Protein AF-U5D9V2-F1 (afdb_monomer_lite)

Secondary structure (DSSP, 8-state):
-PPPHHHHHHHHHHHHHHHHHHHHHH-GGGSHHHHT----SS--HHHHHHHHHHH-TT--THHHHHHHTSGGGTTS-GGG----HHHHHHHHHHHHS----SHHHHHHHHHHHHHHHHHHGGG-TTHHHHH-S------------HHHHHHHHHHHHHHTT-S-HHHHHHHH-TTS--HHHHHTTT---------------S-PPPPSEEEEEE--SS-EEEEEE-TTSSEEEEEETTSEEEEEETTT--EEEEEE--SS-EEEEEE-TTSSEEEEEETTS-EEEEETTT--EEEEE---TTS-EEEEEE-TTSSEEEEEETTSEEEEEETTT--EEEEEE--SS-EEEEEE-TTSSEEEEEETTSEEEEEETTT--EEEEEE--SS-EEEEEE-TTSSEEEEEETTSEEEEEETTTTEEEEEEE--SS-EEEEEE-TTSSEEEEEETTSEEEEEETTT--EEEEEE--SS-EEEEEE-TTSSEEEEEETTSEEEEEE------------------------HHHHHHHHHHHHHHHT-HHHHHHHHHHHHHHHHHTT-HHHHHHHHHHHHHHHHHTT-HHHHHHHHHHHHHHHHHTT-HHHHHHHHHHHHHHHHHHT-HHHHHHHHHHHHHHHHHTT-HHHHHHHHHHHHHHHHHTT-HHHHHHHHHHHHHHHHHTT-HHHHHHHHHHHHHHHHHTT-HHHHHHHHHHHHHHHHHT--HHHHHHHHHHHHHHHHHHHHTT-HHHHHHHHHHHHHHHHHTT-HHHHHHHHHHHHHHHHHTT-HHHHHHHHHHHHHHHHHTT-HHHHHHHHHHHHHHHHHTT-HHHHHHHHHHHHHHHHHTT-HHHHHHHHHHHHHHHHHHT-HHHHHHHHHHHHHHHHHTT-HHHHHHHHHHHHHHHHHTT---------EEEEEEEEEE-TTS-EEEEEEEEEEEEEEEETTEEEEEEEE--EEEEESB-TTS---TT--B-EEEEE--EEEESSPPBHHHHHHHTTSPPSSS---S---SS--TTSBP-S--HHHHHHHHHHHHHHHTS--BPPPHHHHHHHHHTT-SSS-STTS---GGGTT--SS----S---SS--TT---PPPTT-SPP-TTS-SS----TT-----TTTT-GGG--TT-----TTTTTS--SSHHHHHHHHTT-------BSEEEESSGGG--SB--S---TTSTT--EEE--EEEPPGGGTT--------

Organism: NCBI:txid582515

Structure (mmCIF, N/CA/C/O backbone):
data_AF-U5D9V2-F1
#
_entry.id   AF-U5D9V2-F1
#
loop_
_atom_site.group_PDB
_atom_site.id
_atom_site.type_symbol
_atom_site.label_atom_id
_atom_site.label_alt_id
_atom_site.label_comp_id
_atom_site.label_asym_id
_atom_site.label_entity_id
_atom_site.label_seq_id
_atom_site.pdbx_PDB_ins_code
_atom_site.Cartn_x
_atom_site.Cartn_y
_atom_site.Cartn_z
_atom_site.occupancy
_atom_site.B_iso_or_equiv
_atom_site.auth_seq_id
_atom_site.auth_comp_id
_atom_site.auth_asym_id
_atom_site.auth_atom_id
_atom_site.pdbx_PDB_model_num
ATOM 1 N N . MET A 1 1 ? -35.924 -38.129 -43.420 1.00 32.62 1 MET A N 1
ATOM 2 C CA . MET A 1 1 ? -37.251 -38.778 -43.321 1.00 32.62 1 MET A CA 1
ATOM 3 C C . MET A 1 1 ? -38.077 -37.932 -42.376 1.00 32.62 1 MET A C 1
ATOM 5 O O . MET A 1 1 ? -37.549 -37.600 -41.326 1.00 32.62 1 MET A O 1
ATOM 9 N N . ALA A 1 2 ? -39.294 -37.536 -42.748 1.00 33.38 2 ALA A N 1
ATOM 10 C CA . ALA A 1 2 ? -40.176 -36.828 -41.824 1.00 33.38 2 ALA A CA 1
ATOM 11 C C . ALA A 1 2 ? -40.846 -37.852 -40.898 1.00 33.38 2 ALA A C 1
ATOM 13 O O . ALA A 1 2 ? -41.511 -38.767 -41.382 1.00 33.38 2 ALA A O 1
ATOM 14 N N . VAL A 1 3 ? -40.636 -37.714 -39.591 1.00 32.81 3 VAL A N 1
ATOM 15 C CA . VAL A 1 3 ? -41.430 -38.407 -38.569 1.00 32.81 3 VAL A CA 1
ATOM 16 C C . VAL A 1 3 ? -42.697 -37.574 -38.359 1.00 32.81 3 VAL A C 1
ATOM 18 O O . VAL A 1 3 ? -42.618 -36.348 -38.308 1.00 32.81 3 VAL A O 1
ATOM 21 N N . SER A 1 4 ? -43.870 -38.206 -38.336 1.00 43.44 4 SER A N 1
ATOM 22 C CA . SER A 1 4 ? -45.151 -37.498 -38.224 1.00 43.44 4 SER A CA 1
ATOM 23 C C . SER A 1 4 ? -45.406 -36.999 -36.799 1.00 43.44 4 SER A C 1
ATOM 25 O O . SER A 1 4 ? -45.021 -37.649 -35.829 1.00 43.44 4 SER A O 1
ATOM 27 N N . ALA A 1 5 ? -46.118 -35.872 -36.679 1.00 41.78 5 ALA A N 1
ATOM 28 C CA . ALA A 1 5 ? -46.423 -35.221 -35.399 1.00 41.78 5 ALA A CA 1
ATOM 29 C C . ALA A 1 5 ? -47.081 -36.157 -34.360 1.00 41.78 5 ALA A C 1
ATOM 31 O O . ALA A 1 5 ? -46.812 -36.041 -33.169 1.00 41.78 5 ALA A O 1
ATOM 32 N N . GLU A 1 6 ? -47.869 -37.143 -34.806 1.00 37.06 6 GLU A N 1
ATOM 33 C CA . GLU A 1 6 ? -48.505 -38.148 -33.938 1.00 37.06 6 GLU A CA 1
ATOM 34 C C . GLU A 1 6 ? -47.501 -39.043 -33.183 1.00 37.06 6 GLU A C 1
ATOM 36 O O . GLU A 1 6 ? -47.811 -39.535 -32.098 1.00 37.06 6 GLU A O 1
ATOM 41 N N . ALA A 1 7 ? -46.294 -39.260 -33.722 1.00 39.84 7 ALA A N 1
ATOM 42 C CA . ALA A 1 7 ? -45.242 -39.998 -33.020 1.00 39.84 7 ALA A CA 1
ATOM 43 C C . ALA A 1 7 ? -44.583 -39.136 -31.930 1.00 39.84 7 ALA A C 1
ATOM 45 O O . ALA A 1 7 ? -44.317 -39.628 -30.834 1.00 39.84 7 ALA A O 1
ATOM 46 N N . GLN A 1 8 ? -44.397 -37.844 -32.211 1.00 37.59 8 GLN A N 1
ATOM 47 C CA . GLN A 1 8 ? -43.848 -36.858 -31.277 1.00 37.59 8 GLN A CA 1
ATOM 48 C C . GLN A 1 8 ? -44.774 -36.683 -30.058 1.00 37.59 8 GLN A C 1
ATOM 50 O O . GLN A 1 8 ? -44.345 -36.852 -28.917 1.00 37.59 8 GLN A O 1
ATOM 55 N N . GLU A 1 9 ? -46.077 -36.500 -30.301 1.00 40.09 9 GLU A N 1
ATOM 56 C CA . GLU A 1 9 ? -47.096 -36.349 -29.250 1.00 40.09 9 GLU A CA 1
ATOM 57 C C . GLU A 1 9 ? -47.239 -37.614 -28.367 1.00 40.09 9 GLU A C 1
ATOM 59 O O . GLU A 1 9 ? -47.614 -37.548 -27.188 1.00 40.09 9 GLU A O 1
ATOM 64 N N . TRP A 1 10 ? -46.931 -38.796 -28.918 1.00 41.41 10 TRP A N 1
ATOM 65 C CA . TRP A 1 10 ? -46.922 -40.059 -28.174 1.00 41.41 10 TRP A CA 1
ATOM 66 C C . TRP A 1 10 ? -45.672 -40.217 -27.294 1.00 41.41 10 TRP A C 1
ATOM 68 O O . TRP A 1 10 ? -45.784 -40.674 -26.149 1.00 41.41 10 TRP A O 1
ATOM 78 N N . GLU A 1 11 ? -44.495 -39.811 -27.781 1.00 37.84 11 GLU A N 1
ATOM 79 C CA . GLU A 1 11 ? -43.252 -39.842 -27.002 1.00 37.84 11 GLU A CA 1
ATOM 80 C C . GLU A 1 11 ? -43.279 -38.851 -25.829 1.00 37.84 11 GLU A C 1
ATOM 82 O O . GLU A 1 11 ? -42.946 -39.246 -24.707 1.00 37.84 11 GLU A O 1
ATOM 87 N N . GLU A 1 12 ? -43.789 -37.630 -26.023 1.00 39.34 12 GLU A N 1
ATOM 88 C CA . GLU A 1 12 ? -43.974 -36.638 -24.949 1.00 39.34 12 GLU A CA 1
ATOM 89 C C . GLU A 1 12 ? -44.876 -37.173 -23.826 1.00 39.34 12 GLU A C 1
ATOM 91 O O . GLU A 1 12 ? -44.485 -37.227 -22.652 1.00 39.34 12 GLU A O 1
ATOM 96 N N . LYS A 1 13 ? -46.067 -37.680 -24.181 1.00 41.59 13 LYS A N 1
ATOM 97 C CA . LYS A 1 13 ? -47.010 -38.278 -23.217 1.00 41.59 13 LYS A CA 1
ATOM 98 C C . LYS A 1 13 ? -46.435 -39.520 -22.525 1.00 41.59 13 LYS A C 1
ATOM 100 O O . LYS A 1 13 ? -46.830 -39.829 -21.397 1.00 41.59 13 LYS A O 1
ATOM 105 N N . SER A 1 14 ? -45.497 -40.227 -23.156 1.00 40.09 14 SER A N 1
ATOM 106 C CA . SER A 1 14 ? -44.774 -41.365 -22.576 1.00 40.09 14 SER A CA 1
ATOM 107 C C . SER A 1 14 ? -43.666 -40.933 -21.602 1.00 40.09 14 SER A C 1
ATOM 109 O O . SER A 1 14 ? -43.523 -41.524 -20.525 1.00 40.09 14 SER A O 1
ATOM 111 N N . ALA A 1 15 ? -42.894 -39.896 -21.934 1.00 39.62 15 ALA A N 1
ATOM 112 C CA . ALA A 1 15 ? -41.852 -39.337 -21.072 1.00 39.62 15 ALA A CA 1
ATOM 113 C C . ALA A 1 15 ? -42.453 -38.730 -19.792 1.00 39.62 15 ALA A C 1
ATOM 115 O O . ALA A 1 15 ? -42.081 -39.110 -18.677 1.00 39.62 15 ALA A O 1
ATOM 116 N N . GLN A 1 16 ? -43.473 -37.882 -19.940 1.00 42.19 16 GLN A N 1
ATOM 117 C CA . GLN A 1 16 ? -44.112 -37.173 -18.828 1.00 42.19 16 GLN A CA 1
ATOM 118 C C . GLN A 1 16 ? -44.792 -38.134 -17.831 1.00 42.19 16 GLN A C 1
ATOM 120 O O . GLN A 1 16 ? -44.738 -37.931 -16.612 1.00 42.19 16 GLN A O 1
ATOM 125 N N . ARG A 1 17 ? -45.363 -39.250 -18.318 1.00 44.06 17 ARG A N 1
ATOM 126 C CA . ARG A 1 17 ? -45.903 -40.331 -17.469 1.00 44.06 17 ARG A CA 1
ATOM 127 C C . ARG A 1 17 ? -44.818 -41.063 -16.676 1.00 44.06 17 ARG A C 1
ATOM 129 O O . ARG A 1 17 ? -45.031 -41.335 -15.494 1.00 44.06 17 ARG A O 1
ATOM 136 N N . ARG A 1 18 ? -43.667 -41.366 -17.291 1.00 42.41 18 ARG A N 1
ATOM 137 C CA . ARG A 1 18 ? -42.539 -42.052 -16.628 1.00 42.41 18 ARG A CA 1
ATOM 138 C C . ARG A 1 18 ? -41.908 -41.177 -15.539 1.00 42.41 18 ARG A C 1
ATOM 140 O O . ARG A 1 18 ? -41.758 -41.640 -14.410 1.00 42.41 18 ARG A O 1
ATOM 147 N N . VAL A 1 19 ? -41.683 -39.896 -15.831 1.00 43.56 19 VAL A N 1
ATOM 148 C CA . VAL A 1 19 ? -41.246 -38.878 -14.855 1.00 43.56 19 VAL A CA 1
ATOM 149 C C . VAL A 1 19 ? -42.217 -38.769 -13.674 1.00 43.56 19 VAL A C 1
ATOM 151 O O . VAL A 1 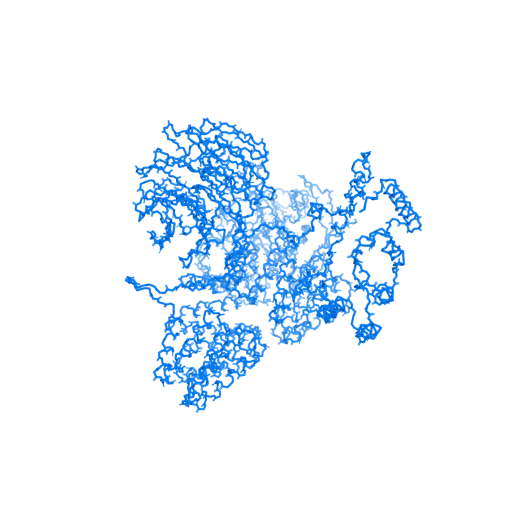19 ? -41.811 -38.866 -12.515 1.00 43.56 19 VAL A O 1
ATOM 154 N N . THR A 1 20 ? -43.520 -38.649 -13.946 1.00 45.81 20 THR A N 1
ATOM 155 C CA . THR A 1 20 ? -44.541 -38.538 -12.888 1.00 45.81 20 THR A CA 1
ATOM 156 C C . THR A 1 20 ? -44.597 -39.792 -12.005 1.00 45.81 20 THR A C 1
ATOM 158 O O . THR A 1 20 ? -44.816 -39.691 -10.796 1.00 45.81 20 THR A O 1
ATOM 161 N N . ALA A 1 21 ? -44.371 -40.980 -12.578 1.00 43.91 21 ALA A N 1
ATOM 162 C CA . ALA A 1 21 ? -44.293 -42.233 -11.829 1.00 43.91 21 ALA A CA 1
ATOM 163 C C . ALA A 1 21 ? -43.034 -42.316 -10.944 1.00 43.91 21 ALA A C 1
ATOM 165 O O . ALA A 1 21 ? -43.137 -42.756 -9.799 1.00 43.91 21 ALA A O 1
ATOM 166 N N . PHE A 1 22 ? -41.878 -41.850 -11.430 1.00 42.16 22 PHE A N 1
ATOM 167 C CA . PHE A 1 22 ? -40.629 -41.795 -10.661 1.00 42.16 22 PHE A CA 1
ATOM 168 C C . PHE A 1 22 ? -40.758 -40.872 -9.438 1.00 42.16 22 PHE A C 1
ATOM 170 O O . PHE A 1 22 ? -40.559 -41.313 -8.305 1.00 42.16 22 PHE A O 1
ATOM 177 N N . VAL A 1 23 ? -41.214 -39.629 -9.642 1.00 47.44 23 VAL A N 1
ATOM 178 C CA . VAL A 1 23 ? -41.398 -38.641 -8.560 1.00 47.44 23 VAL A CA 1
ATOM 179 C C . VAL A 1 23 ? -42.424 -39.115 -7.523 1.00 47.44 23 VAL A C 1
ATOM 181 O O . VAL A 1 23 ? -42.221 -38.915 -6.326 1.00 47.44 23 VAL A O 1
ATOM 184 N N . ARG A 1 24 ? -43.501 -39.796 -7.948 1.00 43.75 24 ARG A N 1
ATOM 185 C CA . ARG A 1 24 ? -44.472 -40.415 -7.024 1.00 43.75 24 ARG A CA 1
ATOM 186 C C . ARG A 1 24 ? -43.904 -41.584 -6.219 1.00 43.75 24 ARG A C 1
ATOM 188 O O . ARG A 1 24 ? -44.410 -41.839 -5.131 1.00 43.75 24 ARG A O 1
ATOM 195 N N . ARG A 1 25 ? -42.928 -42.322 -6.756 1.00 39.75 25 ARG A N 1
ATOM 196 C CA . ARG A 1 25 ? -42.409 -43.555 -6.144 1.00 39.75 25 ARG A CA 1
ATOM 197 C C . ARG A 1 25 ? -41.234 -43.316 -5.198 1.00 39.75 25 ARG A C 1
ATOM 199 O O . ARG A 1 25 ? -41.122 -44.044 -4.218 1.00 39.75 25 ARG A O 1
ATOM 206 N N . TYR A 1 26 ? -40.393 -42.322 -5.483 1.00 43.47 26 TYR A N 1
ATOM 207 C CA . TYR A 1 26 ? -39.160 -42.063 -4.727 1.00 43.47 26 TYR A CA 1
ATOM 208 C C . TYR A 1 26 ? -39.136 -40.697 -4.019 1.00 43.47 26 TYR A C 1
ATOM 210 O O . TYR A 1 26 ? -38.343 -40.503 -3.106 1.00 43.47 26 TYR A O 1
ATOM 218 N N . GLY A 1 27 ? -40.050 -39.780 -4.357 1.00 40.53 27 GLY A N 1
ATOM 219 C CA . GLY A 1 27 ? -40.166 -38.466 -3.719 1.00 40.53 27 GLY A CA 1
ATOM 220 C C . GLY A 1 27 ? -39.350 -37.368 -4.411 1.00 40.53 27 GLY A C 1
ATOM 221 O O . GLY A 1 27 ? -38.348 -37.623 -5.076 1.00 40.53 27 GLY A O 1
ATOM 222 N N . ARG A 1 28 ? -39.795 -36.112 -4.259 1.00 43.31 28 ARG A N 1
ATOM 223 C CA . ARG A 1 28 ? -39.223 -34.943 -4.962 1.00 43.31 28 ARG A CA 1
ATOM 224 C C . ARG A 1 28 ? -37.761 -34.636 -4.617 1.00 43.31 28 ARG A C 1
ATOM 226 O O . ARG A 1 28 ? -37.094 -34.011 -5.426 1.00 43.31 28 ARG A O 1
ATOM 233 N N . SER A 1 29 ? -37.258 -35.066 -3.461 1.00 40.03 29 SER A N 1
ATOM 234 C CA . SER A 1 29 ? -35.874 -34.817 -3.023 1.00 40.03 29 SER A CA 1
ATOM 235 C C . SER A 1 29 ? -34.808 -35.519 -3.869 1.00 40.03 29 SER A C 1
ATOM 237 O O . SER A 1 29 ? -33.656 -35.114 -3.835 1.00 40.03 29 SER A O 1
ATOM 239 N N . TYR A 1 30 ? -35.174 -36.551 -4.634 1.00 40.00 30 TYR A N 1
ATOM 240 C CA . TYR A 1 30 ? -34.249 -37.268 -5.523 1.00 40.00 30 TYR A CA 1
ATOM 241 C C . TYR A 1 30 ? -34.224 -36.703 -6.952 1.00 40.00 30 TYR A C 1
ATOM 243 O O . TYR A 1 30 ? -33.574 -37.272 -7.825 1.00 40.00 30 TYR A O 1
ATOM 251 N N . TRP A 1 31 ? -34.940 -35.602 -7.204 1.00 40.28 31 TRP A N 1
ATOM 252 C CA . TRP A 1 31 ? -35.001 -34.958 -8.517 1.00 40.28 31 TRP A CA 1
ATOM 253 C C . TRP A 1 31 ? -33.691 -34.242 -8.873 1.00 40.28 31 TRP A C 1
ATOM 255 O O . TRP A 1 31 ? -33.221 -34.354 -10.003 1.00 40.28 31 TRP A O 1
ATOM 265 N N . ASP A 1 32 ? -33.061 -33.603 -7.883 1.00 36.81 32 ASP A N 1
ATOM 266 C CA . ASP A 1 32 ? -31.812 -32.850 -8.046 1.00 36.81 32 ASP A CA 1
ATOM 267 C C . ASP A 1 32 ? -30.670 -33.746 -8.584 1.00 36.81 32 ASP A C 1
ATOM 269 O O . ASP A 1 32 ? -29.878 -33.321 -9.421 1.00 36.81 32 ASP A O 1
ATOM 273 N N . LEU A 1 33 ? -30.637 -35.033 -8.205 1.00 36.56 33 LEU A N 1
ATOM 274 C CA . LEU A 1 33 ? -29.603 -35.985 -8.638 1.00 36.56 33 LEU A CA 1
ATOM 275 C C . LEU A 1 33 ? -29.620 -36.261 -10.155 1.00 36.56 33 LEU A C 1
ATOM 277 O O . LEU A 1 33 ? -28.566 -36.488 -10.740 1.00 36.56 33 LEU A O 1
ATOM 281 N N . ALA A 1 34 ? -30.793 -36.227 -10.798 1.00 35.06 34 ALA A N 1
ATOM 282 C CA . ALA A 1 34 ? -30.913 -36.466 -12.239 1.00 35.06 34 ALA A CA 1
ATOM 283 C C . ALA A 1 34 ? -30.427 -35.270 -13.079 1.00 35.06 34 ALA A C 1
ATOM 285 O O . ALA A 1 34 ? -29.962 -35.456 -14.202 1.00 35.06 34 ALA A O 1
ATOM 286 N N . ALA A 1 35 ? -30.503 -34.051 -12.532 1.00 34.69 35 ALA A N 1
ATOM 287 C CA . ALA A 1 35 ? -30.010 -32.840 -13.189 1.00 34.69 35 ALA A CA 1
ATOM 288 C C . ALA A 1 35 ? -28.471 -32.747 -13.189 1.00 34.69 35 ALA A C 1
ATOM 290 O O . ALA A 1 35 ? -27.892 -32.102 -14.056 1.00 34.69 35 ALA A O 1
ATOM 291 N N . HIS A 1 36 ? -27.798 -33.424 -12.253 1.00 34.69 36 HIS A N 1
ATOM 292 C CA . HIS A 1 36 ? -26.337 -33.404 -12.121 1.00 34.69 36 HIS A CA 1
ATOM 293 C C . HIS A 1 36 ? -25.588 -34.384 -13.048 1.00 34.69 36 HIS A C 1
ATOM 295 O O . HIS A 1 36 ? -24.367 -34.488 -12.955 1.00 34.69 36 HIS A O 1
ATOM 301 N N . THR A 1 37 ? -26.273 -35.112 -13.940 1.00 35.34 37 THR A N 1
ATOM 302 C CA . THR A 1 37 ? -25.675 -36.219 -14.718 1.00 35.34 37 THR A CA 1
ATOM 303 C C . THR A 1 37 ? -25.818 -36.067 -16.234 1.00 35.34 37 THR A C 1
ATOM 305 O O . THR A 1 37 ? -26.388 -36.924 -16.908 1.00 35.34 37 THR A O 1
ATOM 308 N N . ALA A 1 38 ? -25.254 -34.993 -16.789 1.00 29.28 38 ALA A N 1
ATOM 309 C CA . ALA A 1 38 ? -25.068 -34.828 -18.231 1.00 29.28 38 ALA A CA 1
ATOM 310 C C . ALA A 1 38 ? -23.725 -35.439 -18.685 1.00 29.28 38 ALA A C 1
ATOM 312 O O . ALA A 1 38 ? -22.748 -34.725 -18.895 1.00 29.28 38 ALA A O 1
ATOM 313 N N . LEU A 1 39 ? -23.663 -36.770 -18.826 1.00 36.47 39 LEU A N 1
ATOM 314 C CA . LEU A 1 39 ? -22.453 -37.473 -19.289 1.00 36.47 39 LEU A CA 1
ATOM 315 C C . LEU A 1 39 ? -22.782 -38.496 -20.401 1.00 36.47 39 LEU A C 1
ATOM 317 O O . LEU A 1 39 ? -22.824 -39.701 -20.150 1.00 36.47 39 LEU A O 1
ATOM 321 N N . PRO A 1 40 ? -23.059 -38.038 -21.640 1.00 36.25 40 PRO A N 1
ATOM 322 C CA . PRO A 1 40 ? -23.543 -38.884 -22.735 1.00 36.25 40 PRO A CA 1
ATOM 323 C C . PRO A 1 40 ? -22.420 -39.523 -23.581 1.00 36.25 40 PRO A C 1
ATOM 325 O O . PRO A 1 40 ? -22.631 -39.810 -24.759 1.00 36.25 40 PRO A O 1
ATOM 328 N N . LEU A 1 41 ? -21.227 -39.756 -23.018 1.00 37.66 41 LEU A N 1
ATOM 329 C CA . LEU A 1 41 ? -20.100 -40.385 -23.721 1.00 37.66 41 LEU A CA 1
ATOM 330 C C . LEU A 1 41 ? -19.408 -41.464 -22.859 1.00 37.66 41 LEU A C 1
ATOM 332 O O . LEU A 1 41 ? -18.810 -41.177 -21.830 1.00 37.66 41 LEU A O 1
ATOM 336 N N . ALA A 1 42 ? -19.459 -42.707 -23.351 1.00 42.94 42 ALA A N 1
ATOM 337 C CA . ALA A 1 42 ? -18.567 -43.830 -23.021 1.00 42.94 42 ALA A CA 1
ATOM 338 C C . ALA A 1 42 ? -18.572 -44.464 -21.601 1.00 42.94 42 ALA A C 1
ATOM 340 O O . ALA A 1 42 ? -17.598 -45.127 -21.245 1.00 42.94 42 ALA A O 1
ATOM 341 N N . VAL A 1 43 ? -19.656 -44.395 -20.815 1.00 44.84 43 VAL A N 1
ATOM 342 C CA . VAL A 1 43 ? -19.761 -45.181 -19.559 1.00 44.84 43 VAL A CA 1
ATOM 343 C C . VAL A 1 43 ? -20.526 -46.493 -19.780 1.00 44.84 43 VAL A C 1
ATOM 345 O O . VAL A 1 43 ? -21.745 -46.490 -19.945 1.00 44.84 43 VAL A O 1
ATOM 348 N N . THR A 1 44 ? -19.827 -47.635 -19.756 1.00 46.12 44 THR A N 1
ATOM 349 C CA . THR A 1 44 ? -20.478 -48.960 -19.772 1.00 46.12 44 THR A CA 1
ATOM 350 C C . THR A 1 44 ? -21.157 -49.270 -18.427 1.00 46.12 44 THR A C 1
ATOM 352 O O . THR A 1 44 ? -20.717 -48.756 -17.393 1.00 46.12 44 THR A O 1
ATOM 355 N N . PRO A 1 45 ? -22.190 -50.139 -18.385 1.00 41.62 45 PRO A N 1
ATOM 356 C CA . PRO A 1 45 ? -22.893 -50.478 -17.143 1.00 41.62 45 PRO A CA 1
ATOM 357 C C . PRO A 1 45 ? -21.976 -50.980 -16.019 1.00 41.62 45 PRO A C 1
ATOM 359 O O . PRO A 1 45 ? -22.198 -50.655 -14.854 1.00 41.62 45 PRO A O 1
ATOM 362 N N . GLU A 1 46 ? -20.912 -51.719 -16.350 1.00 44.09 46 GLU A N 1
ATOM 363 C CA . GLU A 1 46 ? -19.932 -52.204 -15.372 1.00 44.09 46 GLU A CA 1
ATOM 364 C C . GLU A 1 46 ? -19.104 -51.058 -14.774 1.00 44.09 46 GLU A C 1
ATOM 366 O O . GLU A 1 46 ? -18.843 -51.049 -13.572 1.00 44.09 46 GLU A O 1
ATOM 371 N N . LEU A 1 47 ? -18.734 -50.059 -15.587 1.00 48.81 47 LEU A N 1
ATOM 372 C CA . LEU A 1 47 ? -17.984 -48.890 -15.128 1.00 48.81 47 LEU A CA 1
ATOM 373 C C . LEU A 1 47 ? -18.864 -47.986 -14.253 1.00 48.81 47 LEU A C 1
ATOM 375 O O . LEU A 1 47 ? -18.409 -47.529 -13.208 1.00 48.81 47 LEU A O 1
ATOM 379 N N . ALA A 1 48 ? -20.142 -47.811 -14.605 1.00 48.31 48 ALA A N 1
ATOM 380 C CA . ALA A 1 48 ? -21.122 -47.131 -13.754 1.00 48.31 48 ALA A CA 1
ATOM 381 C C . ALA A 1 48 ? -21.300 -47.837 -12.394 1.00 48.31 48 ALA A C 1
ATOM 383 O O . ALA A 1 48 ? -21.392 -47.176 -11.358 1.00 48.31 48 ALA A O 1
ATOM 384 N N . TYR A 1 49 ? -21.287 -49.176 -12.368 1.00 44.84 49 TYR A N 1
ATOM 385 C CA . TYR A 1 49 ? -21.290 -49.946 -11.120 1.00 44.84 49 TYR A CA 1
ATOM 386 C C . TYR A 1 49 ? -19.995 -49.770 -10.310 1.00 44.84 49 TYR A C 1
ATOM 388 O O . TYR A 1 49 ? -20.072 -49.581 -9.096 1.00 44.84 49 TYR A O 1
ATOM 396 N N . CYS A 1 50 ? -18.820 -49.761 -10.950 1.00 48.28 50 CYS A N 1
ATOM 397 C CA . CYS A 1 50 ? -17.551 -49.461 -10.276 1.00 48.28 50 CYS A CA 1
ATOM 398 C C . CYS A 1 50 ? -17.517 -48.038 -9.696 1.00 48.28 50 CYS A C 1
ATOM 400 O O . CYS A 1 50 ? -17.071 -47.868 -8.562 1.00 48.28 50 CYS A O 1
ATOM 402 N N . LEU A 1 51 ? -18.019 -47.036 -10.425 1.00 50.28 51 LEU A N 1
ATOM 403 C CA . LEU A 1 51 ? -18.140 -45.658 -9.939 1.00 50.28 51 LEU A CA 1
ATOM 404 C C . LEU A 1 51 ? -19.096 -45.573 -8.736 1.00 50.28 51 LEU A C 1
ATOM 406 O O . LEU A 1 51 ? -18.766 -44.965 -7.721 1.00 50.28 51 LEU A O 1
ATOM 410 N N . ARG A 1 52 ? -20.246 -46.258 -8.792 1.00 45.75 52 ARG A N 1
ATOM 411 C CA . ARG A 1 52 ? -21.193 -46.341 -7.669 1.00 45.75 52 ARG A CA 1
ATOM 412 C C . ARG A 1 52 ? -20.566 -46.970 -6.418 1.00 45.75 52 ARG A C 1
ATOM 414 O O . ARG A 1 52 ? -20.659 -46.394 -5.340 1.00 45.75 52 ARG A O 1
ATOM 421 N N . GLU A 1 53 ? -19.927 -48.133 -6.539 1.00 47.94 53 GLU A N 1
ATOM 422 C CA . GLU A 1 53 ? -19.381 -48.857 -5.378 1.00 47.94 53 GLU A CA 1
ATOM 423 C C . GLU A 1 53 ? -18.148 -48.183 -4.747 1.00 47.94 53 GLU A C 1
ATOM 425 O O . GLU A 1 53 ? -17.894 -48.400 -3.559 1.00 47.94 53 GLU A O 1
ATOM 430 N N . ASN A 1 54 ? -17.410 -47.362 -5.511 1.00 47.09 54 ASN A N 1
ATOM 431 C CA . ASN A 1 54 ? -16.121 -46.783 -5.102 1.00 47.09 54 ASN A CA 1
ATOM 432 C C . ASN A 1 54 ? -16.067 -45.243 -5.076 1.00 47.09 54 ASN A C 1
ATOM 434 O O . ASN A 1 54 ? -14.992 -44.707 -4.848 1.00 47.09 54 ASN A O 1
ATOM 438 N N . PHE A 1 55 ? -17.177 -44.526 -5.293 1.00 49.31 55 PHE A N 1
ATOM 439 C CA . PHE A 1 55 ? -17.239 -43.067 -5.087 1.00 49.31 55 PHE A CA 1
ATOM 440 C C . PHE A 1 55 ? -18.438 -42.646 -4.219 1.00 49.31 55 PHE A C 1
ATOM 442 O O . PHE A 1 55 ? -18.250 -41.871 -3.287 1.00 49.31 55 PHE A O 1
ATOM 449 N N . VAL A 1 56 ? -19.653 -43.178 -4.450 1.00 46.53 56 VAL A N 1
ATOM 450 C CA . VAL A 1 56 ? -20.848 -42.881 -3.620 1.00 46.53 56 VAL A CA 1
ATOM 451 C C . VAL A 1 56 ? -21.776 -44.105 -3.498 1.00 46.53 56 VAL A C 1
ATOM 453 O O . VAL A 1 56 ? -22.690 -44.300 -4.304 1.00 46.53 56 VAL A O 1
ATOM 456 N N . ARG A 1 57 ? -21.581 -44.920 -2.449 1.00 38.22 57 ARG A N 1
ATOM 457 C CA . ARG A 1 57 ? -22.264 -46.224 -2.260 1.00 38.22 57 ARG A CA 1
ATOM 458 C C . ARG A 1 57 ? -23.798 -46.180 -2.185 1.00 38.22 57 ARG A C 1
ATOM 460 O O . ARG A 1 57 ? -24.450 -47.175 -2.509 1.00 38.22 57 ARG A O 1
ATOM 467 N N . GLU A 1 58 ? -24.380 -45.062 -1.756 1.00 44.09 58 GLU A N 1
ATOM 468 C CA . GLU A 1 58 ? -25.786 -44.989 -1.319 1.00 44.09 58 GLU A CA 1
ATOM 469 C C . GLU A 1 58 ? -26.780 -44.498 -2.395 1.00 44.09 58 GLU A C 1
ATOM 471 O O . GLU A 1 58 ? -27.980 -44.405 -2.141 1.00 44.09 58 GLU A O 1
ATOM 476 N N . ALA A 1 59 ? -26.320 -44.214 -3.620 1.00 43.84 59 ALA A N 1
ATOM 477 C CA . ALA A 1 59 ? -27.153 -43.628 -4.677 1.00 43.84 59 ALA A CA 1
ATOM 478 C C . ALA A 1 59 ? -27.810 -44.673 -5.630 1.00 43.84 59 ALA A C 1
ATOM 480 O O . ALA A 1 59 ? -27.146 -45.623 -6.067 1.00 43.84 59 ALA A O 1
ATOM 481 N N . PRO A 1 60 ? -29.097 -44.506 -6.022 1.00 40.00 60 PRO A N 1
ATOM 482 C CA . PRO A 1 60 ? -29.844 -45.465 -6.850 1.00 40.00 60 PRO A CA 1
ATOM 483 C C . PRO A 1 60 ? -29.768 -45.162 -8.365 1.00 40.00 60 PRO A C 1
ATOM 485 O O . PRO A 1 60 ? -30.764 -44.826 -9.004 1.00 40.00 60 PRO A O 1
ATOM 488 N N . TRP A 1 61 ? -28.587 -45.321 -8.965 1.00 41.62 61 TRP A N 1
ATOM 489 C CA . TRP A 1 61 ? -28.299 -44.936 -10.364 1.00 41.62 61 TRP A CA 1
ATOM 490 C C . TRP A 1 61 ? -29.049 -45.718 -11.464 1.00 41.62 61 TRP A C 1
ATOM 492 O O . TRP A 1 61 ? -29.154 -45.242 -12.594 1.00 41.62 61 TRP A O 1
ATOM 502 N N . VAL A 1 62 ? -29.594 -46.901 -11.159 1.00 35.44 62 VAL A N 1
ATOM 503 C CA . VAL A 1 62 ? -30.162 -47.839 -12.155 1.00 35.44 62 VAL A CA 1
ATOM 504 C C . VAL A 1 62 ? -31.285 -47.218 -13.003 1.00 35.44 62 VAL A C 1
ATOM 506 O O . VAL A 1 62 ? -31.379 -47.496 -14.194 1.00 35.44 62 VAL A O 1
ATOM 509 N N . ALA A 1 63 ? -32.105 -46.334 -12.426 1.00 33.88 63 ALA A N 1
ATOM 510 C CA . ALA A 1 63 ? -33.226 -45.711 -13.138 1.00 33.88 63 ALA A CA 1
ATOM 511 C C . ALA A 1 63 ? -32.804 -44.648 -14.174 1.00 33.88 63 ALA A C 1
ATOM 513 O O . ALA A 1 63 ? -33.574 -44.353 -15.085 1.00 33.88 63 ALA A O 1
ATOM 514 N N . ILE A 1 64 ? -31.603 -44.072 -14.041 1.00 36.19 64 ILE A N 1
ATOM 515 C CA . ILE A 1 64 ? -31.072 -43.067 -14.976 1.00 36.19 64 ILE A CA 1
ATOM 516 C C . ILE A 1 64 ? -30.522 -43.766 -16.230 1.00 36.19 64 ILE A C 1
ATOM 518 O O . ILE A 1 64 ? -30.757 -43.303 -17.344 1.00 36.19 64 ILE A O 1
ATOM 522 N N . ALA A 1 65 ? -29.887 -44.933 -16.068 1.00 33.31 65 ALA A N 1
ATOM 523 C CA . ALA A 1 65 ? -29.395 -45.745 -17.182 1.00 33.31 65 ALA A CA 1
ATOM 524 C C . ALA A 1 65 ? -30.524 -46.182 -18.140 1.00 33.31 65 ALA A C 1
ATOM 526 O O . ALA A 1 65 ? -30.397 -45.997 -19.347 1.00 33.31 65 ALA A O 1
ATOM 527 N N . ASP A 1 66 ? -31.661 -46.660 -17.619 1.00 33.66 66 ASP A N 1
ATOM 528 C CA . ASP A 1 66 ? -32.847 -47.013 -18.428 1.00 33.66 66 ASP A CA 1
ATOM 529 C C . ASP A 1 66 ? -33.439 -45.816 -19.203 1.00 33.66 66 ASP A C 1
ATOM 531 O O . ASP A 1 66 ? -34.113 -45.990 -20.222 1.00 33.66 66 ASP A O 1
ATOM 535 N N . LEU A 1 67 ? -33.210 -44.590 -18.722 1.00 34.12 67 LEU A N 1
ATOM 536 C CA . LEU A 1 67 ? -33.701 -43.360 -19.342 1.00 34.12 67 LEU A CA 1
ATOM 537 C C . LEU A 1 67 ? -32.783 -42.925 -20.499 1.00 34.12 67 LEU A C 1
ATOM 539 O O . LEU A 1 67 ? -33.274 -42.627 -21.592 1.00 34.12 67 LEU A O 1
ATOM 543 N N . LEU A 1 68 ? -31.465 -42.992 -20.272 1.00 36.34 68 LEU A N 1
ATOM 544 C CA . LEU A 1 68 ? -30.403 -42.703 -21.247 1.00 36.34 68 LEU A CA 1
ATOM 545 C C . LEU A 1 68 ? -30.287 -43.763 -22.359 1.00 36.34 68 LEU A C 1
ATOM 547 O O . LEU A 1 68 ? -29.905 -43.437 -23.477 1.00 36.34 68 LEU A O 1
ATOM 551 N N . LEU A 1 69 ? -30.646 -45.021 -22.080 1.00 37.47 69 LEU A N 1
ATOM 552 C CA . LEU A 1 69 ? -30.657 -46.121 -23.059 1.00 37.47 69 LEU A CA 1
ATOM 553 C C . LEU A 1 69 ? -31.972 -46.223 -23.859 1.00 37.47 69 LEU A C 1
ATOM 555 O O . LEU A 1 69 ? -32.139 -47.134 -24.673 1.00 37.47 69 LEU A O 1
ATOM 559 N N . SER A 1 70 ? -32.923 -45.308 -23.644 1.00 39.00 70 SER A N 1
ATOM 560 C CA . SER A 1 70 ? -34.155 -45.244 -24.439 1.00 39.00 70 SER A CA 1
ATOM 561 C C . SER A 1 70 ? -33.914 -44.583 -25.820 1.00 39.00 70 SER A C 1
ATOM 563 O O . SER A 1 70 ? -32.848 -44.009 -26.042 1.00 39.00 70 SER A O 1
ATOM 565 N N . PRO A 1 71 ? -34.859 -44.653 -26.787 1.00 33.12 71 PRO A N 1
ATOM 566 C CA . PRO A 1 71 ? -34.612 -44.316 -28.202 1.00 33.12 71 PRO A CA 1
ATOM 567 C C . PRO A 1 71 ? -34.112 -42.895 -28.532 1.00 33.12 71 PRO A C 1
ATOM 569 O O . PRO A 1 71 ? -33.756 -42.647 -29.682 1.00 33.12 71 PRO A O 1
ATOM 572 N N . LEU A 1 72 ? -34.067 -41.987 -27.554 1.00 32.47 72 LEU A N 1
ATOM 573 C CA . LEU A 1 72 ? -33.624 -40.596 -27.687 1.00 32.47 72 LEU A CA 1
ATOM 574 C C . LEU A 1 72 ? -32.172 -40.451 -28.188 1.00 32.47 72 LEU A C 1
ATOM 576 O O . LEU A 1 72 ? -31.867 -39.499 -28.899 1.00 32.47 72 LEU A O 1
ATOM 580 N N . CYS A 1 73 ? -31.278 -41.398 -27.887 1.00 36.38 73 CYS A N 1
ATOM 581 C CA . CYS A 1 73 ? -29.844 -41.283 -28.203 1.00 36.38 73 CYS A CA 1
ATOM 582 C C . CYS A 1 73 ? -29.413 -41.935 -29.536 1.00 36.38 73 CYS A C 1
ATOM 584 O O . CYS A 1 73 ? -28.254 -42.300 -29.709 1.00 36.38 73 CYS A O 1
ATOM 586 N N . LYS A 1 74 ? -30.317 -42.087 -30.514 1.00 32.22 74 LYS A N 1
ATOM 587 C CA . LYS A 1 74 ? -30.076 -42.893 -31.733 1.00 32.22 74 LYS A CA 1
ATOM 588 C C . LYS A 1 74 ? -29.311 -42.200 -32.880 1.00 32.22 74 LYS A C 1
ATOM 590 O O . LYS A 1 74 ? -29.382 -42.656 -34.020 1.00 32.22 74 LYS A O 1
ATOM 595 N N . VAL A 1 75 ? -28.637 -41.077 -32.616 1.00 36.00 75 VAL A N 1
ATOM 596 C CA . VAL A 1 75 ? -28.083 -40.184 -33.662 1.00 36.00 75 VAL A CA 1
ATOM 597 C C . VAL A 1 75 ? -26.566 -40.331 -33.862 1.00 36.00 75 VAL A C 1
ATOM 599 O O . VAL A 1 75 ? -26.069 -40.026 -34.946 1.00 36.00 75 VAL A O 1
ATOM 602 N N . VAL A 1 76 ? -25.826 -40.858 -32.881 1.00 32.31 76 VAL A N 1
ATOM 603 C CA . VAL A 1 76 ? -24.378 -41.107 -33.005 1.00 32.31 76 VAL A CA 1
ATOM 604 C C . VAL A 1 76 ? -24.155 -42.598 -33.257 1.00 32.31 76 VAL A C 1
ATOM 606 O O . VAL A 1 76 ? -24.498 -43.429 -32.425 1.00 32.31 76 VAL A O 1
ATOM 609 N N . GLY A 1 77 ? -23.663 -42.943 -34.450 1.00 34.38 77 GLY A N 1
ATOM 610 C CA . GLY A 1 77 ? -23.644 -44.328 -34.934 1.00 34.38 77 GLY A CA 1
ATOM 611 C C . GLY A 1 77 ? -22.741 -45.278 -34.137 1.00 34.38 77 GLY A C 1
ATOM 612 O O . GLY A 1 77 ? -21.707 -44.876 -33.608 1.00 34.38 77 GLY A O 1
ATOM 613 N N . ASP A 1 78 ? -23.102 -46.564 -34.151 1.00 35.66 78 ASP A N 1
ATOM 614 C CA . ASP A 1 78 ? -22.612 -47.632 -33.256 1.00 35.66 78 ASP A CA 1
ATOM 615 C C . ASP A 1 78 ? -21.074 -47.824 -33.191 1.00 35.66 78 ASP A C 1
ATOM 617 O O . ASP A 1 78 ? -20.551 -48.411 -32.247 1.00 35.66 78 ASP A O 1
ATOM 621 N N . GLY A 1 79 ? -20.317 -47.307 -34.165 1.00 44.44 79 GLY A N 1
ATOM 622 C CA . GLY A 1 79 ? -18.869 -47.520 -34.317 1.00 44.44 79 GLY A CA 1
ATOM 623 C C . GLY A 1 79 ? -17.943 -46.771 -33.344 1.00 44.44 79 GLY A C 1
ATOM 624 O O . GLY A 1 79 ? -16.729 -46.812 -33.539 1.00 44.44 79 GLY A O 1
ATOM 625 N N . LEU A 1 80 ? -18.481 -46.071 -32.340 1.00 38.28 80 LEU A N 1
ATOM 626 C CA . LEU A 1 80 ? -17.714 -45.352 -31.304 1.00 38.28 80 LEU A CA 1
ATOM 627 C C . LEU A 1 80 ? -17.849 -45.976 -29.898 1.00 38.28 80 LEU A C 1
ATOM 629 O O . LEU A 1 80 ? -17.217 -45.499 -28.959 1.00 38.28 80 LEU A O 1
ATOM 633 N N . TYR A 1 81 ? -18.633 -47.051 -29.747 1.00 40.06 81 TYR A N 1
ATOM 634 C CA . TYR A 1 81 ? -19.029 -47.601 -28.440 1.00 40.06 81 TYR A CA 1
ATOM 635 C C . TYR A 1 81 ? -18.190 -48.792 -27.929 1.00 40.06 81 TYR A C 1
ATOM 637 O O . TYR A 1 81 ? -18.370 -49.219 -26.789 1.00 40.06 81 TYR A O 1
ATOM 645 N N . GLU A 1 82 ? -17.261 -49.343 -28.719 1.00 49.56 82 GLU A N 1
ATOM 646 C CA . GLU A 1 82 ? -16.590 -50.613 -28.388 1.00 49.56 82 GLU A CA 1
ATOM 647 C C . GLU A 1 82 ? -15.150 -50.453 -27.858 1.00 49.56 82 GLU A C 1
ATOM 649 O O . GLU A 1 82 ? -14.163 -50.664 -28.565 1.00 49.56 82 GLU A O 1
ATOM 654 N N . MET A 1 83 ? -15.007 -50.164 -26.556 1.00 51.62 83 MET A N 1
ATOM 655 C CA . MET A 1 83 ? -13.745 -50.423 -25.843 1.00 51.62 83 MET A CA 1
ATOM 656 C C . MET A 1 83 ? -13.488 -51.931 -25.740 1.00 51.62 83 MET A C 1
ATOM 658 O O . MET A 1 83 ? -14.262 -52.665 -25.110 1.00 51.62 83 MET A O 1
ATOM 662 N N . SER A 1 84 ? -12.362 -52.395 -26.290 1.00 55.16 84 SER A N 1
ATOM 663 C CA . SER A 1 84 ? -11.978 -53.807 -26.203 1.00 55.16 84 SER A CA 1
ATOM 664 C C . SER A 1 84 ? -11.748 -54.248 -24.752 1.00 55.16 84 SER A C 1
ATOM 666 O O . SER A 1 84 ? -11.266 -53.490 -23.904 1.00 55.16 84 SER A O 1
ATOM 668 N N . GLU A 1 85 ? -12.102 -55.498 -24.454 1.00 47.31 85 GLU A N 1
ATOM 669 C CA . GLU A 1 85 ? -12.106 -56.052 -23.094 1.00 47.31 85 GLU A CA 1
ATOM 670 C C . GLU A 1 85 ? -10.743 -55.910 -22.390 1.00 47.31 85 GLU A C 1
ATOM 672 O O . GLU A 1 85 ? -10.677 -55.499 -21.235 1.00 47.31 85 GLU A O 1
ATOM 677 N N . ALA A 1 86 ? -9.639 -56.121 -23.113 1.00 52.53 86 ALA A N 1
ATOM 678 C CA . ALA A 1 86 ? -8.275 -55.997 -22.589 1.00 52.53 86 ALA A CA 1
ATOM 679 C C . ALA A 1 86 ? -7.800 -54.547 -22.332 1.00 52.53 86 ALA A C 1
ATOM 681 O O . ALA A 1 86 ? -6.749 -54.341 -21.717 1.00 52.53 86 ALA A O 1
ATOM 682 N N . VAL A 1 87 ? -8.515 -53.531 -22.826 1.00 57.66 87 VAL A N 1
ATOM 683 C CA . VAL A 1 87 ? -8.287 -52.120 -22.457 1.00 57.66 87 VAL A CA 1
ATOM 684 C C . VAL A 1 87 ? -9.186 -51.743 -21.280 1.00 57.66 87 VAL A C 1
ATOM 686 O O . VAL A 1 87 ? -8.712 -51.150 -20.317 1.00 57.66 87 VAL A O 1
ATOM 689 N N . ARG A 1 88 ? -10.445 -52.194 -21.301 1.00 52.94 88 ARG A N 1
ATOM 690 C CA . ARG A 1 88 ? -11.422 -52.040 -20.211 1.00 52.94 88 ARG A CA 1
ATOM 691 C C . ARG A 1 88 ? -10.910 -52.614 -18.883 1.00 52.94 88 ARG A C 1
ATOM 693 O O . ARG A 1 88 ? -10.937 -51.931 -17.866 1.00 52.94 88 ARG A O 1
ATOM 700 N N . GLN A 1 89 ? -10.360 -53.830 -18.913 1.00 53.09 89 GLN A N 1
ATOM 701 C CA . GLN A 1 89 ? -9.728 -54.482 -17.758 1.00 53.09 89 GLN A CA 1
ATOM 702 C C . GLN A 1 89 ? -8.517 -53.694 -17.229 1.00 53.09 89 GLN A C 1
ATOM 704 O O . GLN A 1 89 ? -8.305 -53.650 -16.022 1.00 53.09 89 GLN A O 1
ATOM 709 N N . ARG A 1 90 ? -7.746 -53.022 -18.100 1.00 58.41 90 ARG A N 1
ATOM 710 C CA . ARG A 1 90 ? -6.625 -52.162 -17.677 1.00 58.41 90 ARG A CA 1
ATOM 711 C C . ARG A 1 90 ? -7.092 -50.868 -17.019 1.00 58.41 90 ARG A C 1
ATOM 713 O O . ARG A 1 90 ? -6.540 -50.519 -15.985 1.00 58.41 90 ARG A O 1
ATOM 720 N N . ALA A 1 91 ? -8.116 -50.209 -17.562 1.00 55.19 91 ALA A N 1
ATOM 721 C CA . ALA A 1 91 ? -8.719 -49.027 -16.943 1.00 55.19 91 ALA A CA 1
ATOM 722 C C . ALA A 1 91 ? -9.225 -49.345 -15.524 1.00 55.19 91 ALA A C 1
ATOM 724 O O . ALA A 1 91 ? -8.892 -48.658 -14.563 1.00 55.19 91 ALA A O 1
ATOM 725 N N . ILE A 1 92 ? -9.965 -50.451 -15.384 1.00 54.34 92 ILE A N 1
ATOM 726 C CA . ILE A 1 92 ? -10.501 -50.915 -14.099 1.00 54.34 92 ILE A CA 1
ATOM 727 C C . ILE A 1 92 ? -9.371 -51.305 -13.135 1.00 54.34 92 ILE A C 1
ATOM 729 O O . ILE A 1 92 ? -9.396 -50.886 -11.982 1.00 54.34 92 ILE A O 1
ATOM 733 N N . ALA A 1 93 ? -8.352 -52.043 -13.588 1.00 58.84 93 ALA A N 1
ATOM 734 C CA . ALA A 1 93 ? -7.204 -52.391 -12.749 1.00 58.84 93 ALA A CA 1
ATOM 735 C C . ALA A 1 93 ? -6.434 -51.150 -12.264 1.00 58.84 93 ALA A C 1
ATOM 737 O O . ALA A 1 93 ? -6.070 -51.090 -11.094 1.00 58.84 93 ALA A O 1
ATOM 738 N N . HIS A 1 94 ? -6.240 -50.147 -13.127 1.00 60.22 94 HIS A N 1
ATOM 739 C CA . HIS A 1 94 ? -5.526 -48.915 -12.786 1.00 60.22 94 HIS A CA 1
ATOM 740 C C . HIS A 1 94 ? -6.307 -48.034 -11.793 1.00 60.22 94 HIS A C 1
ATOM 742 O O . HIS A 1 94 ? -5.705 -47.412 -10.920 1.00 60.22 94 HIS A O 1
ATOM 748 N N . LEU A 1 95 ? -7.643 -48.025 -11.888 1.00 51.81 95 LEU A N 1
ATOM 749 C CA . LEU A 1 95 ? -8.535 -47.362 -10.930 1.00 51.81 95 LEU A CA 1
ATOM 750 C C . LEU A 1 95 ? -8.635 -48.087 -9.581 1.00 51.81 95 LEU A C 1
ATOM 752 O O . LEU A 1 95 ? -8.998 -47.453 -8.594 1.00 51.81 95 LEU A O 1
ATOM 756 N N . LEU A 1 96 ? -8.364 -49.396 -9.535 1.00 52.81 96 LEU A N 1
ATOM 757 C CA . LEU A 1 96 ? -8.429 -50.225 -8.323 1.00 52.81 96 LEU A CA 1
ATOM 758 C C . LEU A 1 96 ? -7.070 -50.406 -7.624 1.00 52.81 96 LEU A C 1
ATOM 760 O O . LEU A 1 96 ? -7.043 -50.932 -6.517 1.00 52.81 96 LEU A O 1
ATOM 764 N N . SER A 1 97 ? -5.961 -49.991 -8.246 1.00 53.97 97 SER A N 1
ATOM 765 C CA . SER A 1 97 ? -4.599 -50.140 -7.707 1.00 53.97 97 SER A CA 1
ATOM 766 C C . SER A 1 97 ? -4.064 -48.916 -6.951 1.00 53.97 97 SER A C 1
ATOM 768 O O . SER A 1 97 ? -2.905 -48.926 -6.548 1.00 53.97 97 SER A O 1
ATOM 770 N N . ASP A 1 98 ? -4.850 -47.845 -6.828 1.00 54.34 98 ASP A N 1
ATOM 771 C CA . ASP A 1 98 ? -4.502 -46.638 -6.065 1.00 54.34 98 ASP A CA 1
ATOM 772 C C . ASP A 1 98 ? -5.368 -46.591 -4.795 1.00 54.34 98 ASP A C 1
ATOM 774 O O . ASP A 1 98 ? -6.573 -46.859 -4.855 1.00 54.34 98 ASP A O 1
ATOM 778 N N . ASP A 1 99 ? -4.782 -46.233 -3.653 1.00 53.31 99 ASP A N 1
ATOM 779 C CA . ASP A 1 99 ? -5.469 -46.197 -2.354 1.00 53.31 99 ASP A CA 1
ATOM 780 C C . ASP A 1 99 ? -6.151 -44.834 -2.075 1.00 53.31 99 ASP A C 1
ATOM 782 O O . ASP A 1 99 ? -6.889 -44.692 -1.101 1.00 53.31 99 ASP A O 1
ATOM 786 N N . ARG A 1 100 ? -5.952 -43.818 -2.936 1.00 50.06 100 ARG A N 1
ATOM 787 C CA . ARG A 1 100 ? -6.391 -42.420 -2.702 1.00 50.06 100 ARG A CA 1
ATOM 788 C C . ARG A 1 100 ? -7.730 -42.062 -3.355 1.00 50.06 100 ARG A C 1
ATOM 790 O O . ARG A 1 100 ? -7.956 -42.366 -4.526 1.00 50.06 100 ARG A O 1
ATOM 797 N N . PHE A 1 101 ? -8.631 -41.421 -2.616 1.00 49.06 101 PHE A N 1
ATOM 798 C CA . PHE A 1 101 ? -10.044 -41.213 -2.980 1.00 49.06 101 PHE A CA 1
ATOM 799 C C . PHE A 1 101 ? -10.331 -39.753 -3.397 1.00 49.06 101 PHE A C 1
ATOM 801 O O . PHE A 1 101 ? -9.690 -38.844 -2.883 1.00 49.06 101 PHE A O 1
ATOM 808 N N . GLY A 1 102 ? -11.326 -39.506 -4.262 1.00 51.47 102 GLY A N 1
ATOM 809 C CA . GLY A 1 102 ? -11.808 -38.146 -4.582 1.00 51.47 102 GLY A CA 1
ATOM 810 C C . GLY A 1 102 ? -11.312 -37.540 -5.908 1.00 51.47 102 GLY A C 1
ATOM 811 O O . GLY A 1 102 ? -11.106 -38.264 -6.884 1.00 51.47 102 GLY A O 1
ATOM 812 N N . GLU A 1 103 ? -11.180 -36.204 -5.951 1.00 43.69 103 GLU A N 1
ATOM 813 C CA . GLU A 1 103 ? -10.958 -35.395 -7.171 1.00 43.69 103 GLU A CA 1
ATOM 814 C C . GLU A 1 103 ? -9.699 -35.810 -7.971 1.00 43.69 103 GLU A C 1
ATOM 816 O O . GLU A 1 103 ? -9.784 -35.928 -9.194 1.00 43.69 103 GLU A O 1
ATOM 821 N N . GLU A 1 104 ? -8.573 -36.158 -7.324 1.00 47.09 104 GLU A N 1
ATOM 822 C CA . GLU A 1 104 ? -7.364 -36.665 -8.018 1.00 47.09 104 GLU A CA 1
ATOM 823 C C . GLU A 1 104 ? -7.645 -37.911 -8.884 1.00 47.09 104 GLU A C 1
ATOM 825 O O . GLU A 1 104 ? -7.090 -38.063 -9.976 1.00 47.09 104 GLU A O 1
ATOM 830 N N . ARG A 1 105 ? -8.511 -38.824 -8.416 1.00 51.19 105 ARG A N 1
ATOM 831 C CA . ARG A 1 105 ? -8.816 -40.076 -9.133 1.00 51.19 105 ARG A CA 1
ATOM 832 C C . ARG A 1 105 ? -9.702 -39.822 -10.358 1.00 51.19 105 ARG A C 1
ATOM 834 O O . ARG A 1 105 ? -9.613 -40.562 -11.335 1.00 51.19 105 ARG A O 1
ATOM 841 N N . LEU A 1 106 ? -10.523 -38.768 -10.325 1.00 48.31 106 LEU A N 1
ATOM 842 C CA . LEU A 1 106 ? -11.291 -38.286 -11.479 1.00 48.31 106 LEU A CA 1
ATOM 843 C C . LEU A 1 106 ? -10.384 -37.635 -12.529 1.00 48.31 106 LEU A C 1
ATOM 845 O O . LEU A 1 106 ? -10.564 -37.886 -13.718 1.00 48.31 106 LEU A O 1
ATOM 849 N N . TRP A 1 107 ? -9.386 -36.864 -12.094 1.00 47.34 107 TRP A N 1
ATOM 850 C CA . TRP A 1 107 ? -8.421 -36.222 -12.989 1.00 47.34 107 TRP A CA 1
ATOM 851 C C . TRP A 1 107 ? -7.608 -37.258 -13.788 1.00 47.34 107 TRP A C 1
ATOM 853 O O . TRP A 1 107 ? -7.589 -37.215 -15.015 1.00 47.34 107 TRP A O 1
ATOM 863 N N . ARG A 1 108 ? -7.082 -38.295 -13.121 1.00 50.53 108 ARG A N 1
ATOM 864 C CA . ARG A 1 108 ? -6.382 -39.417 -13.786 1.00 50.53 108 ARG A CA 1
ATOM 865 C C . ARG A 1 108 ? -7.272 -40.268 -14.698 1.00 50.53 108 ARG A C 1
ATOM 867 O O . ARG A 1 108 ? -6.793 -40.855 -15.667 1.00 50.53 108 ARG A O 1
ATOM 874 N N . LEU A 1 109 ? -8.573 -40.359 -14.406 1.00 49.38 109 LEU A N 1
ATOM 875 C CA . LEU A 1 109 ? -9.529 -41.009 -15.307 1.00 49.38 109 LEU A CA 1
ATOM 876 C C . LEU A 1 109 ? -9.729 -40.190 -16.592 1.00 49.38 109 LEU A C 1
ATOM 878 O O . LEU A 1 109 ? -9.880 -40.782 -17.661 1.00 49.38 109 LEU A O 1
ATOM 882 N N . ALA A 1 110 ? -9.700 -38.857 -16.502 1.00 47.38 110 ALA A N 1
ATOM 883 C CA . ALA A 1 110 ? -9.741 -37.985 -17.671 1.00 47.38 110 ALA A CA 1
ATOM 884 C C . ALA A 1 110 ? -8.481 -38.153 -18.540 1.00 47.38 110 ALA A C 1
ATOM 886 O O . ALA A 1 110 ? -8.630 -38.428 -19.729 1.00 47.38 110 ALA A O 1
ATOM 887 N N . GLU A 1 111 ? -7.277 -38.124 -17.946 1.00 48.25 111 GLU A N 1
ATOM 888 C CA . GLU A 1 111 ? -6.007 -38.383 -18.658 1.00 48.25 111 GLU A CA 1
ATOM 889 C C . GLU A 1 111 ? -6.040 -39.718 -19.426 1.00 48.25 111 GLU A C 1
ATOM 891 O O . GLU A 1 111 ? -5.791 -39.765 -20.631 1.00 48.25 111 GLU A O 1
ATOM 896 N N . PHE A 1 112 ? -6.433 -40.813 -18.760 1.00 52.53 112 PHE A N 1
ATOM 897 C CA . PHE A 1 112 ? -6.513 -42.136 -19.393 1.00 52.53 112 PHE A CA 1
ATOM 898 C C . PHE A 1 112 ? -7.492 -42.179 -20.580 1.00 52.53 112 PHE A C 1
ATOM 900 O O . PHE A 1 112 ? -7.247 -42.868 -21.577 1.00 52.53 112 PHE A O 1
ATOM 907 N N . MET A 1 113 ? -8.625 -41.479 -20.477 1.00 49.28 113 MET A N 1
ATOM 908 C CA . MET A 1 113 ? -9.614 -41.416 -21.555 1.00 49.28 113 MET A CA 1
ATOM 909 C C . MET A 1 113 ? -9.118 -40.565 -22.729 1.00 49.28 113 MET A C 1
ATOM 911 O O . MET A 1 113 ? -9.370 -40.929 -23.880 1.00 49.28 113 MET A O 1
ATOM 915 N N . GLU A 1 114 ? -8.381 -39.488 -22.458 1.00 46.47 114 GLU A N 1
ATOM 916 C CA . GLU A 1 114 ? -7.752 -38.643 -23.474 1.00 46.47 114 GLU A CA 1
ATOM 917 C C . GLU A 1 114 ? -6.694 -39.432 -24.270 1.00 46.47 114 GLU A C 1
ATOM 919 O O . GLU A 1 114 ? -6.786 -39.513 -25.501 1.00 46.47 114 GLU A O 1
ATOM 924 N N . ASP A 1 115 ? -5.801 -40.151 -23.578 1.00 48.81 115 ASP A N 1
ATOM 925 C CA . ASP A 1 115 ? -4.819 -41.075 -24.168 1.00 48.81 115 ASP A CA 1
ATOM 926 C C . ASP A 1 115 ? -5.475 -42.185 -25.007 1.00 48.81 115 ASP A C 1
ATOM 928 O O . ASP A 1 115 ? -5.043 -42.496 -26.126 1.00 48.81 115 ASP A O 1
ATOM 932 N N . TYR A 1 116 ? -6.543 -42.805 -24.490 1.00 54.56 116 TYR A N 1
ATOM 933 C CA . TYR A 1 116 ? -7.250 -43.862 -25.211 1.00 54.56 116 TYR A CA 1
ATOM 934 C C . TYR A 1 116 ? -7.884 -43.343 -26.508 1.00 54.56 116 TYR A C 1
ATOM 936 O O . TYR A 1 116 ? -7.774 -43.998 -27.550 1.00 54.56 116 TYR A O 1
ATOM 944 N N . ILE A 1 117 ? -8.524 -42.172 -26.468 1.00 48.12 117 ILE A N 1
ATOM 945 C CA . ILE A 1 117 ? -9.161 -41.555 -27.638 1.00 48.12 117 ILE A CA 1
ATOM 946 C C . ILE A 1 117 ? -8.096 -41.155 -28.668 1.00 48.12 117 ILE A C 1
ATOM 948 O O . ILE A 1 117 ? -8.234 -41.507 -29.847 1.00 48.12 117 ILE A O 1
ATOM 952 N N . ALA A 1 118 ? -6.997 -40.529 -28.230 1.00 49.03 118 ALA A N 1
ATOM 953 C CA . ALA A 1 118 ? -5.841 -40.205 -29.069 1.00 49.03 118 ALA A CA 1
ATOM 954 C C . ALA A 1 118 ? -5.287 -41.443 -29.803 1.00 49.03 118 ALA A C 1
ATOM 956 O O . ALA A 1 118 ? -4.988 -41.383 -30.997 1.00 49.03 118 ALA A O 1
ATOM 957 N N . ALA A 1 119 ? -5.238 -42.603 -29.137 1.00 52.25 119 ALA A N 1
ATOM 958 C CA . ALA A 1 119 ? -4.767 -43.859 -29.725 1.00 52.25 119 ALA A CA 1
ATOM 959 C C . ALA A 1 119 ? -5.737 -44.521 -30.737 1.00 52.25 119 ALA A C 1
ATOM 961 O O . ALA A 1 119 ? -5.305 -45.385 -31.515 1.00 52.25 119 ALA A O 1
ATOM 962 N N . GLN A 1 120 ? -7.030 -44.161 -30.747 1.00 50.94 120 GLN A N 1
ATOM 963 C CA . GLN A 1 120 ? -8.023 -44.703 -31.695 1.00 50.94 120 GLN A CA 1
ATOM 964 C C . GLN A 1 120 ? -8.226 -43.836 -32.944 1.00 50.94 120 GLN A C 1
ATOM 966 O O . GLN A 1 120 ? -8.510 -44.379 -34.016 1.00 50.94 120 GLN A O 1
ATOM 971 N N . LEU A 1 121 ? -8.044 -42.515 -32.838 1.00 47.56 121 LEU A N 1
ATOM 972 C CA . LEU A 1 121 ? -8.224 -41.553 -33.937 1.00 47.56 121 LEU A CA 1
ATOM 973 C C . LEU A 1 121 ? -7.531 -41.956 -35.260 1.00 47.56 121 LEU A C 1
ATOM 975 O O . LEU A 1 121 ? -8.226 -41.999 -36.279 1.00 47.56 121 LEU A O 1
ATOM 979 N N . PRO A 1 122 ? -6.244 -42.372 -35.285 1.00 45.25 122 PRO A N 1
ATOM 980 C CA . PRO A 1 122 ? -5.553 -42.744 -36.529 1.00 45.25 122 PRO A CA 1
ATOM 981 C C . PRO A 1 122 ? -6.082 -44.018 -37.209 1.00 45.25 122 PRO A C 1
ATOM 983 O O . PRO A 1 122 ? -5.722 -44.317 -38.347 1.00 45.25 122 PRO A O 1
ATOM 986 N N . LYS A 1 123 ? -6.894 -44.825 -36.512 1.00 47.31 123 LYS A N 1
ATOM 987 C CA . LYS A 1 123 ? -7.437 -46.095 -37.028 1.00 47.31 123 LYS A CA 1
ATOM 988 C C . LYS A 1 123 ? -8.838 -45.943 -37.615 1.00 47.31 123 LYS A C 1
ATOM 990 O O . LYS A 1 123 ? -9.301 -46.846 -38.311 1.00 47.31 123 LYS A O 1
ATOM 995 N N . ASN A 1 124 ? -9.500 -44.807 -37.386 1.00 49.72 124 ASN A N 1
ATOM 996 C CA . ASN A 1 124 ? -10.860 -44.548 -37.845 1.00 49.72 124 ASN A CA 1
ATOM 997 C C . ASN A 1 124 ? -10.902 -43.346 -38.805 1.00 49.72 124 ASN A C 1
ATOM 999 O O . ASN A 1 124 ? -11.144 -42.207 -38.406 1.00 49.72 124 ASN A O 1
ATOM 1003 N N . ARG A 1 125 ? -10.723 -43.631 -40.104 1.00 44.75 125 ARG A N 1
ATOM 1004 C CA . ARG A 1 125 ? -10.646 -42.654 -41.218 1.00 44.75 125 ARG A CA 1
ATOM 1005 C C . ARG A 1 125 ? -11.807 -41.657 -41.331 1.00 44.75 125 ARG A C 1
ATOM 1007 O O . ARG A 1 125 ? -11.724 -40.732 -42.138 1.00 44.75 125 ARG A O 1
ATOM 1014 N N . ARG A 1 126 ? -12.914 -41.851 -40.605 1.00 39.78 126 ARG A N 1
ATOM 1015 C CA . ARG A 1 126 ? -14.004 -40.869 -40.547 1.00 39.78 126 ARG A CA 1
ATOM 1016 C C . ARG A 1 126 ? -13.782 -39.825 -39.449 1.00 39.78 126 ARG A C 1
ATOM 1018 O O . ARG A 1 126 ? -13.975 -38.647 -39.719 1.00 39.78 126 ARG A O 1
ATOM 1025 N N . ALA A 1 127 ? -13.306 -40.237 -38.273 1.00 42.16 127 ALA A N 1
ATOM 1026 C CA . ALA A 1 127 ? -12.983 -39.330 -37.170 1.00 42.16 127 ALA A CA 1
ATOM 1027 C C . ALA A 1 127 ? -11.820 -38.391 -37.539 1.00 42.16 127 ALA A C 1
ATOM 1029 O O . ALA A 1 127 ? -11.944 -37.178 -37.408 1.00 42.16 127 ALA A O 1
ATOM 1030 N N . GLU A 1 128 ? -10.753 -38.939 -38.132 1.00 39.78 128 GLU A N 1
ATOM 1031 C CA . GLU A 1 128 ? -9.602 -38.188 -38.669 1.00 39.78 128 GLU A CA 1
ATOM 1032 C C . GLU A 1 128 ? -10.013 -37.081 -39.666 1.00 39.78 128 GLU A C 1
ATOM 1034 O O . GLU A 1 128 ? -9.362 -36.041 -39.768 1.00 39.78 128 GLU A O 1
ATOM 1039 N N . ARG A 1 129 ? -11.127 -37.280 -40.386 1.00 39.25 129 ARG A N 1
ATOM 1040 C CA . ARG A 1 129 ? -11.618 -36.378 -41.438 1.00 39.25 129 ARG A CA 1
ATOM 1041 C C . ARG A 1 129 ? -12.608 -35.316 -40.948 1.00 39.25 129 ARG A C 1
ATOM 1043 O O . ARG A 1 129 ? -12.766 -34.303 -41.623 1.00 39.25 129 ARG A O 1
ATOM 1050 N N . GLU A 1 130 ? -13.283 -35.558 -39.825 1.00 38.41 130 GLU A N 1
ATOM 1051 C CA . GLU A 1 130 ? -14.261 -34.634 -39.229 1.00 38.41 130 GLU A CA 1
ATOM 1052 C C . GLU A 1 130 ? -13.666 -33.835 -38.045 1.00 38.41 130 GLU A C 1
ATOM 1054 O O . GLU A 1 130 ? -14.117 -32.719 -37.801 1.00 38.41 130 GLU A O 1
ATOM 1059 N N . LEU A 1 131 ? -12.626 -34.346 -37.363 1.00 36.94 131 LEU A N 1
ATOM 1060 C CA . LEU A 1 131 ? -11.994 -33.718 -36.184 1.00 36.94 131 LEU A CA 1
ATOM 1061 C C . LEU A 1 131 ? -10.565 -33.184 -36.422 1.00 36.94 131 LEU A C 1
ATOM 1063 O O . LEU A 1 131 ? -10.083 -32.361 -35.647 1.00 36.94 131 LEU A O 1
ATOM 1067 N N . GLY A 1 132 ? -9.884 -33.616 -37.488 1.00 41.47 132 GLY A N 1
ATOM 1068 C CA . GLY A 1 132 ? -8.504 -33.211 -37.781 1.00 41.47 132 GLY A CA 1
ATOM 1069 C C . GLY A 1 132 ? -7.432 -33.914 -36.922 1.00 41.47 132 GLY A C 1
ATOM 1070 O O . GLY A 1 132 ? -7.748 -34.776 -36.102 1.00 41.47 132 GLY A O 1
ATOM 1071 N N . PRO A 1 133 ? -6.139 -33.590 -37.132 1.00 37.41 133 PRO A N 1
ATOM 1072 C CA . PRO A 1 133 ? -5.017 -34.396 -36.634 1.00 37.41 133 PRO A CA 1
ATOM 1073 C C . PRO A 1 133 ? -4.653 -34.207 -35.149 1.00 37.41 133 PRO A C 1
ATOM 1075 O O . PRO A 1 133 ? -3.807 -34.947 -34.653 1.00 37.41 133 PRO A O 1
ATOM 1078 N N . MET A 1 134 ? -5.254 -33.249 -34.436 1.00 32.97 134 MET A N 1
ATOM 1079 C CA . MET A 1 134 ? -5.106 -33.085 -32.981 1.00 32.97 134 MET A CA 1
ATOM 1080 C C . MET A 1 134 ? -6.393 -32.511 -32.366 1.00 32.97 134 MET A C 1
ATOM 1082 O O . MET A 1 134 ? -6.617 -31.303 -32.467 1.00 32.97 134 MET A O 1
ATOM 1086 N N . PRO A 1 135 ? -7.228 -33.329 -31.705 1.00 34.25 135 PRO A N 1
ATOM 1087 C CA . PRO A 1 135 ? -8.307 -32.829 -30.868 1.00 34.25 135 PRO A CA 1
ATOM 1088 C C . PRO A 1 135 ? -7.762 -32.499 -29.476 1.00 34.25 135 PRO A C 1
ATOM 1090 O O . PRO A 1 135 ? -7.207 -33.365 -28.806 1.00 34.25 135 PRO A O 1
ATOM 1093 N N . ARG A 1 136 ? -7.944 -31.253 -29.035 1.00 30.66 136 ARG A N 1
ATOM 1094 C CA . ARG A 1 136 ? -7.823 -30.880 -27.620 1.00 30.66 136 ARG A CA 1
ATOM 1095 C C . ARG A 1 136 ? -9.215 -30.980 -27.012 1.00 30.66 136 ARG A C 1
ATOM 1097 O O . ARG A 1 136 ? -10.106 -30.258 -27.458 1.00 30.66 136 ARG A O 1
ATOM 1104 N N . TRP A 1 137 ? -9.415 -31.894 -26.068 1.00 35.00 137 TRP A N 1
ATOM 1105 C CA . TRP A 1 137 ? -10.713 -32.058 -25.417 1.00 35.00 137 TRP A CA 1
ATOM 1106 C C . TRP A 1 137 ? -10.868 -31.107 -24.229 1.00 35.00 137 TRP A C 1
ATOM 1108 O O . TRP A 1 137 ? -9.948 -30.409 -23.807 1.00 35.00 137 TRP A O 1
ATOM 1118 N N . THR A 1 138 ? -12.097 -31.006 -23.741 1.00 28.14 138 THR A N 1
ATOM 1119 C CA . THR A 1 138 ? -12.498 -30.090 -22.676 1.00 28.14 138 THR A CA 1
ATOM 1120 C C . THR A 1 138 ? -13.610 -30.767 -21.891 1.00 28.14 138 THR A C 1
ATOM 1122 O O . THR A 1 138 ? -14.600 -31.146 -22.511 1.00 28.14 138 THR A O 1
ATOM 1125 N N . ALA A 1 139 ? -13.440 -30.925 -20.571 1.00 27.42 139 ALA A N 1
ATOM 1126 C CA . ALA A 1 139 ? -14.480 -30.823 -19.529 1.00 27.42 139 ALA A CA 1
ATOM 1127 C C . ALA A 1 139 ? -14.162 -31.666 -18.279 1.00 27.42 139 ALA A C 1
ATOM 1129 O O . ALA A 1 139 ? -14.176 -32.892 -18.322 1.00 27.42 139 ALA A O 1
ATOM 1130 N N . LEU A 1 140 ? -14.048 -30.989 -17.135 1.00 25.42 140 LEU A N 1
ATOM 1131 C CA . LEU A 1 140 ? -14.474 -31.487 -15.822 1.00 25.42 140 LEU A CA 1
ATOM 1132 C C . LEU A 1 140 ? -14.929 -30.260 -15.015 1.00 25.42 140 LEU A C 1
ATOM 1134 O O . LEU A 1 140 ? -14.111 -29.544 -14.448 1.00 25.42 140 LEU A O 1
ATOM 1138 N N . GLY A 1 141 ? -16.232 -29.966 -15.039 1.00 29.27 141 GLY A N 1
ATOM 1139 C CA . GLY A 1 141 ? -16.822 -28.796 -14.380 1.00 29.27 141 GLY A CA 1
ATOM 1140 C C . GLY A 1 141 ? -17.796 -29.201 -13.276 1.00 29.27 141 GLY A C 1
ATOM 1141 O O . GLY A 1 141 ? -18.829 -29.804 -13.558 1.00 29.27 141 GLY A O 1
ATOM 1142 N N . TYR A 1 142 ? -17.480 -28.855 -12.028 1.00 28.27 142 TYR A N 1
ATOM 1143 C CA . TYR A 1 142 ? -18.344 -29.057 -10.860 1.00 28.27 142 TYR A CA 1
ATOM 1144 C C . TYR A 1 142 ? -18.861 -27.707 -10.346 1.00 28.27 142 TYR A C 1
ATOM 1146 O O . TYR A 1 142 ? -18.080 -26.776 -10.155 1.00 28.27 142 TYR A O 1
ATOM 1154 N N . ILE A 1 143 ? -20.166 -27.592 -10.078 1.00 33.56 143 ILE A N 1
ATOM 1155 C CA . ILE A 1 143 ? -20.764 -26.351 -9.556 1.00 33.56 143 ILE A CA 1
ATOM 1156 C C . ILE A 1 143 ? -20.656 -26.341 -8.027 1.00 33.56 143 ILE A C 1
ATOM 1158 O O . ILE A 1 143 ? -21.358 -27.072 -7.327 1.00 33.56 143 ILE A O 1
ATOM 1162 N N . ARG A 1 144 ? -19.780 -25.481 -7.498 1.00 31.11 144 ARG A N 1
ATOM 1163 C CA . ARG A 1 144 ? -19.384 -25.454 -6.080 1.00 31.11 144 ARG A CA 1
ATOM 1164 C C . ARG A 1 144 ? -20.202 -24.478 -5.212 1.00 31.11 144 ARG A C 1
ATOM 1166 O O . ARG A 1 144 ? -19.633 -23.810 -4.356 1.00 31.11 144 ARG A O 1
ATOM 1173 N N . SER A 1 145 ? -21.529 -24.389 -5.380 1.00 34.78 145 SER A N 1
ATOM 1174 C CA . SER A 1 145 ? -22.379 -23.663 -4.412 1.00 34.78 145 SER A CA 1
ATOM 1175 C C . SER A 1 145 ? -23.794 -24.244 -4.257 1.00 34.78 145 SER A C 1
ATOM 1177 O O . SER A 1 145 ? -24.512 -24.509 -5.222 1.00 34.78 145 SER A O 1
ATOM 1179 N N . GLY A 1 146 ? -24.231 -24.400 -3.002 1.00 37.72 146 GLY A N 1
ATOM 1180 C CA . GLY A 1 146 ? -25.609 -24.785 -2.670 1.00 37.72 146 GLY A CA 1
ATOM 1181 C C . GLY A 1 146 ? -26.620 -23.638 -2.798 1.00 37.72 146 GLY A C 1
ATOM 1182 O O . GLY A 1 146 ? -27.817 -23.851 -2.608 1.00 37.72 146 GLY A O 1
ATOM 1183 N N . GLU A 1 147 ? -26.158 -22.421 -3.091 1.00 35.28 147 GLU A N 1
ATOM 1184 C CA . GLU A 1 147 ? -27.000 -21.231 -3.210 1.00 35.28 147 GLU A CA 1
ATOM 1185 C C . GLU A 1 147 ? -27.467 -21.005 -4.652 1.00 35.28 147 GLU A C 1
ATOM 1187 O O . GLU A 1 147 ? -28.656 -20.770 -4.873 1.00 35.28 147 GLU A O 1
ATOM 1192 N N . SER A 1 148 ? -26.591 -21.206 -5.644 1.00 38.78 148 SER A N 1
ATOM 1193 C CA . SER A 1 148 ? -26.971 -21.181 -7.065 1.00 38.78 148 SER A CA 1
ATOM 1194 C C . SER A 1 148 ? -27.974 -22.296 -7.386 1.00 38.78 148 SER A C 1
ATOM 1196 O O . SER A 1 148 ? -28.996 -22.047 -8.024 1.00 38.78 148 SER A O 1
ATOM 1198 N N . ALA A 1 149 ? -27.774 -23.498 -6.828 1.00 39.06 149 ALA A N 1
ATOM 1199 C CA . ALA A 1 149 ? -28.739 -24.598 -6.925 1.00 39.06 149 ALA A CA 1
ATOM 1200 C C . ALA A 1 149 ? -30.110 -24.250 -6.300 1.00 39.06 149 ALA A C 1
ATOM 1202 O O . ALA A 1 149 ? -31.155 -24.597 -6.853 1.00 39.06 149 ALA A O 1
ATOM 1203 N N . LYS A 1 150 ? -30.135 -23.514 -5.176 1.00 41.75 150 LYS A N 1
ATOM 1204 C CA . LYS A 1 150 ? -31.382 -23.023 -4.558 1.00 41.75 150 LYS A CA 1
ATOM 1205 C C . LYS A 1 150 ? -32.075 -21.952 -5.404 1.00 41.75 150 LYS A C 1
ATOM 1207 O O . LYS A 1 150 ? -33.298 -22.017 -5.531 1.00 41.75 150 LYS A O 1
ATOM 1212 N N . LYS A 1 151 ? -31.331 -21.002 -5.985 1.00 41.66 151 LYS A N 1
ATOM 1213 C CA . LYS A 1 151 ? -31.878 -19.956 -6.872 1.00 41.66 151 LYS A CA 1
ATOM 1214 C C . LYS A 1 151 ? -32.510 -20.569 -8.126 1.00 41.66 151 LYS A C 1
ATOM 1216 O O . LYS A 1 151 ? -33.683 -20.308 -8.395 1.00 41.66 151 LYS A O 1
ATOM 1221 N N . LEU A 1 152 ? -31.798 -21.476 -8.802 1.00 40.06 152 LEU A N 1
ATOM 1222 C CA . LEU A 1 152 ? -32.308 -22.204 -9.971 1.00 40.06 152 LEU A CA 1
ATOM 1223 C C . LEU A 1 152 ? -33.584 -22.994 -9.628 1.00 40.06 152 LEU A C 1
ATOM 1225 O O . LEU A 1 152 ? -34.600 -22.897 -10.317 1.00 40.06 152 LEU A O 1
ATOM 1229 N N . ARG A 1 153 ? -33.576 -23.716 -8.498 1.00 39.53 153 ARG A N 1
ATOM 1230 C CA . ARG A 1 153 ? -34.750 -24.447 -8.004 1.00 39.53 153 ARG A CA 1
ATOM 1231 C C . ARG A 1 153 ? -35.952 -23.534 -7.746 1.00 39.53 153 ARG A C 1
ATOM 1233 O O . ARG A 1 153 ? -37.069 -23.909 -8.093 1.00 39.53 153 ARG A O 1
ATOM 1240 N N . GLN A 1 154 ? -35.757 -22.358 -7.148 1.00 44.94 154 GLN A N 1
ATOM 1241 C CA . GLN A 1 154 ? -36.848 -21.410 -6.895 1.00 44.94 154 GLN A CA 1
ATOM 1242 C C . GLN A 1 154 ? -37.456 -20.865 -8.195 1.00 44.94 154 GLN A C 1
ATOM 1244 O O . GLN A 1 154 ? -38.680 -20.784 -8.296 1.00 44.94 154 GLN A O 1
ATOM 1249 N N . GLN A 1 155 ? -36.631 -20.559 -9.199 1.00 44.56 155 GLN A N 1
ATOM 1250 C CA . GLN A 1 155 ? -37.095 -20.084 -10.507 1.00 44.56 155 GLN A CA 1
ATOM 1251 C C . GLN A 1 155 ? -37.886 -21.164 -11.266 1.00 44.56 155 GLN A C 1
ATOM 1253 O O . GLN A 1 155 ? -38.987 -20.895 -11.750 1.00 44.56 155 GLN A O 1
ATOM 1258 N N . VAL A 1 156 ? -37.403 -22.412 -11.288 1.00 41.78 156 VAL A N 1
ATOM 1259 C CA . VAL A 1 156 ? -38.111 -23.536 -11.932 1.00 41.78 156 VAL A CA 1
ATOM 1260 C C . VAL A 1 156 ? -39.394 -23.912 -11.173 1.00 41.78 156 VAL A C 1
ATOM 1262 O O . VAL A 1 156 ? -40.433 -24.152 -11.793 1.00 41.78 156 VAL A O 1
ATOM 1265 N N . GLU A 1 157 ? -39.385 -23.906 -9.832 1.00 42.53 157 GLU A N 1
ATOM 1266 C CA . GLU A 1 157 ? -40.604 -24.111 -9.034 1.00 42.53 157 GLU A CA 1
ATOM 1267 C C . GLU A 1 157 ? -41.640 -22.988 -9.232 1.00 42.53 157 GLU A C 1
ATOM 1269 O O . GLU A 1 157 ? -42.836 -23.261 -9.104 1.00 42.53 157 GLU A O 1
ATOM 1274 N N . ALA A 1 158 ? -41.223 -21.757 -9.552 1.00 46.31 158 ALA A N 1
ATOM 1275 C CA . ALA A 1 158 ? -42.124 -20.654 -9.887 1.00 46.31 158 ALA A CA 1
ATOM 1276 C C . ALA A 1 158 ? -42.719 -20.807 -11.299 1.00 46.31 158 ALA A C 1
ATOM 1278 O O . ALA A 1 158 ? -43.941 -20.748 -11.451 1.00 46.31 158 ALA A O 1
ATOM 1279 N N . ALA A 1 159 ? -41.889 -21.093 -12.309 1.00 42.75 159 ALA A N 1
ATOM 1280 C CA . ALA A 1 159 ? -42.331 -21.280 -13.695 1.00 42.75 159 ALA A CA 1
ATOM 1281 C C . ALA A 1 159 ? -43.341 -22.436 -13.838 1.00 42.75 159 ALA A C 1
ATOM 1283 O O . ALA A 1 159 ? -44.403 -22.272 -14.438 1.00 42.75 159 ALA A O 1
ATOM 1284 N N . LEU A 1 160 ? -43.084 -23.580 -13.190 1.00 40.66 160 LEU A N 1
ATOM 1285 C CA . LEU A 1 160 ? -43.981 -24.746 -13.215 1.00 40.66 160 LEU A CA 1
ATOM 1286 C C . LEU A 1 160 ? -45.320 -24.534 -12.483 1.00 40.66 160 LEU A C 1
ATOM 1288 O O . LEU A 1 160 ? -46.261 -25.302 -12.696 1.00 40.66 160 LEU A O 1
ATOM 1292 N N . ARG A 1 161 ? -45.415 -23.521 -11.612 1.00 42.09 161 ARG A N 1
ATOM 1293 C CA . ARG A 1 161 ? -46.658 -23.127 -10.922 1.00 42.09 161 ARG A CA 1
ATOM 1294 C C . ARG A 1 161 ? -47.415 -22.012 -11.650 1.00 42.09 161 ARG A C 1
ATOM 1296 O O . ARG A 1 161 ? -48.512 -21.669 -11.209 1.00 42.09 161 ARG A O 1
ATOM 1303 N N . SER A 1 162 ? -46.865 -21.462 -12.735 1.00 42.41 162 SER A N 1
ATOM 1304 C CA . SER A 1 162 ? -47.556 -20.462 -13.548 1.00 42.41 162 SER A CA 1
ATOM 1305 C C . SER A 1 162 ? -48.872 -21.034 -14.095 1.00 42.41 162 SER A C 1
ATOM 1307 O O . SER A 1 162 ? -48.882 -22.166 -14.586 1.00 42.41 162 SER A O 1
ATOM 1309 N N . PRO A 1 163 ? -49.997 -20.296 -14.037 1.00 37.75 163 PRO A N 1
ATOM 1310 C CA . PRO A 1 163 ? -51.230 -20.715 -14.699 1.00 37.75 163 PRO A CA 1
ATOM 1311 C C . PRO A 1 163 ? -51.095 -20.670 -16.227 1.00 37.75 163 PRO A C 1
ATOM 1313 O O . PRO A 1 163 ? -51.843 -21.361 -16.920 1.00 37.75 163 PRO A O 1
ATOM 1316 N N . ASP A 1 164 ? -50.130 -19.912 -16.747 1.00 38.62 164 ASP A N 1
ATOM 1317 C CA . ASP A 1 164 ? -49.856 -19.815 -18.174 1.00 38.62 164 ASP A CA 1
ATOM 1318 C C . ASP A 1 164 ? -49.364 -21.157 -18.739 1.00 38.62 164 ASP A C 1
ATOM 1320 O O . ASP A 1 164 ? -48.660 -21.917 -18.064 1.00 38.62 164 ASP A O 1
ATOM 1324 N N . VAL A 1 165 ? -49.798 -21.488 -19.953 1.00 37.62 165 VAL A N 1
ATOM 1325 C CA . VAL A 1 165 ? -49.447 -22.744 -20.625 1.00 37.62 165 VAL A CA 1
ATOM 1326 C C . VAL A 1 165 ? -48.092 -22.602 -21.312 1.00 37.62 165 VAL A C 1
ATOM 1328 O O . VAL A 1 165 ? -47.260 -23.484 -21.123 1.00 37.62 165 VAL A O 1
ATOM 1331 N N . GLU A 1 166 ? -47.806 -21.468 -21.963 1.00 38.44 166 GLU A N 1
ATOM 1332 C CA . GLU A 1 166 ? -46.515 -21.231 -22.632 1.00 38.44 166 GLU A CA 1
ATOM 1333 C C . GLU A 1 166 ? -45.345 -21.234 -21.640 1.00 38.44 166 GLU A C 1
ATOM 1335 O O . GLU A 1 166 ? -44.308 -21.830 -21.912 1.00 38.44 166 GLU A O 1
ATOM 1340 N N . VAL A 1 167 ? -45.509 -20.655 -20.445 1.00 40.22 167 VAL A N 1
ATOM 1341 C CA . VAL A 1 167 ? -44.456 -20.663 -19.405 1.00 40.22 167 VAL A CA 1
ATOM 1342 C C . VAL A 1 167 ? -44.203 -22.078 -18.867 1.00 40.22 167 VAL A C 1
ATOM 1344 O O . VAL A 1 167 ? -43.068 -22.435 -18.547 1.00 40.22 167 VAL A O 1
ATOM 1347 N N . ARG A 1 168 ? -45.242 -22.922 -18.795 1.00 40.44 168 ARG A N 1
ATOM 1348 C CA . ARG A 1 168 ? -45.101 -24.333 -18.398 1.00 40.44 168 ARG A CA 1
ATOM 1349 C C . ARG A 1 168 ? -44.538 -25.204 -19.520 1.00 40.44 168 ARG A C 1
ATOM 1351 O O . ARG A 1 168 ? -43.805 -26.142 -19.220 1.00 40.44 168 ARG A O 1
ATOM 1358 N N . GLU A 1 169 ? -44.832 -24.885 -20.776 1.00 37.12 169 GLU A N 1
ATOM 1359 C CA . GLU A 1 169 ? -44.218 -25.511 -21.951 1.00 37.12 169 GLU A CA 1
ATOM 1360 C C . GLU A 1 169 ? -42.738 -25.127 -22.061 1.00 37.12 169 GLU A C 1
ATOM 1362 O O . GLU A 1 169 ? -41.907 -26.017 -22.186 1.00 37.12 169 GLU A O 1
ATOM 1367 N N . GLN A 1 170 ? -42.370 -23.856 -21.869 1.00 36.00 170 GLN A N 1
ATOM 1368 C CA . GLN A 1 170 ? -40.972 -23.404 -21.802 1.00 36.00 170 GLN A CA 1
ATOM 1369 C C . GLN A 1 170 ? -40.200 -24.048 -20.639 1.00 36.00 170 GLN A C 1
ATOM 1371 O O . GLN A 1 170 ? -39.068 -24.487 -20.823 1.00 36.00 170 GLN A O 1
ATOM 1376 N N . ALA A 1 171 ? -40.820 -24.196 -19.462 1.00 33.59 171 ALA A N 1
ATOM 1377 C CA . ALA A 1 171 ? -40.224 -24.929 -18.341 1.00 33.59 171 ALA A CA 1
ATOM 1378 C C . ALA A 1 171 ? -40.074 -26.443 -18.611 1.00 33.59 171 ALA A C 1
ATOM 1380 O O . ALA A 1 171 ? -39.206 -27.086 -18.021 1.00 33.59 171 ALA A O 1
ATOM 1381 N N . ALA A 1 172 ? -40.894 -27.020 -19.496 1.00 33.16 172 ALA A N 1
ATOM 1382 C CA . ALA A 1 172 ? -40.740 -28.392 -19.984 1.00 33.16 172 ALA A CA 1
ATOM 1383 C C . ALA A 1 172 ? -39.733 -28.505 -21.150 1.00 33.16 172 ALA A C 1
ATOM 1385 O O . ALA A 1 172 ? -39.147 -29.570 -21.336 1.00 33.16 172 ALA A O 1
ATOM 1386 N N . LEU A 1 173 ? -39.492 -27.414 -21.888 1.00 33.78 173 LEU A N 1
ATOM 1387 C CA . LEU A 1 173 ? -38.559 -27.315 -23.016 1.00 33.78 173 LEU A CA 1
ATOM 1388 C C . LEU A 1 173 ? -37.090 -27.097 -22.614 1.00 33.78 173 LEU A C 1
ATOM 1390 O O . LEU A 1 173 ? -36.244 -26.949 -23.492 1.00 33.78 173 LEU A O 1
ATOM 1394 N N . PHE A 1 174 ? -36.756 -27.125 -21.320 1.00 32.97 174 PHE A N 1
ATOM 1395 C CA . PHE A 1 174 ? -35.398 -26.922 -20.775 1.00 32.97 174 PHE A CA 1
ATOM 1396 C C . PHE A 1 174 ? -34.354 -27.999 -21.175 1.00 32.97 174 PHE A C 1
ATOM 1398 O O . PHE A 1 174 ? -33.309 -28.127 -20.541 1.00 32.97 174 PHE A O 1
ATOM 1405 N N . VAL A 1 175 ? -34.644 -28.793 -22.210 1.00 39.59 175 VAL A N 1
ATOM 1406 C CA . VAL A 1 175 ? -33.805 -29.864 -22.772 1.00 39.59 175 VAL A CA 1
ATOM 1407 C C . VAL A 1 175 ? -33.425 -29.582 -24.240 1.00 39.59 175 VAL A C 1
ATOM 1409 O O . VAL A 1 175 ? -32.679 -30.362 -24.823 1.00 39.59 175 VAL A O 1
ATOM 1412 N N . ASP A 1 176 ? -33.850 -28.454 -24.828 1.00 27.55 176 ASP A N 1
ATOM 1413 C CA . ASP A 1 176 ? -33.281 -27.958 -26.091 1.00 27.55 176 ASP A CA 1
ATOM 1414 C C . ASP A 1 176 ? -32.546 -26.629 -25.847 1.00 27.55 176 ASP A C 1
ATOM 1416 O O . ASP A 1 176 ? -33.118 -25.647 -25.368 1.00 27.55 176 ASP A O 1
ATOM 1420 N N . VAL A 1 177 ? -31.232 -26.640 -26.075 1.00 29.14 177 VAL A N 1
ATOM 1421 C CA . VAL A 1 177 ? -30.290 -25.664 -25.504 1.00 29.14 177 VAL A CA 1
ATOM 1422 C C . VAL A 1 177 ? -30.430 -24.293 -26.171 1.00 29.14 177 VAL A C 1
ATOM 1424 O O . VAL A 1 177 ? -30.162 -24.142 -27.361 1.00 29.14 177 VAL A O 1
ATOM 1427 N N . ARG A 1 178 ? -30.754 -23.267 -25.373 1.00 28.38 178 ARG A N 1
ATOM 1428 C CA . ARG A 1 178 ? -30.515 -21.853 -25.706 1.00 28.38 178 ARG A CA 1
ATOM 1429 C C . ARG A 1 178 ? -29.585 -21.234 -24.664 1.00 28.38 178 ARG A C 1
ATOM 1431 O O . ARG A 1 178 ? -29.826 -21.390 -23.467 1.00 28.38 178 ARG A O 1
ATOM 1438 N N . GLU A 1 179 ? -28.545 -20.542 -25.129 1.00 33.06 179 GLU A N 1
ATOM 1439 C CA . GLU A 1 179 ? -27.481 -19.927 -24.311 1.00 33.06 179 GLU A CA 1
ATOM 1440 C C . GLU A 1 179 ? -28.012 -19.026 -23.185 1.00 33.06 179 GLU A C 1
ATOM 1442 O O . GLU A 1 179 ? -27.521 -19.082 -22.055 1.00 33.06 179 GLU A O 1
ATOM 1447 N N . ASP A 1 180 ? -29.061 -18.255 -23.476 1.00 33.66 180 ASP A N 1
ATOM 1448 C CA . ASP A 1 180 ? -29.584 -17.189 -22.613 1.00 33.66 180 ASP A CA 1
ATOM 1449 C C . ASP A 1 180 ? -29.981 -17.670 -21.204 1.00 33.66 180 ASP A C 1
ATOM 1451 O O . ASP A 1 180 ? -29.794 -16.959 -20.215 1.00 33.66 180 ASP A O 1
ATOM 1455 N N . ALA A 1 181 ? -30.508 -18.895 -21.088 1.00 33.19 181 ALA A N 1
ATOM 1456 C CA . ALA A 1 181 ? -30.991 -19.425 -19.814 1.00 33.19 181 ALA A CA 1
ATOM 1457 C C . ALA A 1 181 ? -29.849 -19.779 -18.844 1.00 33.19 181 ALA A C 1
ATOM 1459 O O . ALA A 1 181 ? -30.004 -19.609 -17.635 1.00 33.19 181 ALA A O 1
ATOM 1460 N N . LEU A 1 182 ? -28.700 -20.232 -19.357 1.00 33.62 182 LEU A N 1
ATOM 1461 C CA . LEU A 1 182 ? -27.536 -20.605 -18.543 1.00 33.62 182 LEU A CA 1
ATOM 1462 C C . LEU A 1 182 ? -26.787 -19.364 -18.044 1.00 33.62 182 LEU A C 1
ATOM 1464 O O . LEU A 1 182 ? -26.488 -19.270 -16.851 1.00 33.62 182 LEU A O 1
ATOM 1468 N N . LEU A 1 183 ? -26.611 -18.372 -18.923 1.00 33.91 183 LEU A N 1
ATOM 1469 C CA . LEU A 1 183 ? -26.064 -17.060 -18.572 1.00 33.91 183 LEU A CA 1
ATOM 1470 C C . LEU A 1 183 ? -26.927 -16.373 -17.499 1.00 33.91 183 LEU A C 1
ATOM 1472 O O . LEU A 1 183 ? -26.408 -15.949 -16.469 1.00 33.91 183 LEU A O 1
ATOM 1476 N N . SER A 1 184 ? -28.258 -16.375 -17.659 1.00 34.94 184 SER A N 1
ATOM 1477 C CA . SER A 1 184 ? -29.185 -15.795 -16.666 1.00 34.94 184 SER A CA 1
ATOM 1478 C C . SER A 1 184 ? -29.203 -16.507 -15.299 1.00 34.94 184 SER A C 1
ATOM 1480 O O . SER A 1 184 ? -29.690 -15.946 -14.317 1.00 34.94 184 SER A O 1
ATOM 1482 N N . ALA A 1 185 ? -28.659 -17.727 -15.219 1.00 32.84 185 ALA A N 1
ATOM 1483 C CA . ALA A 1 185 ? -28.517 -18.505 -13.989 1.00 32.84 185 ALA A CA 1
ATOM 1484 C C . ALA A 1 185 ? -27.113 -18.404 -13.351 1.00 32.84 185 ALA A C 1
ATOM 1486 O O . ALA A 1 185 ? -26.869 -19.037 -12.320 1.00 32.84 185 ALA A O 1
ATOM 1487 N N . GLY A 1 186 ? -26.200 -17.615 -13.934 1.00 31.94 186 GLY A N 1
ATOM 1488 C CA . GLY A 1 186 ? -24.833 -17.428 -13.437 1.00 31.94 186 GLY A CA 1
ATOM 1489 C C . GLY A 1 186 ? -23.863 -18.554 -13.807 1.00 31.94 186 GLY A C 1
ATOM 1490 O O . GLY A 1 186 ? -22.937 -18.829 -13.045 1.00 31.94 186 GLY A O 1
ATOM 1491 N N . LEU A 1 187 ? -24.081 -19.233 -14.939 1.00 29.06 187 LEU A N 1
ATOM 1492 C CA . LEU A 1 187 ? -23.141 -20.202 -15.508 1.00 29.06 187 LEU A CA 1
ATOM 1493 C C . LEU A 1 187 ? -22.606 -19.683 -16.847 1.00 29.06 187 LEU A C 1
ATOM 1495 O O . LEU A 1 187 ? -23.359 -19.529 -17.808 1.00 29.06 187 LEU A O 1
ATOM 1499 N N . GLU A 1 188 ? -21.300 -19.432 -16.908 1.00 30.11 188 GLU A N 1
ATOM 1500 C CA . GLU A 1 188 ? -20.621 -18.990 -18.129 1.00 30.11 188 GLU A CA 1
ATOM 1501 C C . GLU A 1 188 ? -20.501 -20.123 -19.158 1.00 30.11 188 GLU A C 1
ATOM 1503 O O . GLU A 1 188 ? -20.153 -21.260 -18.824 1.00 30.11 188 GLU A O 1
ATOM 1508 N N . LEU A 1 189 ? -20.727 -19.794 -20.435 1.00 25.66 189 LEU A N 1
ATOM 1509 C CA . LEU A 1 189 ? -20.454 -20.682 -21.563 1.00 25.66 189 LEU A CA 1
ATOM 1510 C C . LEU A 1 189 ? -19.207 -20.200 -22.317 1.00 25.66 189 LEU A C 1
ATOM 1512 O O . LEU A 1 189 ? -19.206 -19.122 -22.909 1.00 25.66 189 LEU A O 1
ATOM 1516 N N . LEU A 1 190 ? -18.148 -21.012 -22.352 1.00 26.75 190 LEU A N 1
ATOM 1517 C CA . LEU A 1 190 ? -16.917 -20.675 -23.073 1.00 26.75 190 LEU A CA 1
ATOM 1518 C C . LEU A 1 190 ? -16.933 -21.170 -24.534 1.00 26.75 190 LEU A C 1
ATOM 1520 O O . LEU A 1 190 ? -16.291 -22.154 -24.889 1.00 26.75 190 LEU A O 1
ATOM 1524 N N . VAL A 1 191 ? -17.598 -20.358 -25.369 1.00 24.95 191 VAL A N 1
ATOM 1525 C CA . VAL A 1 191 ? -17.452 -20.212 -26.838 1.00 24.95 191 VAL A CA 1
ATOM 1526 C C . VAL A 1 191 ? -18.077 -21.289 -27.749 1.00 24.95 191 VAL A C 1
ATOM 1528 O O . VAL A 1 191 ? -17.590 -22.411 -27.867 1.00 24.95 191 VAL A O 1
ATOM 1531 N N . GLY A 1 192 ? -19.072 -20.866 -28.541 1.00 22.98 192 GLY A N 1
ATOM 1532 C CA . GLY A 1 192 ? -19.506 -21.515 -29.789 1.00 22.98 192 GLY A CA 1
ATOM 1533 C C . GLY A 1 192 ? -18.869 -20.895 -31.050 1.00 22.98 192 GLY A C 1
ATOM 1534 O O . GLY A 1 192 ? -18.353 -19.780 -31.016 1.00 22.98 192 GLY A O 1
ATOM 1535 N N . GLN A 1 193 ? -18.905 -21.604 -32.189 1.00 24.31 193 GLN A N 1
ATOM 1536 C CA . GLN A 1 193 ? -18.289 -21.166 -33.456 1.00 24.31 193 GLN A CA 1
ATOM 1537 C C . GLN A 1 193 ? -19.318 -21.002 -34.592 1.00 24.31 193 GLN A C 1
ATOM 1539 O O . GLN A 1 193 ? -20.091 -21.918 -34.874 1.00 24.31 193 GLN A O 1
ATOM 1544 N N . VAL A 1 194 ? -19.268 -19.873 -35.312 1.00 23.75 194 VAL A N 1
ATOM 1545 C CA . VAL A 1 194 ? -20.083 -19.595 -36.516 1.00 23.75 194 VAL A CA 1
ATOM 1546 C C . VAL A 1 194 ? -19.252 -19.772 -37.802 1.00 23.75 194 VAL A C 1
ATOM 1548 O O . VAL A 1 194 ? -18.038 -19.572 -37.814 1.00 23.75 194 VAL A O 1
ATOM 1551 N N . ARG A 1 195 ? -19.899 -20.201 -38.898 1.00 23.00 195 ARG A N 1
ATOM 1552 C CA . ARG A 1 195 ? -19.270 -20.572 -40.184 1.00 23.00 195 ARG A CA 1
ATOM 1553 C C . ARG A 1 195 ? -19.263 -19.447 -41.234 1.00 23.00 195 ARG A C 1
ATOM 1555 O O . ARG A 1 195 ? -20.322 -18.920 -41.545 1.00 23.00 195 ARG A O 1
ATOM 1562 N N . GLY A 1 196 ? -18.133 -19.313 -41.942 1.00 24.03 196 GLY A N 1
ATOM 1563 C CA . GLY A 1 196 ? -18.027 -18.738 -43.302 1.00 24.03 196 GLY A CA 1
ATOM 1564 C C . GLY A 1 196 ? -17.887 -17.204 -43.370 1.00 24.03 196 GLY A C 1
ATOM 1565 O O . GLY A 1 196 ? -18.488 -16.510 -42.571 1.00 24.03 196 GLY A O 1
ATOM 1566 N N . GLU A 1 197 ? -17.111 -16.597 -44.280 1.00 24.12 197 GLU A N 1
ATOM 1567 C CA . GLU A 1 197 ? -16.280 -17.139 -45.370 1.00 24.12 197 GLU A CA 1
ATOM 1568 C C . GLU A 1 197 ? -14.924 -16.404 -45.526 1.00 24.12 197 GLU A C 1
ATOM 1570 O O . GLU A 1 197 ? -14.759 -15.250 -45.154 1.00 24.12 197 GLU A O 1
ATOM 1575 N N . LYS A 1 198 ? -13.960 -17.130 -46.113 1.00 25.66 198 LYS A N 1
ATOM 1576 C CA . LYS A 1 198 ? -12.705 -16.720 -46.788 1.00 25.66 198 LYS A CA 1
ATOM 1577 C C . LYS A 1 198 ? -12.326 -15.222 -46.803 1.00 25.66 198 LYS A C 1
ATOM 1579 O O . LYS A 1 198 ? -12.960 -14.443 -47.504 1.00 25.66 198 LYS A O 1
ATOM 1584 N N . HIS A 1 199 ? -11.135 -14.911 -46.279 1.00 24.12 199 HIS A N 1
ATOM 1585 C CA . HIS A 1 199 ? -9.959 -14.436 -47.045 1.00 24.12 199 HIS A CA 1
ATOM 1586 C C . HIS A 1 199 ? -8.681 -14.808 -46.252 1.00 24.12 199 HIS A C 1
ATOM 1588 O O . HIS A 1 199 ? -8.722 -14.880 -45.026 1.00 24.12 199 HIS A O 1
ATOM 1594 N N . PHE A 1 200 ? -7.574 -15.129 -46.933 1.00 25.25 200 PHE A N 1
ATOM 1595 C CA . PHE A 1 200 ? -6.332 -15.615 -46.302 1.00 25.25 200 PHE A CA 1
ATOM 1596 C C . PHE A 1 200 ? -5.390 -14.463 -45.916 1.00 25.25 200 PHE A C 1
ATOM 1598 O O . PHE A 1 200 ? -5.068 -13.645 -46.772 1.00 25.25 200 PHE A O 1
ATOM 1605 N N . GLY A 1 201 ? -4.870 -14.469 -44.681 1.00 23.36 201 GLY A N 1
ATOM 1606 C CA . GLY A 1 201 ? -3.749 -13.616 -44.266 1.00 23.36 201 GLY A CA 1
ATOM 1607 C C . GLY A 1 201 ? -3.651 -13.398 -42.751 1.00 23.36 201 GLY A C 1
ATOM 1608 O O . GLY A 1 201 ? -4.463 -12.662 -42.206 1.00 23.36 201 GLY A O 1
ATOM 1609 N N . LEU A 1 202 ? -2.616 -13.987 -42.127 1.00 21.47 202 LEU A N 1
ATOM 1610 C CA . LEU A 1 202 ? -2.109 -13.718 -40.762 1.00 21.47 202 LEU A CA 1
ATOM 1611 C C . LEU A 1 202 ? -3.060 -14.032 -39.567 1.00 21.47 202 LEU A C 1
ATOM 1613 O O . LEU A 1 202 ? -4.263 -14.230 -39.757 1.00 21.47 202 LEU A O 1
ATOM 1617 N N . PRO A 1 203 ? -2.523 -14.242 -38.340 1.00 23.27 203 PRO A N 1
ATOM 1618 C CA . PRO A 1 203 ? -3.291 -14.827 -37.238 1.00 23.27 203 PRO A CA 1
ATOM 1619 C C . PRO A 1 203 ? -4.265 -13.810 -36.636 1.00 23.27 203 PRO A C 1
ATOM 1621 O O . PRO A 1 203 ? -3.856 -12.818 -36.041 1.00 23.27 203 PRO A O 1
ATOM 1624 N N . ARG A 1 204 ? -5.572 -14.064 -36.768 1.00 25.72 204 ARG A N 1
ATOM 1625 C CA . ARG A 1 204 ? -6.598 -13.158 -36.238 1.00 25.72 204 ARG A CA 1
ATOM 1626 C C . ARG A 1 204 ? -6.637 -13.184 -34.710 1.00 25.72 204 ARG A C 1
ATOM 1628 O O . ARG A 1 204 ? -6.962 -14.202 -34.099 1.00 25.72 204 ARG A O 1
ATOM 1635 N N . LEU A 1 205 ? -6.333 -12.024 -34.137 1.00 30.47 205 LEU A N 1
ATOM 1636 C CA . LEU A 1 205 ? -6.600 -11.644 -32.754 1.00 30.47 205 LEU A CA 1
ATOM 1637 C C . LEU A 1 205 ? -8.097 -11.808 -32.423 1.00 30.47 205 LEU A C 1
ATOM 1639 O O . LEU A 1 205 ? -8.946 -11.788 -33.316 1.00 30.47 205 LEU A O 1
ATOM 1643 N N . ARG A 1 206 ? -8.424 -11.946 -31.129 1.00 40.34 206 ARG A N 1
ATOM 1644 C CA . ARG A 1 206 ? -9.793 -11.673 -30.660 1.00 40.34 206 ARG A CA 1
ATOM 1645 C C . ARG A 1 206 ? -10.082 -10.193 -30.912 1.00 40.34 206 ARG A C 1
ATOM 1647 O O . ARG A 1 206 ? -9.196 -9.373 -30.684 1.00 40.34 206 ARG A O 1
ATOM 1654 N N . ASP A 1 207 ? -11.286 -9.887 -31.378 1.00 54.97 207 ASP A N 1
ATOM 1655 C CA . ASP A 1 207 ? -11.722 -8.509 -31.594 1.00 54.97 207 ASP A CA 1
ATOM 1656 C C . ASP A 1 207 ? -11.788 -7.776 -30.236 1.00 54.97 207 ASP A C 1
ATOM 1658 O O . ASP A 1 207 ? -12.439 -8.294 -29.324 1.00 54.97 207 ASP A O 1
ATOM 1662 N N . PRO A 1 208 ? -11.085 -6.642 -30.049 1.00 68.94 208 PRO A N 1
ATOM 1663 C CA . PRO A 1 208 ? -11.153 -5.866 -28.812 1.00 68.94 208 PRO A CA 1
ATOM 1664 C C . PRO A 1 208 ? -12.469 -5.092 -28.645 1.00 68.94 208 PRO A C 1
ATOM 1666 O O . PRO A 1 208 ? -12.737 -4.588 -27.553 1.00 68.94 208 PRO A O 1
ATOM 1669 N N . LEU A 1 209 ? -13.288 -4.976 -29.698 1.00 80.75 209 LEU A N 1
ATOM 1670 C CA . LEU A 1 209 ? -14.609 -4.362 -29.627 1.00 80.75 209 LEU A CA 1
ATOM 1671 C C . LEU A 1 209 ? -15.603 -5.316 -28.946 1.00 80.75 209 LEU A C 1
ATOM 1673 O O . LEU A 1 209 ? -16.074 -6.283 -29.542 1.00 80.75 209 LEU A O 1
ATOM 1677 N N . LEU A 1 210 ? -15.973 -5.016 -27.700 1.00 79.44 210 LEU A N 1
ATOM 1678 C CA . LEU A 1 210 ? -16.948 -5.804 -26.940 1.00 79.44 210 LEU A CA 1
ATOM 1679 C C . LEU A 1 210 ? -18.395 -5.469 -27.310 1.00 79.44 210 LEU A C 1
ATOM 1681 O O . LEU A 1 210 ? -19.276 -6.329 -27.229 1.00 79.44 210 LEU A O 1
ATOM 1685 N N . ARG A 1 211 ? -18.676 -4.200 -27.640 1.00 80.44 211 ARG A N 1
ATOM 1686 C CA . ARG A 1 211 ? -20.046 -3.735 -27.900 1.00 80.44 211 ARG A CA 1
ATOM 1687 C C . ARG A 1 211 ? -20.099 -2.442 -28.699 1.00 80.44 211 ARG A C 1
ATOM 1689 O O . ARG A 1 211 ? -19.212 -1.606 -28.591 1.00 80.44 211 ARG A O 1
ATOM 1696 N N . THR A 1 212 ? -21.181 -2.257 -29.450 1.00 86.69 212 THR A N 1
ATOM 1697 C CA . THR A 1 212 ? -21.581 -0.965 -30.027 1.00 86.69 212 THR A CA 1
ATOM 1698 C C . THR A 1 212 ? -22.983 -0.624 -29.515 1.00 86.69 212 THR A C 1
ATOM 1700 O O . THR A 1 212 ? -23.879 -1.462 -29.625 1.00 86.69 212 THR A O 1
ATOM 1703 N N . PHE A 1 213 ? -23.182 0.572 -28.958 1.00 84.88 213 PHE A N 1
ATOM 1704 C CA . PHE A 1 213 ? -24.508 1.133 -28.689 1.00 84.88 213 PHE A CA 1
ATOM 1705 C C . PHE A 1 213 ? -24.905 2.037 -29.858 1.00 84.88 213 PHE A C 1
ATOM 1707 O O . PHE A 1 213 ? -24.118 2.870 -30.310 1.00 84.88 213 PHE A O 1
ATOM 1714 N N . SER A 1 214 ? -26.132 1.874 -30.341 1.00 82.81 214 SER A N 1
ATOM 1715 C CA . SER A 1 214 ? -26.696 2.635 -31.457 1.00 82.81 214 SER A CA 1
ATOM 1716 C C . SER A 1 214 ? -28.091 3.114 -31.075 1.00 82.81 214 SER A C 1
ATOM 1718 O O . SER A 1 214 ? -28.919 2.299 -30.662 1.00 82.81 214 SER A O 1
ATOM 1720 N N . GLY A 1 215 ? -28.353 4.413 -31.217 1.00 77.12 215 GLY A N 1
ATOM 1721 C CA . GLY A 1 215 ? -29.639 5.014 -30.849 1.00 77.12 215 GLY A CA 1
ATOM 1722 C C . GLY A 1 215 ? -29.620 6.529 -30.635 1.00 77.12 215 GLY A C 1
ATOM 1723 O O . GLY A 1 215 ? -30.687 7.101 -30.437 1.00 77.12 215 GLY A O 1
ATOM 1724 N N . HIS A 1 216 ? -28.451 7.179 -30.684 1.00 86.44 216 HIS A N 1
ATOM 1725 C CA . HIS A 1 216 ? -28.370 8.610 -30.983 1.00 86.44 216 HIS A CA 1
ATOM 1726 C C . HIS A 1 216 ? -28.576 8.839 -32.487 1.00 86.44 216 HIS A C 1
ATOM 1728 O O . HIS A 1 216 ? -28.079 8.065 -33.306 1.00 86.44 216 HIS A O 1
ATOM 1734 N N . ASP A 1 217 ? -29.290 9.907 -32.845 1.00 85.38 217 ASP A N 1
ATOM 1735 C CA . ASP A 1 217 ? -29.608 10.246 -34.247 1.00 85.38 217 ASP A CA 1
ATOM 1736 C C . ASP A 1 217 ? -28.509 11.102 -34.915 1.00 85.38 217 ASP A C 1
ATOM 1738 O O . ASP A 1 217 ? -28.611 11.486 -36.084 1.00 85.38 217 ASP A O 1
ATOM 1742 N N . SER A 1 218 ? -27.459 11.454 -34.166 1.00 91.50 218 SER A N 1
ATOM 1743 C CA . SER A 1 218 ? -26.341 12.284 -34.614 1.00 91.50 218 SER A CA 1
ATOM 1744 C C . SER A 1 218 ? -25.090 12.046 -33.759 1.00 91.50 218 SER A C 1
ATOM 1746 O O . SER A 1 218 ? -25.155 11.383 -32.723 1.00 91.50 218 SER A O 1
ATOM 1748 N N . ALA A 1 219 ? -23.968 12.633 -34.179 1.00 89.25 219 ALA A N 1
ATOM 1749 C CA . ALA A 1 219 ? -22.667 12.606 -33.513 1.00 89.25 219 ALA A CA 1
ATOM 1750 C C . ALA A 1 219 ? -22.730 12.681 -31.979 1.00 89.25 219 ALA A C 1
ATOM 1752 O O . ALA A 1 219 ? -23.425 13.534 -31.417 1.00 89.25 219 ALA A O 1
ATOM 1753 N N . VAL A 1 220 ? -21.965 11.808 -31.321 1.00 92.12 220 VAL A N 1
ATOM 1754 C CA . VAL A 1 220 ? -21.838 11.744 -29.862 1.00 92.12 220 VAL A CA 1
ATOM 1755 C C . VAL A 1 220 ? -20.680 12.639 -29.420 1.00 92.12 220 VAL A C 1
ATOM 1757 O O . VAL A 1 220 ? -19.535 12.414 -29.805 1.00 92.12 220 VAL A O 1
ATOM 1760 N N . ASN A 1 221 ? -20.979 13.656 -28.611 1.00 90.38 221 ASN A N 1
ATOM 1761 C CA . ASN A 1 221 ? -20.022 14.701 -28.235 1.00 90.38 221 ASN A CA 1
ATOM 1762 C C . ASN A 1 221 ? -19.259 14.382 -26.946 1.00 90.38 221 ASN A C 1
ATOM 1764 O O . ASN A 1 221 ? -18.055 14.609 -26.893 1.00 90.38 221 ASN A O 1
ATOM 1768 N N . ALA A 1 222 ? -19.941 13.852 -25.926 1.00 90.50 222 ALA A N 1
ATOM 1769 C CA . ALA A 1 222 ? -19.334 13.484 -24.649 1.00 90.50 222 ALA A CA 1
ATOM 1770 C C . ALA A 1 222 ? -19.910 12.174 -24.095 1.00 90.50 222 ALA A C 1
ATOM 1772 O O . ALA A 1 222 ? -21.078 11.840 -24.318 1.00 90.50 222 ALA A O 1
ATOM 1773 N N . VAL A 1 223 ? -19.074 11.436 -23.363 1.00 94.56 223 VAL A N 1
ATOM 1774 C CA . VAL A 1 223 ? -19.430 10.195 -22.672 1.00 94.56 223 VAL A CA 1
ATOM 1775 C C . VAL A 1 223 ? -18.819 10.171 -21.272 1.00 94.56 223 VAL A C 1
ATOM 1777 O O . VAL A 1 223 ? -17.694 10.617 -21.068 1.00 94.56 223 VAL A O 1
ATOM 1780 N N . VAL A 1 224 ? -19.555 9.634 -20.302 1.00 93.06 224 VAL A N 1
ATOM 1781 C CA . VAL A 1 224 ? -19.083 9.422 -18.929 1.00 93.06 224 VAL A CA 1
ATOM 1782 C C . VAL A 1 224 ? -19.641 8.112 -18.374 1.00 93.06 224 VAL A C 1
ATOM 1784 O O . VAL A 1 224 ? -20.790 7.754 -18.635 1.00 93.06 224 VAL A O 1
ATOM 1787 N N . VAL A 1 225 ? -18.829 7.382 -17.610 1.00 91.75 225 VAL A N 1
ATOM 1788 C CA . VAL A 1 225 ? -19.247 6.169 -16.888 1.00 91.75 225 VAL A CA 1
ATOM 1789 C C . VAL A 1 225 ? -19.655 6.559 -15.465 1.00 91.75 225 VAL A C 1
ATOM 1791 O O . VAL A 1 225 ? -19.037 7.432 -14.856 1.00 91.75 225 VAL A O 1
ATOM 1794 N N . THR A 1 226 ? -20.702 5.944 -14.920 1.00 88.94 226 THR A N 1
ATOM 1795 C CA . THR A 1 226 ? -21.108 6.166 -13.525 1.00 88.94 226 THR A CA 1
ATOM 1796 C C . THR A 1 226 ? -20.075 5.602 -12.532 1.00 88.94 226 THR A C 1
ATOM 1798 O O . THR A 1 226 ? -19.403 4.619 -12.847 1.00 88.94 226 THR A O 1
ATOM 1801 N N . PRO A 1 227 ? -19.959 6.154 -11.304 1.00 86.38 227 PRO A N 1
ATOM 1802 C CA . PRO A 1 227 ? -19.000 5.668 -10.299 1.00 86.38 227 PRO A CA 1
ATOM 1803 C C . PRO A 1 227 ? -19.175 4.192 -9.900 1.00 86.38 227 PRO A C 1
ATOM 1805 O O . PRO A 1 227 ? -18.222 3.557 -9.463 1.00 86.38 227 PRO A O 1
ATOM 1808 N N . ASP A 1 228 ? -20.383 3.644 -10.069 1.00 83.12 228 ASP A N 1
ATOM 1809 C CA . ASP A 1 228 ? -20.706 2.225 -9.859 1.00 83.12 228 ASP A CA 1
ATOM 1810 C C . ASP A 1 228 ? -20.188 1.293 -10.983 1.00 83.12 228 ASP A C 1
ATOM 1812 O O . ASP A 1 228 ? -20.229 0.073 -10.833 1.00 83.12 228 ASP A O 1
ATOM 1816 N N . GLY A 1 229 ? -19.708 1.846 -12.105 1.00 85.56 229 GLY A N 1
ATOM 1817 C CA . GLY A 1 229 ? -19.259 1.108 -13.288 1.00 85.56 229 GLY A CA 1
ATOM 1818 C C . GLY A 1 229 ? -20.376 0.445 -14.106 1.00 85.56 229 GLY A C 1
ATOM 1819 O O . GLY A 1 229 ? -20.075 -0.245 -15.074 1.00 85.56 229 GLY A O 1
ATOM 1820 N N . GLN A 1 230 ? -21.651 0.630 -13.749 1.00 86.88 230 GLN A N 1
ATOM 1821 C CA . GLN A 1 230 ? -22.779 -0.107 -14.339 1.00 86.88 230 GLN A CA 1
ATOM 1822 C C . GLN A 1 230 ? -23.472 0.633 -15.485 1.00 86.88 230 GLN A C 1
ATOM 1824 O O . GLN A 1 230 ? -24.120 -0.001 -16.318 1.00 86.88 230 GLN A O 1
ATOM 1829 N N . ARG A 1 231 ? -23.373 1.966 -15.547 1.00 90.88 231 ARG A N 1
ATOM 1830 C CA . ARG A 1 231 ? -24.088 2.790 -16.530 1.00 90.88 231 ARG A CA 1
ATOM 1831 C C . ARG A 1 231 ? -23.157 3.747 -17.265 1.00 90.88 231 ARG A C 1
ATOM 1833 O O . ARG A 1 231 ? -22.126 4.181 -16.758 1.00 90.88 231 ARG A O 1
ATOM 1840 N N . VAL A 1 232 ? -23.566 4.108 -18.474 1.00 91.88 232 VAL A N 1
ATOM 1841 C CA . VAL A 1 232 ? -22.924 5.125 -19.312 1.00 91.88 232 VAL A CA 1
ATOM 1842 C C . VAL A 1 232 ? -23.921 6.245 -19.551 1.00 91.88 232 VAL A C 1
ATOM 1844 O O . VAL A 1 232 ? -25.075 5.970 -19.867 1.00 91.88 232 VAL A O 1
ATOM 1847 N N . VAL A 1 233 ? -23.492 7.499 -19.449 1.00 92.94 233 VAL A N 1
ATOM 1848 C CA . VAL A 1 233 ? -24.267 8.654 -19.911 1.00 92.94 233 VAL A CA 1
ATOM 1849 C C . VAL A 1 233 ? -23.555 9.261 -21.113 1.00 92.94 233 VAL A C 1
ATOM 1851 O O . VAL A 1 233 ? -22.364 9.557 -21.041 1.00 92.94 233 VAL A O 1
ATOM 1854 N N . SER A 1 234 ? -24.274 9.437 -22.217 1.00 92.56 234 SER A N 1
ATOM 1855 C CA . SER A 1 234 ? -23.769 10.036 -23.454 1.00 92.56 234 SER A CA 1
ATOM 1856 C C . SER A 1 234 ? -24.585 11.256 -23.858 1.00 92.56 234 SER A C 1
ATOM 1858 O O . SER A 1 234 ? -25.764 11.362 -23.512 1.00 92.56 234 SER A O 1
ATOM 1860 N N . THR A 1 235 ? -23.974 12.161 -24.621 1.00 92.50 235 THR A N 1
ATOM 1861 C CA . THR A 1 235 ? -24.632 13.355 -25.171 1.00 92.50 235 THR A CA 1
ATOM 1862 C C . THR A 1 235 ? -24.389 13.485 -26.662 1.00 92.50 235 THR A C 1
ATOM 1864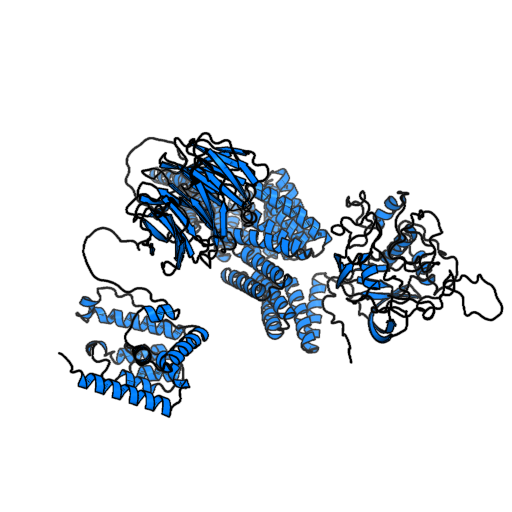 O O . THR A 1 235 ? -23.353 13.052 -27.166 1.00 92.50 235 THR A O 1
ATOM 1867 N N . SER A 1 236 ? -25.329 14.099 -27.378 1.00 93.44 236 SER A N 1
ATOM 1868 C CA . SER A 1 236 ? -25.270 14.184 -28.837 1.00 93.44 236 SER A CA 1
ATOM 1869 C C . SER A 1 236 ? -25.731 15.536 -29.386 1.00 93.44 236 SER A C 1
ATOM 1871 O O . SER A 1 236 ? -26.438 16.322 -28.742 1.00 93.44 236 SER A O 1
ATOM 1873 N N . ASN A 1 237 ? -25.354 15.778 -30.641 1.00 91.00 237 ASN A N 1
ATOM 1874 C CA . ASN A 1 237 ? -25.925 16.813 -31.498 1.00 91.00 237 ASN A CA 1
ATOM 1875 C C . ASN A 1 237 ? -27.442 16.648 -31.732 1.00 91.00 237 ASN A C 1
ATOM 1877 O O . ASN A 1 237 ? -28.098 17.612 -32.129 1.00 91.00 237 ASN A O 1
ATOM 1881 N N . ASP A 1 238 ? -28.024 15.478 -31.432 1.00 89.75 238 ASP A N 1
ATOM 1882 C CA . ASP A 1 238 ? -29.480 15.251 -31.425 1.00 89.75 238 ASP A CA 1
ATOM 1883 C C . ASP A 1 238 ? -30.232 15.958 -30.272 1.00 89.75 238 ASP A C 1
ATOM 1885 O O . ASP A 1 238 ? -31.462 15.909 -30.217 1.00 89.75 238 ASP A O 1
ATOM 1889 N N . ARG A 1 239 ? -29.505 16.700 -29.416 1.00 91.50 239 ARG A N 1
ATOM 1890 C CA . ARG A 1 239 ? -29.999 17.491 -28.265 1.00 91.50 239 ARG A CA 1
ATOM 1891 C C . ARG A 1 239 ? -30.455 16.655 -27.069 1.00 91.50 239 ARG A C 1
ATOM 1893 O O . ARG A 1 239 ? -31.046 17.190 -26.127 1.00 91.50 239 ARG A O 1
ATOM 1900 N N . THR A 1 240 ? -30.187 15.353 -27.089 1.00 91.31 240 THR A N 1
ATOM 1901 C CA . THR A 1 240 ? -30.524 14.439 -25.999 1.00 91.31 240 THR A CA 1
ATOM 1902 C C . THR A 1 240 ? -29.293 14.038 -25.196 1.00 91.31 240 THR A C 1
ATOM 1904 O O . THR A 1 240 ? -28.152 14.079 -25.672 1.00 91.31 240 THR A O 1
ATOM 1907 N N . LEU A 1 241 ? -29.546 13.612 -23.960 1.00 93.69 241 LEU A N 1
ATOM 1908 C CA . LEU A 1 241 ? -28.631 12.747 -23.231 1.00 93.69 241 LEU A CA 1
ATOM 1909 C C . LEU A 1 241 ? -29.259 11.363 -23.123 1.00 93.69 241 LEU A C 1
ATOM 1911 O O . LEU A 1 241 ? -30.457 11.255 -22.860 1.00 93.69 241 LEU A O 1
ATOM 1915 N N . LYS A 1 242 ? -28.467 10.306 -23.278 1.00 91.44 242 LYS A N 1
ATOM 1916 C CA . LYS A 1 242 ? -28.934 8.925 -23.116 1.00 91.44 242 LYS A CA 1
ATOM 1917 C C . LYS A 1 242 ? -28.162 8.234 -22.009 1.00 91.44 242 LYS A C 1
ATOM 1919 O O . LYS A 1 242 ? -26.945 8.362 -21.914 1.00 91.44 242 LYS A O 1
ATOM 1924 N N . VAL A 1 243 ? -28.891 7.517 -21.161 1.00 92.06 243 VAL A N 1
ATOM 1925 C CA . VAL A 1 243 ? -28.341 6.654 -20.117 1.00 92.06 243 VAL A CA 1
ATOM 1926 C C . VAL A 1 243 ? -28.445 5.222 -20.612 1.00 92.06 243 VAL A C 1
ATOM 1928 O O . VAL A 1 243 ? -29.539 4.764 -20.938 1.00 92.06 243 VAL A O 1
ATOM 1931 N N . TRP A 1 244 ? -27.325 4.517 -20.640 1.00 89.75 244 TRP A N 1
ATOM 1932 C CA . TRP A 1 244 ? -27.203 3.137 -21.089 1.00 89.75 244 TRP A CA 1
ATOM 1933 C C . TRP A 1 244 ? -26.777 2.252 -19.929 1.00 89.75 244 TRP A C 1
ATOM 1935 O O . TRP A 1 244 ? -26.006 2.669 -19.066 1.00 89.75 244 TRP A O 1
ATOM 1945 N N . ASP A 1 245 ? -27.242 1.016 -19.942 1.00 86.06 245 ASP A N 1
ATOM 1946 C CA . ASP A 1 245 ? -26.698 -0.059 -19.124 1.00 86.06 245 ASP A CA 1
ATOM 1947 C C . ASP A 1 245 ? -25.425 -0.604 -19.793 1.00 86.06 245 ASP A C 1
ATOM 1949 O O . ASP A 1 245 ? -25.476 -1.020 -20.952 1.00 86.06 245 ASP A O 1
ATOM 1953 N N . LEU A 1 246 ? -24.277 -0.579 -19.109 1.00 82.06 246 LEU A N 1
ATOM 1954 C CA . LEU A 1 246 ? -22.983 -0.941 -19.707 1.00 82.06 246 LEU A CA 1
ATOM 1955 C C . LEU A 1 246 ? -22.914 -2.442 -20.054 1.00 82.06 246 LEU A C 1
ATOM 1957 O O . LEU A 1 246 ? -22.375 -2.811 -21.099 1.00 82.06 246 LEU A O 1
ATOM 1961 N N . GLU A 1 247 ? -23.491 -3.303 -19.209 1.00 78.12 247 GLU A N 1
ATOM 1962 C CA . GLU A 1 247 ? -23.414 -4.766 -19.338 1.00 78.12 247 GLU A CA 1
ATOM 1963 C C . GLU A 1 247 ? -24.365 -5.331 -20.406 1.00 78.12 247 GLU A C 1
ATOM 1965 O O . GLU A 1 247 ? -24.002 -6.252 -21.143 1.00 78.12 247 GLU A O 1
ATOM 1970 N N . SER A 1 248 ? -25.580 -4.789 -20.538 1.00 75.25 248 SER A N 1
ATOM 1971 C CA . SER A 1 248 ? -26.570 -5.208 -21.543 1.00 75.25 248 SER A CA 1
ATOM 1972 C C . SER A 1 248 ? -26.570 -4.333 -22.800 1.00 75.25 248 SER A C 1
ATOM 1974 O O . SER A 1 248 ? -27.002 -4.794 -23.857 1.00 75.25 248 SER A O 1
ATOM 1976 N N . GLY A 1 249 ? -26.028 -3.115 -22.739 1.00 76.75 249 GLY A N 1
ATOM 1977 C CA . GLY A 1 249 ? -26.028 -2.144 -23.837 1.00 76.75 249 GLY A CA 1
ATOM 1978 C C . GLY A 1 249 ? -27.404 -1.585 -24.187 1.00 76.75 249 GLY A C 1
ATOM 1979 O O . GLY A 1 249 ? -27.607 -1.092 -25.295 1.00 76.75 249 GLY A O 1
ATOM 1980 N N . ARG A 1 250 ? -28.370 -1.707 -23.273 1.00 81.62 250 ARG A N 1
ATOM 1981 C CA . ARG A 1 250 ? -29.728 -1.193 -23.453 1.00 81.62 250 ARG A CA 1
ATOM 1982 C C . ARG A 1 250 ? -29.796 0.271 -23.048 1.00 81.62 250 ARG A C 1
ATOM 1984 O O . ARG A 1 250 ? -29.259 0.654 -22.013 1.00 81.62 250 ARG A O 1
ATOM 1991 N N . GLU A 1 251 ? -30.520 1.064 -23.829 1.00 88.81 251 GLU A N 1
ATOM 1992 C CA . GLU A 1 251 ? -30.942 2.394 -23.399 1.00 88.81 251 GLU A CA 1
ATOM 1993 C C . GLU A 1 251 ? -31.907 2.255 -22.209 1.00 88.81 251 GLU A C 1
ATOM 1995 O O . GLU A 1 251 ? -32.912 1.544 -22.291 1.00 88.81 251 GLU A O 1
ATOM 2000 N N . LEU A 1 252 ? -31.580 2.909 -21.096 1.00 88.31 252 LEU A N 1
ATOM 2001 C CA . LEU A 1 252 ? -32.385 2.962 -19.877 1.00 88.31 252 LEU A CA 1
ATOM 2002 C C . LEU A 1 252 ? -33.265 4.215 -19.840 1.00 88.31 252 LEU A C 1
ATOM 2004 O O . LEU A 1 252 ? -34.430 4.134 -19.455 1.00 88.31 252 LEU A O 1
ATOM 2008 N N . LEU A 1 253 ? -32.706 5.371 -20.219 1.00 88.75 253 LEU A N 1
ATOM 2009 C CA . LEU A 1 253 ? -33.375 6.674 -20.197 1.00 88.75 253 LEU A CA 1
ATOM 2010 C C . LEU A 1 253 ? -32.894 7.548 -21.364 1.00 88.75 253 LEU A C 1
ATOM 2012 O O . LEU A 1 253 ? -31.695 7.626 -21.618 1.00 88.75 253 LEU A O 1
ATOM 2016 N N . THR A 1 254 ? -33.813 8.292 -21.983 1.00 91.12 254 THR A N 1
ATOM 2017 C CA . THR A 1 254 ? -33.501 9.475 -22.803 1.00 91.12 254 THR A CA 1
ATOM 2018 C C . THR A 1 254 ? -33.923 10.727 -22.031 1.00 91.12 254 THR A C 1
ATOM 2020 O O . THR A 1 254 ? -35.078 10.842 -21.619 1.00 91.12 254 THR A O 1
ATOM 2023 N N . LEU A 1 255 ? -32.999 11.670 -21.851 1.00 90.38 255 LEU A N 1
ATOM 2024 C CA . LEU A 1 255 ? -33.216 12.974 -21.229 1.00 90.38 255 LEU A CA 1
ATOM 2025 C C . LEU A 1 255 ? -33.326 14.038 -22.327 1.00 90.38 255 LEU A C 1
ATOM 2027 O O . LEU A 1 255 ? -32.418 14.197 -23.145 1.00 90.38 255 LEU A O 1
ATOM 2031 N N . THR A 1 256 ? -34.436 14.775 -22.338 1.00 88.38 256 THR A N 1
ATOM 2032 C CA . THR A 1 256 ? -34.718 15.843 -23.310 1.00 88.38 256 THR A CA 1
ATOM 2033 C C . THR A 1 256 ? -35.005 17.152 -22.588 1.00 88.38 256 THR A C 1
ATOM 2035 O O . THR A 1 256 ? -35.833 17.165 -21.675 1.00 88.38 256 THR A O 1
ATOM 2038 N N . GLY A 1 257 ? -34.398 18.255 -23.027 1.00 84.19 257 GLY A N 1
ATOM 2039 C CA . GLY A 1 257 ? -34.697 19.588 -22.485 1.00 84.19 257 GLY A CA 1
ATOM 2040 C C . GLY A 1 257 ? -33.678 20.684 -22.801 1.00 84.19 257 GLY A C 1
ATOM 2041 O O . GLY A 1 257 ? -33.950 21.837 -22.484 1.00 84.19 257 GLY A O 1
ATOM 2042 N N . HIS A 1 258 ? -32.539 20.350 -23.417 1.00 90.12 258 HIS A N 1
ATOM 2043 C CA . HIS A 1 258 ? -31.676 21.327 -24.086 1.00 90.12 258 HIS A CA 1
ATOM 2044 C C . HIS A 1 258 ? -32.249 21.708 -25.461 1.00 90.12 258 HIS A C 1
ATOM 2046 O O . HIS A 1 258 ? -32.829 20.871 -26.159 1.00 90.12 258 HIS A O 1
ATOM 2052 N N . ASP A 1 259 ? -32.073 22.970 -25.855 1.00 87.69 259 ASP A N 1
ATOM 2053 C CA . ASP A 1 259 ? -32.613 23.522 -27.108 1.00 87.69 259 ASP A CA 1
ATOM 2054 C C . ASP A 1 259 ? -31.648 23.356 -28.299 1.00 87.69 259 ASP A C 1
ATOM 2056 O O . ASP A 1 259 ? -32.056 23.465 -29.463 1.00 87.69 259 ASP A O 1
ATOM 2060 N N . ALA A 1 260 ? -30.380 23.025 -28.026 1.00 91.38 260 ALA A N 1
ATOM 2061 C CA . ALA A 1 260 ? -29.321 22.808 -29.011 1.00 91.38 260 ALA A CA 1
ATOM 2062 C C . ALA A 1 260 ? -28.455 21.574 -28.673 1.00 91.38 260 ALA A C 1
ATOM 2064 O O . ALA A 1 260 ? -28.790 20.782 -27.793 1.00 91.38 260 ALA A O 1
ATOM 2065 N N . ALA A 1 261 ? -27.364 21.371 -29.419 1.00 90.06 261 ALA A N 1
ATOM 2066 C CA . ALA A 1 261 ? -26.439 20.255 -29.224 1.00 90.06 261 ALA A CA 1
ATOM 2067 C C . ALA A 1 261 ? -25.898 20.206 -27.785 1.00 90.06 261 ALA A C 1
ATOM 2069 O O . ALA A 1 261 ? -25.566 21.244 -27.206 1.00 90.06 261 ALA A O 1
ATOM 2070 N N . VAL A 1 262 ? -25.807 19.011 -27.202 1.00 92.44 262 VAL A N 1
ATOM 2071 C CA . VAL A 1 262 ? -25.263 18.829 -25.850 1.00 92.44 262 VAL A CA 1
ATOM 2072 C C . VAL A 1 262 ? -23.821 18.352 -25.982 1.00 92.44 262 VAL A C 1
ATOM 2074 O O . VAL A 1 262 ? -23.564 17.257 -26.487 1.00 92.44 262 VAL A O 1
ATOM 2077 N N . ASN A 1 263 ? -22.882 19.197 -25.566 1.00 90.94 263 ASN A N 1
ATOM 2078 C CA . ASN A 1 263 ? -21.452 19.024 -25.821 1.00 90.94 263 ASN A CA 1
ATOM 2079 C C . ASN A 1 263 ? -20.726 18.320 -24.675 1.00 90.94 263 ASN A C 1
ATOM 2081 O O . ASN A 1 263 ? -19.741 17.639 -24.926 1.00 90.94 263 ASN A O 1
ATOM 2085 N N . ALA A 1 264 ? -21.208 18.483 -23.440 1.00 90.06 264 ALA A N 1
ATOM 2086 C CA . ALA A 1 264 ? -20.502 18.054 -22.239 1.00 90.06 264 ALA A CA 1
ATOM 2087 C C . ALA A 1 264 ? -21.420 17.331 -21.251 1.00 90.06 264 ALA A C 1
ATOM 2089 O O . ALA A 1 264 ? -22.590 17.695 -21.098 1.00 90.06 264 ALA A O 1
ATOM 2090 N N . VAL A 1 265 ? -20.867 16.358 -20.522 1.00 94.38 265 VAL A N 1
ATOM 2091 C CA . VAL A 1 265 ? -21.558 15.653 -19.438 1.00 94.38 265 VAL A CA 1
ATOM 2092 C C . VAL A 1 265 ? -20.596 15.196 -18.352 1.00 94.38 265 VAL A C 1
ATOM 2094 O O . VAL A 1 265 ? -19.478 14.777 -18.632 1.00 94.38 265 VAL A O 1
ATOM 2097 N N . VAL A 1 266 ? -21.064 15.233 -17.107 1.00 93.69 266 VAL A N 1
ATOM 2098 C CA . VAL A 1 266 ? -20.376 14.665 -15.947 1.00 93.69 266 VAL A CA 1
ATOM 2099 C C . VAL A 1 266 ? -21.401 14.137 -14.941 1.00 93.69 266 VAL A C 1
ATOM 2101 O O . VAL A 1 266 ? -22.468 14.725 -14.751 1.00 93.69 266 VAL A O 1
ATOM 2104 N N . VAL A 1 267 ? -21.094 13.008 -14.304 1.00 91.88 267 VAL A N 1
ATOM 2105 C CA . VAL A 1 267 ? -21.902 12.412 -13.228 1.00 91.88 267 VAL A CA 1
ATOM 2106 C C . VAL A 1 267 ? -21.343 12.882 -11.884 1.00 91.88 267 VAL A C 1
ATOM 2108 O O . VAL A 1 267 ? -20.127 12.960 -11.714 1.00 91.88 267 VAL A O 1
ATOM 2111 N N . THR A 1 268 ? -22.203 13.207 -10.917 1.00 89.38 268 THR A N 1
ATOM 2112 C CA . THR A 1 268 ? -21.745 13.552 -9.563 1.00 89.38 268 THR A CA 1
ATOM 2113 C C . THR A 1 268 ? -21.161 12.324 -8.846 1.00 89.38 268 THR A C 1
ATOM 2115 O O . THR A 1 268 ? -21.629 11.212 -9.081 1.00 89.38 268 THR A O 1
ATOM 2118 N N . PRO A 1 269 ? -20.183 12.480 -7.931 1.00 87.50 269 PRO A N 1
ATOM 2119 C CA . PRO A 1 269 ? -19.526 11.349 -7.253 1.00 87.50 269 PRO A CA 1
ATOM 2120 C C . PRO A 1 269 ? -20.469 10.408 -6.480 1.00 87.50 269 PRO A C 1
ATOM 2122 O O . PRO A 1 269 ? -20.149 9.242 -6.281 1.00 87.50 269 PRO A O 1
ATOM 2125 N N . ASP A 1 270 ? -21.649 10.895 -6.085 1.00 85.00 270 ASP A N 1
ATOM 2126 C CA . ASP A 1 270 ? -22.727 10.111 -5.465 1.00 85.00 270 ASP A CA 1
ATOM 2127 C C . ASP A 1 270 ? -23.481 9.176 -6.444 1.00 85.00 270 ASP A C 1
ATOM 2129 O O . ASP A 1 270 ? -24.290 8.356 -6.009 1.00 85.00 270 ASP A O 1
ATOM 2133 N N . GLY A 1 271 ? -23.255 9.299 -7.758 1.00 87.50 271 GLY A N 1
ATOM 2134 C CA . GLY A 1 271 ? -23.956 8.555 -8.809 1.00 87.50 271 GLY A CA 1
ATOM 2135 C C . GLY A 1 271 ? -25.432 8.938 -9.005 1.00 87.50 271 GLY A C 1
ATOM 2136 O O . GLY A 1 271 ? -26.152 8.229 -9.711 1.00 87.50 271 GLY A O 1
ATOM 2137 N N . GLN A 1 272 ? -25.915 10.023 -8.384 1.00 89.00 272 GLN A N 1
ATOM 2138 C CA . GLN A 1 272 ? -27.340 10.390 -8.349 1.00 89.00 272 GLN A CA 1
ATOM 2139 C C . GLN A 1 272 ? -27.724 11.520 -9.309 1.00 89.00 272 GLN A C 1
ATOM 2141 O O . GLN A 1 272 ? -28.891 11.608 -9.712 1.00 89.00 272 GLN A O 1
ATOM 2146 N N . ARG A 1 273 ? -26.785 12.403 -9.666 1.00 91.75 273 ARG A N 1
ATOM 2147 C CA . ARG A 1 273 ? -27.035 13.558 -10.538 1.00 91.75 273 ARG A CA 1
ATOM 2148 C C . ARG A 1 273 ? -26.105 13.563 -11.748 1.00 91.75 273 ARG A C 1
ATOM 2150 O O . ARG A 1 273 ? -25.008 13.013 -11.726 1.00 91.75 273 ARG A O 1
ATOM 2157 N N . VAL A 1 274 ? -26.564 14.219 -12.805 1.00 93.00 274 VAL A N 1
ATOM 2158 C CA . VAL A 1 274 ? -25.789 14.511 -14.016 1.00 93.00 274 VAL A CA 1
ATOM 2159 C C . VAL A 1 274 ? -25.778 16.015 -14.215 1.00 93.00 274 VAL A C 1
ATOM 2161 O O . VAL A 1 274 ? -26.824 16.645 -14.071 1.00 93.00 274 VAL A O 1
ATOM 2164 N N . VAL A 1 275 ? -24.633 16.584 -14.574 1.00 92.62 275 VAL A N 1
ATOM 2165 C CA . VAL A 1 275 ? -24.530 17.965 -15.053 1.00 92.62 275 VAL A CA 1
ATOM 2166 C C . VAL A 1 275 ? -24.181 17.918 -16.536 1.00 92.62 275 VAL A C 1
ATOM 2168 O O . VAL A 1 275 ? -23.232 17.237 -16.923 1.00 92.62 275 VAL A O 1
ATOM 2171 N N . SER A 1 276 ? -24.953 18.614 -17.364 1.00 92.50 276 SER A N 1
ATOM 2172 C CA . SER A 1 276 ? -24.747 18.705 -18.810 1.00 92.50 276 SER A CA 1
ATOM 2173 C C . SER A 1 276 ? -24.469 20.138 -19.240 1.00 92.50 276 SER A C 1
ATOM 2175 O O . SER A 1 276 ? -25.040 21.066 -18.671 1.00 92.50 276 SER A O 1
ATOM 2177 N N . GLY A 1 277 ? -23.611 20.313 -20.245 1.00 91.50 277 GLY A N 1
ATOM 2178 C CA . GLY A 1 277 ? -23.324 21.595 -20.893 1.00 91.50 277 GLY A CA 1
ATOM 2179 C C . GLY A 1 277 ? -23.703 21.558 -22.372 1.00 91.50 277 GLY A C 1
ATOM 2180 O O . GLY A 1 277 ? -23.478 20.548 -23.046 1.00 91.50 277 GLY A O 1
ATOM 2181 N N . SER A 1 278 ? -24.301 22.638 -22.876 1.00 92.44 278 SER A N 1
ATOM 2182 C CA . SER A 1 278 ? -24.866 22.695 -24.227 1.00 92.44 278 SER A CA 1
ATOM 2183 C C . SER A 1 278 ? -24.473 23.952 -25.007 1.00 92.44 278 SER A C 1
ATOM 2185 O O . SER A 1 278 ? -24.109 24.994 -24.458 1.00 92.44 278 SER A O 1
ATOM 2187 N N . PHE A 1 279 ? -24.607 23.837 -26.328 1.00 88.81 279 PHE A N 1
ATOM 2188 C CA . PHE A 1 279 ? -24.580 24.922 -27.304 1.00 88.81 279 PHE A CA 1
ATOM 2189 C C . PHE A 1 279 ? -25.757 25.915 -27.146 1.00 88.81 279 PHE A C 1
ATOM 2191 O O . PHE A 1 279 ? -25.749 26.977 -27.754 1.00 88.81 279 PHE A O 1
ATOM 2198 N N . ASP A 1 280 ? -26.768 25.617 -26.317 1.00 88.44 280 ASP A N 1
ATOM 2199 C CA . ASP A 1 280 ? -27.797 26.598 -25.916 1.00 88.44 280 ASP A CA 1
ATOM 2200 C C . ASP A 1 280 ? -27.319 27.578 -24.823 1.00 88.44 280 ASP A C 1
ATOM 2202 O O . ASP A 1 280 ? -28.104 28.368 -24.296 1.00 88.44 280 ASP A O 1
ATOM 2206 N N . CYS A 1 281 ? -26.021 27.532 -24.508 1.00 87.38 281 CYS A N 1
ATOM 2207 C CA . CYS A 1 281 ? -25.328 28.343 -23.511 1.00 87.38 281 CYS A CA 1
ATOM 2208 C C . CYS A 1 281 ? -25.784 28.105 -22.057 1.00 87.38 281 CYS A C 1
ATOM 2210 O O . CYS A 1 281 ? -25.422 28.870 -21.157 1.00 87.38 281 CYS A O 1
ATOM 2212 N N . THR A 1 282 ? -26.554 27.041 -21.797 1.00 89.38 282 THR A N 1
ATOM 2213 C CA . THR A 1 282 ? -26.968 26.646 -20.445 1.00 89.38 282 THR A CA 1
ATOM 2214 C C . THR A 1 282 ? -26.212 25.417 -19.949 1.00 89.38 282 THR A C 1
ATOM 2216 O O . THR A 1 282 ? -25.729 24.585 -20.726 1.00 89.38 282 THR A O 1
ATOM 2219 N N . LEU A 1 283 ? -26.156 25.275 -18.622 1.00 91.19 283 LEU A N 1
ATOM 2220 C CA . LEU A 1 283 ? -25.931 23.977 -17.995 1.00 91.19 283 LEU A CA 1
ATOM 2221 C C . LEU A 1 283 ? -27.224 23.480 -17.351 1.00 91.19 283 LEU A C 1
ATOM 2223 O O . LEU A 1 283 ? -27.983 24.271 -16.792 1.00 91.19 283 LEU A O 1
ATOM 2227 N N . LYS A 1 284 ? -27.467 22.170 -17.381 1.00 92.25 284 LYS A N 1
ATOM 2228 C CA . LYS A 1 284 ? -28.619 21.548 -16.713 1.00 92.25 284 LYS A CA 1
ATOM 2229 C C . LYS A 1 284 ? -28.171 20.466 -15.746 1.00 92.25 284 LYS A C 1
ATOM 2231 O O . LYS A 1 284 ? -27.277 19.678 -16.044 1.00 92.25 284 LYS A O 1
ATOM 2236 N N . ILE A 1 285 ? -28.807 20.435 -14.580 1.00 92.19 285 ILE A N 1
ATOM 2237 C CA . ILE A 1 285 ? -28.633 19.400 -13.564 1.00 92.19 285 ILE A CA 1
ATOM 2238 C C . ILE A 1 285 ? -29.829 18.455 -13.659 1.00 92.19 285 ILE A C 1
ATOM 2240 O O . ILE A 1 285 ? -30.975 18.894 -13.561 1.00 92.19 285 ILE A O 1
ATOM 2244 N N . TRP A 1 286 ? -29.571 17.161 -13.799 1.00 92.94 286 TRP A N 1
ATOM 2245 C CA . TRP A 1 286 ? -30.573 16.104 -13.926 1.00 92.94 286 TRP A CA 1
ATOM 2246 C C . TRP A 1 286 ? -30.465 15.122 -12.764 1.00 92.94 286 TRP A C 1
ATOM 2248 O O . TRP A 1 286 ? -29.377 14.886 -12.240 1.00 92.94 286 TRP A O 1
ATOM 2258 N N . ASN A 1 287 ? -31.578 14.500 -12.389 1.00 90.19 287 ASN A N 1
ATOM 2259 C CA . ASN A 1 287 ? -31.584 13.336 -11.509 1.00 90.19 287 ASN A CA 1
ATOM 2260 C C . ASN A 1 287 ? -31.490 12.052 -12.350 1.00 90.19 287 ASN A C 1
ATOM 2262 O O . ASN A 1 287 ? -32.355 11.803 -13.190 1.00 90.19 287 ASN A O 1
ATOM 2266 N N . LEU A 1 288 ? -30.461 11.234 -12.109 1.00 86.94 288 LEU A N 1
ATOM 2267 C CA . LEU A 1 288 ? -30.126 10.074 -12.946 1.00 86.94 288 LEU A CA 1
ATOM 2268 C C . LEU A 1 288 ? -31.104 8.892 -12.788 1.00 86.94 288 LEU A C 1
ATOM 2270 O O . LEU A 1 288 ? -31.189 8.048 -13.672 1.00 86.94 288 LEU A O 1
ATOM 2274 N N . GLU A 1 289 ? -31.849 8.821 -11.682 1.00 85.88 289 GLU A N 1
ATOM 2275 C CA . GLU A 1 289 ? -32.832 7.756 -11.427 1.00 85.88 289 GLU A CA 1
ATOM 2276 C C . GLU A 1 289 ? -34.194 8.049 -12.082 1.00 85.88 289 GLU A C 1
ATOM 2278 O O . GLU A 1 289 ? -34.793 7.182 -12.713 1.00 85.88 289 GLU A O 1
ATOM 2283 N N . SER A 1 290 ? -34.687 9.284 -11.955 1.00 84.31 290 SER A N 1
ATOM 2284 C CA . SER A 1 290 ? -36.004 9.701 -12.464 1.00 84.31 290 SER A CA 1
ATOM 2285 C C . SER A 1 290 ? -35.976 10.344 -13.852 1.00 84.31 290 SER A C 1
ATOM 2287 O O . SER A 1 290 ? -37.040 10.603 -14.419 1.00 84.31 290 SER A O 1
ATOM 2289 N N . GLY A 1 291 ? -34.787 10.659 -14.373 1.00 82.81 291 GLY A N 1
ATOM 2290 C CA . GLY A 1 291 ? -34.588 11.351 -15.647 1.00 82.81 291 GLY A CA 1
ATOM 2291 C C . GLY A 1 291 ? -35.116 12.791 -15.689 1.00 82.81 291 GLY A C 1
ATOM 2292 O O . GLY A 1 291 ? -35.317 13.347 -16.766 1.00 82.81 291 GLY A O 1
ATOM 2293 N N . ARG A 1 292 ? -35.393 13.405 -14.533 1.00 86.19 292 ARG A N 1
ATOM 2294 C CA . ARG A 1 292 ? -35.951 14.763 -14.457 1.00 86.19 292 ARG A CA 1
ATOM 2295 C C . ARG A 1 292 ? -34.861 15.820 -14.398 1.00 86.19 292 ARG A C 1
ATOM 2297 O O . ARG A 1 292 ? -33.897 15.671 -13.648 1.00 86.19 292 ARG A O 1
ATOM 2304 N N . GLU A 1 293 ? -35.074 16.921 -15.113 1.00 90.00 293 GLU A N 1
ATOM 2305 C CA . GLU A 1 293 ? -34.342 18.163 -14.874 1.00 90.00 293 GLU A CA 1
ATOM 2306 C C . GLU A 1 293 ? -34.648 18.661 -13.450 1.00 90.00 293 GLU A C 1
ATOM 2308 O O . GLU A 1 293 ? -35.809 18.742 -13.040 1.00 90.00 293 GLU A O 1
ATOM 2313 N N . LEU A 1 294 ? -33.596 18.959 -12.692 1.00 88.25 294 LEU A N 1
ATOM 2314 C CA . LEU A 1 294 ? -33.654 19.551 -11.358 1.00 88.25 294 LEU A CA 1
ATOM 2315 C C . LEU A 1 294 ? -33.458 21.069 -11.414 1.00 88.25 294 LEU A C 1
ATOM 2317 O O . LEU A 1 294 ? -34.116 21.794 -10.670 1.00 88.25 294 LEU A O 1
ATOM 2321 N N . GLN A 1 295 ? -32.542 21.541 -12.267 1.00 87.44 295 GLN A N 1
ATOM 2322 C CA . GLN A 1 295 ? -32.160 22.950 -12.349 1.00 87.44 295 GLN A CA 1
ATOM 2323 C C . GLN A 1 295 ? -31.506 23.283 -13.699 1.00 87.44 295 GLN A C 1
ATOM 2325 O O . GLN A 1 295 ? -30.726 22.486 -14.214 1.00 87.44 295 GLN A O 1
ATOM 2330 N N . THR A 1 296 ? -31.761 24.486 -14.223 1.00 88.81 296 THR A N 1
ATOM 2331 C CA . THR A 1 296 ? -30.981 25.106 -15.310 1.00 88.81 296 THR A CA 1
ATOM 2332 C C . THR A 1 296 ? -30.121 26.240 -14.736 1.00 88.81 296 THR A C 1
ATOM 2334 O O . THR A 1 296 ? -30.606 27.026 -13.920 1.00 88.81 296 THR A O 1
ATOM 2337 N N . LEU A 1 297 ? -28.865 26.334 -15.175 1.00 86.44 297 LEU A N 1
ATOM 2338 C CA . LEU A 1 297 ? -27.885 27.375 -14.854 1.00 86.44 297 LEU A CA 1
ATOM 2339 C C . LEU A 1 297 ? -27.659 28.242 -16.106 1.00 86.44 297 LEU A C 1
ATOM 2341 O O . LEU A 1 297 ? -27.378 27.703 -17.179 1.00 86.44 297 LEU A O 1
ATOM 2345 N N . ILE A 1 298 ? -27.811 29.567 -15.989 1.00 73.44 298 ILE A N 1
ATOM 2346 C CA . ILE A 1 298 ? -27.863 30.500 -17.133 1.00 73.44 298 ILE A CA 1
ATOM 2347 C C . ILE A 1 298 ? -27.024 31.753 -16.831 1.00 73.44 298 ILE A C 1
ATOM 2349 O O . ILE A 1 298 ? -27.558 32.728 -16.320 1.00 73.44 298 ILE A O 1
ATOM 2353 N N . GLU A 1 299 ? -25.722 31.739 -17.144 1.00 67.31 299 GLU A N 1
ATOM 2354 C CA . GLU A 1 299 ? -24.860 32.945 -17.050 1.00 67.31 299 GLU A CA 1
ATOM 2355 C C . GLU A 1 299 ? -23.808 33.086 -18.174 1.00 67.31 299 GLU A C 1
ATOM 2357 O O . GLU A 1 299 ? -23.269 34.180 -18.379 1.00 67.31 299 GLU A O 1
ATOM 2362 N N . HIS A 1 300 ? -23.532 32.035 -18.963 1.00 69.25 300 HIS A N 1
ATOM 2363 C CA . HIS A 1 300 ? -22.706 32.122 -20.179 1.00 69.25 300 HIS A CA 1
ATOM 2364 C C . HIS A 1 300 ? -23.493 32.797 -21.319 1.00 69.25 300 HIS A C 1
ATOM 2366 O O . HIS A 1 300 ? -23.796 32.202 -22.341 1.00 69.25 300 HIS A O 1
ATOM 2372 N N . ASN A 1 301 ? -23.864 34.066 -21.144 1.00 59.50 301 ASN A N 1
ATOM 2373 C CA . ASN A 1 301 ? -24.868 34.760 -21.963 1.00 59.50 301 ASN A CA 1
ATOM 2374 C C . ASN A 1 301 ? -24.553 34.891 -23.477 1.00 59.50 301 ASN A C 1
ATOM 2376 O O . ASN A 1 301 ? -25.400 35.388 -24.221 1.00 59.50 301 ASN A O 1
ATOM 2380 N N . THR A 1 302 ? -23.361 34.497 -23.942 1.00 60.28 302 THR A N 1
ATOM 2381 C CA . THR A 1 302 ? -22.918 34.644 -25.344 1.00 60.28 302 THR A CA 1
ATOM 2382 C C . THR A 1 302 ? -22.051 33.502 -25.890 1.00 60.28 302 THR A C 1
ATOM 2384 O O . THR A 1 302 ? -21.584 33.636 -27.017 1.00 60.28 302 THR A O 1
ATOM 2387 N N . GLY A 1 303 ? -21.795 32.423 -25.140 1.00 75.00 303 GLY A N 1
ATOM 2388 C CA . GLY A 1 303 ? -20.843 31.379 -25.546 1.00 75.00 303 GLY A CA 1
ATOM 2389 C C . GLY A 1 303 ? -21.313 29.965 -25.215 1.00 75.00 303 GLY A C 1
ATOM 2390 O O . GLY A 1 303 ? -21.880 29.728 -24.147 1.00 75.00 303 GLY A O 1
ATOM 2391 N N . SER A 1 304 ? -21.067 29.035 -26.138 1.00 86.81 304 SER A N 1
ATOM 2392 C CA . SER A 1 304 ? -21.399 27.616 -25.987 1.00 86.81 304 SER A CA 1
ATOM 2393 C C . SER A 1 304 ? -20.599 26.976 -24.855 1.00 86.81 304 SER A C 1
ATOM 2395 O O . SER A 1 304 ? -19.396 27.210 -24.742 1.00 86.81 304 SER A O 1
ATOM 2397 N N . VAL A 1 305 ? -21.226 26.109 -24.056 1.00 89.50 305 VAL A N 1
ATOM 2398 C CA . VAL A 1 305 ? -20.500 25.313 -23.053 1.00 89.50 305 VAL A CA 1
ATOM 2399 C C . VAL A 1 305 ? -19.886 24.096 -23.747 1.00 89.50 305 VAL A C 1
ATOM 2401 O O . VAL A 1 305 ? -20.608 23.313 -24.369 1.00 89.50 305 VAL A O 1
ATOM 2404 N N . TRP A 1 306 ? -18.565 23.936 -23.649 1.00 89.50 306 TRP A N 1
ATOM 2405 C CA . TRP A 1 306 ? -17.806 22.870 -24.321 1.00 89.50 306 TRP A CA 1
ATOM 2406 C C . TRP A 1 306 ? -17.408 21.729 -23.388 1.00 89.50 306 TRP A C 1
ATOM 2408 O O . TRP A 1 306 ? -17.453 20.573 -23.799 1.00 89.50 306 TRP A O 1
ATOM 2418 N N . ALA A 1 307 ? -17.110 22.026 -22.120 1.00 90.44 307 ALA A N 1
ATOM 2419 C CA . ALA A 1 307 ? -16.808 21.016 -21.109 1.00 90.44 307 ALA A CA 1
ATOM 2420 C C . ALA A 1 307 ? -17.354 21.389 -19.725 1.00 90.44 307 ALA A C 1
ATOM 2422 O O . ALA A 1 307 ? -17.599 22.558 -19.416 1.00 90.44 307 ALA A O 1
ATOM 2423 N N . VAL A 1 308 ? -17.534 20.374 -18.877 1.00 93.69 308 VAL A N 1
ATOM 2424 C CA . VAL A 1 308 ? -17.916 20.529 -17.472 1.00 93.69 308 VAL A CA 1
ATOM 2425 C C . VAL A 1 308 ? -17.217 19.473 -16.616 1.00 93.69 308 VAL A C 1
ATOM 2427 O O . VAL A 1 308 ? -17.143 18.309 -16.998 1.00 93.69 308 VAL A O 1
ATOM 2430 N N . ALA A 1 309 ? -16.729 19.877 -15.446 1.00 93.25 309 ALA A N 1
ATOM 2431 C CA . ALA A 1 309 ? -16.137 19.001 -14.437 1.00 93.25 309 ALA A CA 1
ATOM 2432 C C . ALA A 1 309 ? -16.781 19.252 -13.064 1.00 93.25 309 ALA A C 1
ATOM 2434 O O . ALA A 1 309 ? -17.349 20.317 -12.830 1.00 93.25 309 ALA A O 1
ATOM 2435 N N . VAL A 1 310 ? -16.701 18.283 -12.149 1.00 90.75 310 VAL A N 1
ATOM 2436 C CA . VAL A 1 310 ? -17.314 18.340 -10.807 1.00 90.75 310 VAL A CA 1
ATOM 2437 C C . VAL A 1 310 ? -16.278 17.992 -9.738 1.00 90.75 310 VAL A C 1
ATOM 2439 O O . VAL A 1 310 ? -15.431 17.129 -9.952 1.00 90.75 310 VAL A O 1
ATOM 2442 N N . THR A 1 311 ? -16.331 18.672 -8.591 1.00 88.38 311 THR A N 1
ATOM 2443 C CA . THR A 1 311 ? -15.467 18.382 -7.434 1.00 88.38 311 THR A CA 1
ATOM 2444 C C . THR A 1 311 ? -15.856 17.064 -6.757 1.00 88.38 311 THR A C 1
ATOM 2446 O O . THR A 1 311 ? -17.026 16.682 -6.741 1.00 88.38 311 THR A O 1
ATOM 2449 N N . LEU A 1 312 ? -14.890 16.372 -6.138 1.00 84.50 312 LEU A N 1
ATOM 2450 C CA . LEU A 1 312 ? -15.113 15.052 -5.523 1.00 84.50 312 LEU A CA 1
ATOM 2451 C C . LEU A 1 312 ? -16.120 15.069 -4.349 1.00 84.50 312 LEU A C 1
ATOM 2453 O O . LEU A 1 312 ? -16.714 14.047 -4.022 1.00 84.50 312 LEU A O 1
ATOM 2457 N N . ASP A 1 313 ? -16.369 16.237 -3.750 1.00 83.06 313 ASP A N 1
ATOM 2458 C CA . ASP A 1 313 ? -17.410 16.451 -2.734 1.00 83.06 313 ASP A CA 1
ATOM 2459 C C . ASP A 1 313 ? -18.838 16.598 -3.314 1.00 83.06 313 ASP A C 1
ATOM 2461 O O . ASP A 1 313 ? -19.812 16.714 -2.564 1.00 83.06 313 ASP A O 1
ATOM 2465 N N . GLY A 1 314 ? -18.982 16.633 -4.645 1.00 86.00 314 GLY A N 1
ATOM 2466 C CA . GLY A 1 314 ? -20.248 16.834 -5.354 1.00 86.00 314 GLY A CA 1
ATOM 2467 C C . GLY A 1 314 ? -20.907 18.202 -5.124 1.00 86.00 314 GLY A C 1
ATOM 2468 O O . GLY A 1 314 ? -22.092 18.360 -5.445 1.00 86.00 314 GLY A O 1
ATOM 2469 N N . GLN A 1 315 ? -20.184 19.173 -4.546 1.00 88.25 315 GLN A N 1
ATOM 2470 C CA . GLN A 1 315 ? -20.718 20.493 -4.193 1.00 88.25 315 GLN A CA 1
ATOM 2471 C C . GLN A 1 315 ? -20.496 21.549 -5.274 1.00 88.25 315 GLN A C 1
ATOM 2473 O O . GLN A 1 315 ? -21.282 22.492 -5.347 1.00 88.25 315 GLN A O 1
ATOM 2478 N N . ARG A 1 316 ? -19.461 21.423 -6.116 1.00 90.94 316 ARG A N 1
ATOM 2479 C CA . ARG A 1 316 ? -19.142 22.414 -7.151 1.00 90.94 316 ARG A CA 1
ATOM 2480 C C . ARG A 1 316 ? -19.016 21.795 -8.536 1.00 90.94 316 ARG A C 1
ATOM 2482 O O . ARG A 1 316 ? -18.593 20.650 -8.682 1.00 90.94 316 ARG A O 1
ATOM 2489 N N . ALA A 1 317 ? -19.325 22.595 -9.550 1.00 91.94 317 ALA A N 1
ATOM 2490 C CA . ALA A 1 317 ? -18.993 22.309 -10.941 1.00 91.94 317 ALA A CA 1
ATOM 2491 C C . ALA A 1 317 ? -18.146 23.435 -11.535 1.00 91.94 317 ALA A C 1
ATOM 2493 O O . ALA A 1 317 ? -18.272 24.586 -11.125 1.00 91.94 317 ALA A O 1
ATOM 2494 N N . VAL A 1 318 ? -17.311 23.109 -12.516 1.00 92.88 318 VAL A N 1
ATOM 2495 C CA . VAL A 1 318 ? -16.552 24.069 -13.320 1.00 92.88 318 VAL A CA 1
ATOM 2496 C C . VAL A 1 318 ? -16.961 23.879 -14.774 1.00 92.88 318 VAL A C 1
ATOM 2498 O O . VAL A 1 318 ? -16.789 22.785 -15.308 1.00 92.88 318 VAL A O 1
ATOM 2501 N N . SER A 1 319 ? -17.520 24.909 -15.405 1.00 92.88 319 SER A N 1
ATOM 2502 C CA . SER A 1 319 ? -17.841 24.922 -16.837 1.00 92.88 319 SER A CA 1
ATOM 2503 C C . SER A 1 319 ? -16.748 25.631 -17.629 1.00 92.88 319 SER A C 1
ATOM 2505 O O . SER A 1 319 ? -16.183 26.612 -17.150 1.00 92.88 319 SER A O 1
ATOM 2507 N N . ALA A 1 320 ? -16.478 25.153 -18.841 1.00 91.81 320 ALA A N 1
ATOM 2508 C CA . ALA A 1 320 ? -15.602 25.775 -19.829 1.00 91.81 320 ALA A CA 1
ATOM 2509 C C . ALA A 1 320 ? -16.422 26.192 -21.060 1.00 91.81 320 ALA A C 1
ATOM 2511 O O . ALA A 1 320 ? -17.314 25.449 -21.486 1.00 91.81 320 ALA A O 1
ATOM 2512 N N . SER A 1 321 ? -16.152 27.385 -21.593 1.00 92.19 321 SER A N 1
ATOM 2513 C CA . SER A 1 321 ? -17.010 28.044 -22.580 1.00 92.19 321 SER A CA 1
ATOM 2514 C C . SER A 1 321 ? -16.238 28.656 -23.753 1.00 92.19 321 SER A C 1
ATOM 2516 O O . SER A 1 321 ? -15.057 28.998 -23.666 1.00 92.19 321 SER A O 1
ATOM 2518 N N . GLU A 1 322 ? -16.965 28.834 -24.854 1.00 90.94 322 GLU A N 1
ATOM 2519 C CA . GLU A 1 322 ? -16.576 29.592 -26.046 1.00 90.94 322 GLU A CA 1
ATOM 2520 C C . GLU A 1 322 ? -16.313 31.080 -25.747 1.00 90.94 322 GLU A C 1
ATOM 2522 O O . GLU A 1 322 ? -15.610 31.745 -26.499 1.00 90.94 322 GLU A O 1
ATOM 2527 N N . ASP A 1 323 ? -16.829 31.611 -24.630 1.00 88.81 323 ASP A N 1
ATOM 2528 C CA . ASP A 1 323 ? -16.610 33.002 -24.192 1.00 88.81 323 ASP A CA 1
ATOM 2529 C C . ASP A 1 323 ? -15.215 33.277 -23.576 1.00 88.81 323 ASP A C 1
ATOM 2531 O O . ASP A 1 323 ? -15.010 34.313 -22.941 1.00 88.81 323 ASP A O 1
ATOM 2535 N N . SER A 1 324 ? -14.266 32.352 -23.761 1.00 89.62 324 SER A N 1
ATOM 2536 C CA . SER A 1 324 ? -12.906 32.342 -23.191 1.00 89.62 324 SER A CA 1
ATOM 2537 C C . SER A 1 324 ? -12.837 32.318 -21.652 1.00 89.62 324 SER A C 1
ATOM 2539 O O . SER A 1 324 ? -11.762 32.515 -21.077 1.00 89.62 324 SER A O 1
ATOM 2541 N N . THR A 1 325 ? -13.953 32.067 -20.955 1.00 90.69 325 THR A N 1
ATOM 2542 C CA . THR A 1 325 ? -13.991 31.957 -19.487 1.00 90.69 325 THR A CA 1
ATOM 2543 C C . THR A 1 325 ? -14.293 30.543 -19.008 1.00 90.69 325 THR A C 1
ATOM 2545 O O . THR A 1 325 ? -14.908 29.727 -19.702 1.00 90.69 325 THR A O 1
ATOM 2548 N N . LEU A 1 326 ? -13.897 30.269 -17.763 1.00 92.88 326 LEU A N 1
ATOM 2549 C CA . LEU A 1 326 ? -14.481 29.188 -16.979 1.00 92.88 326 LEU A CA 1
ATOM 2550 C C . LEU A 1 326 ? -15.340 29.766 -15.855 1.00 92.88 326 LEU A C 1
ATOM 2552 O O . LEU A 1 326 ? -15.039 30.839 -15.332 1.00 92.88 326 LEU A O 1
ATOM 2556 N N . ARG A 1 327 ? -16.392 29.057 -15.442 1.00 91.56 327 ARG A N 1
ATOM 2557 C CA . ARG A 1 327 ? -17.228 29.459 -14.296 1.00 91.56 327 ARG A CA 1
ATOM 2558 C C . ARG A 1 327 ? -17.342 28.343 -13.281 1.00 91.56 327 ARG A C 1
ATOM 2560 O O . ARG A 1 327 ? -17.570 27.190 -13.635 1.00 91.56 327 ARG A O 1
ATOM 2567 N N . VAL A 1 328 ? -17.184 28.702 -12.013 1.00 92.56 328 VAL A N 1
ATOM 2568 C CA . VAL A 1 328 ? -17.348 27.816 -10.862 1.00 92.56 328 VAL A CA 1
ATOM 2569 C C . VAL A 1 328 ? -18.753 28.009 -10.307 1.00 92.56 328 VAL A C 1
ATOM 2571 O O . VAL A 1 328 ? -19.136 29.121 -9.948 1.00 92.56 328 VAL A O 1
ATOM 2574 N N . TRP A 1 329 ? -19.506 26.923 -10.206 1.00 91.38 329 TRP A N 1
ATOM 2575 C CA . TRP A 1 329 ? -20.902 26.879 -9.783 1.00 91.38 329 TRP A CA 1
ATOM 2576 C C . TRP A 1 329 ? -21.043 26.122 -8.471 1.00 91.38 329 TRP A C 1
ATOM 2578 O O . TRP A 1 329 ? -20.360 25.120 -8.261 1.00 91.38 329 TRP A O 1
ATOM 2588 N N . ASP A 1 330 ? -21.974 26.547 -7.624 1.00 89.75 330 ASP A N 1
ATOM 2589 C CA . ASP A 1 330 ? -22.460 25.752 -6.496 1.00 89.75 330 ASP A CA 1
ATOM 2590 C C . ASP A 1 330 ? -23.602 24.839 -6.975 1.00 89.75 330 ASP A C 1
ATOM 2592 O O . ASP A 1 330 ? -24.611 25.312 -7.493 1.00 89.75 330 ASP A O 1
ATOM 2596 N N . LEU A 1 331 ? -23.461 23.520 -6.817 1.00 87.19 331 LEU A N 1
ATOM 2597 C CA . LEU A 1 331 ? -24.429 22.514 -7.279 1.00 87.19 331 LEU A CA 1
ATOM 2598 C C . LEU A 1 331 ? -25.630 22.314 -6.342 1.00 87.19 331 LEU A C 1
ATOM 2600 O O . LEU A 1 331 ? -26.459 21.433 -6.592 1.00 87.19 331 LEU A O 1
ATOM 2604 N N . ARG A 1 332 ? -25.716 23.067 -5.243 1.00 86.06 332 ARG A N 1
ATOM 2605 C CA . ARG A 1 332 ? -26.824 23.034 -4.283 1.00 86.06 332 ARG A CA 1
ATOM 2606 C C . ARG A 1 332 ? -27.736 24.251 -4.428 1.00 86.06 332 ARG A C 1
ATOM 2608 O O . ARG A 1 332 ? -28.947 24.104 -4.279 1.00 86.06 332 ARG A O 1
ATOM 2615 N N . SER A 1 333 ? -27.182 25.435 -4.682 1.00 84.44 333 SER A N 1
ATOM 2616 C CA . SER A 1 333 ? -27.951 26.647 -5.001 1.00 84.44 333 SER A CA 1
ATOM 2617 C C . SER A 1 333 ? -28.150 26.848 -6.506 1.00 84.44 333 SER A C 1
ATOM 2619 O O . SER A 1 333 ? -29.127 27.480 -6.907 1.00 84.44 333 SER A O 1
ATOM 2621 N N . GLY A 1 334 ? -27.227 26.350 -7.334 1.00 81.56 334 GLY A N 1
ATOM 2622 C CA . GLY A 1 334 ? -27.100 26.698 -8.750 1.00 81.56 334 GLY A CA 1
ATOM 2623 C C . GLY A 1 334 ? -26.686 28.151 -8.993 1.00 81.56 334 GLY A C 1
ATOM 2624 O O . GLY A 1 334 ? -26.975 28.700 -10.052 1.00 81.56 334 GLY A O 1
ATOM 2625 N N . SER A 1 335 ? -26.047 28.801 -8.017 1.00 85.25 335 SER A N 1
ATOM 2626 C CA . SER A 1 335 ? -25.445 30.124 -8.212 1.00 85.25 335 SER A CA 1
ATOM 2627 C C . SER A 1 335 ? -24.017 30.001 -8.733 1.00 85.25 335 SER A C 1
ATOM 2629 O O . SER A 1 335 ? -23.254 29.156 -8.257 1.00 85.25 335 SER A O 1
ATOM 2631 N N . GLU A 1 336 ? -23.619 30.899 -9.633 1.00 88.50 336 GLU A N 1
ATOM 2632 C CA . GLU A 1 336 ? -22.202 31.130 -9.910 1.00 88.50 336 GLU A CA 1
ATOM 2633 C C . GLU A 1 336 ? -21.500 31.615 -8.630 1.00 88.50 336 GLU A C 1
ATOM 2635 O O . GLU A 1 336 ? -21.975 32.518 -7.938 1.00 88.50 336 GLU A O 1
ATOM 2640 N N . LEU A 1 337 ? -20.375 30.982 -8.307 1.00 88.25 337 LEU A N 1
ATOM 2641 C CA . LEU A 1 337 ? -19.474 31.373 -7.227 1.00 88.25 337 LEU A CA 1
ATOM 2642 C C . LEU A 1 337 ? -18.358 32.284 -7.743 1.00 88.25 337 LEU A C 1
ATOM 2644 O O . LEU A 1 337 ? -17.970 33.222 -7.046 1.00 88.25 337 LEU A O 1
ATOM 2648 N N . GLN A 1 338 ? -17.816 31.987 -8.930 1.00 87.75 338 GLN A N 1
ATOM 2649 C CA . GLN A 1 338 ? -16.656 32.690 -9.471 1.00 87.75 338 GLN A CA 1
ATOM 2650 C C . GLN A 1 338 ? -16.485 32.510 -10.986 1.00 87.75 338 GLN A C 1
ATOM 2652 O O . GLN A 1 338 ? -16.546 31.389 -11.487 1.00 87.75 338 GLN A O 1
ATOM 2657 N N . THR A 1 339 ? -16.149 33.596 -11.685 1.00 90.62 339 THR A N 1
ATOM 2658 C CA . THR A 1 339 ? -15.630 33.571 -13.060 1.00 90.62 339 THR A CA 1
ATOM 2659 C C . THR A 1 339 ? -14.100 33.497 -13.039 1.00 90.62 339 THR A C 1
ATOM 2661 O O . THR A 1 339 ? -13.453 34.265 -12.323 1.00 90.62 339 THR A O 1
ATOM 2664 N N . LEU A 1 340 ? -13.518 32.604 -13.837 1.00 91.06 340 LEU A N 1
ATOM 2665 C CA . LEU A 1 340 ? -12.083 32.479 -14.089 1.00 91.06 340 LEU A CA 1
ATOM 2666 C C . LEU A 1 340 ? -11.799 32.997 -15.504 1.00 91.06 340 LEU A C 1
ATOM 2668 O O . LEU A 1 340 ? -12.320 32.459 -16.484 1.00 91.06 340 LEU A O 1
ATOM 2672 N N . SER A 1 341 ? -10.996 34.052 -15.617 1.00 88.06 341 SER A N 1
ATOM 2673 C CA . SER A 1 341 ? -10.639 34.677 -16.893 1.00 88.06 341 SER A CA 1
ATOM 2674 C C . SER A 1 341 ? -9.123 34.783 -17.045 1.00 88.06 341 SER A C 1
ATOM 2676 O O . SER A 1 341 ? -8.410 35.098 -16.092 1.00 88.06 341 SER A O 1
ATOM 2678 N N . GLY A 1 342 ? -8.629 34.499 -18.252 1.00 85.44 342 GLY A N 1
ATOM 2679 C CA . GLY A 1 342 ? -7.198 34.546 -18.565 1.00 85.44 342 GLY A CA 1
ATOM 2680 C C . GLY A 1 342 ? -6.802 33.831 -19.857 1.00 85.44 342 GLY A C 1
ATOM 2681 O O . GLY A 1 342 ? -5.781 34.198 -20.425 1.00 85.44 342 GLY A O 1
ATOM 2682 N N . HIS A 1 343 ? -7.599 32.872 -20.345 1.00 91.81 343 HIS A N 1
ATOM 2683 C CA . HIS A 1 343 ? -7.444 32.337 -21.703 1.00 91.81 343 HIS A CA 1
ATOM 2684 C C . HIS A 1 343 ? -7.792 33.393 -22.761 1.00 91.81 343 HIS A C 1
ATOM 2686 O O . HIS A 1 343 ? -8.697 34.207 -22.565 1.00 91.81 343 HIS A O 1
ATOM 2692 N N . ASP A 1 344 ? -7.072 33.359 -23.883 1.00 90.31 344 ASP A N 1
ATOM 2693 C CA . ASP A 1 344 ? -7.210 34.335 -24.973 1.00 90.31 344 ASP A CA 1
ATOM 2694 C C . ASP A 1 344 ? -8.179 33.862 -26.084 1.00 90.31 344 ASP A C 1
ATOM 2696 O O . ASP A 1 344 ? -8.553 34.645 -26.959 1.00 90.31 344 ASP A O 1
ATOM 2700 N N . ALA A 1 345 ? -8.630 32.603 -26.029 1.00 93.25 345 ALA A N 1
ATOM 2701 C CA . ALA A 1 345 ? -9.580 31.978 -26.955 1.00 93.25 345 ALA A CA 1
ATOM 2702 C C . ALA A 1 345 ? -10.500 30.969 -26.229 1.00 93.25 345 ALA A C 1
ATOM 2704 O O . ALA A 1 345 ? -10.420 30.815 -25.007 1.00 93.25 345 ALA A O 1
ATOM 2705 N N . ALA A 1 346 ? -11.373 30.281 -26.976 1.00 91.44 346 ALA A N 1
ATOM 2706 C CA . ALA A 1 346 ? -12.354 29.338 -26.438 1.00 91.44 346 ALA A CA 1
ATOM 2707 C C . ALA A 1 346 ? -11.708 28.258 -25.550 1.00 91.44 346 ALA A C 1
ATOM 2709 O O . ALA A 1 346 ? -10.620 27.751 -25.845 1.00 91.44 346 ALA A O 1
ATOM 2710 N N . VAL A 1 347 ? -12.374 27.904 -24.447 1.00 94.00 347 VAL A N 1
ATOM 2711 C CA . VAL A 1 347 ? -11.907 26.859 -23.526 1.00 94.00 347 VAL A CA 1
ATOM 2712 C C . VAL A 1 347 ? -12.638 25.557 -23.843 1.00 94.00 347 VAL A C 1
ATOM 2714 O O . VAL A 1 347 ? -13.829 25.418 -23.569 1.00 94.00 347 VAL A O 1
ATOM 2717 N N . ASN A 1 348 ? -11.910 24.604 -24.423 1.00 92.94 348 ASN A N 1
ATOM 2718 C CA . ASN A 1 348 ? -12.466 23.377 -24.994 1.00 92.94 348 ASN A CA 1
ATOM 2719 C C . ASN A 1 348 ? -12.669 22.273 -23.952 1.00 92.94 348 ASN A C 1
ATOM 2721 O O . ASN A 1 348 ? -13.662 21.551 -24.010 1.00 92.94 348 ASN A O 1
ATOM 2725 N N . ALA A 1 349 ? -11.752 22.149 -22.986 1.00 92.56 349 ALA A N 1
ATOM 2726 C CA . ALA A 1 349 ? -11.819 21.122 -21.949 1.00 92.56 349 ALA A CA 1
ATOM 2727 C C . ALA A 1 349 ? -11.428 21.653 -20.563 1.00 92.56 349 ALA A C 1
ATOM 2729 O O . ALA A 1 349 ? -10.633 22.585 -20.428 1.00 92.56 349 ALA A O 1
ATOM 2730 N N . VAL A 1 350 ? -11.986 21.034 -19.520 1.00 95.38 350 VAL A N 1
ATOM 2731 C CA . VAL A 1 350 ? -11.653 21.298 -18.116 1.00 95.38 350 VAL A CA 1
ATOM 2732 C C . VAL A 1 350 ? -11.728 20.013 -17.299 1.00 95.38 350 VAL A C 1
ATOM 2734 O O . VAL A 1 350 ? -12.637 19.207 -17.480 1.00 95.38 350 VAL A O 1
ATOM 2737 N N . VAL A 1 351 ? -10.790 19.847 -16.369 1.00 94.06 351 VAL A N 1
ATOM 2738 C CA . VAL A 1 351 ? -10.763 18.762 -15.382 1.00 94.06 351 VAL A CA 1
ATOM 2739 C C . VAL A 1 351 ? -10.404 19.320 -14.004 1.00 94.06 351 VAL A C 1
ATOM 2741 O O . VAL A 1 351 ? -9.682 20.309 -13.893 1.00 94.06 351 VAL A O 1
ATOM 2744 N N . VAL A 1 352 ? -10.923 18.705 -12.941 1.00 90.44 352 VAL A N 1
ATOM 2745 C CA . VAL A 1 352 ? -10.666 19.087 -11.542 1.00 90.44 352 VAL A CA 1
ATOM 2746 C C . VAL A 1 352 ? -9.766 18.034 -10.895 1.00 90.44 352 VAL A C 1
ATOM 2748 O O . VAL A 1 352 ? -9.950 16.840 -11.122 1.00 90.44 352 VAL A O 1
ATOM 2751 N N . THR A 1 353 ? -8.780 18.457 -10.103 1.00 86.62 353 THR A N 1
ATOM 2752 C CA . THR A 1 353 ? -7.912 17.539 -9.347 1.00 86.62 353 THR A CA 1
ATOM 2753 C C . THR A 1 353 ? -8.696 16.833 -8.236 1.00 86.62 353 THR A C 1
ATOM 2755 O O . THR A 1 353 ? -9.621 17.399 -7.658 1.00 86.62 353 THR A O 1
ATOM 2758 N N . LEU A 1 354 ? -8.307 15.604 -7.879 1.00 81.12 354 LEU A N 1
ATOM 2759 C CA . LEU A 1 354 ? -8.993 14.812 -6.841 1.00 81.12 354 LEU A CA 1
ATOM 2760 C C . LEU A 1 354 ? -8.988 15.466 -5.446 1.00 81.12 354 LEU A C 1
ATOM 2762 O O . LEU A 1 354 ? -9.901 15.230 -4.659 1.00 81.12 354 LEU A O 1
ATOM 2766 N N . ASP A 1 355 ? -8.019 16.345 -5.168 1.00 80.19 355 ASP A N 1
ATOM 2767 C CA . ASP A 1 355 ? -7.978 17.200 -3.969 1.00 80.19 355 ASP A CA 1
ATOM 2768 C C . ASP A 1 355 ? -9.096 18.279 -3.932 1.00 80.19 355 ASP A C 1
ATOM 2770 O O . ASP A 1 355 ? -9.303 18.938 -2.908 1.00 80.19 355 ASP A O 1
ATOM 2774 N N . GLY A 1 356 ? -9.818 18.486 -5.041 1.00 83.06 356 GLY A N 1
ATOM 2775 C CA . GLY A 1 356 ? -10.858 19.504 -5.216 1.00 83.06 356 GLY A CA 1
ATOM 2776 C C . GLY A 1 356 ? -10.354 20.954 -5.193 1.00 83.06 356 GLY A C 1
ATOM 2777 O O . GLY A 1 356 ? -11.171 21.874 -5.221 1.00 83.06 356 GLY A O 1
ATOM 2778 N N . GLN A 1 357 ? -9.038 21.178 -5.116 1.00 87.62 357 GLN A N 1
ATOM 2779 C CA . GLN A 1 357 ? -8.431 22.502 -4.950 1.00 87.62 357 GLN A CA 1
ATOM 2780 C C . GLN A 1 357 ? -8.035 23.157 -6.272 1.00 87.62 357 GLN A C 1
ATOM 2782 O O . GLN A 1 357 ? -7.970 24.384 -6.330 1.00 87.62 357 GLN A O 1
ATOM 2787 N N . ARG A 1 358 ? -7.747 22.378 -7.323 1.00 91.25 358 ARG A N 1
ATOM 2788 C CA . ARG A 1 358 ? -7.262 22.897 -8.608 1.00 91.25 358 ARG A CA 1
ATOM 2789 C C . ARG A 1 358 ? -8.148 22.457 -9.772 1.00 91.25 358 ARG A C 1
ATOM 2791 O O . ARG A 1 358 ? -8.745 21.383 -9.753 1.00 91.25 358 ARG A O 1
ATOM 2798 N N . ALA A 1 359 ? -8.195 23.281 -10.811 1.00 92.00 359 ALA A N 1
ATOM 2799 C CA . ALA A 1 359 ? -8.715 22.898 -12.120 1.00 92.00 359 ALA A CA 1
ATOM 2800 C C . ALA A 1 359 ? -7.635 23.089 -13.183 1.00 92.00 359 ALA A C 1
ATOM 2802 O O . ALA A 1 359 ? -6.853 24.035 -13.102 1.00 92.00 359 ALA A O 1
ATOM 2803 N N . VAL A 1 360 ? -7.603 22.210 -14.180 1.00 94.56 360 VAL A N 1
ATOM 2804 C CA . VAL A 1 360 ? -6.763 22.345 -15.373 1.00 94.56 360 VAL A CA 1
ATOM 2805 C C . VAL A 1 360 ? -7.687 22.532 -16.569 1.00 94.56 360 VAL A C 1
ATOM 2807 O O . VAL A 1 360 ? -8.567 21.705 -16.804 1.00 94.56 360 VAL A O 1
ATOM 2810 N N . SER A 1 361 ? -7.509 23.627 -17.299 1.00 95.06 361 SER A N 1
ATOM 2811 C CA . SER A 1 361 ? -8.249 23.950 -18.518 1.00 95.06 361 SER A CA 1
ATOM 2812 C C . SER A 1 361 ? -7.354 23.846 -19.747 1.00 95.06 361 SER A C 1
ATOM 2814 O O . SER A 1 361 ? -6.152 24.087 -19.656 1.00 95.06 361 SER A O 1
ATOM 2816 N N . ALA A 1 362 ? -7.948 23.514 -20.887 1.00 94.56 362 ALA A N 1
ATOM 2817 C CA . ALA A 1 362 ? -7.312 23.452 -22.198 1.00 94.56 362 ALA A CA 1
ATOM 2818 C C . ALA A 1 362 ? -8.086 24.329 -23.190 1.00 94.56 362 ALA A C 1
ATOM 2820 O O . ALA A 1 362 ? -9.320 24.324 -23.185 1.00 94.56 362 ALA A O 1
ATOM 2821 N N . SER A 1 363 ? -7.367 25.089 -24.016 1.00 95.75 363 SER A N 1
ATOM 2822 C CA . SER A 1 363 ? -7.944 26.131 -24.869 1.00 95.75 363 SER A CA 1
ATOM 2823 C C . SER A 1 363 ? -7.415 26.097 -26.302 1.00 95.75 363 SER A C 1
ATOM 2825 O O . SER A 1 363 ? -6.315 25.621 -26.592 1.00 95.75 363 SER A O 1
ATOM 2827 N N . GLU A 1 364 ? -8.210 26.667 -27.205 1.00 93.75 364 GLU A N 1
ATOM 2828 C CA . GLU A 1 364 ? -7.833 26.982 -28.582 1.00 93.75 364 GLU A CA 1
ATOM 2829 C C . GLU A 1 364 ? -6.647 27.972 -28.662 1.00 93.75 364 GLU A C 1
ATOM 2831 O O . GLU A 1 364 ? -5.949 28.012 -29.672 1.00 93.75 364 GLU A O 1
ATOM 2836 N N . ASP A 1 365 ? -6.311 28.686 -27.574 1.00 92.69 365 ASP A N 1
ATOM 2837 C CA . ASP A 1 365 ? -5.110 29.540 -27.480 1.00 92.69 365 ASP A CA 1
ATOM 2838 C C . ASP A 1 365 ? -3.773 28.760 -27.435 1.00 92.69 365 ASP A C 1
ATOM 2840 O O . ASP A 1 365 ? -2.707 29.349 -27.255 1.00 92.69 365 ASP A O 1
ATOM 2844 N N . SER A 1 366 ? -3.821 27.438 -27.651 1.00 92.56 366 SER A N 1
ATOM 2845 C CA . SER A 1 366 ? -2.688 26.496 -27.634 1.00 92.56 366 SER A CA 1
ATOM 2846 C C . SER A 1 366 ? -2.024 26.329 -26.256 1.00 92.56 366 SER A C 1
ATOM 2848 O O . SER A 1 366 ? -0.938 25.751 -26.149 1.00 92.56 366 SER A O 1
ATOM 2850 N N . THR A 1 367 ? -2.671 26.797 -25.180 1.00 93.31 367 THR A N 1
ATOM 2851 C CA . THR A 1 367 ? -2.196 26.639 -23.798 1.00 93.31 367 THR A CA 1
ATOM 2852 C C . THR A 1 367 ? -3.128 25.784 -22.944 1.00 93.31 367 THR A C 1
ATOM 2854 O O . THR A 1 367 ? -4.325 25.633 -23.210 1.00 93.31 367 THR A O 1
ATOM 2857 N N . LEU A 1 368 ? -2.566 25.253 -21.858 1.00 95.00 368 LEU A N 1
ATOM 2858 C CA . LEU A 1 368 ? -3.335 24.805 -20.706 1.00 95.00 368 LEU A CA 1
ATOM 2859 C C . LEU A 1 368 ? -3.095 25.749 -19.529 1.00 95.00 368 LEU A C 1
ATOM 2861 O O . LEU A 1 368 ? -1.983 26.248 -19.350 1.00 95.00 368 LEU A O 1
ATOM 2865 N N . ARG A 1 369 ? -4.110 25.976 -18.693 1.00 93.75 369 ARG A N 1
ATOM 2866 C CA . ARG A 1 369 ? -3.978 26.791 -17.474 1.00 93.75 369 ARG A CA 1
ATOM 2867 C C . ARG A 1 369 ? -4.419 26.019 -16.246 1.00 93.75 369 ARG A C 1
ATOM 2869 O O . ARG A 1 369 ? -5.404 25.287 -16.272 1.00 93.75 369 ARG A O 1
ATOM 2876 N N . VAL A 1 370 ? -3.667 26.184 -15.163 1.00 93.31 370 VAL A N 1
ATOM 2877 C CA . VAL A 1 370 ? -3.954 25.596 -13.852 1.00 93.31 370 VAL A CA 1
ATOM 2878 C C . VAL A 1 370 ? -4.495 26.695 -12.950 1.00 93.31 370 VAL A C 1
ATOM 2880 O O . VAL A 1 370 ? -3.824 27.703 -12.732 1.00 93.31 370 VAL A O 1
ATOM 2883 N N . TRP A 1 371 ? -5.682 26.486 -12.397 1.00 93.00 371 TRP A N 1
ATOM 2884 C CA . TRP A 1 371 ? -6.419 27.437 -11.567 1.00 93.00 371 TRP A CA 1
ATOM 2885 C C . TRP A 1 371 ? -6.533 26.928 -10.137 1.00 93.00 371 TRP A C 1
ATOM 2887 O O . TRP A 1 371 ? -6.705 25.730 -9.919 1.00 93.00 371 TRP A O 1
ATOM 2897 N N . ASP A 1 372 ? -6.496 27.837 -9.170 1.00 90.62 372 ASP A N 1
ATOM 2898 C CA . ASP A 1 372 ? -6.893 27.573 -7.785 1.00 90.62 372 ASP A CA 1
ATOM 2899 C C . ASP A 1 372 ? -8.412 27.787 -7.647 1.00 90.62 372 ASP A C 1
ATOM 2901 O O . ASP A 1 372 ? -8.908 28.874 -7.925 1.00 90.62 372 ASP A O 1
ATOM 2905 N N . LEU A 1 373 ? -9.173 26.776 -7.222 1.00 87.56 373 LEU A N 1
ATOM 2906 C CA . LEU A 1 373 ? -10.642 26.839 -7.101 1.00 87.56 373 LEU A CA 1
ATOM 2907 C C . LEU A 1 373 ? -11.140 27.516 -5.812 1.00 87.56 373 LEU A C 1
ATOM 2909 O O . LEU A 1 373 ? -12.350 27.602 -5.575 1.00 87.56 373 LEU A O 1
ATOM 2913 N N . ARG A 1 374 ? -10.234 27.979 -4.947 1.00 85.56 374 ARG A N 1
ATOM 2914 C CA . ARG A 1 374 ? -10.541 28.708 -3.712 1.00 85.56 374 ARG A CA 1
ATOM 2915 C C . ARG A 1 374 ? -10.317 30.212 -3.863 1.00 85.56 374 ARG A C 1
ATOM 2917 O O . ARG A 1 374 ? -11.079 30.978 -3.275 1.00 85.56 374 ARG A O 1
ATOM 2924 N N . SER A 1 375 ? -9.285 30.634 -4.590 1.00 84.38 375 SER A N 1
ATOM 2925 C CA . SER A 1 375 ? -9.026 32.044 -4.917 1.00 84.38 375 SER A CA 1
ATOM 2926 C C . SER A 1 375 ? -9.529 32.444 -6.308 1.00 84.38 375 SER A C 1
ATOM 2928 O O . SER A 1 375 ? -9.757 33.631 -6.546 1.00 84.38 375 SER A O 1
ATOM 2930 N N . GLY A 1 376 ? -9.649 31.484 -7.229 1.00 83.12 376 GLY A N 1
ATOM 2931 C CA . GLY A 1 376 ? -9.843 31.693 -8.665 1.00 83.12 376 GLY A CA 1
ATOM 2932 C C . GLY A 1 376 ? -8.688 32.402 -9.367 1.00 83.12 376 GLY A C 1
ATOM 2933 O O . GLY A 1 376 ? -8.881 32.979 -10.434 1.00 83.12 376 GLY A O 1
ATOM 2934 N N . SER A 1 377 ? -7.491 32.394 -8.777 1.00 86.06 377 SER A N 1
ATOM 2935 C CA . SER A 1 377 ? -6.282 32.867 -9.452 1.00 86.06 377 SER A CA 1
ATOM 2936 C C . SER A 1 377 ? -5.706 31.784 -10.358 1.00 86.06 377 SER A C 1
ATOM 2938 O O . SER A 1 377 ? -5.609 30.622 -9.955 1.00 86.06 377 SER A O 1
ATOM 2940 N N . GLU A 1 378 ? -5.220 32.180 -11.530 1.00 90.62 378 GLU A N 1
ATOM 2941 C CA . GLU A 1 378 ? -4.313 31.348 -12.316 1.00 90.62 378 GLU A CA 1
ATOM 2942 C C . GLU A 1 378 ? -3.016 31.089 -11.526 1.00 90.62 378 GLU A C 1
ATOM 2944 O O . GLU A 1 378 ? -2.387 32.012 -11.002 1.00 90.62 378 GLU A O 1
ATOM 2949 N N . LEU A 1 379 ? -2.619 29.821 -11.428 1.00 88.12 379 LEU A N 1
ATOM 2950 C CA . LEU A 1 379 ? -1.389 29.360 -10.781 1.00 88.12 379 LEU A CA 1
ATOM 2951 C C . LEU A 1 379 ? -0.259 29.130 -11.794 1.00 88.12 379 LEU A C 1
ATOM 2953 O O . LEU A 1 379 ? 0.927 29.302 -11.471 1.00 88.12 379 LEU A O 1
ATOM 2957 N N . GLN A 1 380 ? -0.611 28.644 -12.988 1.00 87.38 380 GLN A N 1
ATOM 2958 C CA . GLN A 1 380 ? 0.332 28.212 -14.020 1.00 87.38 380 GLN A CA 1
ATOM 2959 C C . GLN A 1 380 ? -0.291 28.314 -15.415 1.00 87.38 380 GLN A C 1
ATOM 2961 O O . GLN A 1 380 ? -1.423 27.876 -15.604 1.00 87.38 380 GLN A O 1
ATOM 2966 N N . THR A 1 381 ? 0.506 28.762 -16.382 1.00 91.25 381 THR A N 1
ATOM 2967 C CA . THR A 1 381 ? 0.272 28.563 -17.815 1.00 91.25 381 THR A CA 1
ATOM 2968 C C . THR A 1 381 ? 1.251 27.497 -18.308 1.00 91.25 381 THR A C 1
ATOM 2970 O O . THR A 1 381 ? 2.451 27.598 -18.039 1.00 91.25 381 THR A O 1
ATOM 2973 N N . LEU A 1 382 ? 0.758 26.489 -19.020 1.00 90.38 382 LEU A N 1
ATOM 2974 C CA . LEU A 1 382 ? 1.533 25.439 -19.675 1.00 90.38 382 LEU A CA 1
ATOM 2975 C C . LEU A 1 382 ? 1.434 25.667 -21.186 1.00 90.38 382 LEU A C 1
ATOM 2977 O O . LEU A 1 382 ? 0.335 25.711 -21.741 1.00 90.38 382 LEU A O 1
ATOM 2981 N N . SER A 1 383 ? 2.575 25.849 -21.842 1.00 88.06 383 SER A N 1
ATOM 2982 C CA . SER A 1 383 ? 2.666 26.135 -23.274 1.00 88.06 383 SER A CA 1
ATOM 2983 C C . SER A 1 383 ? 3.698 25.226 -23.936 1.00 88.06 383 SER A C 1
ATOM 2985 O O . SER A 1 383 ? 4.743 24.931 -23.356 1.00 88.06 383 SER A O 1
ATOM 2987 N N . GLY A 1 384 ? 3.386 24.761 -25.148 1.00 84.56 384 GLY A N 1
ATOM 2988 C CA . GLY A 1 384 ? 4.246 23.853 -25.914 1.00 84.56 384 GLY A CA 1
ATOM 2989 C C . GLY A 1 384 ? 3.557 23.203 -27.116 1.00 84.56 384 GLY A C 1
ATOM 2990 O O . GLY A 1 384 ? 4.227 22.959 -28.114 1.00 84.56 384 GLY A O 1
ATOM 2991 N N . HIS A 1 385 ? 2.235 22.991 -27.059 1.00 90.56 385 HIS A N 1
ATOM 2992 C CA . HIS A 1 385 ? 1.443 22.601 -28.232 1.00 90.56 385 HIS A CA 1
ATOM 2993 C C . HIS A 1 385 ? 1.522 23.655 -29.345 1.00 90.56 385 HIS A C 1
ATOM 2995 O O . HIS A 1 385 ? 1.604 24.855 -29.074 1.00 90.56 385 HIS A O 1
ATOM 3001 N N . GLU A 1 386 ? 1.496 23.195 -30.598 1.00 88.81 386 GLU A N 1
ATOM 3002 C CA . GLU A 1 386 ? 1.630 24.060 -31.783 1.00 88.81 386 GLU A CA 1
ATOM 3003 C C . GLU A 1 386 ? 0.279 24.550 -32.334 1.00 88.81 386 GLU A C 1
ATOM 3005 O O . GLU A 1 386 ? 0.244 25.425 -33.200 1.00 88.81 386 GLU A O 1
ATOM 3010 N N . SER A 1 387 ? -0.829 23.997 -31.829 1.00 93.62 387 SER A N 1
ATOM 3011 C CA . SER A 1 387 ? -2.201 24.365 -32.185 1.00 93.62 387 SER A CA 1
ATOM 3012 C C . SER A 1 387 ? -3.157 24.172 -30.997 1.00 93.62 387 SER A C 1
ATOM 3014 O O . SER A 1 387 ? -2.760 23.695 -29.926 1.00 93.62 387 SER A O 1
ATOM 3016 N N . GLY A 1 388 ? -4.431 24.523 -31.191 1.00 91.38 388 GLY A N 1
ATOM 3017 C CA . GLY A 1 388 ? -5.480 24.481 -30.174 1.00 91.38 388 GLY A CA 1
ATOM 3018 C C . GLY A 1 388 ? -5.557 23.146 -29.427 1.00 91.38 388 GLY A C 1
ATOM 3019 O O . GLY A 1 388 ? -5.473 22.065 -30.016 1.00 91.38 388 GLY A O 1
ATOM 3020 N N . VAL A 1 389 ? -5.700 23.219 -28.103 1.00 95.56 389 VAL A N 1
ATOM 3021 C CA . VAL A 1 389 ? -5.807 22.045 -27.232 1.00 95.56 389 VAL A CA 1
ATOM 3022 C C . VAL A 1 389 ? -7.286 21.707 -27.055 1.00 95.56 389 VAL A C 1
ATOM 3024 O O . VAL A 1 389 ? -8.084 22.554 -26.647 1.00 95.56 389 VAL A O 1
ATOM 3027 N N . TRP A 1 390 ? -7.659 20.470 -27.376 1.00 93.56 390 TRP A N 1
ATOM 3028 C CA . TRP A 1 390 ? -9.052 20.014 -27.403 1.00 93.56 390 TRP A CA 1
ATOM 3029 C C . TRP A 1 390 ? -9.433 19.174 -26.186 1.00 93.56 390 TRP A C 1
ATOM 3031 O O . TRP A 1 390 ? -10.589 19.203 -25.774 1.00 93.56 390 TRP A O 1
ATOM 3041 N N . ALA A 1 391 ? -8.474 18.463 -25.588 1.00 92.50 391 ALA A N 1
ATOM 3042 C CA . ALA A 1 391 ? -8.730 17.536 -24.491 1.00 92.50 391 ALA A CA 1
ATOM 3043 C C . ALA A 1 391 ? -7.683 17.665 -23.375 1.00 92.50 391 ALA A C 1
ATOM 3045 O O . ALA A 1 391 ? -6.507 17.917 -23.644 1.00 92.50 391 ALA A O 1
ATOM 3046 N N . VAL A 1 392 ? -8.097 17.444 -22.124 1.00 96.06 392 VAL A N 1
ATOM 3047 C CA . VAL A 1 392 ? -7.197 17.324 -20.968 1.00 96.06 392 VAL A CA 1
ATOM 3048 C C . VAL A 1 392 ? -7.739 16.317 -19.954 1.00 96.06 392 VAL A C 1
ATOM 3050 O O . VAL A 1 392 ? -8.925 16.321 -19.634 1.00 96.06 392 VAL A O 1
ATOM 3053 N N . ALA A 1 393 ? -6.849 15.489 -19.415 1.00 94.31 393 ALA A N 1
ATOM 3054 C CA . ALA A 1 393 ? -7.085 14.624 -18.267 1.00 94.31 393 ALA A CA 1
ATOM 3055 C C . ALA A 1 393 ? -5.956 14.805 -17.240 1.00 94.31 393 ALA A C 1
ATOM 3057 O O . ALA A 1 393 ? -4.859 15.243 -17.581 1.00 94.31 393 ALA A O 1
ATOM 3058 N N . VAL A 1 394 ? -6.212 14.467 -15.978 1.00 91.69 394 VAL A N 1
ATOM 3059 C CA . VAL A 1 394 ? -5.233 14.539 -14.880 1.00 91.69 394 VAL A CA 1
ATOM 3060 C C . VAL A 1 394 ? -5.066 13.152 -14.266 1.00 91.69 394 VAL A C 1
ATOM 3062 O O . VAL A 1 394 ? -6.036 12.401 -14.166 1.00 91.69 394 VAL A O 1
ATOM 3065 N N . THR A 1 395 ? -3.839 12.795 -13.884 1.00 89.44 395 THR A N 1
ATOM 3066 C CA . THR A 1 395 ? -3.553 11.512 -13.230 1.00 89.44 395 THR A CA 1
ATOM 3067 C C . THR A 1 395 ? -4.181 11.438 -11.831 1.00 89.44 395 THR A C 1
ATOM 3069 O O . THR A 1 395 ? -4.309 12.466 -11.161 1.00 89.44 395 THR A O 1
ATOM 3072 N N . PRO A 1 396 ? -4.543 10.238 -11.333 1.00 85.31 396 PRO A N 1
ATOM 3073 C CA . PRO A 1 396 ? -5.178 10.083 -10.019 1.00 85.31 396 PRO A CA 1
ATOM 3074 C C . PRO A 1 396 ? -4.365 10.623 -8.823 1.00 85.31 396 PRO A C 1
ATOM 3076 O O . PRO A 1 396 ? -4.931 10.964 -7.790 1.00 85.31 396 PRO A O 1
ATOM 3079 N N . ASP A 1 397 ? -3.044 10.756 -8.961 1.00 83.75 397 ASP A N 1
ATOM 3080 C CA . ASP A 1 397 ? -2.156 11.364 -7.958 1.00 83.75 397 ASP A CA 1
ATOM 3081 C C . ASP A 1 397 ? -2.177 12.913 -7.950 1.00 83.75 397 ASP A C 1
ATOM 3083 O O . ASP A 1 397 ? -1.558 13.548 -7.090 1.00 83.75 397 ASP A O 1
ATOM 3087 N N . GLY A 1 398 ? -2.860 13.544 -8.914 1.00 84.75 398 GLY A N 1
ATOM 3088 C CA . GLY A 1 398 ? -2.916 14.997 -9.085 1.00 84.75 398 GLY A CA 1
ATOM 3089 C C . GLY A 1 398 ? -1.579 15.658 -9.447 1.00 84.75 398 GLY A C 1
ATOM 3090 O O . GLY A 1 398 ? -1.454 16.879 -9.270 1.00 84.75 398 GLY A O 1
ATOM 3091 N N . GLN A 1 399 ? -0.586 14.881 -9.907 1.00 87.88 399 GLN A N 1
ATOM 3092 C CA . GLN A 1 399 ? 0.764 15.360 -10.236 1.00 87.88 399 GLN A CA 1
ATOM 3093 C C . GLN A 1 399 ? 0.970 15.625 -11.727 1.00 87.88 399 GLN A C 1
ATOM 3095 O O . GLN A 1 399 ? 1.711 16.547 -12.071 1.00 87.88 399 GLN A O 1
ATOM 3100 N N . ARG A 1 400 ? 0.322 14.864 -12.617 1.00 91.25 400 ARG A N 1
ATOM 3101 C CA . ARG A 1 400 ? 0.469 15.016 -14.069 1.00 91.25 400 ARG A CA 1
ATOM 3102 C C . ARG A 1 400 ? -0.846 15.383 -14.750 1.00 91.25 400 ARG A C 1
ATOM 3104 O O . ARG A 1 400 ? -1.927 15.015 -14.294 1.00 91.25 400 ARG A O 1
ATOM 3111 N N . ALA A 1 401 ? -0.740 16.073 -15.879 1.00 91.88 401 ALA A N 1
ATOM 3112 C CA . ALA A 1 401 ? -1.833 16.250 -16.830 1.00 91.88 401 ALA A CA 1
ATOM 3113 C C . ALA A 1 401 ? -1.438 15.666 -18.190 1.00 91.88 401 ALA A C 1
ATOM 3115 O O . ALA A 1 401 ? -0.278 15.751 -18.580 1.00 91.88 401 ALA A O 1
ATOM 3116 N N . VAL A 1 402 ? -2.394 15.097 -18.916 1.00 94.44 402 VAL A N 1
ATOM 3117 C CA . VAL A 1 402 ? -2.227 14.643 -20.301 1.00 94.44 402 VAL A CA 1
ATOM 3118 C C . VAL A 1 402 ? -3.174 15.462 -21.165 1.00 94.44 402 VAL A C 1
ATOM 3120 O O . VAL A 1 402 ? -4.370 15.508 -20.880 1.00 94.44 402 VAL A O 1
ATOM 3123 N N . SER A 1 403 ? -2.655 16.122 -22.195 1.00 94.38 403 SER A N 1
ATOM 3124 C CA . SER A 1 403 ? -3.426 16.947 -23.127 1.00 94.38 403 SER A CA 1
ATOM 3125 C C . SER A 1 403 ? -3.425 16.360 -24.532 1.00 94.38 403 SER A C 1
ATOM 3127 O O . SER A 1 403 ? -2.450 15.728 -24.920 1.00 94.38 403 SER A O 1
ATOM 3129 N N . GLY A 1 404 ? -4.500 16.582 -25.290 1.00 93.75 404 GLY A N 1
ATOM 3130 C CA . GLY A 1 404 ? -4.603 16.267 -26.719 1.00 93.75 404 GLY A CA 1
ATOM 3131 C C . GLY A 1 404 ? -4.890 17.528 -27.533 1.00 93.75 404 GLY A C 1
ATOM 3132 O O . GLY A 1 404 ? -5.711 18.353 -27.119 1.00 93.75 404 GLY A O 1
ATOM 3133 N N . SER A 1 405 ? -4.199 17.696 -28.662 1.00 95.25 405 SER A N 1
ATOM 3134 C CA . SER A 1 405 ? -4.247 18.905 -29.494 1.00 95.25 405 SER A CA 1
ATOM 3135 C C . SER A 1 405 ? -4.545 18.605 -30.966 1.00 95.25 405 SER A C 1
ATOM 3137 O O . SER A 1 405 ? -4.424 17.481 -31.461 1.00 95.25 405 SER A O 1
ATOM 3139 N N . GLU A 1 406 ? -4.940 19.657 -31.677 1.00 94.12 406 GLU A N 1
ATOM 3140 C CA . GLU A 1 406 ? -5.047 19.706 -33.133 1.00 94.12 406 GLU A CA 1
ATOM 3141 C C . GLU A 1 406 ? -3.695 19.540 -33.847 1.00 94.12 406 GLU A C 1
ATOM 3143 O O . GLU A 1 406 ? -3.665 19.135 -35.006 1.00 94.12 406 GLU A O 1
ATOM 3148 N N . ASP A 1 407 ? -2.568 19.727 -33.146 1.00 91.44 407 ASP A N 1
ATOM 3149 C CA . ASP A 1 407 ? -1.229 19.381 -33.656 1.00 91.44 407 ASP A CA 1
ATOM 3150 C C . ASP A 1 407 ? -0.993 17.858 -33.824 1.00 91.44 407 ASP A C 1
ATOM 3152 O O . ASP A 1 407 ? 0.094 17.433 -34.211 1.00 91.44 407 ASP A O 1
ATOM 3156 N N . SER A 1 408 ? -2.027 17.036 -33.595 1.00 90.81 408 SER A N 1
ATOM 3157 C CA . SER A 1 408 ? -2.033 15.564 -33.687 1.00 90.81 408 SER A CA 1
ATOM 3158 C C . SER A 1 408 ? -1.145 14.855 -32.652 1.00 90.81 408 SER A C 1
ATOM 3160 O O . SER A 1 408 ? -0.944 13.641 -32.728 1.00 90.81 408 SER A O 1
ATOM 3162 N N . THR A 1 409 ? -0.651 15.585 -31.646 1.00 91.94 409 THR A N 1
ATOM 3163 C CA . THR A 1 409 ? 0.105 15.029 -30.517 1.00 91.94 409 THR A CA 1
ATOM 3164 C C . THR A 1 409 ? -0.723 14.984 -29.236 1.00 91.94 409 THR A C 1
ATOM 3166 O O . THR A 1 409 ? -1.701 15.721 -29.056 1.00 91.94 409 THR A O 1
ATOM 3169 N N . LEU A 1 410 ? -0.290 14.131 -28.306 1.00 93.25 410 LEU A N 1
ATOM 3170 C CA . LEU A 1 410 ? -0.590 14.305 -26.892 1.00 93.25 410 LEU A CA 1
ATOM 3171 C C . LEU A 1 410 ? 0.659 14.766 -26.147 1.00 93.25 410 LEU A C 1
ATOM 3173 O O . LEU A 1 410 ? 1.768 14.367 -26.494 1.00 93.25 410 LEU A O 1
ATOM 3177 N N . ARG A 1 411 ? 0.496 15.562 -25.090 1.00 92.25 411 ARG A N 1
ATOM 3178 C CA . ARG A 1 411 ? 1.606 15.966 -24.213 1.00 92.25 411 ARG A CA 1
ATOM 3179 C C . ARG A 1 411 ? 1.316 15.625 -22.765 1.00 92.25 411 ARG A C 1
ATOM 3181 O O . ARG A 1 411 ? 0.201 15.818 -22.283 1.00 92.25 411 ARG A O 1
ATOM 3188 N N . VAL A 1 412 ? 2.330 15.114 -22.075 1.00 92.50 412 VAL A N 1
ATOM 3189 C CA . VAL A 1 412 ? 2.298 14.824 -20.640 1.00 92.50 412 VAL A CA 1
ATOM 3190 C C . VAL A 1 412 ? 3.023 15.951 -19.916 1.00 92.50 412 VAL A C 1
ATOM 3192 O O . VAL A 1 412 ? 4.179 16.246 -20.212 1.00 92.50 412 VAL A O 1
ATOM 3195 N N . TRP A 1 413 ? 2.356 16.566 -18.949 1.00 91.00 413 TRP A N 1
ATOM 3196 C CA . TRP A 1 413 ? 2.824 17.720 -18.187 1.00 91.00 413 TRP A CA 1
ATOM 3197 C C . TRP A 1 413 ? 2.983 17.362 -16.719 1.00 91.00 413 TRP A C 1
ATOM 3199 O O . TRP A 1 413 ? 2.131 16.681 -16.153 1.00 91.00 413 TRP A O 1
ATOM 3209 N N . ASP A 1 414 ? 4.021 17.890 -16.084 1.00 89.56 414 ASP A N 1
ATOM 3210 C CA . ASP A 1 414 ? 4.220 17.822 -14.641 1.00 89.56 414 ASP A CA 1
ATOM 3211 C C . ASP A 1 414 ? 3.717 19.113 -13.976 1.00 89.56 414 ASP A C 1
ATOM 3213 O O . ASP A 1 414 ? 4.267 20.204 -14.173 1.00 89.56 414 ASP A O 1
ATOM 3217 N N . LEU A 1 415 ? 2.655 18.989 -13.176 1.00 84.25 415 LEU A N 1
ATOM 3218 C CA . LEU A 1 415 ? 1.963 20.109 -12.529 1.00 84.25 415 LEU A CA 1
ATOM 3219 C C . LEU A 1 415 ? 2.750 20.698 -11.345 1.00 84.25 415 LEU A C 1
ATOM 3221 O O . LEU A 1 415 ? 2.392 21.767 -10.847 1.00 84.25 415 LEU A O 1
ATOM 3225 N N . GLY A 1 416 ? 3.806 20.029 -10.870 1.00 81.75 416 GLY A N 1
ATOM 3226 C CA . GLY A 1 416 ? 4.680 20.535 -9.807 1.00 81.75 416 GLY A CA 1
ATOM 3227 C C . GLY A 1 416 ? 5.799 21.430 -10.346 1.00 81.75 416 GLY A C 1
ATOM 3228 O O . GLY A 1 416 ? 5.989 22.559 -9.891 1.00 81.75 416 GLY A O 1
ATOM 3229 N N . SER A 1 417 ? 6.524 20.935 -11.348 1.00 77.19 417 SER A N 1
ATOM 3230 C CA . SER A 1 417 ? 7.696 21.568 -11.967 1.00 77.19 417 SER A CA 1
ATOM 3231 C C . SER A 1 417 ? 7.369 22.494 -13.143 1.00 77.19 417 SER A C 1
ATOM 3233 O O . SER A 1 417 ? 8.249 23.243 -13.578 1.00 77.19 417 SER A O 1
ATOM 3235 N N . LYS A 1 418 ? 6.113 22.496 -13.615 1.00 79.38 418 LYS A N 1
ATOM 3236 C CA . LYS A 1 418 ? 5.604 23.320 -14.729 1.00 79.38 418 LYS A CA 1
ATOM 3237 C C . LYS A 1 418 ? 6.282 23.020 -16.069 1.00 79.38 418 LYS A C 1
ATOM 3239 O O . LYS A 1 418 ? 6.530 23.928 -16.862 1.00 79.38 418 LYS A O 1
ATOM 3244 N N . ARG A 1 419 ? 6.645 21.758 -16.299 1.00 79.44 419 ARG A N 1
ATOM 3245 C CA . ARG A 1 419 ? 7.329 21.315 -17.518 1.00 79.44 419 ARG A CA 1
ATOM 3246 C C . ARG A 1 419 ? 6.507 20.282 -18.262 1.00 79.44 419 ARG A C 1
ATOM 3248 O O . ARG A 1 419 ? 5.843 19.446 -17.656 1.00 79.44 419 ARG A O 1
ATOM 3255 N N . GLU A 1 420 ? 6.618 20.325 -19.579 1.00 87.06 420 GLU A N 1
ATOM 3256 C CA . GLU A 1 420 ? 6.361 19.153 -20.400 1.00 87.06 420 GLU A CA 1
ATOM 3257 C C . GLU A 1 420 ? 7.363 18.056 -20.013 1.00 87.06 420 GLU A C 1
ATOM 3259 O O . GLU A 1 420 ? 8.563 18.317 -19.883 1.00 87.06 420 GLU A O 1
ATOM 3264 N N . LEU A 1 421 ? 6.854 16.850 -19.790 1.00 85.06 421 LEU A N 1
ATOM 3265 C CA . LEU A 1 421 ? 7.650 15.644 -19.606 1.00 85.06 421 LEU A CA 1
ATOM 3266 C C . LEU A 1 421 ? 7.875 14.942 -20.946 1.00 85.06 421 LEU A C 1
ATOM 3268 O O . LEU A 1 421 ? 8.994 14.522 -21.221 1.00 85.06 421 LEU A O 1
ATOM 3272 N N . GLN A 1 422 ? 6.808 14.777 -21.736 1.00 84.38 422 GLN A N 1
ATOM 3273 C CA . GLN A 1 422 ? 6.768 13.892 -22.905 1.00 84.38 422 GLN A CA 1
ATOM 3274 C C . GLN A 1 422 ? 5.812 14.438 -23.976 1.00 84.38 422 GLN A C 1
ATOM 3276 O O . GLN A 1 422 ? 4.712 14.884 -23.644 1.00 84.38 422 GLN A O 1
ATOM 3281 N N . THR A 1 423 ? 6.190 14.308 -25.251 1.00 88.62 423 THR A N 1
ATOM 3282 C CA . THR A 1 423 ? 5.288 14.418 -26.411 1.00 88.62 423 THR A CA 1
ATOM 3283 C C . THR A 1 423 ? 5.048 13.011 -26.965 1.00 88.62 423 THR A C 1
ATOM 3285 O O . THR A 1 423 ? 5.972 12.364 -27.451 1.00 88.62 423 THR A O 1
ATOM 3288 N N . LEU A 1 424 ? 3.803 12.545 -26.915 1.00 87.31 424 LEU A N 1
ATOM 3289 C CA . LEU A 1 424 ? 3.350 11.287 -27.501 1.00 87.31 424 LEU A CA 1
ATOM 3290 C C . LEU A 1 424 ? 2.829 11.571 -28.916 1.00 87.31 424 LEU A C 1
ATOM 3292 O O . LEU A 1 424 ? 1.887 12.345 -29.102 1.00 87.31 424 LEU A O 1
ATOM 3296 N N . SER A 1 425 ? 3.447 10.955 -29.921 1.00 85.19 425 SER A N 1
ATOM 3297 C CA . SER A 1 425 ? 3.100 11.139 -31.335 1.00 85.19 425 SER A CA 1
ATOM 3298 C C . SER A 1 425 ? 2.748 9.802 -31.984 1.00 85.19 425 SER A C 1
ATOM 3300 O O . SER A 1 425 ? 3.350 8.776 -31.676 1.00 85.19 425 SER A O 1
ATOM 3302 N N . GLY A 1 426 ? 1.745 9.805 -32.866 1.00 81.50 426 GLY A N 1
ATOM 3303 C CA . GLY A 1 426 ? 1.317 8.601 -33.585 1.00 81.50 426 GLY A CA 1
ATOM 3304 C C . GLY A 1 426 ? -0.057 8.711 -34.244 1.00 81.50 426 GLY A C 1
ATOM 3305 O O . GLY A 1 426 ? -0.263 8.089 -35.284 1.00 81.50 426 GLY A O 1
ATOM 3306 N N . HIS A 1 427 ? -0.971 9.520 -33.694 1.00 87.06 427 HIS A N 1
ATOM 3307 C CA . HIS A 1 427 ? -2.228 9.859 -34.368 1.00 87.06 427 HIS A CA 1
ATOM 3308 C C . HIS A 1 427 ? -1.977 10.619 -35.679 1.00 87.06 427 HIS A C 1
ATOM 3310 O O . HIS A 1 427 ? -1.051 11.424 -35.774 1.00 87.06 427 HIS A O 1
ATOM 3316 N N . GLU A 1 428 ? -2.814 10.361 -36.687 1.00 88.50 428 GLU A N 1
ATOM 3317 C CA . GLU A 1 428 ? -2.682 10.970 -38.024 1.00 88.50 428 GLU A CA 1
ATOM 3318 C C . GLU A 1 428 ? -3.494 12.270 -38.179 1.00 88.50 428 GLU A C 1
ATOM 3320 O O . GLU A 1 428 ? -3.420 12.927 -39.218 1.00 88.50 428 GLU A O 1
ATOM 3325 N N . SER A 1 429 ? -4.281 12.636 -37.161 1.00 92.62 429 SER A N 1
ATOM 3326 C CA . SER A 1 429 ? -5.107 13.846 -37.125 1.00 92.62 429 SER A CA 1
ATOM 3327 C C . SER A 1 429 ? -5.371 14.313 -35.683 1.00 92.62 429 SER A C 1
ATOM 3329 O O . SER A 1 429 ? -4.988 13.645 -34.714 1.00 92.62 429 SER A O 1
ATOM 3331 N N . ALA A 1 430 ? -6.068 15.443 -35.541 1.00 91.31 430 ALA A N 1
ATOM 3332 C CA . ALA A 1 430 ? -6.375 16.121 -34.284 1.00 91.31 430 ALA A CA 1
ATOM 3333 C C . ALA A 1 430 ? -6.878 15.176 -33.176 1.00 91.31 430 ALA A C 1
ATOM 3335 O O . ALA A 1 430 ? -7.817 14.397 -33.371 1.00 91.31 430 ALA A O 1
ATOM 3336 N N . VAL A 1 431 ? -6.278 15.274 -31.986 1.00 94.75 431 VAL A N 1
ATOM 3337 C CA . VAL A 1 431 ? -6.659 14.472 -30.817 1.00 94.75 431 VAL A CA 1
ATOM 3338 C C . VAL A 1 431 ? -7.778 15.184 -30.060 1.00 94.75 431 VAL A C 1
ATOM 3340 O O . VAL A 1 431 ? -7.545 16.140 -29.323 1.00 94.75 431 VAL A O 1
ATOM 3343 N N . ARG A 1 432 ? -9.011 14.706 -30.247 1.00 92.88 432 ARG A N 1
ATOM 3344 C CA . ARG A 1 432 ? -10.235 15.288 -29.673 1.00 92.88 432 ARG A CA 1
ATOM 3345 C C . ARG A 1 432 ? -10.508 14.845 -28.238 1.00 92.88 432 ARG A C 1
ATOM 3347 O O . ARG A 1 432 ? -11.195 15.559 -27.518 1.00 92.88 432 ARG A O 1
ATOM 3354 N N . ALA A 1 433 ? -9.995 13.686 -27.822 1.00 90.88 433 ALA A N 1
ATOM 3355 C CA . ALA A 1 433 ? -10.313 13.091 -26.528 1.00 90.88 433 ALA A CA 1
ATOM 3356 C C . ALA A 1 433 ? -9.092 12.462 -25.848 1.00 90.88 433 ALA A C 1
ATOM 3358 O O . ALA A 1 433 ? -8.260 11.841 -26.510 1.00 90.88 433 ALA A O 1
ATOM 3359 N N . VAL A 1 434 ? -9.030 12.557 -24.517 1.00 95.88 434 VAL A N 1
ATOM 3360 C CA . VAL A 1 434 ? -8.064 11.832 -23.683 1.00 95.88 434 VAL A CA 1
ATOM 3361 C C . VAL A 1 434 ? -8.688 11.462 -22.338 1.00 95.88 434 VAL A C 1
ATOM 3363 O O . VAL A 1 434 ? -9.378 12.274 -21.727 1.00 95.88 434 VAL A O 1
ATOM 3366 N N . ALA A 1 435 ? -8.426 10.247 -21.867 1.00 93.19 435 ALA A N 1
ATOM 3367 C CA . ALA A 1 435 ? -8.755 9.783 -20.523 1.00 93.19 435 ALA A CA 1
ATOM 3368 C C . ALA A 1 435 ? -7.566 9.017 -19.932 1.00 93.19 435 ALA A C 1
ATOM 3370 O O . ALA A 1 435 ? -6.839 8.341 -20.657 1.00 93.19 435 ALA A O 1
ATOM 3371 N N . VAL A 1 436 ? -7.368 9.102 -18.618 1.00 91.75 436 VAL A N 1
ATOM 3372 C CA . VAL A 1 436 ? -6.317 8.367 -17.894 1.00 91.75 436 VAL A CA 1
ATOM 3373 C C . VAL A 1 436 ? -6.956 7.203 -17.138 1.00 91.75 436 VAL A C 1
ATOM 3375 O O . VAL A 1 436 ? -8.064 7.335 -16.616 1.00 91.75 436 VAL A O 1
ATOM 3378 N N . THR A 1 437 ? -6.289 6.050 -17.094 1.00 88.19 437 THR A N 1
ATOM 3379 C CA . THR A 1 437 ? -6.767 4.884 -16.339 1.00 88.19 437 THR A CA 1
ATOM 3380 C C . THR A 1 437 ? -6.717 5.136 -14.821 1.00 88.19 437 THR A C 1
ATOM 3382 O O . THR A 1 437 ? -5.851 5.875 -14.352 1.00 88.19 437 THR A O 1
ATOM 3385 N N . PRO A 1 438 ? -7.589 4.503 -14.009 1.00 84.12 438 PRO A N 1
ATOM 3386 C CA . PRO A 1 438 ? -7.602 4.677 -12.548 1.00 84.12 438 PRO A CA 1
ATOM 3387 C C . PRO A 1 438 ? -6.299 4.281 -11.830 1.00 84.12 438 PRO A C 1
ATOM 3389 O O . PRO A 1 438 ? -6.062 4.719 -10.709 1.00 84.12 438 PRO A O 1
ATOM 3392 N N . ASP A 1 439 ? -5.446 3.479 -12.476 1.00 82.25 439 ASP A N 1
ATOM 3393 C CA . ASP A 1 439 ? -4.094 3.128 -12.015 1.00 82.25 439 ASP A CA 1
ATOM 3394 C C . ASP A 1 439 ? -3.049 4.249 -12.247 1.00 82.25 439 ASP A C 1
ATOM 3396 O O . ASP A 1 439 ? -1.939 4.180 -11.719 1.00 82.25 439 ASP A O 1
ATOM 3400 N N . GLY A 1 440 ? -3.384 5.282 -13.032 1.00 84.62 440 GLY A N 1
ATOM 3401 C CA . GLY A 1 440 ? -2.494 6.381 -13.423 1.00 84.62 440 GLY A CA 1
ATOM 3402 C C . GLY A 1 440 ? -1.387 6.015 -14.420 1.00 84.62 440 GLY A C 1
ATOM 3403 O O . GLY A 1 440 ? -0.566 6.873 -14.739 1.00 84.62 440 GLY A O 1
ATOM 3404 N N . GLN A 1 441 ? -1.339 4.773 -14.910 1.00 86.75 441 GLN A N 1
ATOM 3405 C CA . GLN A 1 441 ? -0.237 4.250 -15.727 1.00 86.75 441 GLN A CA 1
ATOM 3406 C C . GLN A 1 441 ? -0.472 4.382 -17.233 1.00 86.75 441 GLN A C 1
ATOM 3408 O O . GLN A 1 441 ? 0.491 4.449 -17.996 1.00 86.75 441 GLN A O 1
ATOM 3413 N N . ARG A 1 442 ? -1.733 4.411 -17.682 1.00 89.94 442 ARG A N 1
ATOM 3414 C CA . ARG A 1 442 ? -2.091 4.444 -19.105 1.00 89.94 442 ARG A CA 1
ATOM 3415 C C . ARG A 1 442 ? -2.985 5.637 -19.430 1.00 89.94 442 ARG A C 1
ATOM 3417 O O . ARG A 1 442 ? -3.789 6.079 -18.610 1.00 89.94 442 ARG A O 1
ATOM 3424 N N . ALA A 1 443 ? -2.882 6.127 -20.658 1.00 91.12 443 ALA A N 1
ATOM 3425 C CA . ALA A 1 443 ? -3.849 7.054 -21.238 1.00 91.12 443 ALA A CA 1
ATOM 3426 C C . ALA A 1 443 ? -4.515 6.419 -22.460 1.00 91.12 443 ALA A C 1
ATOM 3428 O O . ALA A 1 443 ? -3.869 5.707 -23.222 1.00 91.12 443 ALA A O 1
ATOM 3429 N N . VAL A 1 444 ? -5.800 6.691 -22.660 1.00 92.75 444 VAL A N 1
ATOM 3430 C CA . VAL A 1 444 ? -6.541 6.338 -23.872 1.00 92.75 444 VAL A CA 1
ATOM 3431 C C . VAL A 1 444 ? -6.899 7.632 -24.588 1.00 92.75 444 VAL A C 1
ATOM 3433 O O . VAL A 1 444 ? -7.506 8.517 -23.985 1.00 92.75 444 VAL A O 1
ATOM 3436 N N . SER A 1 445 ? -6.524 7.754 -25.856 1.00 93.69 445 SER A N 1
ATOM 3437 C CA . SER A 1 445 ? -6.832 8.905 -26.706 1.00 93.69 445 SER A CA 1
ATOM 3438 C C . SER A 1 445 ? -7.809 8.538 -27.818 1.00 93.69 445 SER A C 1
ATOM 3440 O O . SER A 1 445 ? -7.851 7.390 -28.260 1.00 93.69 445 SER A O 1
ATOM 3442 N N . GLY A 1 446 ? -8.584 9.520 -28.276 1.00 92.25 446 GLY A N 1
ATOM 3443 C CA . GLY A 1 446 ? -9.438 9.436 -29.463 1.00 92.25 446 GLY A CA 1
ATOM 3444 C C . GLY A 1 446 ? -9.150 10.598 -30.412 1.00 92.25 446 GLY A C 1
ATOM 3445 O O . GLY A 1 446 ? -8.963 11.733 -29.962 1.00 92.25 446 GLY A O 1
ATOM 3446 N N . SER A 1 447 ? -9.089 10.310 -31.712 1.00 94.38 447 SER A N 1
ATOM 3447 C CA . SER A 1 447 ? -8.695 11.266 -32.754 1.00 94.38 447 SER A CA 1
ATOM 3448 C C . SER A 1 447 ? -9.696 11.321 -33.913 1.00 94.38 447 SER A C 1
ATOM 3450 O O . SER A 1 447 ? -10.507 10.415 -34.137 1.00 94.38 447 SER A O 1
ATOM 3452 N N . GLU A 1 448 ? -9.607 12.399 -34.689 1.00 92.38 448 GLU A N 1
ATOM 3453 C CA . GLU A 1 448 ? -10.248 12.526 -35.997 1.00 92.38 448 GLU A CA 1
ATOM 3454 C C . GLU A 1 448 ? -9.766 11.489 -37.027 1.00 92.38 448 GLU A C 1
ATOM 3456 O O . GLU A 1 448 ? -10.475 11.231 -37.998 1.00 92.38 448 GLU A O 1
ATOM 3461 N N . ASP A 1 449 ? -8.635 10.808 -36.789 1.00 89.62 449 ASP A N 1
ATOM 3462 C CA . ASP A 1 449 ? -8.197 9.651 -37.591 1.00 89.62 449 ASP A CA 1
ATOM 3463 C C . ASP A 1 449 ? -9.100 8.401 -37.436 1.00 89.62 449 ASP A C 1
ATOM 3465 O O . ASP A 1 449 ? -8.858 7.367 -38.056 1.00 89.62 449 ASP A O 1
ATOM 3469 N N . SER A 1 450 ? -10.187 8.511 -36.658 1.00 89.44 450 SER A N 1
ATOM 3470 C CA . SER A 1 450 ? -11.180 7.458 -36.377 1.00 89.44 450 SER A CA 1
ATOM 3471 C C . SER A 1 450 ? -10.632 6.268 -35.570 1.00 89.44 450 SER A C 1
ATOM 3473 O O . SER A 1 450 ? -11.302 5.236 -35.447 1.00 89.44 450 SER A O 1
ATOM 3475 N N . THR A 1 451 ? -9.439 6.406 -34.980 1.00 90.25 451 THR A N 1
ATOM 3476 C CA . THR A 1 451 ? -8.837 5.416 -34.078 1.00 90.25 451 THR A CA 1
ATOM 3477 C C . THR A 1 451 ? -8.907 5.848 -32.615 1.00 90.25 451 THR A C 1
ATOM 3479 O O . THR A 1 451 ? -9.043 7.031 -32.283 1.00 90.25 451 THR A O 1
ATOM 3482 N N . LEU A 1 452 ? -8.774 4.864 -31.725 1.00 91.31 452 LEU A N 1
ATOM 3483 C CA . LEU A 1 452 ? -8.336 5.098 -30.353 1.00 91.31 452 LEU A CA 1
ATOM 3484 C C . LEU A 1 452 ? -6.954 4.494 -30.144 1.00 91.31 452 LEU A C 1
ATOM 3486 O O . LEU A 1 452 ? -6.653 3.441 -30.704 1.00 91.31 452 LEU A O 1
ATOM 3490 N N . ARG A 1 453 ? -6.128 5.125 -29.310 1.00 90.69 453 ARG A N 1
ATOM 3491 C CA . ARG A 1 453 ? -4.796 4.615 -28.955 1.00 90.69 453 ARG A CA 1
ATOM 3492 C C . ARG A 1 453 ? -4.630 4.545 -27.449 1.00 90.69 453 ARG A C 1
ATOM 3494 O O . ARG A 1 453 ? -5.089 5.427 -26.728 1.00 90.69 453 ARG A O 1
ATOM 3501 N N . VAL A 1 454 ? -3.993 3.478 -26.982 1.00 89.50 454 VAL A N 1
ATOM 3502 C CA . VAL A 1 454 ? -3.611 3.284 -25.582 1.00 89.50 454 VAL A CA 1
ATOM 3503 C C . VAL A 1 454 ? -2.122 3.561 -25.457 1.00 89.50 454 VAL A C 1
ATOM 3505 O O . VAL A 1 454 ? -1.320 2.924 -26.135 1.00 89.50 454 VAL A O 1
ATOM 3508 N N . TRP A 1 455 ? -1.761 4.474 -24.569 1.00 88.56 455 TRP A N 1
ATOM 3509 C CA . TRP A 1 455 ? -0.398 4.922 -24.314 1.00 88.56 455 TRP A CA 1
ATOM 3510 C C . TRP A 1 455 ? 0.047 4.511 -22.921 1.00 88.56 455 TRP A C 1
ATOM 3512 O O . TRP A 1 455 ? -0.740 4.560 -21.974 1.00 88.56 455 TRP A O 1
ATOM 3522 N N . ASP A 1 456 ? 1.318 4.164 -22.793 1.00 86.19 456 ASP A N 1
ATOM 3523 C CA . ASP A 1 456 ? 2.008 4.002 -21.520 1.00 86.19 456 ASP A CA 1
ATOM 3524 C C . ASP A 1 456 ? 2.607 5.352 -21.078 1.00 86.19 456 ASP A C 1
ATOM 3526 O O . ASP A 1 456 ? 3.477 5.906 -21.752 1.00 86.19 456 ASP A O 1
ATOM 3530 N N . LEU A 1 457 ? 2.153 5.878 -19.934 1.00 81.75 457 LEU A N 1
ATOM 3531 C CA . LEU A 1 457 ? 2.606 7.158 -19.362 1.00 81.75 457 LEU A CA 1
ATOM 3532 C C . LEU A 1 457 ? 3.965 7.063 -18.638 1.00 81.75 457 LEU A C 1
ATOM 3534 O O . LEU A 1 457 ? 4.412 8.027 -18.009 1.00 81.75 457 LEU A O 1
ATOM 3538 N N . MET A 1 458 ? 4.609 5.897 -18.681 1.00 78.44 458 MET A N 1
ATOM 3539 C CA . MET A 1 458 ? 5.926 5.625 -18.110 1.00 78.44 458 MET A CA 1
ATOM 3540 C C . MET A 1 458 ? 6.958 5.245 -19.178 1.00 78.44 458 MET A C 1
ATOM 3542 O O . MET A 1 458 ? 8.122 5.602 -19.012 1.00 78.44 458 MET A O 1
ATOM 3546 N N . SER A 1 459 ? 6.561 4.544 -20.250 1.00 70.19 459 SER A N 1
ATOM 3547 C CA . SER A 1 459 ? 7.486 4.040 -21.286 1.00 70.19 459 SER A CA 1
ATOM 3548 C C . SER A 1 459 ? 7.405 4.724 -22.659 1.00 70.19 459 SER A C 1
ATOM 3550 O O . SER A 1 459 ? 8.127 4.311 -23.566 1.00 70.19 459 SER A O 1
ATOM 3552 N N . GLU A 1 460 ? 6.565 5.757 -22.819 1.00 66.75 460 GLU A N 1
ATOM 3553 C CA . GLU A 1 460 ? 6.400 6.568 -24.052 1.00 66.75 460 GLU A CA 1
ATOM 3554 C C . GLU A 1 460 ? 5.871 5.791 -25.267 1.00 66.75 460 GLU A C 1
ATOM 3556 O O . GLU A 1 460 ? 5.841 6.293 -26.391 1.00 66.75 460 GLU A O 1
ATOM 3561 N N . ARG A 1 461 ? 5.413 4.555 -25.054 1.00 72.44 461 ARG A N 1
ATOM 3562 C CA . ARG A 1 461 ? 4.952 3.668 -26.122 1.00 72.44 461 ARG A CA 1
ATOM 3563 C C . ARG A 1 461 ? 3.445 3.694 -26.276 1.00 72.44 461 ARG A C 1
ATOM 3565 O O . ARG A 1 461 ? 2.693 3.598 -25.306 1.00 72.44 461 ARG A O 1
ATOM 3572 N N . GLU A 1 462 ? 3.016 3.698 -27.530 1.00 82.06 462 GLU A N 1
ATOM 3573 C CA . GLU A 1 462 ? 1.716 3.157 -27.893 1.00 82.06 462 GLU A CA 1
ATOM 3574 C C . GLU A 1 462 ? 1.709 1.652 -27.584 1.00 82.06 462 GLU A C 1
ATOM 3576 O O . GLU A 1 462 ? 2.536 0.888 -28.084 1.00 82.06 462 GLU A O 1
ATOM 3581 N N . LEU A 1 463 ? 0.785 1.235 -26.724 1.00 79.25 463 LEU A N 1
ATOM 3582 C CA . LEU A 1 463 ? 0.559 -0.159 -26.355 1.00 79.25 463 LEU A CA 1
ATOM 3583 C C . LEU A 1 463 ? -0.395 -0.850 -27.333 1.00 79.25 463 LEU A C 1
ATOM 3585 O O . LEU A 1 463 ? -0.252 -2.046 -27.588 1.00 79.25 463 LEU A O 1
ATOM 3589 N N . GLN A 1 464 ? -1.401 -0.121 -27.830 1.00 80.31 464 GLN A N 1
ATOM 3590 C CA . GLN A 1 464 ? -2.467 -0.688 -28.653 1.00 80.31 464 GLN A CA 1
ATOM 3591 C C . GLN A 1 464 ? -3.243 0.380 -29.438 1.00 80.31 464 GLN A C 1
ATOM 3593 O O . GLN A 1 464 ? -3.720 1.352 -28.853 1.00 80.31 464 GLN A O 1
ATOM 3598 N N . THR A 1 465 ? -3.464 0.133 -30.731 1.00 85.50 465 THR A N 1
ATOM 3599 C CA . THR A 1 465 ? -4.433 0.859 -31.569 1.00 85.50 465 THR A CA 1
ATOM 3600 C C . THR A 1 465 ? -5.759 0.091 -31.622 1.00 85.50 465 THR A C 1
ATOM 3602 O O . THR A 1 465 ? -5.779 -1.111 -31.902 1.00 85.50 465 THR A O 1
ATOM 3605 N N . PHE A 1 466 ? -6.881 0.779 -31.432 1.00 83.06 466 PHE A N 1
ATOM 3606 C CA . PHE A 1 466 ? -8.225 0.284 -31.726 1.00 83.06 466 PHE A CA 1
ATOM 3607 C C . PHE A 1 466 ? -8.783 0.994 -32.964 1.00 83.06 466 PHE A C 1
ATOM 3609 O O . PHE A 1 466 ? -8.753 2.219 -33.062 1.00 83.06 466 PHE A O 1
ATOM 3616 N N . SER A 1 467 ? -9.329 0.222 -33.901 1.00 83.50 467 SER A N 1
ATOM 3617 C CA . SER A 1 467 ? -10.027 0.724 -35.090 1.00 83.50 467 SER A CA 1
ATOM 3618 C C . SER A 1 467 ? -11.394 0.050 -35.199 1.00 83.50 467 SER A C 1
ATOM 3620 O O . SER A 1 467 ? -11.542 -1.117 -34.836 1.00 83.50 467 SER A O 1
ATOM 3622 N N . GLY A 1 468 ? -12.411 0.789 -35.654 1.00 76.69 468 GLY A N 1
ATOM 3623 C CA . GLY A 1 468 ? -13.782 0.271 -35.764 1.00 76.69 468 GLY A CA 1
ATOM 3624 C C . GLY A 1 468 ? -14.909 1.288 -35.560 1.00 76.69 468 GLY A C 1
ATOM 3625 O O . GLY A 1 468 ? -16.074 0.898 -35.646 1.00 76.69 468 GLY A O 1
ATOM 3626 N N . HIS A 1 469 ? -14.591 2.559 -35.291 1.00 83.06 469 HIS A N 1
ATOM 3627 C CA . HIS A 1 469 ? -15.486 3.681 -35.590 1.00 83.06 469 HIS A CA 1
ATOM 3628 C C . HIS A 1 469 ? -15.413 4.036 -37.080 1.00 83.06 469 HIS A C 1
ATOM 3630 O O . HIS A 1 469 ? -14.380 3.831 -37.718 1.00 83.06 469 HIS A O 1
ATOM 3636 N N . GLU A 1 470 ? -16.518 4.537 -37.635 1.00 85.88 470 GLU A N 1
ATOM 3637 C CA . GLU A 1 470 ? -16.616 4.915 -39.057 1.00 85.88 470 GLU A CA 1
ATOM 3638 C C . GLU A 1 470 ? -16.301 6.404 -39.301 1.00 85.88 470 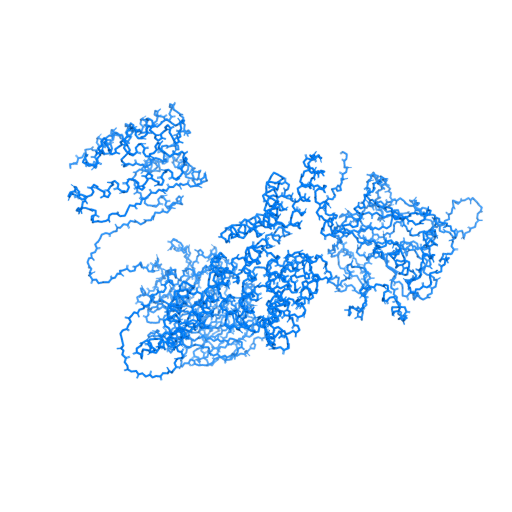GLU A C 1
ATOM 3640 O O . GLU A 1 470 ? -16.244 6.845 -40.449 1.00 85.88 470 GLU A O 1
ATOM 3645 N N . SER A 1 471 ? -16.101 7.176 -38.228 1.00 90.81 471 SER A N 1
ATOM 3646 C CA . SER A 1 471 ? -15.784 8.606 -38.249 1.00 90.81 471 SER A CA 1
ATOM 3647 C C . SER A 1 471 ? -15.001 9.022 -36.991 1.00 90.81 471 SER A C 1
ATOM 3649 O O . SER A 1 471 ? -14.806 8.221 -36.070 1.00 90.81 471 SER A O 1
ATOM 3651 N N . ALA A 1 472 ? -14.601 10.294 -36.932 1.00 90.00 472 ALA A N 1
ATOM 3652 C CA . ALA A 1 472 ? -13.834 10.912 -35.852 1.00 90.00 472 ALA A CA 1
ATOM 3653 C C . ALA A 1 472 ? -14.316 10.518 -34.443 1.00 90.00 472 ALA A C 1
ATOM 3655 O O . ALA A 1 472 ? -15.510 10.593 -34.133 1.00 90.00 472 ALA A O 1
ATOM 3656 N N . VAL A 1 473 ? -13.381 10.129 -33.572 1.00 93.38 473 VAL A N 1
ATOM 3657 C CA . VAL A 1 473 ? -13.660 9.811 -32.165 1.00 93.38 473 VAL A CA 1
ATOM 3658 C C . VAL A 1 473 ? -13.558 11.091 -31.347 1.00 93.38 473 VAL A C 1
ATOM 3660 O O . VAL A 1 473 ? -12.484 11.676 -31.234 1.00 93.38 473 VAL A O 1
ATOM 3663 N N . ARG A 1 474 ? -14.677 11.533 -30.768 1.00 90.00 474 ARG A N 1
ATOM 3664 C CA . ARG A 1 474 ? -14.792 12.843 -30.102 1.00 90.00 474 ARG A CA 1
ATOM 3665 C C . ARG A 1 474 ? -14.675 12.784 -28.591 1.00 90.00 474 ARG A C 1
ATOM 3667 O O . ARG A 1 474 ? -14.395 13.797 -27.964 1.00 90.00 474 ARG A O 1
ATOM 3674 N N . THR A 1 475 ? -14.890 11.614 -28.004 1.00 91.19 475 THR A N 1
ATOM 3675 C CA . THR A 1 475 ? -14.902 11.443 -26.552 1.00 91.19 475 THR A CA 1
ATOM 3676 C C . THR A 1 475 ? -14.504 10.025 -26.163 1.00 91.19 475 THR A C 1
ATOM 3678 O O . THR A 1 475 ? -14.770 9.071 -26.900 1.00 91.19 475 THR A O 1
ATOM 3681 N N . VAL A 1 476 ? -13.858 9.889 -25.005 1.00 95.12 476 VAL A N 1
ATOM 3682 C CA . VAL A 1 476 ? -13.491 8.606 -24.406 1.00 95.12 476 VAL A CA 1
ATOM 3683 C C . VAL A 1 476 ? -13.578 8.705 -22.884 1.00 95.12 476 VAL A C 1
ATOM 3685 O O . VAL A 1 476 ? -13.161 9.701 -22.299 1.00 95.12 476 VAL A O 1
ATOM 3688 N N . ALA A 1 477 ? -14.106 7.664 -22.247 1.00 91.38 477 ALA A N 1
ATOM 3689 C CA . ALA A 1 477 ? -14.112 7.483 -20.801 1.00 91.38 477 ALA A CA 1
ATOM 3690 C C . ALA A 1 477 ? -13.623 6.072 -20.454 1.00 91.38 477 ALA A C 1
ATOM 3692 O O . ALA A 1 477 ? -13.837 5.132 -21.218 1.00 91.38 477 ALA A O 1
ATOM 3693 N N . VAL A 1 478 ? -12.983 5.910 -19.298 1.00 90.75 478 VAL A N 1
ATOM 3694 C CA . VAL A 1 478 ? -12.506 4.611 -18.793 1.00 90.75 478 VAL A CA 1
ATOM 3695 C C . VAL A 1 478 ? -13.385 4.181 -17.617 1.00 90.75 478 VAL A C 1
ATOM 3697 O O . VAL A 1 478 ? -13.836 5.024 -16.840 1.00 90.75 478 VAL A O 1
ATOM 3700 N N . THR A 1 479 ? -13.659 2.883 -17.482 1.00 85.44 479 THR A N 1
ATOM 3701 C CA . THR A 1 479 ? -14.404 2.349 -16.332 1.00 85.44 479 THR A CA 1
ATOM 3702 C C . THR A 1 479 ? -13.614 2.482 -15.019 1.00 85.44 479 THR A C 1
ATOM 3704 O O . THR A 1 479 ? -12.381 2.446 -15.041 1.00 85.44 479 THR A O 1
ATOM 3707 N N . PRO A 1 480 ? -14.282 2.573 -13.848 1.00 83.44 480 PRO A N 1
ATOM 3708 C CA . PRO A 1 480 ? -13.606 2.693 -12.549 1.00 83.44 480 PRO A CA 1
ATOM 3709 C C . PRO A 1 480 ? -12.640 1.546 -12.198 1.00 83.44 480 PRO A C 1
ATOM 3711 O O . PRO A 1 480 ? -11.766 1.723 -11.356 1.00 83.44 480 PRO A O 1
ATOM 3714 N N . ASP A 1 481 ? -12.769 0.382 -12.843 1.00 78.88 481 ASP A N 1
ATOM 3715 C CA . ASP A 1 481 ? -11.872 -0.771 -12.690 1.00 78.88 481 ASP A CA 1
ATOM 3716 C C . ASP A 1 481 ? -10.671 -0.771 -13.662 1.00 78.88 481 ASP A C 1
ATOM 3718 O O . ASP A 1 481 ? -9.844 -1.683 -13.623 1.00 78.88 481 ASP A O 1
ATOM 3722 N N . GLY A 1 482 ? -10.576 0.220 -14.559 1.00 80.69 482 GLY A N 1
ATOM 3723 C CA . GLY A 1 482 ? -9.500 0.352 -15.546 1.00 80.69 482 GLY A CA 1
ATOM 3724 C C . GLY A 1 482 ? -9.476 -0.718 -16.644 1.00 80.69 482 GLY A C 1
ATOM 3725 O O . GLY A 1 482 ? -8.465 -0.832 -17.349 1.00 80.69 482 GLY A O 1
ATOM 3726 N N . ARG A 1 483 ? -10.544 -1.519 -16.785 1.00 83.69 483 ARG A N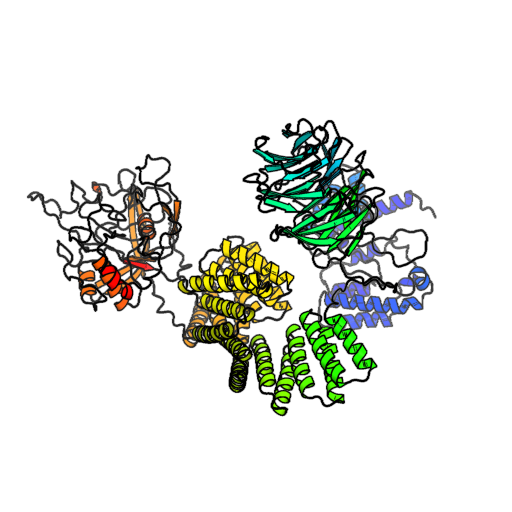 1
ATOM 3727 C CA . ARG A 1 483 ? -10.606 -2.631 -17.750 1.00 83.69 483 ARG A CA 1
ATOM 3728 C C . ARG A 1 483 ? -11.191 -2.248 -19.097 1.00 83.69 483 ARG A C 1
ATOM 3730 O O . ARG A 1 483 ? -10.741 -2.789 -20.101 1.00 83.69 483 ARG A O 1
ATOM 3737 N N . LEU A 1 484 ? -12.172 -1.349 -19.135 1.00 87.75 484 LEU A N 1
ATOM 3738 C CA . LEU A 1 484 ? -12.889 -0.997 -20.357 1.00 87.75 484 LEU A CA 1
ATOM 3739 C C . LEU A 1 484 ? -12.726 0.486 -20.691 1.00 87.75 484 LEU A C 1
ATOM 3741 O O . LEU A 1 484 ? -12.703 1.339 -19.804 1.00 87.75 484 LEU A O 1
ATOM 3745 N N . ALA A 1 485 ? -12.687 0.794 -21.985 1.00 90.56 485 ALA A N 1
ATOM 3746 C CA . ALA A 1 485 ? -12.880 2.148 -22.493 1.00 90.56 485 ALA A CA 1
ATOM 3747 C C . ALA A 1 485 ? -14.214 2.238 -23.240 1.00 90.56 485 ALA A C 1
ATOM 3749 O O . ALA A 1 485 ? -14.570 1.336 -23.997 1.00 90.56 485 ALA A O 1
ATOM 3750 N N . VAL A 1 486 ? -14.939 3.338 -23.053 1.00 91.06 486 VAL A N 1
ATOM 3751 C CA . VAL A 1 486 ? -16.143 3.681 -23.813 1.00 91.06 486 VAL A CA 1
ATOM 3752 C C . VAL A 1 486 ? -15.839 4.912 -24.653 1.00 91.06 486 VAL A C 1
ATOM 3754 O O . VAL A 1 486 ? -15.429 5.932 -24.108 1.00 91.06 486 VAL A O 1
ATOM 3757 N N . SER A 1 487 ? -16.037 4.829 -25.965 1.00 92.25 487 SER A N 1
ATOM 3758 C CA . SER A 1 487 ? -15.804 5.926 -26.908 1.00 92.25 487 SER A CA 1
ATOM 3759 C C . SER A 1 487 ? -17.092 6.379 -27.583 1.00 92.25 487 SER A C 1
ATOM 3761 O O . SER A 1 487 ? -17.993 5.568 -27.790 1.00 92.25 487 SER A O 1
ATOM 3763 N N . GLY A 1 488 ? -17.167 7.659 -27.947 1.00 89.06 488 GLY A N 1
ATOM 3764 C CA . GLY A 1 488 ? -18.235 8.239 -28.768 1.00 89.06 488 GLY A CA 1
ATOM 3765 C C . GLY A 1 488 ? -17.667 8.911 -30.018 1.00 89.06 488 GLY A C 1
ATOM 3766 O O . GLY A 1 488 ? -16.582 9.499 -29.972 1.00 89.06 488 GLY A O 1
ATOM 3767 N N . SER A 1 489 ? -18.386 8.804 -31.136 1.00 93.44 489 SER A N 1
ATOM 3768 C CA . SER A 1 489 ? -17.930 9.251 -32.458 1.00 93.44 489 SER A CA 1
ATOM 3769 C C . SER A 1 489 ? -18.976 10.093 -33.195 1.00 93.44 489 SER A C 1
ATOM 3771 O O . SER A 1 489 ? -20.178 10.047 -32.907 1.00 93.44 489 SER A O 1
ATOM 3773 N N . ASP A 1 490 ? -18.507 10.831 -34.204 1.00 89.50 490 ASP A N 1
ATOM 3774 C CA . ASP A 1 490 ? -19.349 11.460 -35.225 1.00 89.50 490 ASP A CA 1
ATOM 3775 C C . ASP A 1 490 ? -20.196 10.451 -36.030 1.00 89.50 490 ASP A C 1
ATOM 3777 O O . ASP A 1 490 ? -21.172 10.857 -36.660 1.00 89.50 490 ASP A O 1
ATOM 3781 N N . ASP A 1 491 ? -19.892 9.145 -35.978 1.00 86.56 491 ASP A N 1
ATOM 3782 C CA . ASP A 1 491 ? -20.731 8.086 -36.567 1.00 86.56 491 ASP A CA 1
ATOM 3783 C C . ASP A 1 491 ? -22.067 7.844 -35.823 1.00 86.56 491 ASP A C 1
ATOM 3785 O O . ASP A 1 491 ? -22.895 7.049 -36.270 1.00 86.56 491 ASP A O 1
ATOM 3789 N N . GLY A 1 492 ? -22.303 8.544 -34.705 1.00 83.38 492 GLY A N 1
ATOM 3790 C CA . GLY A 1 492 ? -23.529 8.452 -33.902 1.00 83.38 492 GLY A CA 1
ATOM 3791 C C . GLY A 1 492 ? -23.589 7.225 -32.986 1.00 83.38 492 GLY A C 1
ATOM 3792 O O . GLY A 1 492 ? -24.597 7.004 -32.309 1.00 83.38 492 GLY A O 1
ATOM 3793 N N . THR A 1 493 ? -22.520 6.427 -32.936 1.00 88.31 493 THR A N 1
ATOM 3794 C CA . THR A 1 493 ? -22.415 5.247 -32.076 1.00 88.31 493 THR A CA 1
ATOM 3795 C C . THR A 1 493 ? -21.525 5.492 -30.862 1.00 88.31 493 THR A C 1
ATOM 3797 O O . THR A 1 493 ? -20.640 6.353 -30.850 1.00 88.31 493 THR A O 1
ATOM 3800 N N . LEU A 1 494 ? -21.750 4.678 -29.831 1.00 89.94 494 LEU A N 1
ATOM 3801 C CA . LEU A 1 494 ? -20.799 4.471 -28.743 1.00 89.94 494 LEU A CA 1
ATOM 3802 C C . LEU A 1 494 ? -20.192 3.078 -28.878 1.00 89.94 494 LEU A C 1
ATOM 3804 O O . LEU A 1 494 ? -20.900 2.141 -29.253 1.00 89.94 494 LEU A O 1
ATOM 3808 N N . LYS A 1 495 ? -18.918 2.905 -28.532 1.00 89.19 495 LYS A N 1
ATOM 3809 C CA . LYS A 1 495 ? -18.244 1.598 -28.563 1.00 89.19 495 LYS A CA 1
ATOM 3810 C C . LYS A 1 495 ? -17.555 1.303 -27.242 1.00 89.19 495 LYS A C 1
ATOM 3812 O O . LYS A 1 495 ? -17.002 2.202 -26.622 1.00 89.19 495 LYS A O 1
ATOM 3817 N N . VAL A 1 496 ? -17.621 0.043 -26.815 1.00 88.12 496 VAL A N 1
ATOM 3818 C CA . VAL A 1 496 ? -16.987 -0.460 -25.589 1.00 88.12 496 VAL A CA 1
ATOM 3819 C C . VAL A 1 496 ? -15.835 -1.377 -25.978 1.00 88.12 496 VAL A C 1
ATOM 3821 O O . VAL A 1 496 ? -16.045 -2.359 -26.694 1.00 88.12 496 VAL A O 1
ATOM 3824 N N . TRP A 1 497 ? -14.640 -1.062 -25.492 1.00 87.56 497 TRP A N 1
ATOM 3825 C CA . TRP A 1 497 ? -13.376 -1.709 -25.837 1.00 87.56 497 TRP A CA 1
ATOM 3826 C C . TRP A 1 497 ? -12.752 -2.373 -24.614 1.00 87.56 497 TRP A C 1
ATOM 3828 O O . TRP A 1 497 ? -12.758 -1.789 -23.529 1.00 87.56 497 TRP A O 1
ATOM 3838 N N . ASP A 1 498 ? -12.183 -3.561 -24.797 1.00 85.19 498 ASP A N 1
ATOM 3839 C CA . ASP A 1 498 ? -11.401 -4.256 -23.771 1.00 85.19 498 ASP A CA 1
ATOM 3840 C C . ASP A 1 498 ? -9.944 -3.754 -23.761 1.00 85.19 498 ASP A C 1
ATOM 3842 O O . ASP A 1 498 ? -9.216 -3.915 -24.743 1.00 85.19 498 ASP A O 1
ATOM 3846 N N . LEU A 1 499 ? -9.502 -3.167 -22.644 1.00 78.81 499 LEU A N 1
ATOM 3847 C CA . LEU A 1 499 ? -8.109 -2.755 -22.408 1.00 78.81 499 LEU A CA 1
ATOM 3848 C C . LEU A 1 499 ? -7.242 -3.913 -21.865 1.00 78.81 499 LEU A C 1
ATOM 3850 O O . LEU A 1 499 ? -6.051 -3.739 -21.589 1.00 78.81 499 LEU A O 1
ATOM 3854 N N . GLY A 1 500 ? -7.828 -5.097 -21.672 1.00 62.00 500 GLY A N 1
ATOM 3855 C CA . GLY A 1 500 ? -7.246 -6.285 -21.056 1.00 62.00 500 GLY A CA 1
ATOM 3856 C C . GLY A 1 500 ? -6.314 -7.108 -21.949 1.00 62.00 500 GLY A C 1
ATOM 3857 O O . GLY A 1 500 ? -6.446 -8.333 -21.992 1.00 62.00 500 GLY A O 1
ATOM 3858 N N . ARG A 1 501 ? -5.352 -6.482 -22.650 1.00 40.94 501 ARG A N 1
ATOM 3859 C CA . ARG A 1 501 ? -4.290 -7.208 -23.388 1.00 40.94 501 ARG A CA 1
ATOM 3860 C C . ARG A 1 501 ? -2.993 -6.413 -23.628 1.00 40.94 501 ARG A C 1
ATOM 3862 O O . ARG A 1 501 ? -2.541 -6.260 -24.753 1.00 40.94 501 ARG A O 1
ATOM 3869 N N . GLY A 1 502 ? -2.327 -6.012 -22.544 1.00 33.78 502 GLY A N 1
ATOM 3870 C CA . GLY A 1 502 ? -0.979 -5.411 -22.555 1.00 33.78 502 GLY A CA 1
ATOM 3871 C C . GLY A 1 502 ? 0.182 -6.401 -22.352 1.00 33.78 502 GLY A C 1
ATOM 3872 O O . GLY A 1 502 ? 1.140 -6.079 -21.658 1.00 33.78 502 GLY A O 1
ATOM 3873 N N . GLY A 1 503 ? 0.092 -7.626 -22.881 1.00 26.41 503 GLY A N 1
ATOM 3874 C CA . GLY A 1 503 ? 1.206 -8.586 -22.871 1.00 26.41 503 GLY A CA 1
ATOM 3875 C C . GLY A 1 503 ? 2.067 -8.394 -24.117 1.00 26.41 503 GLY A C 1
ATOM 3876 O O . GLY A 1 503 ? 1.552 -8.553 -25.221 1.00 26.41 503 GLY A O 1
ATOM 3877 N N . GLY A 1 504 ? 3.339 -8.025 -23.940 1.00 29.88 504 GLY A N 1
ATOM 3878 C CA . GLY A 1 504 ? 4.174 -7.451 -25.000 1.00 29.88 504 GLY A CA 1
ATOM 3879 C C . GLY A 1 504 ? 4.233 -8.242 -26.312 1.00 29.88 504 GLY A C 1
ATOM 3880 O O . GLY A 1 504 ? 4.487 -9.447 -26.325 1.00 29.88 504 GLY A O 1
ATOM 3881 N N . MET A 1 505 ? 4.074 -7.525 -27.426 1.00 24.55 505 MET A N 1
ATOM 3882 C CA . MET A 1 505 ? 4.470 -7.982 -28.756 1.00 24.55 505 MET A CA 1
ATOM 3883 C C . MET A 1 505 ? 5.681 -7.164 -29.210 1.00 24.55 505 MET A C 1
ATOM 3885 O O . MET A 1 505 ? 5.559 -5.981 -29.513 1.00 24.55 505 MET A O 1
ATOM 3889 N N . GLU A 1 506 ? 6.857 -7.794 -29.264 1.00 27.12 506 GLU A N 1
ATOM 3890 C CA . GLU A 1 506 ? 7.980 -7.249 -30.029 1.00 27.12 506 GLU A CA 1
ATOM 3891 C C . GLU A 1 506 ? 7.666 -7.397 -31.521 1.00 27.12 506 GLU A C 1
ATOM 3893 O O . GLU A 1 506 ? 7.756 -8.493 -32.083 1.00 27.12 506 GLU A O 1
ATOM 3898 N N . GLU A 1 507 ? 7.286 -6.303 -32.181 1.00 26.80 507 GLU A N 1
ATOM 3899 C CA . GLU A 1 507 ? 7.125 -6.315 -33.631 1.00 26.80 507 GLU A CA 1
ATOM 3900 C C . GLU A 1 507 ? 8.494 -6.194 -34.318 1.00 26.80 507 GLU A C 1
ATOM 3902 O O . GLU A 1 507 ? 9.177 -5.170 -34.258 1.00 26.80 507 GLU A O 1
ATOM 3907 N N . ILE A 1 508 ? 8.908 -7.274 -34.986 1.00 28.92 508 ILE A N 1
ATOM 3908 C CA . ILE A 1 508 ? 10.152 -7.330 -35.759 1.00 28.92 508 ILE A CA 1
ATOM 3909 C C . ILE A 1 508 ? 9.960 -6.537 -37.061 1.00 28.92 508 ILE A C 1
ATOM 3911 O O . ILE A 1 508 ? 9.592 -7.098 -38.097 1.00 28.92 508 ILE A O 1
ATOM 3915 N N . SER A 1 509 ? 10.233 -5.231 -37.025 1.00 25.12 509 SER A N 1
ATOM 3916 C CA . SER A 1 509 ? 10.222 -4.365 -38.208 1.00 25.12 509 SER A CA 1
ATOM 3917 C C . SER A 1 509 ? 11.623 -4.202 -38.823 1.00 25.12 509 SER A C 1
ATOM 3919 O O . SER A 1 509 ? 12.649 -4.078 -38.151 1.00 25.12 509 SER A O 1
ATOM 3921 N N . VAL A 1 510 ? 11.684 -4.279 -40.154 1.00 22.23 510 VAL A N 1
ATOM 3922 C CA . VAL A 1 510 ? 12.935 -4.314 -40.929 1.00 22.23 510 VAL A CA 1
ATOM 3923 C C . VAL A 1 510 ? 13.513 -2.905 -41.121 1.00 22.23 510 VAL A C 1
ATOM 3925 O O . VAL A 1 510 ? 12.793 -1.968 -41.448 1.00 22.23 510 VAL A O 1
ATOM 3928 N N . ARG A 1 511 ? 14.843 -2.781 -40.989 1.00 20.84 511 ARG A N 1
ATOM 3929 C CA . ARG A 1 511 ? 15.634 -1.544 -41.161 1.00 20.84 511 ARG A CA 1
ATOM 3930 C C . ARG A 1 511 ? 15.225 -0.661 -42.356 1.00 20.84 511 ARG A C 1
ATOM 3932 O O . ARG A 1 511 ? 15.354 -1.090 -43.503 1.00 20.84 511 ARG A O 1
ATOM 3939 N N . VAL A 1 512 ? 15.014 0.631 -42.085 1.00 21.59 512 VAL A N 1
ATOM 3940 C CA . VAL A 1 512 ? 15.297 1.751 -43.009 1.00 21.59 512 VAL A CA 1
ATOM 3941 C C . VAL A 1 512 ? 16.085 2.843 -42.262 1.00 21.59 512 VAL A C 1
ATOM 3943 O O . VAL A 1 512 ? 15.916 3.021 -41.061 1.00 21.59 512 VAL A O 1
ATOM 3946 N N . VAL A 1 513 ? 16.993 3.527 -42.970 1.00 21.73 513 VAL A N 1
ATOM 3947 C CA . VAL A 1 513 ? 18.067 4.399 -42.442 1.00 21.73 513 VAL A CA 1
ATOM 3948 C C . VAL A 1 513 ? 17.902 5.835 -42.961 1.00 21.73 513 VAL A C 1
ATOM 3950 O O . VAL A 1 513 ? 17.650 5.986 -44.154 1.00 21.73 513 VAL A O 1
ATOM 3953 N N . THR A 1 514 ? 18.127 6.934 -42.224 1.00 21.78 514 THR A N 1
ATOM 3954 C CA . THR A 1 514 ? 18.252 7.224 -40.768 1.00 21.78 514 THR A CA 1
ATOM 3955 C C . THR A 1 514 ? 18.264 8.758 -40.626 1.00 21.78 514 THR A C 1
ATOM 3957 O O . THR A 1 514 ? 18.942 9.412 -41.419 1.00 21.78 514 THR A O 1
ATOM 3960 N N . ILE A 1 515 ? 17.640 9.332 -39.588 1.00 21.88 515 ILE A N 1
ATOM 3961 C CA . ILE A 1 515 ? 18.049 10.636 -39.020 1.00 21.88 515 ILE A CA 1
ATOM 3962 C C . ILE A 1 515 ? 18.148 10.463 -37.501 1.00 21.88 515 ILE A C 1
ATOM 3964 O O . ILE A 1 515 ? 17.268 9.861 -36.897 1.00 21.88 515 ILE A O 1
ATOM 3968 N N . ALA A 1 516 ? 19.259 10.905 -36.912 1.00 25.03 516 ALA A N 1
ATOM 3969 C CA . ALA A 1 516 ? 19.612 10.595 -35.532 1.00 25.03 516 ALA A CA 1
ATOM 3970 C C . ALA A 1 516 ? 19.157 11.677 -34.544 1.00 25.03 516 ALA A C 1
ATOM 3972 O O . ALA A 1 516 ? 19.467 12.855 -34.724 1.00 25.03 516 ALA A O 1
ATOM 3973 N N . ILE A 1 517 ? 18.538 11.231 -33.455 1.00 24.42 517 ILE A N 1
ATOM 3974 C CA . ILE A 1 517 ? 18.663 11.831 -32.127 1.00 24.42 517 ILE A CA 1
ATOM 3975 C C . ILE A 1 517 ? 19.190 10.693 -31.242 1.00 24.42 517 ILE A C 1
ATOM 3977 O O . ILE A 1 517 ? 18.720 9.562 -31.362 1.00 24.42 517 ILE A O 1
ATOM 3981 N N . GLU A 1 518 ? 20.230 10.943 -30.447 1.00 27.02 518 GLU A N 1
ATOM 3982 C CA . GLU A 1 518 ? 20.878 9.904 -29.636 1.00 27.02 518 GLU A CA 1
ATOM 3983 C C . GLU A 1 518 ? 20.037 9.579 -28.392 1.00 27.02 518 GLU A C 1
ATOM 3985 O O . GLU A 1 518 ? 20.266 10.115 -27.310 1.00 27.02 518 GLU A O 1
ATOM 3990 N N . GLU A 1 519 ? 19.070 8.671 -28.543 1.00 31.31 519 GLU A N 1
ATOM 3991 C CA . GLU A 1 519 ? 18.532 7.924 -27.405 1.00 31.31 519 GLU A CA 1
ATOM 3992 C C . GLU A 1 519 ? 19.632 7.033 -26.818 1.00 31.31 519 GLU A C 1
ATOM 3994 O O . GLU A 1 519 ? 20.254 6.227 -27.519 1.00 31.31 519 GLU A O 1
ATOM 3999 N N . VAL A 1 520 ? 19.859 7.149 -25.510 1.00 35.16 520 VAL A N 1
ATOM 4000 C CA . VAL A 1 520 ? 20.721 6.215 -24.783 1.00 35.16 520 VAL A CA 1
ATOM 4001 C C . VAL A 1 520 ? 19.979 4.885 -24.691 1.00 35.16 520 VAL A C 1
ATOM 4003 O O . VAL A 1 520 ? 18.979 4.773 -23.985 1.00 35.16 520 VAL A O 1
ATOM 4006 N N . ALA A 1 521 ? 20.460 3.875 -25.421 1.00 38.81 521 ALA A N 1
ATOM 4007 C CA . ALA A 1 521 ? 19.906 2.526 -25.356 1.00 38.81 521 ALA A CA 1
ATOM 4008 C C . ALA A 1 521 ? 19.881 2.020 -23.896 1.00 38.81 521 ALA A C 1
ATOM 4010 O O . ALA A 1 521 ? 20.809 2.324 -23.139 1.00 38.81 521 ALA A O 1
ATOM 4011 N N . PRO A 1 522 ? 18.866 1.231 -23.485 1.00 52.88 522 PRO A N 1
ATOM 4012 C CA . PRO A 1 522 ? 18.829 0.678 -22.134 1.00 52.88 522 PRO A CA 1
ATOM 4013 C C . PRO A 1 522 ? 20.118 -0.115 -21.863 1.00 52.88 522 PRO A C 1
ATOM 4015 O O . PRO A 1 522 ? 20.596 -0.804 -22.771 1.00 52.88 522 PRO A O 1
ATOM 4018 N N . PRO A 1 523 ? 20.692 -0.037 -20.647 1.00 63.78 523 PRO A N 1
ATOM 4019 C CA . PRO A 1 523 ? 22.054 -0.501 -20.377 1.00 63.78 523 PRO A CA 1
ATOM 4020 C C . PRO A 1 523 ? 22.274 -1.977 -20.729 1.00 63.78 523 PRO A C 1
ATOM 4022 O O . PRO A 1 523 ? 23.335 -2.328 -21.239 1.00 63.78 523 PRO A O 1
ATOM 4025 N N . SER A 1 524 ? 21.250 -2.822 -20.575 1.00 72.94 524 SER A N 1
ATOM 4026 C CA . SER A 1 524 ? 21.276 -4.218 -21.024 1.00 72.94 524 SER A CA 1
ATOM 4027 C C . SER A 1 524 ? 21.518 -4.366 -22.531 1.00 72.94 524 SER A C 1
ATOM 4029 O O . SER A 1 524 ? 22.334 -5.194 -22.912 1.00 72.94 524 SER A O 1
ATOM 4031 N N . LYS A 1 525 ? 20.909 -3.543 -23.398 1.00 79.19 525 LYS A N 1
ATOM 4032 C CA . LYS A 1 525 ? 21.105 -3.621 -24.861 1.00 79.19 525 LYS A CA 1
ATOM 4033 C C . LYS A 1 525 ? 22.496 -3.174 -25.307 1.00 79.19 525 LYS A C 1
ATOM 4035 O O . LYS A 1 525 ? 23.042 -3.744 -26.252 1.00 79.19 525 LYS A O 1
ATOM 4040 N N . GLU A 1 526 ? 23.086 -2.172 -24.653 1.00 82.25 526 GLU A N 1
ATOM 4041 C CA . GLU A 1 526 ? 24.470 -1.785 -24.961 1.00 82.25 526 GLU A CA 1
ATOM 4042 C C . GLU A 1 526 ? 25.462 -2.824 -24.409 1.00 82.25 526 GLU A C 1
ATOM 4044 O O . GLU A 1 526 ? 26.412 -3.173 -25.104 1.00 82.25 526 GLU A O 1
ATOM 4049 N N . LEU A 1 527 ? 25.203 -3.425 -23.240 1.00 84.75 527 LEU A N 1
ATOM 4050 C CA . LEU A 1 527 ? 25.988 -4.558 -22.728 1.00 84.75 527 LEU A CA 1
ATOM 4051 C C . LEU A 1 527 ? 25.857 -5.816 -23.612 1.00 84.75 527 LEU A C 1
ATOM 4053 O O . LEU A 1 527 ? 26.870 -6.436 -23.928 1.00 84.75 527 LEU A O 1
ATOM 4057 N N . GLU A 1 528 ? 24.661 -6.163 -24.100 1.00 87.12 528 GLU A N 1
ATOM 4058 C CA . GLU A 1 528 ? 24.438 -7.232 -25.093 1.00 87.12 528 GLU A CA 1
ATOM 4059 C C . GLU A 1 528 ? 25.223 -6.978 -26.388 1.00 87.12 528 GLU A C 1
ATOM 4061 O O . GLU A 1 528 ? 25.831 -7.891 -26.959 1.00 87.12 528 GLU A O 1
ATOM 4066 N N . ARG A 1 529 ? 25.250 -5.725 -26.855 1.00 88.06 529 ARG A N 1
ATOM 4067 C CA . ARG A 1 529 ? 26.033 -5.322 -28.025 1.00 88.06 529 ARG A CA 1
ATOM 4068 C C . ARG A 1 529 ? 27.534 -5.431 -27.763 1.00 88.06 529 ARG A C 1
ATOM 4070 O O . ARG A 1 529 ? 28.245 -5.994 -28.596 1.00 88.06 529 ARG A O 1
ATOM 4077 N N . LEU A 1 530 ? 28.026 -4.924 -26.633 1.00 86.69 530 LEU A N 1
ATOM 4078 C CA . LEU A 1 530 ? 29.436 -5.022 -26.240 1.00 86.69 530 LEU A CA 1
ATOM 4079 C C . LEU A 1 530 ? 29.868 -6.487 -26.095 1.00 86.69 530 LEU A C 1
ATOM 4081 O O . LEU A 1 530 ? 30.947 -6.853 -26.562 1.00 86.69 530 LEU A O 1
ATOM 4085 N N . LEU A 1 531 ? 28.996 -7.342 -25.558 1.00 88.69 531 LEU A N 1
ATOM 4086 C CA . LEU A 1 531 ? 29.177 -8.789 -25.479 1.00 88.69 531 LEU A CA 1
ATOM 4087 C C . LEU A 1 531 ? 29.270 -9.430 -26.871 1.00 88.69 531 LEU A C 1
ATOM 4089 O O . LEU A 1 531 ? 30.181 -10.218 -27.134 1.00 88.69 531 LEU A O 1
ATOM 4093 N N . ALA A 1 532 ? 28.370 -9.071 -27.791 1.00 86.88 532 ALA A N 1
ATOM 4094 C CA . ALA A 1 532 ? 28.416 -9.536 -29.177 1.00 86.88 532 ALA A CA 1
ATOM 4095 C C . ALA A 1 532 ? 29.695 -9.068 -29.898 1.00 86.88 532 ALA A C 1
ATOM 4097 O O . ALA A 1 532 ? 30.309 -9.843 -30.636 1.00 86.88 532 ALA A O 1
ATOM 4098 N N . GLU A 1 533 ? 30.148 -7.836 -29.651 1.00 87.44 533 GLU A N 1
ATOM 4099 C CA . GLU A 1 533 ? 31.415 -7.319 -30.170 1.00 87.44 533 GLU A CA 1
ATOM 4100 C C . GLU A 1 533 ? 32.638 -8.030 -29.563 1.00 87.44 533 GLU A C 1
ATOM 4102 O O . GLU A 1 533 ? 33.586 -8.321 -30.296 1.00 87.44 533 GLU A O 1
ATOM 4107 N N . ALA A 1 534 ? 32.637 -8.338 -28.262 1.00 85.62 534 ALA A N 1
ATOM 4108 C CA . ALA A 1 534 ? 33.704 -9.085 -27.591 1.00 85.62 534 ALA A CA 1
ATOM 4109 C C . ALA A 1 534 ? 33.811 -10.518 -28.136 1.00 85.62 534 ALA A C 1
ATOM 4111 O O . ALA A 1 534 ? 34.899 -10.939 -28.545 1.00 85.62 534 ALA A O 1
ATOM 4112 N N . ARG A 1 535 ? 32.668 -11.212 -28.261 1.00 89.56 535 ARG A N 1
ATOM 4113 C CA . ARG A 1 535 ? 32.541 -12.535 -28.897 1.00 89.56 535 ARG A CA 1
ATOM 4114 C C . ARG A 1 535 ? 33.039 -12.517 -30.346 1.00 89.56 535 ARG A C 1
ATOM 4116 O O . ARG A 1 535 ? 33.858 -13.353 -30.721 1.00 89.56 535 ARG A O 1
ATOM 4123 N N . ALA A 1 536 ? 32.633 -11.530 -31.150 1.00 85.81 536 ALA A N 1
ATOM 4124 C CA . ALA A 1 536 ? 33.073 -11.391 -32.544 1.00 85.81 536 ALA A CA 1
ATOM 4125 C C . ALA A 1 536 ? 34.580 -11.093 -32.692 1.00 85.81 536 ALA A C 1
ATOM 4127 O O . ALA A 1 536 ? 35.199 -11.512 -33.671 1.00 85.81 536 ALA A O 1
ATOM 4128 N N . LYS A 1 537 ? 35.179 -10.387 -31.724 1.00 88.94 537 LYS A N 1
ATOM 4129 C CA . LYS A 1 537 ? 36.627 -10.109 -31.657 1.00 88.94 537 LYS A CA 1
ATOM 4130 C C . LYS A 1 537 ? 37.429 -11.259 -31.022 1.00 88.94 537 LYS A C 1
ATOM 4132 O O . LYS A 1 537 ? 38.656 -11.195 -31.024 1.00 88.94 537 LYS A O 1
ATOM 4137 N N . GLY A 1 538 ? 36.769 -12.290 -30.484 1.00 85.06 538 GLY A N 1
ATOM 4138 C CA . GLY A 1 538 ? 37.401 -13.402 -29.763 1.00 85.06 538 GLY A CA 1
ATOM 4139 C C . GLY A 1 538 ? 38.037 -13.003 -28.425 1.00 85.06 538 GLY A C 1
ATOM 4140 O O . GLY A 1 538 ? 38.905 -13.717 -27.926 1.00 85.06 538 GLY A O 1
ATOM 4141 N N . ASN A 1 539 ? 37.648 -11.859 -27.855 1.00 90.06 539 ASN A N 1
ATOM 4142 C CA . ASN A 1 539 ? 38.222 -11.330 -26.620 1.00 90.06 539 ASN A CA 1
ATOM 4143 C C . ASN A 1 539 ? 37.480 -11.896 -25.399 1.00 90.06 539 ASN A C 1
ATOM 4145 O O . ASN A 1 539 ? 36.508 -11.307 -24.920 1.00 90.06 539 ASN A O 1
ATOM 4149 N N . ARG A 1 540 ? 37.954 -13.050 -24.918 1.00 87.31 540 ARG A N 1
ATOM 4150 C CA . ARG A 1 540 ? 37.348 -13.792 -23.802 1.00 87.31 540 ARG A CA 1
ATOM 4151 C C . ARG A 1 540 ? 37.397 -13.050 -22.458 1.00 87.31 540 ARG A C 1
ATOM 4153 O O . ARG A 1 540 ? 36.476 -13.209 -21.665 1.00 87.31 540 ARG A O 1
ATOM 4160 N N . ASP A 1 541 ? 38.408 -12.211 -22.224 1.00 85.88 541 ASP A N 1
ATOM 4161 C CA . ASP A 1 541 ? 38.537 -11.450 -20.971 1.00 85.88 541 ASP A CA 1
ATOM 4162 C C . ASP A 1 541 ? 37.425 -10.398 -20.851 1.00 85.88 541 ASP A C 1
ATOM 4164 O O . ASP A 1 541 ? 36.750 -10.293 -19.826 1.00 85.88 541 ASP A O 1
ATOM 4168 N N . THR A 1 542 ? 37.181 -9.645 -21.930 1.00 88.56 542 THR A N 1
ATOM 4169 C CA . THR A 1 542 ? 36.062 -8.691 -21.986 1.00 88.56 542 THR A CA 1
ATOM 4170 C C . THR A 1 542 ? 34.714 -9.407 -22.030 1.00 88.56 542 THR A C 1
ATOM 4172 O O . THR A 1 542 ? 33.781 -8.944 -21.387 1.00 88.56 542 THR A O 1
ATOM 4175 N N . GLU A 1 543 ? 34.605 -10.553 -22.712 1.00 90.44 543 GLU A N 1
ATOM 4176 C CA . GLU A 1 543 ? 33.384 -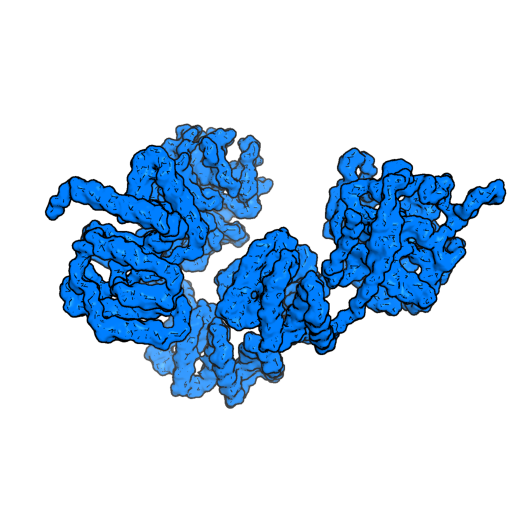11.371 -22.702 1.00 90.44 543 GLU A CA 1
ATOM 4177 C C . GLU A 1 543 ? 32.971 -11.763 -21.273 1.00 90.44 543 GLU A C 1
ATOM 4179 O O . GLU A 1 543 ? 31.817 -11.552 -20.907 1.00 90.44 543 GLU A O 1
ATOM 4184 N N . ALA A 1 544 ? 33.898 -12.259 -20.444 1.00 87.06 544 ALA A N 1
ATOM 4185 C CA . ALA A 1 544 ? 33.602 -12.634 -19.059 1.00 87.06 544 ALA A CA 1
ATOM 4186 C C . ALA A 1 544 ? 33.154 -11.434 -18.201 1.00 87.06 544 ALA A C 1
ATOM 4188 O O . ALA A 1 544 ? 32.161 -11.524 -17.481 1.00 87.06 544 ALA A O 1
ATOM 4189 N N . LEU A 1 545 ? 33.843 -10.291 -18.302 1.00 89.44 545 LEU A N 1
ATOM 4190 C CA . LEU A 1 545 ? 33.474 -9.084 -17.550 1.00 89.44 545 LEU A CA 1
ATOM 4191 C C . LEU A 1 545 ? 32.093 -8.550 -17.962 1.00 89.44 545 LEU A C 1
ATOM 4193 O O . LEU A 1 545 ? 31.252 -8.303 -17.098 1.00 89.44 545 LEU A O 1
ATOM 4197 N N . THR A 1 546 ? 31.824 -8.446 -19.267 1.00 89.00 546 THR A N 1
ATOM 4198 C CA . THR A 1 546 ? 30.530 -7.969 -19.775 1.00 89.00 546 THR A CA 1
ATOM 4199 C C . THR A 1 546 ? 29.390 -8.941 -19.457 1.00 89.00 546 THR A C 1
ATOM 4201 O O . THR A 1 546 ? 28.292 -8.483 -19.164 1.00 89.00 546 THR A O 1
ATOM 4204 N N . LEU A 1 547 ? 29.624 -10.262 -19.432 1.00 90.44 547 LEU A N 1
ATOM 4205 C CA . LEU A 1 547 ? 28.630 -11.231 -18.939 1.00 90.44 547 LEU A CA 1
ATOM 4206 C C . LEU A 1 547 ? 28.305 -11.008 -17.452 1.00 90.44 547 LEU A C 1
ATOM 4208 O O . LEU A 1 547 ? 27.139 -11.054 -17.073 1.00 90.44 547 LEU A O 1
ATOM 4212 N N . GLY A 1 548 ? 29.303 -10.719 -16.611 1.00 88.56 548 GLY A N 1
ATOM 4213 C CA . GLY A 1 548 ? 29.075 -10.392 -15.198 1.00 88.56 548 GLY A CA 1
ATOM 4214 C C . GLY A 1 548 ? 28.246 -9.116 -14.998 1.00 88.56 548 GLY A C 1
ATOM 4215 O O . GLY A 1 548 ? 27.306 -9.104 -14.205 1.00 88.56 548 GLY A O 1
ATOM 4216 N N . GLU A 1 549 ? 28.555 -8.049 -15.736 1.00 90.56 549 GLU A N 1
ATOM 4217 C CA . GLU A 1 549 ? 27.808 -6.781 -15.692 1.00 90.56 549 GLU A CA 1
ATOM 4218 C C . GLU A 1 549 ? 26.383 -6.926 -16.251 1.00 90.56 549 GLU A C 1
ATOM 4220 O O . GLU A 1 549 ? 25.422 -6.441 -15.646 1.00 90.56 549 GLU A O 1
ATOM 4225 N N . LEU A 1 550 ? 26.220 -7.657 -17.358 1.00 90.31 550 LEU A N 1
ATOM 4226 C CA . LEU A 1 550 ? 24.919 -7.953 -17.959 1.00 90.31 550 LEU A CA 1
ATOM 4227 C C . LEU A 1 550 ? 24.052 -8.825 -17.037 1.00 90.31 550 LEU A C 1
ATOM 4229 O O . LEU A 1 550 ? 22.869 -8.541 -16.872 1.00 90.31 550 LEU A O 1
ATOM 4233 N N . GLY A 1 551 ? 24.640 -9.828 -16.378 1.00 90.88 551 GLY A N 1
ATOM 4234 C CA . GLY A 1 551 ? 23.953 -10.662 -15.390 1.00 90.88 551 GLY A CA 1
ATOM 4235 C C . GLY A 1 551 ? 23.430 -9.855 -14.200 1.00 90.88 551 GLY A C 1
ATOM 4236 O O . GLY A 1 551 ? 22.278 -10.031 -13.809 1.00 90.88 551 GLY A O 1
ATOM 4237 N N . ASN A 1 552 ? 24.227 -8.918 -13.666 1.00 88.62 552 ASN A N 1
ATOM 4238 C CA . ASN A 1 552 ? 23.762 -8.009 -12.609 1.00 88.62 552 ASN A CA 1
ATOM 4239 C C . ASN A 1 552 ? 22.637 -7.095 -13.129 1.00 88.62 552 ASN A C 1
ATOM 4241 O O . ASN A 1 552 ? 21.623 -6.942 -12.461 1.00 88.62 552 ASN A O 1
ATOM 4245 N N . THR A 1 553 ? 22.759 -6.580 -14.358 1.00 87.62 553 THR A N 1
ATOM 4246 C CA . THR A 1 553 ? 21.718 -5.742 -14.984 1.00 87.62 553 THR A CA 1
ATOM 4247 C C . THR A 1 553 ? 20.388 -6.493 -15.147 1.00 87.62 553 THR A C 1
ATOM 4249 O O . THR A 1 553 ? 19.331 -5.913 -14.911 1.00 87.62 553 THR A O 1
ATOM 4252 N N . TYR A 1 554 ? 20.416 -7.784 -15.507 1.00 86.62 554 TYR A N 1
ATOM 4253 C CA . TYR A 1 554 ? 19.210 -8.623 -15.549 1.00 86.62 554 TYR A CA 1
ATOM 4254 C C . TYR A 1 554 ? 18.656 -8.945 -14.154 1.00 86.62 554 TYR A C 1
ATOM 4256 O O . TYR A 1 554 ? 17.443 -9.044 -13.987 1.00 86.62 554 TYR A O 1
ATOM 4264 N N . LEU A 1 555 ? 19.514 -9.110 -13.142 1.00 83.38 555 LEU A N 1
ATOM 4265 C CA . LEU A 1 555 ? 19.068 -9.311 -11.761 1.00 83.38 555 LEU A CA 1
ATOM 4266 C C . LEU A 1 555 ? 18.338 -8.063 -11.239 1.00 83.38 555 LEU A C 1
ATOM 4268 O O . LEU A 1 555 ? 17.246 -8.188 -10.683 1.00 83.38 555 LEU A O 1
ATOM 4272 N N . ASP A 1 556 ? 18.895 -6.877 -11.493 1.00 78.75 556 ASP A N 1
ATOM 4273 C CA . ASP A 1 556 ? 18.307 -5.583 -11.130 1.00 78.75 556 ASP A CA 1
ATOM 4274 C C . ASP A 1 556 ? 16.997 -5.302 -11.895 1.00 78.75 556 ASP A C 1
ATOM 4276 O O . ASP A 1 556 ? 16.073 -4.714 -11.333 1.00 78.75 556 ASP A O 1
ATOM 4280 N N . SER A 1 557 ? 16.865 -5.766 -13.149 1.00 77.94 557 SER A N 1
ATOM 4281 C CA . SER A 1 557 ? 15.607 -5.685 -13.917 1.00 77.94 557 SER A CA 1
ATOM 4282 C C . SER A 1 557 ? 14.554 -6.732 -13.520 1.00 77.94 557 SER A C 1
ATOM 4284 O O . SER A 1 557 ? 13.427 -6.691 -14.017 1.00 77.94 557 SER A O 1
ATOM 4286 N N . GLY A 1 558 ? 14.889 -7.670 -12.625 1.00 76.75 558 GLY A N 1
ATOM 4287 C CA . GLY A 1 558 ? 14.010 -8.764 -12.202 1.00 76.75 558 GLY A CA 1
ATOM 4288 C C . GLY A 1 558 ? 13.938 -9.947 -13.177 1.00 76.75 558 GLY A C 1
ATOM 4289 O O . GLY A 1 558 ? 13.162 -10.877 -12.955 1.00 76.75 558 GLY A O 1
ATOM 4290 N N . GLU A 1 559 ? 14.759 -9.972 -14.228 1.00 84.06 559 GLU A N 1
ATOM 4291 C CA . GLU A 1 559 ? 14.872 -11.069 -15.197 1.00 84.06 559 GLU A CA 1
ATOM 4292 C C . GLU A 1 559 ? 15.762 -12.210 -14.657 1.00 84.06 559 GLU A C 1
ATOM 4294 O O . GLU A 1 559 ? 16.744 -12.620 -15.280 1.00 84.06 559 GLU A O 1
ATOM 4299 N N . VAL A 1 560 ? 15.424 -12.738 -13.474 1.00 85.31 560 VAL A N 1
ATOM 4300 C CA . VAL A 1 560 ? 16.305 -13.619 -12.678 1.00 85.31 560 VAL A CA 1
ATOM 4301 C C . VAL A 1 560 ? 16.750 -14.880 -13.434 1.00 85.31 560 VAL A C 1
ATOM 4303 O O . VAL A 1 560 ? 17.912 -15.264 -13.343 1.00 85.31 560 VAL A O 1
ATOM 4306 N N . GLU A 1 561 ? 15.887 -15.502 -14.243 1.00 87.00 561 GLU A N 1
ATOM 4307 C CA . GLU A 1 561 ? 16.264 -16.671 -15.061 1.00 87.00 561 GLU A CA 1
ATOM 4308 C C . GLU A 1 561 ? 17.344 -16.335 -16.109 1.00 87.00 561 GLU A C 1
ATOM 4310 O O . GLU A 1 561 ? 18.284 -17.107 -16.317 1.00 87.00 561 GLU A O 1
ATOM 4315 N N . ARG A 1 562 ? 17.253 -15.153 -16.739 1.00 87.75 562 ARG A N 1
ATOM 4316 C CA . ARG A 1 562 ? 18.265 -14.651 -17.684 1.00 87.75 562 ARG A CA 1
ATOM 4317 C C . ARG A 1 562 ? 19.546 -14.256 -16.962 1.00 87.75 562 ARG A C 1
ATOM 4319 O O . ARG A 1 562 ? 20.626 -14.550 -17.474 1.00 87.75 562 ARG A O 1
ATOM 4326 N N . ALA A 1 563 ? 19.446 -13.660 -15.773 1.00 90.69 563 ALA A N 1
ATOM 4327 C CA . ALA A 1 563 ? 20.600 -13.378 -14.923 1.00 90.69 563 ALA A CA 1
ATOM 4328 C C . ALA A 1 563 ? 21.368 -14.669 -14.596 1.00 90.69 563 ALA A C 1
ATOM 4330 O O . ALA A 1 563 ? 22.564 -14.750 -14.869 1.00 90.69 563 ALA A O 1
ATOM 4331 N N . ILE A 1 564 ? 20.672 -15.712 -14.125 1.00 90.31 564 ILE A N 1
ATOM 4332 C CA . ILE A 1 564 ? 21.249 -17.031 -13.815 1.00 90.31 564 ILE A CA 1
ATOM 4333 C C . ILE A 1 564 ? 21.964 -17.628 -15.032 1.00 90.31 564 ILE A C 1
ATOM 4335 O O . ILE A 1 564 ? 23.132 -18.003 -14.923 1.00 90.31 564 ILE A O 1
ATOM 4339 N N . GLN A 1 565 ? 21.316 -17.670 -16.203 1.00 92.19 565 GLN A N 1
ATOM 4340 C CA . GLN A 1 565 ? 21.955 -18.175 -17.423 1.00 92.19 565 GLN A CA 1
ATOM 4341 C C . GLN A 1 565 ? 23.202 -17.355 -17.793 1.00 92.19 565 GLN A C 1
ATOM 4343 O O . GLN A 1 565 ? 24.246 -17.925 -18.098 1.00 92.19 565 GLN A O 1
ATOM 4348 N N . THR A 1 566 ? 23.125 -16.025 -17.711 1.00 92.50 566 THR A N 1
ATOM 4349 C CA . THR A 1 566 ? 24.243 -15.128 -18.048 1.00 92.50 566 THR A CA 1
ATOM 4350 C C . THR A 1 566 ? 25.418 -15.285 -17.073 1.00 92.50 566 THR A C 1
ATOM 4352 O O . THR A 1 566 ? 26.578 -15.221 -17.486 1.00 92.50 566 THR A O 1
ATOM 4355 N N . PHE A 1 567 ? 25.156 -15.559 -15.791 1.00 94.50 567 PHE A N 1
ATOM 4356 C CA . PHE A 1 567 ? 26.208 -15.876 -14.826 1.00 94.50 567 PHE A CA 1
ATOM 4357 C C . PHE A 1 567 ? 26.806 -17.275 -15.026 1.00 94.50 567 PHE A C 1
ATOM 4359 O O . PHE A 1 567 ? 28.014 -17.423 -14.848 1.00 94.50 567 PHE A O 1
ATOM 4366 N N . PHE A 1 568 ? 26.033 -18.283 -15.446 1.00 93.06 568 PHE A N 1
ATOM 4367 C CA . PHE A 1 568 ? 26.600 -19.580 -15.841 1.00 93.06 568 PHE A CA 1
ATOM 4368 C C . PHE A 1 568 ? 27.502 -19.454 -17.080 1.00 93.06 568 PHE A C 1
ATOM 4370 O O . PHE A 1 568 ? 28.630 -19.949 -17.048 1.00 93.06 568 PHE A O 1
ATOM 4377 N N . ASP A 1 569 ? 27.073 -18.713 -18.109 1.00 91.50 569 ASP A N 1
ATOM 4378 C CA . ASP A 1 569 ? 27.916 -18.335 -19.255 1.00 91.50 569 ASP A CA 1
ATOM 4379 C C . ASP A 1 569 ? 29.207 -17.629 -18.775 1.00 91.50 569 ASP A C 1
ATOM 4381 O O . ASP A 1 569 ? 30.310 -17.953 -19.223 1.00 91.50 569 ASP A O 1
ATOM 4385 N N . CYS A 1 570 ? 29.097 -16.688 -17.826 1.00 92.44 570 CYS A N 1
ATOM 4386 C CA . CYS A 1 570 ? 30.240 -15.985 -17.226 1.00 92.44 570 CYS A CA 1
ATOM 4387 C C . CYS A 1 570 ? 31.213 -16.942 -16.513 1.00 92.44 570 CYS A C 1
ATOM 4389 O O . CYS A 1 570 ? 32.435 -16.824 -16.662 1.00 92.44 570 CYS A O 1
ATOM 4391 N N . MET A 1 571 ? 30.696 -17.920 -15.762 1.00 90.69 571 MET A N 1
ATOM 4392 C CA . MET A 1 571 ? 31.526 -18.936 -15.112 1.00 90.69 571 MET A CA 1
ATOM 4393 C C . MET A 1 571 ? 32.261 -19.808 -16.132 1.00 90.69 571 MET A C 1
ATOM 4395 O O . MET A 1 571 ? 33.461 -20.018 -15.970 1.00 90.69 571 MET A O 1
ATOM 4399 N N . GLU A 1 572 ? 31.597 -20.257 -17.202 1.00 90.62 572 GLU A N 1
ATOM 4400 C CA . GLU A 1 572 ? 32.239 -21.082 -18.234 1.00 90.62 572 GLU A CA 1
ATOM 4401 C C . GLU A 1 572 ? 33.368 -20.315 -18.945 1.00 90.62 572 GLU A C 1
ATOM 4403 O O . GLU A 1 572 ? 34.482 -20.828 -19.092 1.00 90.62 572 GLU A O 1
ATOM 4408 N N . VAL A 1 573 ? 33.130 -19.056 -19.338 1.00 88.88 573 VAL A N 1
ATOM 4409 C CA . VAL A 1 573 ? 34.169 -18.237 -19.985 1.00 88.88 573 VAL A CA 1
ATOM 4410 C C . VAL A 1 573 ? 35.311 -17.925 -19.011 1.00 88.88 573 VAL A C 1
ATOM 4412 O O . VAL A 1 573 ? 36.474 -18.089 -19.383 1.00 88.88 573 VAL A O 1
ATOM 4415 N N . SER A 1 574 ? 35.015 -17.553 -17.758 1.00 89.44 574 SER A N 1
ATOM 4416 C CA . SER A 1 574 ? 36.034 -17.293 -16.723 1.00 89.44 574 SER A CA 1
ATOM 4417 C C . SER A 1 574 ? 36.807 -18.548 -16.285 1.00 89.44 574 SER A C 1
ATOM 4419 O O . SER A 1 574 ? 37.921 -18.438 -15.763 1.00 89.44 574 SER A O 1
ATOM 4421 N N . GLU A 1 575 ? 36.277 -19.753 -16.513 1.00 89.00 575 GLU A N 1
ATOM 4422 C CA . GLU A 1 575 ? 37.026 -21.008 -16.400 1.00 89.00 575 GLU A CA 1
ATOM 4423 C C . GLU A 1 575 ? 38.012 -21.189 -17.559 1.00 89.00 575 GLU A C 1
ATOM 4425 O O . GLU A 1 575 ? 39.195 -21.430 -17.313 1.00 89.00 575 GLU A O 1
ATOM 4430 N N . GLN A 1 576 ? 37.577 -20.960 -18.802 1.00 88.38 576 GLN A N 1
ATOM 4431 C CA . GLN A 1 576 ? 38.426 -21.085 -19.997 1.00 88.38 576 GLN A CA 1
ATOM 4432 C C . GLN A 1 576 ? 39.645 -20.140 -19.991 1.00 88.38 576 GLN A C 1
ATOM 4434 O O . GLN A 1 576 ? 40.695 -20.507 -20.520 1.00 88.38 576 GLN A O 1
ATOM 4439 N N . ILE A 1 577 ? 39.530 -18.951 -19.384 1.00 89.69 577 ILE A N 1
ATOM 4440 C CA . ILE A 1 577 ? 40.634 -17.974 -19.231 1.00 89.69 577 ILE A CA 1
ATOM 4441 C C . ILE A 1 577 ? 41.343 -18.027 -17.865 1.00 89.69 577 ILE A C 1
ATOM 4443 O O . ILE A 1 577 ? 42.271 -17.257 -17.631 1.00 89.69 577 ILE A O 1
ATOM 4447 N N . ALA A 1 578 ? 40.925 -18.917 -16.957 1.00 88.38 578 ALA A N 1
ATOM 4448 C CA . ALA A 1 578 ? 41.423 -19.010 -15.579 1.00 88.38 578 ALA A CA 1
ATOM 4449 C C . ALA A 1 578 ? 41.301 -17.710 -14.735 1.00 88.38 578 ALA A C 1
ATOM 4451 O O . ALA A 1 578 ? 42.089 -17.485 -13.815 1.00 88.38 578 ALA A O 1
ATOM 4452 N N . ALA A 1 579 ? 40.284 -16.880 -14.997 1.00 88.44 579 ALA A N 1
ATOM 4453 C CA . ALA A 1 579 ? 39.979 -15.660 -14.240 1.00 88.44 579 ALA A CA 1
ATOM 4454 C C . ALA A 1 579 ? 39.152 -15.973 -12.978 1.00 88.44 579 ALA A C 1
ATOM 4456 O O . ALA A 1 579 ? 37.930 -15.803 -12.936 1.00 88.44 579 ALA A O 1
ATOM 4457 N N . SER A 1 580 ? 39.819 -16.481 -11.941 1.00 87.06 580 SER A N 1
ATOM 4458 C CA . SER A 1 580 ? 39.169 -16.901 -10.691 1.00 87.06 580 SER A CA 1
ATOM 4459 C C . SER A 1 580 ? 38.481 -15.763 -9.920 1.00 87.06 580 SER A C 1
ATOM 4461 O O . SER A 1 580 ? 37.516 -16.024 -9.209 1.00 87.06 580 SER A O 1
ATOM 4463 N N . ASP A 1 581 ? 38.925 -14.511 -10.061 1.00 87.31 581 ASP A N 1
ATOM 4464 C CA . ASP A 1 581 ? 38.332 -13.346 -9.386 1.00 87.31 581 ASP A CA 1
ATOM 4465 C C . ASP A 1 581 ? 36.975 -12.940 -9.988 1.00 87.31 581 ASP A C 1
ATOM 4467 O O . ASP A 1 581 ? 36.043 -12.592 -9.259 1.00 87.31 581 ASP A O 1
ATOM 4471 N N . VAL A 1 582 ? 36.839 -13.035 -11.316 1.00 88.31 582 VAL A N 1
ATOM 4472 C CA . VAL A 1 582 ? 35.560 -12.864 -12.022 1.00 88.31 582 VAL A CA 1
ATOM 4473 C C . VAL A 1 582 ? 34.606 -13.996 -11.640 1.00 88.31 582 VAL A C 1
ATOM 4475 O O . VAL A 1 582 ? 33.437 -13.745 -11.352 1.00 88.31 582 VAL A O 1
ATOM 4478 N N . ARG A 1 583 ? 35.118 -15.232 -11.542 1.00 89.44 583 ARG A N 1
ATOM 4479 C CA . ARG A 1 583 ? 34.328 -16.399 -11.128 1.00 89.44 583 ARG A CA 1
ATOM 4480 C C . ARG A 1 583 ? 33.807 -16.284 -9.695 1.00 89.44 583 ARG A C 1
ATOM 4482 O O . ARG A 1 583 ? 32.642 -16.582 -9.465 1.00 89.44 583 ARG A O 1
ATOM 4489 N N . ALA A 1 584 ? 34.622 -15.806 -8.751 1.00 89.19 584 ALA A N 1
ATOM 4490 C CA . ALA A 1 584 ? 34.203 -15.595 -7.362 1.00 89.19 584 ALA A CA 1
ATOM 4491 C C . ALA A 1 584 ? 33.033 -14.597 -7.259 1.00 89.19 584 ALA A C 1
ATOM 4493 O O . ALA A 1 584 ? 32.027 -14.876 -6.607 1.00 89.19 584 ALA A O 1
ATOM 4494 N N . LYS A 1 585 ? 33.104 -13.487 -8.009 1.00 91.31 585 LYS A N 1
ATOM 4495 C CA . LYS A 1 585 ? 32.008 -12.507 -8.110 1.00 91.31 585 LYS A CA 1
ATOM 4496 C C . LYS A 1 585 ? 30.754 -13.099 -8.760 1.00 91.31 585 LYS A C 1
ATOM 4498 O O . LYS A 1 585 ? 29.657 -12.855 -8.269 1.00 91.31 585 LYS A O 1
ATOM 4503 N N . ALA A 1 586 ? 30.903 -13.898 -9.820 1.00 90.12 586 ALA A N 1
ATOM 4504 C CA . ALA A 1 586 ? 29.780 -14.568 -10.479 1.00 90.12 586 ALA A CA 1
ATOM 4505 C C . ALA A 1 586 ? 29.083 -15.589 -9.559 1.00 90.12 586 ALA A C 1
ATOM 4507 O O . ALA A 1 586 ? 27.856 -15.626 -9.522 1.00 90.12 586 ALA A O 1
ATOM 4508 N N . LEU A 1 587 ? 29.842 -16.358 -8.765 1.00 92.06 587 LEU A N 1
ATOM 4509 C CA . LEU A 1 587 ? 29.307 -17.244 -7.721 1.00 92.06 587 LEU A CA 1
ATOM 4510 C C . LEU A 1 587 ? 28.511 -16.453 -6.670 1.00 92.06 587 LEU A C 1
ATOM 4512 O O . LEU A 1 587 ? 27.386 -16.826 -6.340 1.00 92.06 587 LEU A O 1
ATOM 4516 N N . GLY A 1 588 ? 29.051 -15.324 -6.200 1.00 90.62 588 GLY A N 1
ATOM 4517 C CA . GLY A 1 588 ? 28.350 -14.429 -5.276 1.00 90.62 588 GLY A CA 1
ATOM 4518 C C . GLY A 1 588 ? 27.026 -13.906 -5.847 1.00 90.62 588 GLY A C 1
ATOM 4519 O O . GLY A 1 588 ? 25.995 -13.965 -5.176 1.00 90.62 588 GLY A O 1
ATOM 4520 N N . SER A 1 589 ? 27.024 -13.454 -7.106 1.00 92.75 589 SER A N 1
ATOM 4521 C CA . SER A 1 589 ? 25.815 -12.970 -7.787 1.00 92.75 589 SER A CA 1
ATOM 4522 C C . SER A 1 589 ? 24.795 -14.078 -8.091 1.00 92.75 589 SER A C 1
ATOM 4524 O O . SER A 1 589 ? 23.595 -13.837 -7.957 1.00 92.75 589 SER A O 1
ATOM 4526 N N . LEU A 1 590 ? 25.231 -15.303 -8.420 1.00 91.69 590 LEU A N 1
ATOM 4527 C CA . LEU A 1 590 ? 24.351 -16.482 -8.502 1.00 91.69 590 LEU A CA 1
ATOM 4528 C C . LEU A 1 590 ? 23.666 -16.751 -7.160 1.00 91.69 590 LEU A C 1
ATOM 4530 O O . LEU A 1 590 ? 22.459 -16.984 -7.128 1.00 91.69 590 LEU A O 1
ATOM 4534 N N . GLY A 1 591 ? 24.407 -16.632 -6.055 1.00 90.94 591 GLY A N 1
ATOM 4535 C CA . GLY A 1 591 ? 23.864 -16.677 -4.698 1.00 90.94 591 GLY A CA 1
ATOM 4536 C C . GLY A 1 591 ? 22.668 -15.742 -4.505 1.00 90.94 591 GLY A C 1
ATOM 4537 O O . GLY A 1 591 ? 21.596 -16.181 -4.087 1.00 90.94 591 GLY A O 1
ATOM 4538 N N . LYS A 1 592 ? 22.815 -14.472 -4.907 1.00 91.25 592 LYS A N 1
ATOM 4539 C CA . LYS A 1 592 ? 21.731 -13.472 -4.857 1.00 91.25 592 LYS A CA 1
ATOM 4540 C C . LYS A 1 592 ? 20.552 -13.817 -5.768 1.00 91.25 592 LYS A C 1
ATOM 4542 O O . LYS A 1 592 ? 19.406 -13.592 -5.387 1.00 91.25 592 LYS A O 1
ATOM 4547 N N . CYS A 1 593 ? 20.808 -14.387 -6.948 1.00 89.38 593 CYS A N 1
ATOM 4548 C CA . CYS A 1 593 ? 19.746 -14.827 -7.856 1.00 89.38 593 CYS A CA 1
ATOM 4549 C C . CYS A 1 593 ? 18.877 -15.919 -7.215 1.00 89.38 593 CYS A C 1
ATOM 4551 O O . CYS A 1 593 ? 17.654 -15.805 -7.215 1.00 89.38 593 CYS A O 1
ATOM 4553 N N . TYR A 1 594 ? 19.491 -16.949 -6.622 1.00 87.19 594 TYR A N 1
ATOM 4554 C CA . TYR A 1 594 ? 18.750 -18.019 -5.946 1.00 87.19 594 TYR A CA 1
ATOM 4555 C C . TYR A 1 594 ? 18.052 -17.538 -4.667 1.00 87.19 594 TYR A C 1
ATOM 4557 O O . TYR A 1 594 ? 16.916 -17.940 -4.418 1.00 87.19 594 TYR A O 1
ATOM 4565 N N . ALA A 1 595 ? 18.653 -16.604 -3.919 1.00 84.31 595 ALA A N 1
ATOM 4566 C CA . ALA A 1 595 ? 17.992 -15.936 -2.796 1.00 84.31 595 ALA A CA 1
ATOM 4567 C C . ALA A 1 595 ? 16.725 -15.179 -3.245 1.00 84.31 595 ALA A C 1
ATOM 4569 O O . ALA A 1 595 ? 15.685 -15.267 -2.597 1.00 84.31 595 ALA A O 1
ATOM 4570 N N . ARG A 1 596 ? 16.763 -14.505 -4.406 1.00 83.38 596 ARG A N 1
ATOM 4571 C CA . ARG A 1 596 ? 15.595 -13.819 -4.993 1.00 83.38 596 ARG A CA 1
ATOM 4572 C C . ARG A 1 596 ? 14.489 -14.779 -5.458 1.00 83.38 596 ARG A C 1
ATOM 4574 O O . ARG A 1 596 ? 13.342 -14.355 -5.563 1.00 83.38 596 ARG A O 1
ATOM 4581 N N . LEU A 1 597 ? 14.822 -16.049 -5.704 1.00 81.75 597 LEU A N 1
ATOM 4582 C CA . LEU A 1 597 ? 13.879 -17.138 -5.994 1.00 81.75 597 LEU A CA 1
ATOM 4583 C C . LEU A 1 597 ? 13.430 -17.910 -4.737 1.00 81.75 597 LEU A C 1
ATOM 4585 O O . LEU A 1 597 ? 12.707 -18.895 -4.870 1.00 81.75 597 LEU A O 1
ATOM 4589 N N . TYR A 1 598 ? 13.851 -17.492 -3.537 1.00 78.88 598 TYR A N 1
ATOM 4590 C CA . TYR A 1 598 ? 13.626 -18.192 -2.263 1.00 78.88 598 TYR A CA 1
ATOM 4591 C C . TYR A 1 598 ? 14.224 -19.620 -2.201 1.00 78.88 598 TYR A C 1
ATOM 4593 O O . TYR A 1 598 ? 13.903 -20.396 -1.298 1.00 78.88 598 TYR A O 1
ATOM 4601 N N . ASP A 1 599 ? 15.151 -19.972 -3.105 1.00 83.19 599 ASP A N 1
ATOM 4602 C CA . ASP A 1 599 ? 15.947 -21.206 -3.024 1.00 83.19 599 ASP A CA 1
ATOM 4603 C C . ASP A 1 599 ? 17.191 -20.964 -2.160 1.00 83.19 599 ASP A C 1
ATOM 4605 O O . ASP A 1 599 ? 18.329 -20.843 -2.630 1.00 83.19 599 ASP A O 1
ATOM 4609 N N . TRP A 1 600 ? 16.957 -20.884 -0.850 1.00 83.62 600 TRP A N 1
ATOM 4610 C CA . TRP A 1 600 ? 18.002 -20.669 0.151 1.00 83.62 600 TRP A CA 1
ATOM 4611 C C . TRP A 1 600 ? 19.083 -21.760 0.141 1.00 83.62 600 TRP A C 1
ATOM 4613 O O . TRP A 1 600 ? 20.226 -21.493 0.515 1.00 83.62 600 TRP A O 1
ATOM 4623 N N . GLY A 1 601 ? 18.752 -22.977 -0.308 1.00 85.50 601 GLY A N 1
ATOM 4624 C CA . GLY A 1 601 ? 19.693 -24.093 -0.402 1.00 85.50 601 GLY A CA 1
ATOM 4625 C C . GLY A 1 601 ? 20.733 -23.884 -1.503 1.00 85.50 601 GLY A C 1
ATOM 4626 O O . GLY A 1 601 ? 21.936 -24.006 -1.250 1.00 85.50 601 GLY A O 1
ATOM 4627 N N . GLN A 1 602 ? 20.293 -23.510 -2.708 1.00 87.75 602 GLN A N 1
ATOM 4628 C CA . GLN A 1 602 ? 21.209 -23.127 -3.787 1.00 87.75 602 GLN A CA 1
ATOM 4629 C C . GLN A 1 602 ? 21.946 -21.828 -3.449 1.00 87.75 602 GLN A C 1
ATOM 4631 O O . GLN A 1 602 ? 23.167 -21.780 -3.595 1.00 87.75 602 GLN A O 1
ATOM 4636 N N . ALA A 1 603 ? 21.252 -20.815 -2.916 1.00 90.38 603 ALA A N 1
ATOM 4637 C CA . ALA A 1 603 ? 21.861 -19.537 -2.539 1.00 90.38 603 ALA A CA 1
ATOM 4638 C C . ALA A 1 603 ? 23.049 -19.725 -1.579 1.00 90.38 603 ALA A C 1
ATOM 4640 O O . ALA A 1 603 ? 24.166 -19.301 -1.877 1.00 90.38 603 ALA A O 1
ATOM 4641 N N . THR A 1 604 ? 22.831 -20.460 -0.483 1.00 90.88 604 THR A N 1
ATOM 4642 C CA . THR A 1 604 ? 23.866 -20.834 0.497 1.00 90.88 604 THR A CA 1
ATOM 4643 C C . THR A 1 604 ? 25.023 -21.588 -0.166 1.00 90.88 604 THR A C 1
ATOM 4645 O O . THR A 1 604 ? 26.183 -21.296 0.112 1.00 90.88 604 THR A O 1
ATOM 4648 N N . THR A 1 605 ? 24.734 -22.523 -1.079 1.00 91.50 605 THR A N 1
ATOM 4649 C CA . THR A 1 605 ? 25.758 -23.324 -1.777 1.00 91.50 605 THR A CA 1
ATOM 4650 C C . THR A 1 605 ? 26.686 -22.452 -2.630 1.00 91.50 605 THR A C 1
ATOM 4652 O O . THR A 1 605 ? 27.907 -22.522 -2.480 1.00 91.50 605 THR A O 1
ATOM 4655 N N . PHE A 1 606 ? 26.124 -21.585 -3.478 1.00 92.44 606 PHE A N 1
ATOM 4656 C CA . PHE A 1 606 ? 26.906 -20.679 -4.326 1.00 92.44 606 PHE A CA 1
ATOM 4657 C C . PHE A 1 606 ? 27.676 -19.627 -3.513 1.00 92.44 606 PHE A C 1
ATOM 4659 O O . PHE A 1 606 ? 28.821 -19.316 -3.845 1.00 92.44 606 PHE A O 1
ATOM 4666 N N . LEU A 1 607 ? 27.097 -19.124 -2.417 1.00 93.62 607 LEU A N 1
ATOM 4667 C CA . LEU A 1 607 ? 27.754 -18.164 -1.525 1.00 93.62 607 LEU A CA 1
ATOM 4668 C C . LEU A 1 607 ? 28.905 -18.785 -0.724 1.00 93.62 607 LEU A C 1
ATOM 4670 O O . LEU A 1 607 ? 29.939 -18.138 -0.566 1.00 93.62 607 LEU A O 1
ATOM 4674 N N . VAL A 1 608 ? 28.786 -20.039 -0.274 1.00 94.06 608 VAL A N 1
ATOM 4675 C CA . VAL A 1 608 ? 29.903 -20.767 0.356 1.00 94.06 608 VAL A CA 1
ATOM 4676 C C . VAL A 1 608 ? 31.062 -20.930 -0.630 1.00 94.06 608 VAL A C 1
ATOM 4678 O O . VAL A 1 608 ? 32.190 -20.583 -0.285 1.00 94.06 608 VAL A O 1
ATOM 4681 N N . TRP A 1 609 ? 30.796 -21.346 -1.874 1.00 94.56 609 TRP A N 1
ATOM 4682 C CA . TRP A 1 609 ? 31.835 -21.435 -2.909 1.00 94.56 609 TRP A CA 1
ATOM 4683 C C . TRP A 1 609 ? 32.468 -20.073 -3.236 1.00 94.56 609 TRP A C 1
ATOM 4685 O O . TRP A 1 609 ? 33.675 -20.000 -3.470 1.00 94.56 609 TRP A O 1
ATOM 4695 N N . ALA A 1 610 ? 31.692 -18.983 -3.214 1.00 93.62 610 ALA A N 1
ATOM 4696 C CA . ALA A 1 610 ? 32.223 -17.629 -3.366 1.00 93.62 610 ALA A CA 1
ATOM 4697 C C . ALA A 1 610 ? 33.166 -17.252 -2.207 1.00 93.62 610 ALA A C 1
ATOM 4699 O O . ALA A 1 610 ? 34.280 -16.789 -2.454 1.00 93.62 610 ALA A O 1
ATOM 4700 N N . VAL A 1 611 ? 32.765 -17.494 -0.950 1.00 93.81 611 VAL A N 1
ATOM 4701 C CA . VAL A 1 611 ? 33.594 -17.246 0.247 1.00 93.81 611 VAL A CA 1
ATOM 4702 C C . VAL A 1 611 ? 34.892 -18.059 0.206 1.00 93.81 611 VAL A C 1
ATOM 4704 O O . VAL A 1 611 ? 35.965 -17.508 0.452 1.00 93.81 611 VAL A O 1
ATOM 4707 N N . GLU A 1 612 ? 34.819 -19.351 -0.125 1.00 94.06 612 GLU A N 1
ATOM 4708 C CA . GLU A 1 612 ? 35.992 -20.225 -0.255 1.00 94.06 612 GLU A CA 1
ATOM 4709 C C . GLU A 1 612 ? 36.960 -19.709 -1.329 1.00 94.06 612 GLU A C 1
ATOM 4711 O O . GLU A 1 612 ? 38.150 -19.540 -1.055 1.00 94.06 612 GLU A O 1
ATOM 4716 N N . LEU A 1 613 ? 36.457 -19.354 -2.516 1.00 90.81 613 LEU A N 1
ATOM 4717 C CA . LEU A 1 613 ? 37.294 -18.861 -3.610 1.00 90.81 613 LEU A CA 1
ATOM 4718 C C . LEU A 1 613 ? 37.883 -17.466 -3.323 1.00 90.81 613 LEU A C 1
ATOM 4720 O O . LEU A 1 613 ? 39.052 -17.222 -3.625 1.00 90.81 613 LEU A O 1
ATOM 4724 N N . HIS A 1 614 ? 37.137 -16.558 -2.684 1.00 92.69 614 HIS A N 1
ATOM 4725 C CA . HIS A 1 614 ? 37.678 -15.267 -2.240 1.00 92.69 614 HIS A CA 1
ATOM 4726 C C . HIS A 1 614 ? 38.787 -15.438 -1.184 1.00 92.69 614 HIS A C 1
ATOM 4728 O O . HIS A 1 614 ? 39.797 -14.733 -1.254 1.00 92.69 614 HIS A O 1
ATOM 4734 N N . ARG A 1 615 ? 38.660 -16.410 -0.265 1.00 93.50 615 ARG A N 1
ATOM 4735 C CA . ARG A 1 615 ? 39.718 -16.771 0.700 1.00 93.50 615 ARG A CA 1
ATOM 4736 C C . ARG A 1 615 ? 40.969 -17.319 0.015 1.00 93.50 615 ARG A C 1
ATOM 4738 O O . ARG A 1 615 ? 42.070 -16.893 0.360 1.00 93.50 615 ARG A O 1
ATOM 4745 N N . GLU A 1 616 ? 40.825 -18.211 -0.968 1.00 93.44 616 GLU A N 1
ATOM 4746 C CA . GLU A 1 616 ? 41.958 -18.731 -1.756 1.00 93.44 616 GLU A CA 1
ATOM 4747 C C . GLU A 1 616 ? 42.701 -17.625 -2.524 1.00 93.44 616 GLU A C 1
ATOM 4749 O O . GLU A 1 616 ? 43.929 -17.653 -2.628 1.00 93.44 616 GLU A O 1
ATOM 4754 N N . LEU A 1 617 ? 41.968 -16.627 -3.026 1.00 90.88 617 LEU A N 1
ATOM 4755 C CA . LEU A 1 617 ? 42.520 -15.467 -3.734 1.00 90.88 617 LEU A CA 1
ATOM 4756 C C . LEU A 1 617 ? 43.093 -14.386 -2.801 1.00 90.88 617 LEU A C 1
ATOM 4758 O O . LEU A 1 617 ? 43.779 -13.477 -3.272 1.00 90.88 617 LEU A O 1
ATOM 4762 N N . GLY A 1 618 ? 42.816 -14.456 -1.496 1.00 89.75 618 GLY A N 1
ATOM 4763 C CA . GLY A 1 618 ? 43.148 -13.402 -0.532 1.00 89.75 618 GLY A CA 1
ATOM 4764 C C . GLY A 1 618 ? 42.319 -12.119 -0.693 1.00 89.75 618 GLY A C 1
ATOM 4765 O O . GLY A 1 618 ? 42.710 -11.069 -0.179 1.00 89.75 618 GLY A O 1
ATOM 4766 N N . ASP A 1 619 ? 41.183 -12.175 -1.397 1.00 91.00 619 ASP A N 1
ATOM 4767 C CA . ASP A 1 619 ? 40.267 -11.044 -1.569 1.00 91.00 619 ASP A CA 1
ATOM 4768 C C . ASP A 1 619 ? 39.366 -10.882 -0.340 1.00 91.00 619 ASP A C 1
ATOM 4770 O O . ASP A 1 619 ? 38.194 -11.262 -0.315 1.00 91.00 619 ASP A O 1
ATOM 4774 N N . ARG A 1 620 ? 39.937 -10.257 0.691 1.00 90.81 620 ARG A N 1
ATOM 4775 C CA . ARG A 1 620 ? 39.272 -9.988 1.973 1.00 90.81 620 ARG A CA 1
ATOM 4776 C C . ARG A 1 620 ? 38.031 -9.087 1.849 1.00 90.81 620 ARG A C 1
ATOM 4778 O O . ARG A 1 620 ? 37.211 -9.064 2.761 1.00 90.81 620 ARG A O 1
ATOM 4785 N N . VAL A 1 621 ? 37.874 -8.344 0.745 1.00 90.25 621 VAL A N 1
ATOM 4786 C CA . VAL A 1 621 ? 36.691 -7.495 0.501 1.00 90.25 621 VAL A CA 1
ATOM 4787 C C . VAL A 1 621 ? 35.555 -8.316 -0.107 1.00 90.25 621 VAL A C 1
ATOM 4789 O O . VAL A 1 621 ? 34.428 -8.234 0.379 1.00 90.25 621 VAL A O 1
ATOM 4792 N N . GLY A 1 622 ? 35.845 -9.127 -1.128 1.00 87.38 622 GLY A N 1
ATOM 4793 C CA . GLY A 1 622 ? 34.877 -10.062 -1.706 1.00 87.38 622 GLY A CA 1
ATOM 4794 C C . GLY A 1 622 ? 34.423 -11.135 -0.713 1.00 87.38 622 GLY A C 1
ATOM 4795 O O . GLY A 1 622 ? 33.235 -11.455 -0.654 1.00 87.38 622 GLY A O 1
ATOM 4796 N N . GLU A 1 623 ? 35.332 -11.602 0.150 1.00 91.69 623 GLU A N 1
ATOM 4797 C CA . GLU A 1 623 ? 35.016 -12.468 1.291 1.00 91.69 623 GLU A CA 1
ATOM 4798 C C . GLU A 1 623 ? 34.007 -11.796 2.237 1.00 91.69 623 GLU A C 1
ATOM 4800 O O . GLU A 1 623 ? 32.955 -12.369 2.510 1.00 91.69 623 GLU A O 1
ATOM 4805 N N . ALA A 1 624 ? 34.275 -10.563 2.688 1.00 91.75 624 ALA A N 1
ATOM 4806 C CA . ALA A 1 624 ? 33.395 -9.841 3.610 1.00 91.75 624 ALA A CA 1
ATOM 4807 C C . ALA A 1 624 ? 31.980 -9.629 3.044 1.00 91.75 624 ALA A C 1
ATOM 4809 O O . ALA A 1 624 ? 30.996 -9.797 3.769 1.00 91.75 624 ALA A O 1
ATOM 4810 N N . ILE A 1 625 ? 31.872 -9.285 1.755 1.00 91.75 625 ILE A N 1
ATOM 4811 C CA . ILE A 1 625 ? 30.584 -9.125 1.065 1.00 91.75 625 ILE A CA 1
ATOM 4812 C C . ILE A 1 625 ? 29.852 -10.472 0.999 1.00 91.75 625 ILE A C 1
ATOM 4814 O O . ILE A 1 625 ? 28.694 -10.553 1.400 1.00 91.75 625 ILE A O 1
ATOM 4818 N N . SER A 1 626 ? 30.533 -11.536 0.569 1.00 91.69 626 SER A N 1
ATOM 4819 C CA . SER A 1 626 ? 29.930 -12.869 0.416 1.00 91.69 626 SER A CA 1
ATOM 4820 C C . SER A 1 626 ? 29.485 -13.471 1.756 1.00 91.69 626 SER A C 1
ATOM 4822 O O . SER A 1 626 ? 28.425 -14.086 1.824 1.00 91.69 626 SER A O 1
ATOM 4824 N N . LEU A 1 627 ? 30.234 -13.230 2.841 1.00 94.25 627 LEU A N 1
ATOM 4825 C CA . LEU A 1 627 ? 29.838 -13.586 4.211 1.00 94.25 627 LEU A CA 1
ATOM 4826 C C . LEU A 1 627 ? 28.574 -12.840 4.669 1.00 94.25 627 LEU A C 1
ATOM 4828 O O . LEU A 1 627 ? 27.737 -13.425 5.351 1.00 94.25 627 LEU A O 1
ATOM 4832 N N . GLY A 1 628 ? 28.415 -11.569 4.284 1.00 91.94 628 GLY A N 1
ATOM 4833 C CA . GLY A 1 628 ? 27.217 -10.782 4.590 1.00 91.94 628 GLY A CA 1
ATOM 4834 C C . GLY A 1 628 ? 25.967 -11.312 3.880 1.00 91.94 628 GLY A C 1
ATOM 4835 O O . GLY A 1 628 ? 24.940 -11.514 4.519 1.00 91.94 628 GLY A O 1
ATOM 4836 N N . GLU A 1 629 ? 26.070 -11.607 2.583 1.00 92.75 629 GLU A N 1
ATOM 4837 C CA . GLU A 1 629 ? 24.985 -12.211 1.786 1.00 92.75 629 GLU A CA 1
ATOM 4838 C C . GLU A 1 629 ? 24.623 -13.625 2.285 1.00 92.75 629 GLU A C 1
ATOM 4840 O O . GLU A 1 629 ? 23.449 -13.992 2.372 1.00 92.75 629 GLU A O 1
ATOM 4845 N N . LEU A 1 630 ? 25.627 -14.415 2.688 1.00 92.25 630 LEU A N 1
ATOM 4846 C CA . LEU A 1 630 ? 25.425 -15.722 3.323 1.00 92.25 630 LEU A CA 1
ATOM 4847 C C . LEU A 1 630 ? 24.715 -15.573 4.680 1.00 92.25 630 LEU A C 1
ATOM 4849 O O . LEU A 1 630 ? 23.827 -16.359 5.008 1.00 92.25 630 LEU A O 1
ATOM 4853 N N . GLY A 1 631 ? 25.047 -14.522 5.435 1.00 91.12 631 GLY A N 1
ATOM 4854 C CA . GLY A 1 631 ? 24.347 -14.127 6.655 1.00 91.12 631 GLY A CA 1
ATOM 4855 C C . GLY A 1 631 ? 22.855 -13.866 6.428 1.00 91.12 631 GLY A C 1
ATOM 4856 O O . GLY A 1 631 ? 22.048 -14.338 7.225 1.00 91.12 631 GLY A O 1
ATOM 4857 N N . ILE A 1 632 ? 22.472 -13.192 5.333 1.00 88.31 632 ILE A N 1
ATOM 4858 C CA . ILE A 1 632 ? 21.057 -12.975 4.963 1.00 88.31 632 ILE A CA 1
ATOM 4859 C C . ILE A 1 632 ? 20.353 -14.323 4.769 1.00 88.31 632 ILE A C 1
ATOM 4861 O O . ILE A 1 632 ? 19.318 -14.563 5.385 1.00 88.31 632 ILE A O 1
ATOM 4865 N N . CYS A 1 633 ? 20.950 -15.239 4.001 1.00 86.38 633 CYS A N 1
ATOM 4866 C CA . CYS A 1 633 ? 20.368 -16.563 3.757 1.00 86.38 633 CYS A CA 1
ATOM 4867 C C . CYS A 1 633 ? 20.128 -17.347 5.061 1.00 86.38 633 CYS A C 1
ATOM 4869 O O . CYS A 1 633 ? 19.078 -17.964 5.227 1.00 86.38 633 CYS A O 1
ATOM 4871 N N . HIS A 1 634 ? 21.060 -17.294 6.020 1.00 85.88 634 HIS A N 1
ATOM 4872 C CA . HIS A 1 634 ? 20.873 -17.949 7.320 1.00 85.88 634 HIS A CA 1
ATOM 4873 C C . HIS A 1 634 ? 19.861 -17.238 8.235 1.00 85.88 634 HIS A C 1
ATOM 4875 O O . HIS A 1 634 ? 19.259 -17.916 9.066 1.00 85.88 634 HIS A O 1
ATOM 4881 N N . VAL A 1 635 ? 19.625 -15.924 8.091 1.00 81.25 635 VAL A N 1
ATOM 4882 C CA . VAL A 1 635 ? 18.516 -15.236 8.787 1.00 81.25 635 VAL A CA 1
ATOM 4883 C C . VAL A 1 635 ? 17.170 -15.774 8.307 1.00 81.25 635 VAL A C 1
ATOM 4885 O O . VAL A 1 635 ? 16.349 -16.153 9.138 1.00 81.25 635 VAL A O 1
ATOM 4888 N N . GLU A 1 636 ? 16.968 -15.869 6.993 1.00 78.44 636 GLU A N 1
ATOM 4889 C CA . GLU A 1 636 ? 15.692 -16.297 6.395 1.00 78.44 636 GLU A CA 1
ATOM 4890 C C . GLU A 1 636 ? 15.392 -17.792 6.622 1.00 78.44 636 GLU A C 1
ATOM 4892 O O . GLU A 1 636 ? 14.237 -18.196 6.729 1.00 78.44 636 GLU A O 1
ATOM 4897 N N . VAL A 1 637 ? 16.426 -18.627 6.787 1.00 77.31 637 VAL A N 1
ATOM 4898 C CA . VAL A 1 637 ? 16.283 -20.037 7.212 1.00 77.31 637 VAL A CA 1
ATOM 4899 C C . VAL A 1 637 ? 16.068 -20.172 8.738 1.00 77.31 637 VAL A C 1
ATOM 4901 O O . VAL A 1 637 ? 15.752 -21.258 9.222 1.00 77.31 637 VAL A O 1
ATOM 4904 N N . GLY A 1 638 ? 16.203 -19.085 9.509 1.00 71.12 638 GLY A N 1
ATOM 4905 C CA . GLY A 1 638 ? 16.030 -19.059 10.969 1.00 71.12 638 GLY A CA 1
ATOM 4906 C C . GLY A 1 638 ? 17.277 -19.443 11.780 1.00 71.12 638 GLY A C 1
ATOM 4907 O O . GLY A 1 638 ? 17.230 -19.510 13.006 1.00 71.12 638 GLY A O 1
ATOM 4908 N N . GLU A 1 639 ? 18.430 -19.657 11.143 1.00 81.75 639 GLU A N 1
ATOM 4909 C CA . GLU A 1 639 ? 19.684 -20.053 11.799 1.00 81.75 639 GLU A CA 1
ATOM 4910 C C . GLU A 1 639 ? 20.460 -18.838 12.355 1.00 81.75 639 GLU A C 1
ATOM 4912 O O . GLU A 1 639 ? 21.624 -18.597 12.014 1.00 81.75 639 GLU A O 1
ATOM 4917 N N . LEU A 1 640 ? 19.811 -18.066 13.237 1.00 82.19 640 LEU A N 1
ATOM 4918 C CA . LEU A 1 640 ? 20.279 -16.757 13.726 1.00 82.19 640 LEU A CA 1
ATOM 4919 C C . LEU A 1 640 ? 21.688 -16.775 14.353 1.00 82.19 640 LEU A C 1
ATOM 4921 O O . LEU A 1 640 ? 22.411 -15.778 14.281 1.00 82.19 640 LEU A O 1
ATOM 4925 N N . ASP A 1 641 ? 22.100 -17.886 14.967 1.00 83.88 641 ASP A N 1
ATOM 4926 C CA . ASP A 1 641 ? 23.443 -18.062 15.546 1.00 83.88 641 ASP A CA 1
ATOM 4927 C C . ASP A 1 641 ? 24.535 -18.156 14.480 1.00 83.88 641 ASP A C 1
ATOM 4929 O O . ASP A 1 641 ? 25.577 -17.506 14.602 1.00 83.88 641 ASP A O 1
ATOM 4933 N N . LYS A 1 642 ? 24.275 -18.883 13.387 1.00 89.25 642 LYS A N 1
ATOM 4934 C CA . LYS A 1 642 ? 25.196 -18.937 12.247 1.00 89.25 642 LYS A CA 1
ATOM 4935 C C . LYS A 1 642 ? 25.229 -17.594 11.528 1.00 89.25 642 LYS A C 1
ATOM 4937 O O . LYS A 1 642 ? 26.313 -17.089 11.257 1.00 89.25 642 LYS A O 1
ATOM 4942 N N . ALA A 1 643 ? 24.064 -16.986 11.294 1.00 90.69 643 ALA A N 1
ATOM 4943 C CA . ALA A 1 643 ? 23.967 -15.663 10.682 1.00 90.69 643 ALA A CA 1
ATOM 4944 C C . ALA A 1 643 ? 24.759 -14.604 11.467 1.00 90.69 643 ALA A C 1
ATOM 4946 O O . ALA A 1 643 ? 25.553 -13.869 10.883 1.00 90.69 643 ALA A O 1
ATOM 4947 N N . ALA A 1 644 ? 24.614 -14.565 12.797 1.00 91.31 644 ALA A N 1
ATOM 4948 C CA . ALA A 1 644 ? 25.377 -13.652 13.645 1.00 91.31 644 ALA A CA 1
ATOM 4949 C C . ALA A 1 644 ? 26.893 -13.897 13.540 1.00 91.31 644 ALA A C 1
ATOM 4951 O O . ALA A 1 644 ? 27.637 -12.947 13.313 1.00 91.31 644 ALA A O 1
ATOM 4952 N N . SER A 1 645 ? 27.348 -15.154 13.608 1.00 94.75 645 SER A N 1
ATOM 4953 C CA . SER A 1 645 ? 28.773 -15.488 13.452 1.00 94.75 645 SER A CA 1
ATOM 4954 C C . SER A 1 645 ? 29.336 -15.084 12.080 1.00 94.75 645 SER A C 1
ATOM 4956 O O . SER A 1 645 ? 30.481 -14.639 12.001 1.00 94.75 645 SER A O 1
ATOM 4958 N N . LEU A 1 646 ? 28.547 -15.208 11.008 1.00 95.62 646 LEU A N 1
ATOM 4959 C CA . LEU A 1 646 ? 28.928 -14.791 9.655 1.00 95.62 646 LEU A CA 1
ATOM 4960 C C . LEU A 1 646 ? 29.026 -13.267 9.528 1.00 95.62 646 LEU A C 1
ATOM 4962 O O . LEU A 1 646 ? 29.983 -12.756 8.943 1.00 95.62 646 LEU A O 1
ATOM 4966 N N . TYR A 1 647 ? 28.083 -12.524 10.116 1.00 96.25 647 TYR A N 1
ATOM 4967 C CA . TYR A 1 647 ? 28.164 -11.065 10.150 1.00 96.25 647 TYR A CA 1
ATOM 4968 C C . TYR A 1 647 ? 29.298 -10.556 11.053 1.00 96.25 647 TYR A C 1
ATOM 4970 O O . TYR A 1 647 ? 29.897 -9.537 10.726 1.00 96.25 647 TYR A O 1
ATOM 4978 N N . GLU A 1 648 ? 29.647 -11.246 12.145 1.00 95.88 648 GLU A N 1
ATOM 4979 C CA . GLU A 1 648 ? 30.835 -10.923 12.952 1.00 95.88 648 GLU A CA 1
ATOM 4980 C C . GLU A 1 648 ? 32.133 -11.104 12.150 1.00 95.88 648 GLU A C 1
ATOM 4982 O O . GLU A 1 648 ? 33.014 -10.240 12.201 1.00 95.88 648 GLU A O 1
ATOM 4987 N N . GLU A 1 649 ? 32.242 -12.175 11.356 1.00 95.94 649 GLU A N 1
ATOM 4988 C CA . GLU A 1 649 ? 33.391 -12.393 10.472 1.00 95.94 649 GLU A CA 1
ATOM 4989 C C . GLU A 1 649 ? 33.446 -11.352 9.336 1.00 95.94 649 GLU A C 1
ATOM 4991 O O . GLU A 1 649 ? 34.497 -10.749 9.096 1.00 95.94 649 GLU A O 1
ATOM 4996 N N . SER A 1 650 ? 32.304 -11.059 8.701 1.00 95.62 650 SER A N 1
ATOM 4997 C CA . SER A 1 650 ? 32.159 -9.980 7.712 1.00 95.62 650 SER A CA 1
ATOM 4998 C C . SER A 1 650 ? 32.559 -8.614 8.290 1.00 95.62 650 SER A C 1
ATOM 5000 O O . SER A 1 650 ? 33.301 -7.859 7.658 1.00 95.62 650 SER A O 1
ATOM 5002 N N . LEU A 1 651 ? 32.141 -8.315 9.526 1.00 95.12 651 LEU A N 1
ATOM 5003 C CA . LEU A 1 651 ? 32.460 -7.075 10.233 1.00 95.12 651 LEU A CA 1
ATOM 5004 C C . LEU A 1 651 ? 33.961 -6.950 10.522 1.00 95.12 651 LEU A C 1
ATOM 5006 O O . LEU A 1 651 ? 34.533 -5.866 10.371 1.00 95.12 651 LEU A O 1
ATOM 5010 N N . LEU A 1 652 ? 34.607 -8.047 10.928 1.00 95.12 652 LEU A N 1
ATOM 5011 C CA . LEU A 1 652 ? 36.051 -8.095 11.148 1.00 95.12 652 LEU A CA 1
ATOM 5012 C C . LEU A 1 652 ? 36.809 -7.827 9.839 1.00 95.12 652 LEU A C 1
ATOM 5014 O O . LEU A 1 652 ? 37.641 -6.920 9.790 1.00 95.12 652 LEU A O 1
ATOM 5018 N N . ALA A 1 653 ? 36.464 -8.539 8.764 1.00 91.38 653 ALA A N 1
ATOM 5019 C CA . ALA A 1 653 ? 37.077 -8.376 7.446 1.00 91.38 653 ALA A CA 1
ATOM 5020 C C . ALA A 1 653 ? 36.850 -6.967 6.850 1.00 91.38 653 ALA A C 1
ATOM 5022 O O . ALA A 1 653 ? 37.760 -6.371 6.263 1.00 91.38 653 ALA A O 1
ATOM 5023 N N . ALA A 1 654 ? 35.669 -6.372 7.057 1.00 92.25 654 ALA A N 1
ATOM 5024 C CA . ALA A 1 654 ? 35.373 -4.997 6.651 1.00 92.25 654 ALA A CA 1
ATOM 5025 C C . ALA A 1 654 ? 36.233 -3.962 7.401 1.00 92.25 654 ALA A C 1
ATOM 5027 O O . ALA A 1 654 ? 36.713 -3.002 6.793 1.00 92.25 654 ALA A O 1
ATOM 5028 N N . ARG A 1 655 ? 36.482 -4.173 8.701 1.00 93.56 655 ARG A N 1
ATOM 5029 C CA . ARG A 1 655 ? 37.360 -3.318 9.521 1.00 93.56 655 ARG A CA 1
ATOM 5030 C C . ARG A 1 655 ? 38.831 -3.461 9.150 1.00 93.56 655 ARG A C 1
ATOM 5032 O O . ARG A 1 655 ? 39.516 -2.450 9.021 1.00 93.56 655 ARG A O 1
ATOM 5039 N N . GLU A 1 656 ? 39.303 -4.685 8.922 1.00 92.12 656 GLU A N 1
ATOM 5040 C CA . GLU A 1 656 ? 40.667 -4.971 8.447 1.00 92.12 656 GLU A CA 1
ATOM 5041 C C . GLU A 1 656 ? 40.961 -4.293 7.098 1.00 92.12 656 GLU A C 1
ATOM 5043 O O . GLU A 1 656 ? 42.062 -3.790 6.877 1.00 92.12 656 GLU A O 1
ATOM 5048 N N . THR A 1 657 ? 39.966 -4.242 6.207 1.00 90.62 657 THR A N 1
ATOM 5049 C CA . THR A 1 657 ? 40.077 -3.629 4.871 1.00 90.62 657 THR A CA 1
ATOM 5050 C C . THR A 1 657 ? 39.705 -2.142 4.824 1.00 90.62 657 THR A C 1
ATOM 5052 O O . THR A 1 657 ? 39.839 -1.514 3.771 1.00 90.62 657 THR A O 1
ATOM 5055 N N . GLY A 1 658 ? 39.227 -1.559 5.930 1.00 88.88 658 GLY A N 1
ATOM 5056 C CA . GLY A 1 658 ? 38.755 -0.169 5.999 1.00 88.88 658 GLY A CA 1
ATOM 5057 C C . GLY A 1 658 ? 37.488 0.122 5.176 1.00 88.88 658 GLY A C 1
ATOM 5058 O O . GLY A 1 658 ? 37.201 1.279 4.863 1.00 88.88 658 GLY A O 1
ATOM 5059 N N . ARG A 1 659 ? 36.720 -0.903 4.785 1.00 90.56 659 ARG A N 1
ATOM 5060 C CA . ARG A 1 659 ? 35.538 -0.777 3.916 1.00 90.56 659 ARG A CA 1
ATOM 5061 C C . ARG A 1 659 ? 34.281 -0.417 4.717 1.00 90.56 659 ARG A C 1
ATOM 5063 O O . ARG A 1 659 ? 33.399 -1.249 4.914 1.00 90.56 659 ARG A O 1
ATOM 5070 N N . ARG A 1 660 ? 34.171 0.860 5.104 1.00 92.06 660 ARG A N 1
ATOM 5071 C CA . ARG A 1 660 ? 33.063 1.437 5.904 1.00 92.06 660 ARG A CA 1
ATOM 5072 C C . ARG A 1 660 ? 31.651 1.033 5.434 1.00 92.06 660 ARG A C 1
ATOM 5074 O O . ARG A 1 660 ? 30.820 0.688 6.262 1.00 92.06 660 ARG A O 1
ATOM 5081 N N . SER A 1 661 ? 31.389 0.990 4.124 1.00 90.75 661 SER A N 1
ATOM 5082 C CA . SER A 1 661 ? 30.084 0.558 3.573 1.00 90.75 661 SER A CA 1
ATOM 5083 C C . SER A 1 661 ? 29.730 -0.900 3.929 1.00 90.75 661 SER A C 1
ATOM 5085 O O . SER A 1 661 ? 28.609 -1.186 4.349 1.00 90.75 661 SER A O 1
ATOM 5087 N N . VAL A 1 662 ? 30.705 -1.817 3.861 1.00 89.94 662 VAL A N 1
ATOM 5088 C CA . VAL A 1 662 ? 30.520 -3.225 4.263 1.00 89.94 662 VAL A CA 1
ATOM 5089 C C . VAL A 1 662 ? 30.411 -3.338 5.787 1.00 89.94 662 VAL A C 1
ATOM 5091 O O . VAL A 1 662 ? 29.585 -4.096 6.283 1.00 89.94 662 VAL A O 1
ATOM 5094 N N . GLU A 1 663 ? 31.161 -2.521 6.537 1.00 93.38 663 GLU A N 1
ATOM 5095 C CA . GLU A 1 663 ? 31.072 -2.453 8.003 1.00 93.38 663 GLU A CA 1
ATOM 5096 C C . GLU A 1 663 ? 29.656 -2.063 8.471 1.00 93.38 663 GLU A C 1
ATOM 5098 O O . GLU A 1 663 ? 29.081 -2.722 9.337 1.00 93.38 663 GLU A O 1
ATOM 5103 N N . ALA A 1 664 ? 29.054 -1.041 7.851 1.00 92.62 664 ALA A N 1
ATOM 5104 C CA . ALA A 1 664 ? 27.677 -0.626 8.119 1.00 92.62 664 ALA A CA 1
ATOM 5105 C C . ALA A 1 664 ? 26.650 -1.713 7.737 1.00 92.62 664 ALA A C 1
ATOM 5107 O O . ALA A 1 664 ? 25.673 -1.941 8.456 1.00 92.62 664 ALA A O 1
ATOM 5108 N N . SER A 1 665 ? 26.879 -2.422 6.627 1.00 92.62 665 SER A N 1
ATOM 5109 C CA . SER A 1 665 ? 26.028 -3.541 6.199 1.00 92.62 665 SER A CA 1
ATOM 5110 C C . SER A 1 665 ? 26.065 -4.709 7.194 1.00 92.62 665 SER A C 1
ATOM 5112 O O . SER A 1 665 ? 25.014 -5.209 7.590 1.00 92.62 665 SER A O 1
ATOM 5114 N N . ALA A 1 666 ? 27.253 -5.097 7.669 1.00 93.38 666 ALA A N 1
ATOM 5115 C CA . ALA A 1 666 ? 27.415 -6.156 8.665 1.00 93.38 666 ALA A CA 1
ATOM 5116 C C . ALA A 1 666 ? 26.795 -5.778 10.024 1.00 93.38 666 ALA A C 1
ATOM 5118 O O . ALA A 1 666 ? 26.130 -6.602 10.649 1.00 93.38 666 ALA A O 1
ATOM 5119 N N . LEU A 1 667 ? 26.925 -4.515 10.458 1.00 95.81 667 LEU A N 1
ATOM 5120 C CA . LEU A 1 667 ? 26.252 -4.013 11.665 1.00 95.81 667 LEU A CA 1
ATOM 5121 C C . LEU A 1 667 ? 24.719 -4.043 11.544 1.00 95.81 667 LEU A C 1
ATOM 5123 O O . LEU A 1 667 ? 24.051 -4.396 12.512 1.00 95.81 667 LEU A O 1
ATOM 5127 N N . ASN A 1 668 ? 24.156 -3.733 10.369 1.00 93.88 668 ASN A N 1
ATOM 5128 C CA . ASN A 1 668 ? 22.718 -3.892 10.109 1.00 93.88 668 ASN A CA 1
ATOM 5129 C C . ASN A 1 668 ? 22.278 -5.365 10.203 1.00 93.88 668 ASN A C 1
ATOM 5131 O O . ASN A 1 668 ? 21.253 -5.661 10.818 1.00 93.88 668 ASN A O 1
ATOM 5135 N N . GLY A 1 669 ? 23.074 -6.291 9.658 1.00 90.88 669 GLY A N 1
ATOM 5136 C CA . GLY A 1 669 ? 22.841 -7.735 9.770 1.00 90.88 669 GLY A CA 1
ATOM 5137 C C . GLY A 1 669 ? 22.844 -8.233 11.220 1.00 90.88 669 GLY A C 1
ATOM 5138 O O . GLY A 1 669 ? 21.897 -8.893 11.655 1.00 90.88 669 GLY A O 1
ATOM 5139 N N . LEU A 1 670 ? 23.852 -7.842 12.008 1.00 94.00 670 LEU A N 1
ATOM 5140 C CA . LEU A 1 670 ? 23.918 -8.133 13.448 1.00 94.00 670 LEU A CA 1
ATOM 5141 C C . LEU A 1 670 ? 22.736 -7.536 14.213 1.00 94.00 670 LEU A C 1
ATOM 5143 O O . LEU A 1 670 ? 22.173 -8.196 15.086 1.00 94.00 670 LEU A O 1
ATOM 5147 N N . ALA A 1 671 ? 22.329 -6.313 13.871 1.00 93.19 671 ALA A N 1
ATOM 5148 C CA . ALA A 1 671 ? 21.183 -5.663 14.486 1.00 93.19 671 ALA A CA 1
ATOM 5149 C C . ALA A 1 671 ? 19.869 -6.406 14.194 1.00 93.19 671 ALA A C 1
ATOM 5151 O O . ALA A 1 671 ? 19.092 -6.638 15.119 1.00 93.19 671 ALA A O 1
ATOM 5152 N N . LYS A 1 672 ? 19.657 -6.871 12.953 1.00 89.81 672 LYS A N 1
ATOM 5153 C CA . LYS A 1 672 ? 18.509 -7.717 12.578 1.00 89.81 672 LYS A CA 1
ATOM 5154 C C . LYS A 1 672 ? 18.534 -9.063 13.314 1.00 89.81 672 LYS A C 1
ATOM 5156 O O . LYS A 1 672 ? 17.505 -9.475 13.841 1.00 89.81 672 LYS A O 1
ATOM 5161 N N . CYS A 1 673 ? 19.697 -9.711 13.437 1.00 86.75 673 CYS A N 1
ATOM 5162 C CA . CYS A 1 673 ? 19.844 -10.949 14.217 1.00 86.75 673 CYS A CA 1
ATOM 5163 C C . CYS A 1 673 ? 19.568 -10.740 15.717 1.00 86.75 673 CYS A C 1
ATOM 5165 O O . CYS A 1 673 ? 19.022 -11.621 16.375 1.00 86.75 673 CYS A O 1
ATOM 5167 N N . ALA A 1 674 ? 19.957 -9.596 16.285 1.00 85.44 674 ALA A N 1
ATOM 5168 C CA . ALA A 1 674 ? 19.656 -9.253 17.675 1.00 85.44 674 ALA A CA 1
ATOM 5169 C C . ALA A 1 674 ? 18.164 -8.932 17.874 1.00 85.44 674 ALA A C 1
ATOM 5171 O O . ALA A 1 674 ? 17.574 -9.389 18.849 1.00 85.44 674 ALA A O 1
ATOM 5172 N N . TYR A 1 675 ? 17.550 -8.218 16.924 1.00 84.06 675 TYR A N 1
ATOM 5173 C CA . TYR A 1 675 ? 16.120 -7.906 16.903 1.00 84.06 675 TYR A CA 1
ATOM 5174 C C . TYR A 1 675 ? 15.259 -9.174 16.871 1.00 84.06 675 TYR A C 1
ATOM 5176 O O . TYR A 1 675 ? 14.369 -9.317 17.702 1.00 84.06 675 TYR A O 1
ATOM 5184 N N . LEU A 1 676 ? 15.565 -10.122 15.976 1.00 77.62 676 LEU A N 1
ATOM 5185 C CA . LEU A 1 676 ? 14.823 -11.385 15.858 1.00 77.62 676 LEU A CA 1
ATOM 5186 C C . LEU A 1 676 ? 14.970 -12.298 17.090 1.00 77.62 676 LEU A C 1
ATOM 5188 O O . LEU A 1 676 ? 14.092 -13.111 17.341 1.00 77.62 676 LEU A O 1
ATOM 5192 N N . ARG A 1 677 ? 16.031 -12.136 17.894 1.00 74.19 677 ARG A N 1
ATOM 5193 C CA . ARG A 1 677 ? 16.174 -12.796 19.209 1.00 74.19 677 ARG A CA 1
ATOM 5194 C C . ARG A 1 677 ? 15.493 -12.040 20.367 1.00 74.19 677 ARG A C 1
ATOM 5196 O O . ARG A 1 677 ? 15.678 -12.419 21.518 1.00 74.19 677 ARG A O 1
ATOM 5203 N N . GLY A 1 678 ? 14.805 -10.924 20.112 1.00 71.31 678 GLY A N 1
ATOM 5204 C CA . GLY A 1 678 ? 14.232 -10.059 21.155 1.00 71.31 678 GLY A CA 1
ATOM 5205 C C . GLY A 1 678 ? 15.253 -9.225 21.950 1.00 71.31 678 GLY A C 1
ATOM 5206 O O . GLY A 1 678 ? 14.885 -8.528 22.894 1.00 71.31 678 GLY A O 1
ATOM 5207 N N . ASN A 1 679 ? 16.537 -9.239 21.572 1.00 80.31 679 ASN A N 1
ATOM 5208 C CA . ASN A 1 679 ? 17.614 -8.499 22.242 1.00 80.31 679 ASN A CA 1
ATOM 5209 C C . ASN A 1 679 ? 17.677 -7.040 21.750 1.00 80.31 679 ASN A C 1
ATOM 5211 O O . ASN A 1 679 ? 18.664 -6.602 21.146 1.00 80.31 679 ASN A O 1
ATOM 5215 N N . TYR A 1 680 ? 16.604 -6.279 21.991 1.00 83.38 680 TYR A N 1
ATOM 5216 C CA . TYR A 1 680 ? 16.396 -4.953 21.399 1.00 83.38 680 TYR A CA 1
ATOM 5217 C C . TYR A 1 680 ? 17.489 -3.930 21.741 1.00 83.38 680 TYR A C 1
ATOM 5219 O O . TYR A 1 680 ? 17.872 -3.160 20.865 1.00 83.38 680 TYR A O 1
ATOM 5227 N N . ASP A 1 681 ? 18.066 -3.951 22.947 1.00 82.06 681 ASP A N 1
ATOM 5228 C CA . ASP A 1 681 ? 19.172 -3.048 23.311 1.00 82.06 681 ASP A CA 1
ATOM 5229 C C . ASP A 1 681 ? 20.418 -3.269 22.436 1.00 82.06 681 ASP A C 1
ATOM 5231 O O . ASP A 1 681 ? 21.046 -2.317 21.965 1.00 82.06 681 ASP A O 1
ATOM 5235 N N . VAL A 1 682 ? 20.750 -4.536 22.161 1.00 87.25 682 VAL A N 1
ATOM 5236 C CA . VAL A 1 682 ? 21.868 -4.920 21.285 1.00 87.25 682 VAL A CA 1
ATOM 5237 C C . VAL A 1 682 ? 21.554 -4.562 19.832 1.00 87.25 682 VAL A C 1
ATOM 5239 O O . VAL A 1 682 ? 22.436 -4.086 19.113 1.00 87.25 682 VAL A O 1
ATOM 5242 N N . ALA A 1 683 ? 20.300 -4.725 19.401 1.00 89.44 683 ALA A N 1
ATOM 5243 C CA . ALA A 1 683 ? 19.855 -4.306 18.075 1.00 89.44 683 ALA A CA 1
ATOM 5244 C C . ALA A 1 683 ? 19.970 -2.782 17.892 1.00 89.44 683 ALA A C 1
ATOM 5246 O O . ALA A 1 683 ? 20.597 -2.319 16.943 1.00 89.44 683 ALA A O 1
ATOM 5247 N N . ILE A 1 684 ? 19.450 -1.994 18.839 1.00 89.81 684 ILE A N 1
ATOM 5248 C CA . ILE A 1 684 ? 19.518 -0.524 18.837 1.00 89.81 684 ILE A CA 1
ATOM 5249 C C . ILE A 1 684 ? 20.973 -0.039 18.856 1.00 89.81 684 ILE A C 1
ATOM 5251 O O . ILE A 1 684 ? 21.307 0.907 18.141 1.00 89.81 684 ILE A O 1
ATOM 5255 N N . ALA A 1 685 ? 21.858 -0.681 19.626 1.00 91.62 685 ALA A N 1
ATOM 5256 C CA . ALA A 1 685 ? 23.280 -0.342 19.650 1.00 91.62 685 ALA A CA 1
ATOM 5257 C C . ALA A 1 685 ? 23.963 -0.571 18.288 1.00 91.62 685 ALA A C 1
ATOM 5259 O O . ALA A 1 685 ? 24.662 0.320 17.798 1.00 91.62 685 ALA A O 1
ATOM 5260 N N . ASN A 1 686 ? 23.727 -1.722 17.649 1.00 94.31 686 ASN A N 1
ATOM 5261 C CA . ASN A 1 686 ? 24.301 -2.038 16.337 1.00 94.31 686 ASN A CA 1
ATOM 5262 C C . ASN A 1 686 ? 23.715 -1.166 15.216 1.00 94.31 686 ASN A C 1
ATOM 5264 O O . ASN A 1 686 ? 24.473 -0.643 14.399 1.00 94.31 686 ASN A O 1
ATOM 5268 N N . TYR A 1 687 ? 22.401 -0.915 15.214 1.00 96.06 687 TYR A N 1
ATOM 5269 C CA . TYR A 1 687 ? 21.786 0.012 14.264 1.00 96.06 687 TYR A CA 1
ATOM 5270 C C . TYR A 1 687 ? 22.309 1.447 14.438 1.00 96.06 687 TYR A C 1
ATOM 5272 O O . TYR A 1 687 ? 22.644 2.091 13.451 1.00 96.06 687 TYR A O 1
ATOM 5280 N N . ARG A 1 688 ? 22.462 1.956 15.672 1.00 94.94 688 ARG A N 1
ATOM 5281 C CA . ARG A 1 688 ? 23.070 3.282 15.916 1.00 94.94 688 ARG A CA 1
ATOM 5282 C C . ARG A 1 688 ? 24.516 3.358 15.429 1.00 94.94 688 ARG A C 1
ATOM 5284 O O . ARG A 1 688 ? 24.914 4.388 14.889 1.00 94.94 688 ARG A O 1
ATOM 5291 N N . ALA A 1 689 ? 25.289 2.284 15.597 1.00 94.56 689 ALA A N 1
ATOM 5292 C CA . ALA A 1 689 ? 26.635 2.202 15.046 1.00 94.56 689 ALA A CA 1
ATOM 5293 C C . ALA A 1 689 ? 26.605 2.237 13.507 1.00 94.56 689 ALA A C 1
ATOM 5295 O O . ALA A 1 689 ? 27.322 3.038 12.916 1.00 94.56 689 ALA A O 1
ATOM 5296 N N . SER A 1 690 ? 25.736 1.451 12.863 1.00 95.69 690 SER A N 1
ATOM 5297 C CA . SER A 1 690 ? 25.570 1.461 11.402 1.00 95.69 690 SER A CA 1
ATOM 5298 C C . SER A 1 690 ? 25.120 2.822 10.858 1.00 95.69 690 SER A C 1
ATOM 5300 O O . SER A 1 690 ? 25.653 3.291 9.851 1.00 95.69 690 SER A O 1
ATOM 5302 N N . LEU A 1 691 ? 24.204 3.499 11.557 1.00 94.62 691 LEU A N 1
ATOM 5303 C CA . LEU A 1 691 ? 23.705 4.827 11.199 1.00 94.62 691 LEU A CA 1
ATOM 5304 C C . LEU A 1 691 ? 24.841 5.856 11.219 1.00 94.62 691 LEU A C 1
ATOM 5306 O O . LEU A 1 691 ? 25.036 6.581 10.253 1.00 94.62 691 LEU A O 1
ATOM 5310 N N . ALA A 1 692 ? 25.662 5.857 12.274 1.00 94.44 692 ALA A N 1
ATOM 5311 C CA . ALA A 1 692 ? 26.817 6.748 12.363 1.00 94.44 692 ALA A CA 1
ATOM 5312 C C . ALA A 1 692 ? 27.812 6.548 11.202 1.00 94.44 692 ALA A C 1
ATOM 5314 O O . ALA A 1 692 ? 28.350 7.529 10.696 1.00 94.44 692 ALA A O 1
ATOM 5315 N N . ILE A 1 693 ? 28.027 5.303 10.752 1.00 93.94 693 ILE A N 1
ATOM 5316 C CA . ILE A 1 693 ? 28.861 5.026 9.571 1.00 93.94 693 ILE A CA 1
ATOM 5317 C C . ILE A 1 693 ? 28.160 5.475 8.284 1.00 93.94 693 ILE A C 1
ATOM 5319 O O . ILE A 1 693 ? 28.802 6.082 7.435 1.00 93.94 693 ILE A O 1
ATOM 5323 N N . SER A 1 694 ? 26.865 5.192 8.128 1.00 91.62 694 SER A N 1
ATOM 5324 C CA . SER A 1 694 ? 26.095 5.523 6.918 1.00 91.62 694 SER A CA 1
ATOM 5325 C C . SER A 1 694 ? 26.072 7.033 6.667 1.00 91.62 694 SER A C 1
ATOM 5327 O O . SER A 1 694 ? 26.302 7.469 5.542 1.00 91.62 694 SER A O 1
ATOM 5329 N N . ASN A 1 695 ? 25.933 7.824 7.734 1.00 90.56 695 ASN A N 1
ATOM 5330 C CA . ASN A 1 695 ? 25.977 9.283 7.687 1.00 90.56 695 ASN A CA 1
ATOM 5331 C C . ASN A 1 695 ? 27.407 9.826 7.464 1.00 90.56 695 ASN A C 1
ATOM 5333 O O . ASN A 1 695 ? 27.560 10.891 6.877 1.00 90.56 695 ASN A O 1
ATOM 5337 N N . GLU A 1 696 ? 28.462 9.111 7.886 1.00 92.69 696 GLU A N 1
ATOM 5338 C CA . GLU A 1 696 ? 29.868 9.455 7.580 1.00 92.69 696 GLU A CA 1
ATOM 5339 C C . GLU A 1 696 ? 30.202 9.277 6.089 1.00 92.69 696 GLU A C 1
ATOM 5341 O O . GLU A 1 696 ? 31.014 10.027 5.551 1.00 92.69 696 GLU A O 1
ATOM 5346 N N . ILE A 1 697 ? 29.591 8.288 5.427 1.00 92.38 697 ILE A N 1
ATOM 5347 C CA . ILE A 1 697 ? 29.819 7.978 4.003 1.00 92.38 697 ILE A CA 1
ATOM 5348 C C . ILE A 1 697 ? 28.739 8.540 3.062 1.00 92.38 697 ILE A C 1
ATOM 5350 O O . ILE A 1 697 ? 28.779 8.239 1.871 1.00 92.38 697 ILE A O 1
ATOM 5354 N N . GLU A 1 698 ? 27.788 9.321 3.587 1.00 90.31 698 GLU A N 1
ATOM 5355 C CA . GLU A 1 698 ? 26.656 9.925 2.858 1.00 90.31 698 GLU A CA 1
ATOM 5356 C C . GLU A 1 698 ? 25.766 8.902 2.098 1.00 90.31 698 GLU A C 1
ATOM 5358 O O . GLU A 1 698 ? 25.164 9.204 1.067 1.00 90.31 698 GLU A O 1
ATOM 5363 N N . ASP A 1 699 ? 25.642 7.674 2.620 1.00 88.94 699 ASP A N 1
ATOM 5364 C CA . ASP A 1 699 ? 24.832 6.590 2.036 1.00 88.94 699 ASP A CA 1
ATOM 5365 C C . ASP A 1 699 ? 23.366 6.696 2.493 1.00 88.94 699 ASP A C 1
ATOM 5367 O O . ASP A 1 699 ? 22.927 6.012 3.424 1.00 88.94 699 ASP A O 1
ATOM 5371 N N . ARG A 1 700 ? 22.613 7.591 1.837 1.00 90.81 700 ARG A N 1
ATOM 5372 C CA . ARG A 1 700 ? 21.195 7.869 2.139 1.00 90.81 700 ARG A CA 1
ATOM 5373 C C . ARG A 1 700 ? 20.281 6.629 2.085 1.00 90.81 700 ARG A C 1
ATOM 5375 O O . ARG A 1 700 ? 19.473 6.468 3.003 1.00 90.81 700 ARG A O 1
ATOM 5382 N N . PRO A 1 701 ? 20.395 5.705 1.102 1.00 89.06 701 PRO A N 1
ATOM 5383 C CA . PRO A 1 701 ? 19.593 4.480 1.100 1.00 89.06 701 PRO A CA 1
ATOM 5384 C C . PRO A 1 701 ? 19.843 3.607 2.336 1.00 89.06 701 PRO A C 1
ATOM 5386 O O . PRO A 1 701 ? 18.887 3.089 2.926 1.00 89.06 701 PRO A O 1
ATOM 5389 N N . ARG A 1 702 ? 21.106 3.464 2.776 1.00 90.56 702 ARG A N 1
ATOM 5390 C CA . ARG A 1 702 ? 21.418 2.727 4.009 1.00 90.56 702 ARG A CA 1
ATOM 5391 C C . ARG A 1 702 ? 20.993 3.493 5.259 1.00 90.56 702 ARG A C 1
ATOM 5393 O O . ARG A 1 702 ? 20.531 2.847 6.200 1.00 90.56 702 ARG A O 1
ATOM 5400 N N . GLU A 1 703 ? 21.092 4.822 5.285 1.00 92.19 703 GLU A N 1
ATOM 5401 C CA . GLU A 1 703 ? 20.554 5.654 6.371 1.00 92.19 703 GLU A CA 1
ATOM 5402 C C . GLU A 1 703 ? 19.056 5.370 6.578 1.00 92.19 703 GLU A C 1
ATOM 5404 O O . GLU A 1 703 ? 18.660 4.955 7.669 1.00 92.19 703 GLU A O 1
ATOM 5409 N N . ALA A 1 704 ? 18.243 5.468 5.519 1.00 92.62 704 ALA A N 1
ATOM 5410 C CA . ALA A 1 704 ? 16.808 5.184 5.572 1.00 92.62 704 ALA A CA 1
ATOM 5411 C C . ALA A 1 704 ? 16.500 3.747 6.040 1.00 92.62 704 ALA A C 1
ATOM 5413 O O . ALA A 1 704 ? 15.697 3.556 6.955 1.00 92.62 704 ALA A O 1
ATOM 5414 N N . LEU A 1 705 ? 17.178 2.733 5.486 1.00 93.56 705 LEU A N 1
ATOM 5415 C CA . LEU A 1 705 ? 17.023 1.333 5.911 1.00 93.56 705 LEU A CA 1
ATOM 5416 C C . LEU A 1 705 ? 17.368 1.128 7.400 1.00 93.56 705 LEU A C 1
ATOM 5418 O O . LEU A 1 705 ? 16.671 0.410 8.118 1.00 93.56 705 LEU A O 1
ATOM 5422 N N . THR A 1 706 ? 18.426 1.785 7.878 1.00 93.75 706 THR A N 1
ATOM 5423 C CA . THR A 1 706 ? 18.890 1.690 9.271 1.00 93.75 706 THR A CA 1
ATOM 5424 C C . THR A 1 706 ? 17.920 2.385 10.233 1.00 93.75 706 THR A C 1
ATOM 5426 O O . THR A 1 706 ? 17.647 1.874 11.321 1.00 93.75 706 THR A O 1
ATOM 5429 N N . LEU A 1 707 ? 17.348 3.524 9.828 1.00 95.12 707 LEU A N 1
ATOM 5430 C CA . LEU A 1 707 ? 16.297 4.222 10.573 1.00 95.12 707 LEU A CA 1
ATOM 5431 C C . LEU A 1 707 ? 15.003 3.393 10.649 1.00 95.12 707 LEU A C 1
ATOM 5433 O O . LEU A 1 707 ? 14.396 3.326 11.716 1.00 95.12 707 LEU A O 1
ATOM 5437 N N . ILE A 1 708 ? 14.620 2.691 9.577 1.00 94.69 708 ILE A N 1
ATOM 5438 C CA . ILE A 1 708 ? 13.494 1.737 9.596 1.00 94.69 708 ILE A CA 1
ATOM 5439 C C . ILE A 1 708 ? 13.753 0.611 10.607 1.00 94.69 708 ILE A C 1
ATOM 5441 O O . ILE A 1 708 ? 12.891 0.320 11.437 1.00 94.69 708 ILE A O 1
ATOM 5445 N N . GLY A 1 709 ? 14.959 0.029 10.603 1.00 91.19 709 GLY A N 1
ATOM 5446 C CA . GLY A 1 709 ? 15.375 -0.976 11.588 1.00 91.19 709 GLY A CA 1
ATOM 5447 C C . GLY A 1 709 ? 15.290 -0.476 13.037 1.00 91.19 709 GLY A C 1
ATOM 5448 O O . GLY A 1 709 ? 14.729 -1.157 13.896 1.00 91.19 709 GLY A O 1
ATOM 5449 N N . LEU A 1 710 ? 15.760 0.749 13.304 1.00 92.25 710 LEU A N 1
ATOM 5450 C CA . LEU A 1 710 ? 15.609 1.408 14.610 1.00 92.25 710 LEU A CA 1
ATOM 5451 C C . LEU A 1 710 ? 14.143 1.618 14.994 1.00 92.25 710 LEU A C 1
ATOM 5453 O O . LEU A 1 710 ? 13.772 1.344 16.134 1.00 92.25 710 LEU A O 1
ATOM 5457 N N . GLY A 1 711 ? 13.318 2.076 14.052 1.00 91.81 711 GLY A N 1
ATOM 5458 C CA . GLY A 1 711 ? 11.880 2.234 14.237 1.00 91.81 711 GLY A CA 1
ATOM 5459 C C . GLY A 1 711 ? 11.222 0.931 14.680 1.00 91.81 711 GLY A C 1
ATOM 5460 O O . GLY A 1 711 ? 10.565 0.899 15.718 1.00 91.81 711 GLY A O 1
ATOM 5461 N N . HIS A 1 712 ? 11.472 -0.163 13.958 1.00 89.81 712 HIS A N 1
ATOM 5462 C CA . HIS A 1 712 ? 10.958 -1.488 14.311 1.00 89.81 712 HIS A CA 1
ATOM 5463 C C . HIS A 1 712 ? 11.434 -1.966 15.691 1.00 89.81 712 HIS A C 1
ATOM 5465 O O . HIS A 1 712 ? 10.624 -2.516 16.436 1.00 89.81 712 HIS A O 1
ATOM 5471 N N . CYS A 1 713 ? 12.689 -1.711 16.082 1.00 86.81 713 CYS A N 1
ATOM 5472 C CA . CYS A 1 713 ? 13.158 -1.984 17.446 1.00 86.81 713 CYS A CA 1
ATOM 5473 C C . CYS A 1 713 ? 12.380 -1.193 18.505 1.00 86.81 713 CYS A C 1
ATOM 5475 O O . CYS A 1 713 ? 11.933 -1.779 19.487 1.00 86.81 713 CYS A O 1
ATOM 5477 N N . PHE A 1 714 ? 12.199 0.118 18.315 1.00 85.25 714 PHE A N 1
ATOM 5478 C CA . PHE A 1 714 ? 11.489 0.967 19.277 1.00 85.25 714 PHE A CA 1
ATOM 5479 C C . PHE A 1 714 ? 10.019 0.556 19.445 1.00 85.25 714 PHE A C 1
ATOM 5481 O O . PHE A 1 714 ? 9.526 0.548 20.572 1.00 85.25 714 PHE A O 1
ATOM 5488 N N . VAL A 1 715 ? 9.347 0.146 18.362 1.00 81.38 715 VAL A N 1
ATOM 5489 C CA . VAL A 1 715 ? 7.993 -0.435 18.423 1.00 81.38 715 VAL A CA 1
ATOM 5490 C C . VAL A 1 715 ? 8.011 -1.791 19.143 1.00 81.38 715 VAL A C 1
ATOM 5492 O O . VAL A 1 715 ? 7.200 -2.030 20.034 1.00 81.38 715 VAL A O 1
ATOM 5495 N N . ALA A 1 716 ? 8.960 -2.679 18.835 1.00 77.69 716 ALA A N 1
ATOM 5496 C CA . ALA A 1 716 ? 8.998 -4.031 19.402 1.00 77.69 716 ALA A CA 1
ATOM 5497 C C . ALA A 1 716 ? 9.255 -4.092 20.924 1.00 77.69 716 ALA A C 1
ATOM 5499 O O . ALA A 1 716 ? 8.952 -5.106 21.550 1.00 77.69 716 ALA A O 1
ATOM 5500 N N . THR A 1 717 ? 9.733 -3.010 21.551 1.00 73.31 717 THR A N 1
ATOM 5501 C CA . THR A 1 717 ? 9.810 -2.924 23.025 1.00 73.31 717 THR A CA 1
ATOM 5502 C C . THR A 1 717 ? 8.445 -2.827 23.721 1.00 73.31 717 THR A C 1
ATOM 5504 O O . THR A 1 717 ? 8.366 -3.033 24.931 1.00 73.31 717 THR A O 1
ATOM 5507 N N . GLY A 1 718 ? 7.375 -2.468 22.997 1.00 62.22 718 GLY A N 1
ATOM 5508 C CA . GLY A 1 718 ? 6.018 -2.320 23.540 1.00 62.22 718 GLY A CA 1
ATOM 5509 C C . GLY A 1 718 ? 5.819 -1.139 24.505 1.00 62.22 718 GLY A C 1
ATOM 5510 O O . GLY A 1 718 ? 4.740 -0.984 25.080 1.00 62.22 718 GLY A O 1
ATOM 5511 N N . VAL A 1 719 ? 6.831 -0.288 24.703 1.00 66.50 719 VAL A N 1
ATOM 5512 C CA . VAL A 1 719 ? 6.753 0.881 25.589 1.00 66.50 719 VAL A CA 1
ATOM 5513 C C . VAL A 1 719 ? 6.218 2.084 24.808 1.00 66.50 719 VAL A C 1
ATOM 5515 O O . VAL A 1 719 ? 6.873 2.570 23.891 1.00 66.50 719 VAL A O 1
ATOM 5518 N N . GLN A 1 720 ? 5.063 2.636 25.202 1.00 61.84 720 GLN A N 1
ATOM 5519 C CA . GLN A 1 720 ? 4.435 3.772 24.497 1.00 61.84 720 GLN A CA 1
ATOM 5520 C C . GLN A 1 720 ? 5.344 5.010 24.358 1.00 61.84 720 GLN A C 1
ATOM 5522 O O . GLN A 1 720 ? 5.290 5.696 23.340 1.00 61.84 720 GLN A O 1
ATOM 5527 N N . GLU A 1 721 ? 6.212 5.283 25.339 1.00 64.69 721 GLU A N 1
ATOM 5528 C CA . GLU A 1 721 ? 7.207 6.367 25.249 1.00 64.69 721 GLU A CA 1
ATOM 5529 C C . GLU A 1 721 ? 8.212 6.121 24.098 1.00 64.69 721 GLU A C 1
ATOM 5531 O O . GLU A 1 721 ? 8.615 7.064 23.416 1.00 64.69 721 GLU A O 1
ATOM 5536 N N . GLN A 1 722 ? 8.545 4.856 23.802 1.00 74.25 722 GLN A N 1
ATOM 5537 C CA . GLN A 1 722 ? 9.387 4.484 22.660 1.00 74.25 722 GLN A CA 1
ATOM 5538 C C . GLN A 1 722 ? 8.623 4.473 21.329 1.00 74.25 722 GLN A C 1
ATOM 5540 O O . GLN A 1 722 ? 9.218 4.810 20.311 1.00 74.25 722 GLN A O 1
ATOM 5545 N N . ALA A 1 723 ? 7.313 4.207 21.309 1.00 70.56 723 ALA A N 1
ATOM 5546 C CA . ALA A 1 723 ? 6.504 4.314 20.087 1.00 70.56 723 ALA A CA 1
ATOM 5547 C C . ALA A 1 723 ? 6.493 5.749 19.507 1.00 70.56 723 ALA A C 1
ATOM 5549 O O . ALA A 1 723 ? 6.549 5.931 18.291 1.00 70.56 723 ALA A O 1
ATOM 5550 N N . ILE A 1 724 ? 6.522 6.784 20.358 1.00 75.50 724 ILE A N 1
ATOM 5551 C CA . ILE A 1 724 ? 6.679 8.186 19.916 1.00 75.50 724 ILE A CA 1
ATOM 5552 C C . ILE A 1 724 ? 8.065 8.418 19.290 1.00 75.50 724 ILE A C 1
ATOM 5554 O O . ILE A 1 724 ? 8.193 9.143 18.302 1.00 75.50 724 ILE A O 1
ATOM 5558 N N . GLN A 1 725 ? 9.112 7.803 19.848 1.00 83.12 725 GLN A N 1
ATOM 5559 C CA . GLN A 1 725 ? 10.456 7.862 19.275 1.00 83.12 725 GLN A CA 1
ATOM 5560 C C . GLN A 1 725 ? 10.542 7.085 17.952 1.00 83.12 725 GLN A C 1
ATOM 5562 O O . GLN A 1 725 ? 11.195 7.558 17.024 1.00 83.12 725 GLN A O 1
ATOM 5567 N N . ALA A 1 726 ? 9.838 5.955 17.836 1.00 87.12 726 ALA A N 1
ATOM 5568 C CA . ALA A 1 726 ? 9.722 5.188 16.602 1.00 87.12 726 ALA A CA 1
ATOM 5569 C C . ALA A 1 726 ? 9.129 6.032 15.473 1.00 87.12 726 ALA A C 1
ATOM 5571 O O . ALA A 1 726 ? 9.727 6.090 14.403 1.00 87.12 726 ALA A O 1
ATOM 5572 N N . ILE A 1 727 ? 8.015 6.734 15.729 1.00 88.31 727 ILE A N 1
ATOM 5573 C CA . ILE A 1 727 ? 7.361 7.608 14.742 1.00 88.31 727 ILE A CA 1
ATOM 5574 C C . ILE A 1 727 ? 8.349 8.636 14.192 1.00 88.31 727 ILE A C 1
ATOM 5576 O O . ILE A 1 727 ? 8.590 8.639 12.993 1.00 88.31 727 ILE A O 1
ATOM 5580 N N . LYS A 1 728 ? 9.025 9.407 15.054 1.00 90.25 728 LYS A N 1
ATOM 5581 C CA . LYS A 1 728 ? 10.027 10.402 14.616 1.00 90.25 728 LYS A CA 1
ATOM 5582 C C . LYS A 1 728 ? 11.151 9.789 13.773 1.00 90.25 728 LYS A C 1
ATOM 5584 O O . LYS A 1 728 ? 11.634 10.403 12.828 1.00 90.25 728 LYS A O 1
ATOM 5589 N N . THR A 1 729 ? 11.608 8.592 14.142 1.00 92.00 729 THR A N 1
ATOM 5590 C CA . THR A 1 729 ? 12.683 7.885 13.432 1.00 92.00 729 THR A CA 1
ATOM 5591 C C . THR A 1 729 ? 12.216 7.361 12.067 1.00 92.00 729 THR A C 1
ATOM 5593 O O . THR A 1 729 ? 12.971 7.433 11.099 1.00 92.00 729 THR A O 1
ATOM 5596 N N . LEU A 1 730 ? 10.974 6.884 11.969 1.00 95.19 730 LEU A N 1
ATOM 5597 C CA . LEU A 1 730 ? 10.375 6.356 10.742 1.00 95.19 730 LEU A CA 1
ATOM 5598 C C . LEU A 1 730 ? 9.872 7.458 9.797 1.00 95.19 730 LEU A C 1
ATOM 5600 O O . LEU A 1 730 ? 9.973 7.291 8.587 1.00 95.19 730 LEU A O 1
ATOM 5604 N N . GLU A 1 731 ? 9.393 8.589 10.320 1.00 94.88 731 GLU A N 1
ATOM 5605 C CA . GLU A 1 731 ? 9.079 9.794 9.539 1.00 94.88 731 GLU A CA 1
ATOM 5606 C 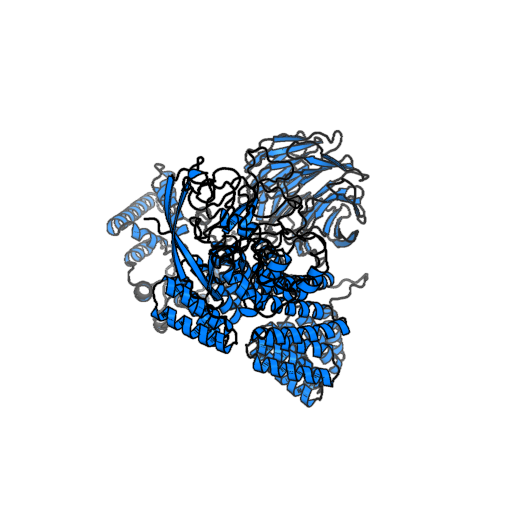C . GLU A 1 731 ? 10.336 10.304 8.821 1.00 94.88 731 GLU A C 1
ATOM 5608 O O . GLU A 1 731 ? 10.307 10.486 7.608 1.00 94.88 731 GLU A O 1
ATOM 5613 N N . HIS A 1 732 ? 11.471 10.409 9.524 1.00 93.94 732 HIS A N 1
ATOM 5614 C CA . HIS A 1 732 ? 12.749 10.787 8.908 1.00 93.94 732 HIS A CA 1
ATOM 5615 C C . HIS A 1 732 ? 13.207 9.780 7.833 1.00 93.94 732 HIS A C 1
ATOM 5617 O O . HIS A 1 732 ? 13.680 10.169 6.767 1.00 93.94 732 HIS A O 1
ATOM 5623 N N . ALA A 1 733 ? 13.013 8.475 8.062 1.00 94.56 733 ALA A N 1
ATOM 5624 C CA . ALA A 1 733 ? 13.302 7.457 7.049 1.00 94.56 733 ALA A CA 1
ATOM 5625 C C . ALA A 1 733 ? 12.394 7.577 5.810 1.00 94.56 733 ALA A C 1
ATOM 5627 O O . ALA A 1 733 ? 12.855 7.401 4.682 1.00 94.56 733 ALA A O 1
ATOM 5628 N N . LEU A 1 734 ? 11.109 7.886 6.021 1.00 94.69 734 LEU A N 1
ATOM 5629 C CA . LEU A 1 734 ? 10.115 8.092 4.970 1.00 94.69 734 LEU A CA 1
ATOM 5630 C C . LEU A 1 734 ? 10.414 9.347 4.140 1.00 94.69 734 LEU A C 1
ATOM 5632 O O . LEU A 1 734 ? 10.221 9.318 2.926 1.00 94.69 734 LEU A O 1
ATOM 5636 N N . GLU A 1 735 ? 10.901 10.423 4.764 1.00 94.44 735 GLU A N 1
ATOM 5637 C CA . GLU A 1 735 ? 11.368 11.633 4.077 1.00 94.44 735 GLU A CA 1
ATOM 5638 C C . GLU A 1 735 ? 12.527 11.309 3.125 1.00 94.44 735 GLU A C 1
ATOM 5640 O O . GLU A 1 735 ? 12.397 11.534 1.921 1.00 94.44 735 GLU A O 1
ATOM 5645 N N . ILE A 1 736 ? 13.599 10.676 3.623 1.00 91.12 736 ILE A N 1
ATOM 5646 C CA . ILE A 1 736 ? 14.750 10.261 2.797 1.00 91.12 736 ILE A CA 1
ATOM 5647 C C . ILE A 1 736 ? 14.296 9.338 1.653 1.00 91.12 736 ILE A C 1
ATOM 5649 O O . ILE A 1 736 ? 14.642 9.558 0.492 1.00 91.12 736 ILE A O 1
ATOM 5653 N N . ALA A 1 737 ? 13.470 8.329 1.954 1.00 90.81 737 ALA A N 1
ATOM 5654 C CA . ALA A 1 737 ? 12.988 7.381 0.952 1.00 90.81 737 ALA A CA 1
ATOM 5655 C C . ALA A 1 737 ? 12.084 8.032 -0.114 1.00 90.81 737 ALA A C 1
ATOM 5657 O O . ALA A 1 737 ? 12.103 7.601 -1.268 1.00 90.81 737 ALA A O 1
ATOM 5658 N N . ARG A 1 738 ? 11.309 9.070 0.237 1.00 90.25 738 ARG A N 1
ATOM 5659 C CA . ARG A 1 738 ? 10.484 9.839 -0.713 1.00 90.25 738 ARG A CA 1
ATOM 5660 C C . ARG A 1 738 ? 11.324 10.781 -1.577 1.00 90.25 738 ARG A C 1
ATOM 5662 O O . ARG A 1 738 ? 11.072 10.845 -2.779 1.00 90.25 738 ARG A O 1
ATOM 5669 N N . GLU A 1 739 ? 12.323 11.458 -1.010 1.00 90.31 739 GLU A N 1
ATOM 5670 C CA . GLU A 1 739 ? 13.252 12.312 -1.767 1.00 90.31 739 GLU A CA 1
ATOM 5671 C C . GLU A 1 739 ? 14.038 11.515 -2.817 1.00 90.31 739 GLU A C 1
ATOM 5673 O O . GLU A 1 739 ? 14.037 11.873 -3.997 1.00 90.31 739 GLU A O 1
ATOM 5678 N N . ASP A 1 740 ? 14.627 10.389 -2.407 1.00 86.06 740 ASP A N 1
ATOM 5679 C CA . ASP A 1 740 ? 15.449 9.530 -3.268 1.00 86.06 740 ASP A CA 1
ATOM 5680 C C . ASP A 1 740 ? 14.605 8.540 -4.111 1.00 86.06 740 ASP A C 1
ATOM 5682 O O . ASP A 1 740 ? 15.146 7.733 -4.867 1.00 86.06 740 ASP A O 1
ATOM 5686 N N . ARG A 1 741 ? 13.265 8.613 -4.021 1.00 88.06 741 ARG A N 1
ATOM 5687 C CA . ARG A 1 741 ? 12.278 7.800 -4.771 1.00 88.06 741 ARG A CA 1
ATOM 5688 C C . ARG A 1 741 ? 12.392 6.279 -4.558 1.00 88.06 741 ARG A C 1
ATOM 5690 O O . ARG A 1 741 ? 12.023 5.484 -5.425 1.00 88.06 741 ARG A O 1
ATOM 5697 N N . LEU A 1 742 ? 12.849 5.861 -3.381 1.00 85.31 742 LEU A N 1
ATOM 5698 C CA . LEU A 1 742 ? 13.131 4.473 -3.009 1.00 85.31 742 LEU A CA 1
ATOM 5699 C C . LEU A 1 742 ? 11.847 3.731 -2.592 1.00 85.31 742 LEU A C 1
ATOM 5701 O O . LEU A 1 742 ? 11.625 3.468 -1.410 1.00 85.31 742 LEU A O 1
ATOM 5705 N N . ARG A 1 743 ? 10.988 3.388 -3.566 1.00 88.94 743 ARG A N 1
ATOM 5706 C CA . ARG A 1 743 ? 9.652 2.785 -3.341 1.00 88.94 743 ARG A CA 1
ATOM 5707 C C . ARG A 1 743 ? 9.603 1.646 -2.307 1.00 88.94 743 ARG A C 1
ATOM 5709 O O . ARG A 1 743 ? 8.752 1.735 -1.421 1.00 88.94 743 ARG A O 1
ATOM 5716 N N . PRO A 1 744 ? 10.499 0.636 -2.316 1.00 88.69 744 PRO A N 1
ATOM 5717 C CA . PRO A 1 744 ? 10.485 -0.397 -1.282 1.00 88.69 744 PRO A CA 1
ATOM 5718 C C . PRO A 1 744 ? 10.675 0.172 0.131 1.00 88.69 744 PRO A C 1
ATOM 5720 O O . PRO A 1 744 ? 9.954 -0.219 1.045 1.00 88.69 744 PRO A O 1
ATOM 5723 N N . LEU A 1 745 ? 11.586 1.133 0.322 1.00 90.25 745 LEU A N 1
ATOM 5724 C CA . LEU A 1 745 ? 11.840 1.748 1.631 1.00 90.25 745 LEU A CA 1
ATOM 5725 C C . LEU A 1 745 ? 10.688 2.656 2.082 1.00 90.25 745 LEU A C 1
ATOM 5727 O O . LEU A 1 745 ? 10.387 2.686 3.273 1.00 90.25 745 LEU A O 1
ATOM 5731 N N . ILE A 1 746 ? 9.988 3.316 1.149 1.00 93.44 746 ILE A N 1
ATOM 5732 C CA . ILE A 1 746 ? 8.731 4.031 1.437 1.00 93.44 746 ILE A CA 1
ATOM 5733 C C . ILE A 1 746 ? 7.714 3.053 2.048 1.00 93.44 746 ILE A C 1
ATOM 5735 O O . ILE A 1 746 ? 7.195 3.310 3.133 1.00 93.44 746 ILE A O 1
ATOM 5739 N N . ALA A 1 747 ? 7.480 1.902 1.406 1.00 93.50 747 ALA A N 1
ATOM 5740 C CA . ALA A 1 747 ? 6.537 0.894 1.894 1.00 93.50 747 ALA A CA 1
ATOM 5741 C C . ALA A 1 747 ? 6.910 0.353 3.286 1.00 93.50 747 ALA A C 1
ATOM 5743 O O . ALA A 1 747 ? 6.043 0.244 4.157 1.00 93.50 747 ALA A O 1
ATOM 5744 N N . HIS A 1 748 ? 8.197 0.078 3.522 1.00 93.00 748 HIS A N 1
ATOM 5745 C CA . HIS A 1 748 ? 8.704 -0.379 4.820 1.00 93.00 748 HIS A CA 1
ATOM 5746 C C . HIS A 1 748 ? 8.550 0.681 5.925 1.00 93.00 748 HIS A C 1
ATOM 5748 O O . HIS A 1 748 ? 8.129 0.347 7.032 1.00 93.00 748 HIS A O 1
ATOM 5754 N N . ALA A 1 749 ? 8.846 1.954 5.641 1.00 95.50 749 ALA A N 1
ATOM 5755 C CA . ALA A 1 749 ? 8.670 3.036 6.610 1.00 95.50 749 ALA A CA 1
ATOM 5756 C C . ALA A 1 749 ? 7.186 3.249 6.964 1.00 95.50 749 ALA A C 1
ATOM 5758 O O . ALA A 1 749 ? 6.850 3.397 8.139 1.00 95.50 749 ALA A O 1
ATOM 5759 N N . LEU A 1 750 ? 6.288 3.183 5.973 1.00 96.12 750 LEU A N 1
ATOM 5760 C CA . LEU A 1 750 ? 4.836 3.245 6.180 1.00 96.12 750 LEU A CA 1
ATOM 5761 C C . LEU A 1 750 ? 4.308 2.062 7.010 1.00 96.12 750 LEU A C 1
ATOM 5763 O O . LEU A 1 750 ? 3.497 2.274 7.910 1.00 96.12 750 LEU A O 1
ATOM 5767 N N . HIS A 1 751 ? 4.800 0.839 6.770 1.00 95.50 751 HIS A N 1
ATOM 5768 C CA . HIS A 1 751 ? 4.468 -0.342 7.579 1.00 95.50 751 HIS A CA 1
ATOM 5769 C C . HIS A 1 751 ? 4.882 -0.148 9.047 1.00 95.50 751 HIS A C 1
ATOM 5771 O O . HIS A 1 751 ? 4.063 -0.330 9.953 1.00 95.50 751 HIS A O 1
ATOM 5777 N N . GLY A 1 752 ? 6.121 0.299 9.282 1.00 91.88 752 GLY A N 1
ATOM 5778 C CA . GLY A 1 752 ? 6.625 0.603 10.621 1.00 91.88 752 GLY A CA 1
ATOM 5779 C C . GLY A 1 752 ? 5.822 1.700 11.329 1.00 91.88 752 GLY A C 1
ATOM 5780 O O . GLY A 1 752 ? 5.496 1.556 12.509 1.00 91.88 752 GLY A O 1
ATOM 5781 N N . LEU A 1 753 ? 5.453 2.774 10.615 1.00 93.44 753 LEU A N 1
ATOM 5782 C CA . LEU A 1 753 ? 4.596 3.840 11.152 1.00 93.44 753 LEU A CA 1
ATOM 5783 C C . LEU A 1 753 ? 3.205 3.312 11.501 1.00 93.44 753 LEU A C 1
ATOM 5785 O O . LEU A 1 753 ? 2.698 3.607 12.582 1.00 93.44 753 LEU A O 1
ATOM 5789 N N . GLY A 1 754 ? 2.613 2.495 10.627 1.00 91.81 754 GLY A N 1
ATOM 5790 C CA . GLY A 1 754 ? 1.350 1.810 10.884 1.00 91.81 754 GLY A CA 1
ATOM 5791 C C . GLY A 1 754 ? 1.390 1.040 12.203 1.00 91.81 754 GLY A C 1
ATOM 5792 O O . GLY A 1 754 ? 0.553 1.268 13.075 1.00 91.81 754 GLY A O 1
ATOM 5793 N N . HIS A 1 755 ? 2.422 0.216 12.406 1.00 91.00 755 HIS A N 1
ATOM 5794 C CA . HIS A 1 755 ? 2.614 -0.544 13.644 1.00 91.00 755 HIS A CA 1
ATOM 5795 C C . HIS A 1 755 ? 2.795 0.360 14.880 1.00 91.00 755 HIS A C 1
ATOM 5797 O O . HIS A 1 755 ? 2.162 0.124 15.912 1.00 91.00 755 HIS A O 1
ATOM 5803 N N . ALA A 1 756 ? 3.569 1.446 14.777 1.00 87.06 756 ALA A N 1
ATOM 5804 C CA . ALA A 1 756 ? 3.711 2.415 15.866 1.00 87.06 756 ALA A CA 1
ATOM 5805 C C . ALA A 1 756 ? 2.372 3.091 16.236 1.00 87.06 756 ALA A C 1
ATOM 5807 O O . ALA A 1 756 ? 2.055 3.249 17.418 1.00 87.06 756 ALA A O 1
ATOM 5808 N N . TYR A 1 757 ? 1.539 3.440 15.247 1.00 85.00 757 TYR A N 1
ATOM 5809 C CA . TYR A 1 757 ? 0.216 4.022 15.494 1.00 85.00 757 TYR A CA 1
ATOM 5810 C C . TYR A 1 757 ? -0.801 3.019 16.061 1.00 85.00 757 TYR A C 1
ATOM 5812 O O . TYR A 1 757 ? -1.644 3.433 16.862 1.00 85.00 757 TYR A O 1
ATOM 5820 N N . VAL A 1 758 ? -0.695 1.717 15.750 1.00 82.12 758 VAL A N 1
ATOM 5821 C CA . VAL A 1 758 ? -1.476 0.663 16.436 1.00 82.12 758 VAL A CA 1
ATOM 5822 C C . VAL A 1 758 ? -1.175 0.663 17.938 1.00 82.12 758 VAL A C 1
ATOM 5824 O O . VAL A 1 758 ? -2.108 0.673 18.744 1.00 82.12 758 VAL A O 1
ATOM 5827 N N . GLN A 1 759 ? 0.100 0.746 18.338 1.00 78.44 759 GLN A N 1
ATOM 5828 C CA . GLN A 1 759 ? 0.493 0.786 19.757 1.00 78.44 759 GLN A CA 1
ATOM 5829 C C . GLN A 1 759 ? 0.032 2.054 20.493 1.00 78.44 759 GLN A C 1
ATOM 5831 O O . GLN A 1 759 ? -0.316 2.002 21.676 1.00 78.44 759 GLN A O 1
ATOM 5836 N N . LEU A 1 760 ? -0.031 3.190 19.794 1.00 75.38 760 LEU A N 1
ATOM 5837 C CA . LEU A 1 760 ? -0.634 4.425 20.309 1.00 75.38 760 LEU A CA 1
ATOM 5838 C C . LEU A 1 760 ? -2.173 4.436 20.214 1.00 75.38 760 LEU A C 1
ATOM 5840 O O . LEU A 1 760 ? -2.806 5.435 20.547 1.00 75.38 760 LEU A O 1
ATOM 5844 N N . THR A 1 761 ? -2.803 3.334 19.792 1.00 77.25 761 THR A N 1
ATOM 5845 C CA . THR A 1 761 ? -4.260 3.172 19.606 1.00 77.25 761 THR A CA 1
ATOM 5846 C C . THR A 1 761 ? -4.903 4.131 18.591 1.00 77.25 761 THR A C 1
ATOM 5848 O O . THR A 1 761 ? -6.125 4.276 18.545 1.00 77.25 761 THR A O 1
ATOM 5851 N N . ASN A 1 762 ? -4.101 4.745 17.716 1.00 80.50 762 ASN A N 1
ATOM 5852 C CA . ASN A 1 762 ? -4.556 5.617 16.632 1.00 80.50 762 ASN A CA 1
ATOM 5853 C C . ASN A 1 762 ? -4.860 4.789 15.369 1.00 80.50 762 ASN A C 1
ATOM 5855 O O . ASN A 1 762 ? -4.150 4.836 14.362 1.00 80.50 762 ASN A O 1
ATOM 5859 N N . ILE A 1 763 ? -5.912 3.973 15.465 1.00 85.88 763 ILE A N 1
ATOM 5860 C CA . ILE A 1 763 ? -6.193 2.897 14.505 1.00 85.88 763 ILE A CA 1
ATOM 5861 C C . ILE A 1 763 ? -6.545 3.413 13.101 1.00 85.88 763 ILE A C 1
ATOM 5863 O O . ILE A 1 763 ? -6.178 2.782 12.115 1.00 85.88 763 ILE A O 1
ATOM 5867 N N . GLU A 1 764 ? -7.217 4.563 12.973 1.00 83.81 764 GLU A N 1
ATOM 5868 C CA . GLU A 1 764 ? -7.549 5.125 11.652 1.00 83.81 764 GLU A CA 1
ATOM 5869 C C . GLU A 1 764 ? -6.300 5.573 10.883 1.00 83.81 764 GLU A C 1
ATOM 5871 O O . GLU A 1 764 ? -6.184 5.304 9.688 1.00 83.81 764 GLU A O 1
ATOM 5876 N N . GLN A 1 765 ? -5.342 6.210 11.566 1.00 87.94 765 GLN A N 1
ATOM 5877 C CA . GLN A 1 765 ? -4.079 6.603 10.945 1.00 87.94 765 GLN A CA 1
ATOM 5878 C C . GLN A 1 765 ? -3.223 5.377 10.610 1.00 87.94 765 GLN A C 1
ATOM 5880 O O . GLN A 1 765 ? -2.662 5.316 9.518 1.00 87.94 765 GLN A O 1
ATOM 5885 N N . ALA A 1 766 ? -3.185 4.378 11.500 1.00 89.44 766 ALA A N 1
ATOM 5886 C CA . ALA A 1 766 ? -2.521 3.106 11.229 1.00 89.44 766 ALA A CA 1
ATOM 5887 C C . ALA A 1 766 ? -3.089 2.411 9.980 1.00 89.44 766 ALA A C 1
ATOM 5889 O O . ALA A 1 766 ? -2.319 2.021 9.106 1.00 89.44 766 ALA A O 1
ATOM 5890 N N . ARG A 1 767 ? -4.424 2.321 9.856 1.00 93.81 767 ARG A N 1
ATOM 5891 C CA . ARG A 1 767 ? -5.101 1.719 8.696 1.00 93.81 767 ARG A CA 1
ATOM 5892 C C . ARG A 1 767 ? -4.657 2.369 7.385 1.00 93.81 767 ARG A C 1
ATOM 5894 O O . ARG A 1 767 ? -4.190 1.661 6.503 1.00 93.81 767 ARG A O 1
ATOM 5901 N N . ASN A 1 768 ? -4.746 3.698 7.287 1.00 93.12 768 ASN A N 1
ATOM 5902 C CA . ASN A 1 768 ? -4.419 4.426 6.055 1.00 93.12 768 ASN A CA 1
ATOM 5903 C C . ASN A 1 768 ? -2.961 4.195 5.608 1.00 93.12 768 ASN A C 1
ATOM 5905 O O . ASN A 1 768 ? -2.698 3.994 4.426 1.00 93.12 768 ASN A O 1
ATOM 5909 N N . LEU A 1 769 ? -2.016 4.202 6.556 1.00 94.19 769 LEU A N 1
ATOM 5910 C CA . LEU A 1 769 ? -0.590 3.987 6.278 1.00 94.19 769 LEU A CA 1
ATOM 5911 C C . LEU A 1 769 ? -0.299 2.542 5.847 1.00 94.19 769 LEU A C 1
ATOM 5913 O O . LEU A 1 769 ? 0.535 2.314 4.972 1.00 94.19 769 LEU A O 1
ATOM 5917 N N . LEU A 1 770 ? -1.001 1.568 6.431 1.00 95.56 770 LEU A N 1
ATOM 5918 C CA . LEU A 1 770 ? -0.900 0.161 6.041 1.00 95.56 770 LEU A CA 1
ATOM 5919 C C . LEU A 1 770 ? -1.520 -0.090 4.661 1.00 95.56 770 LEU A C 1
ATOM 5921 O O . LEU A 1 770 ? -0.945 -0.837 3.878 1.00 95.56 770 LEU A O 1
ATOM 5925 N N . GLU A 1 771 ? -2.634 0.565 4.329 1.00 95.44 771 GLU A N 1
ATOM 5926 C CA . GLU A 1 771 ? -3.248 0.511 2.995 1.00 95.44 771 GLU A CA 1
ATOM 5927 C C . GLU A 1 771 ? -2.306 1.092 1.913 1.00 95.44 771 GLU A C 1
ATOM 5929 O O . GLU A 1 771 ? -2.109 0.449 0.880 1.00 95.44 771 GLU A O 1
ATOM 5934 N N . GLU A 1 772 ? -1.641 2.233 2.167 1.00 96.06 772 GLU A N 1
ATOM 5935 C CA . GLU A 1 772 ? -0.596 2.799 1.280 1.00 96.06 772 GLU A CA 1
ATOM 5936 C C . GLU A 1 772 ? 0.606 1.840 1.141 1.00 96.06 772 GLU A C 1
ATOM 5938 O O . GLU A 1 772 ? 1.076 1.573 0.034 1.00 96.06 772 GLU A O 1
ATOM 5943 N N . SER A 1 773 ? 1.072 1.271 2.257 1.00 96.38 773 SER A N 1
ATOM 5944 C CA . SER A 1 773 ? 2.193 0.322 2.304 1.00 96.38 773 SER A CA 1
ATOM 5945 C C . SER A 1 773 ? 1.926 -0.960 1.498 1.00 96.38 773 SER A C 1
ATOM 5947 O O . SER A 1 773 ? 2.741 -1.338 0.654 1.00 96.38 773 SER A O 1
ATOM 5949 N N . ILE A 1 774 ? 0.760 -1.591 1.690 1.00 95.69 774 ILE A N 1
ATOM 5950 C CA . ILE A 1 774 ? 0.354 -2.823 0.991 1.00 95.69 774 ILE A CA 1
ATOM 5951 C C . ILE A 1 774 ? 0.236 -2.588 -0.516 1.00 95.69 774 ILE A C 1
ATOM 5953 O O . ILE A 1 774 ? 0.705 -3.420 -1.292 1.00 95.69 774 ILE A O 1
ATOM 5957 N N . ALA A 1 775 ? -0.326 -1.453 -0.945 1.00 93.69 775 ALA A N 1
ATOM 5958 C CA . ALA A 1 775 ? -0.429 -1.120 -2.365 1.00 93.69 775 ALA A CA 1
ATOM 5959 C C . ALA A 1 775 ? 0.952 -1.039 -3.043 1.00 93.69 775 ALA A C 1
ATOM 5961 O O . ALA A 1 775 ? 1.121 -1.519 -4.167 1.00 93.69 775 ALA A O 1
ATOM 5962 N N . ILE A 1 776 ? 1.961 -0.494 -2.351 1.00 91.12 776 ILE A N 1
ATOM 5963 C CA . ILE A 1 776 ? 3.340 -0.465 -2.856 1.00 91.12 776 ILE A CA 1
ATOM 5964 C C . ILE A 1 776 ? 3.956 -1.872 -2.831 1.00 91.12 776 ILE A C 1
ATOM 5966 O O . ILE A 1 776 ? 4.528 -2.285 -3.836 1.00 91.12 776 ILE A O 1
ATOM 5970 N N . PHE A 1 777 ? 3.808 -2.649 -1.750 1.00 91.06 777 PHE A N 1
ATOM 5971 C CA . PHE A 1 777 ? 4.328 -4.025 -1.709 1.00 91.06 777 PHE A CA 1
ATOM 5972 C C . PHE A 1 777 ? 3.748 -4.911 -2.822 1.00 91.06 777 PHE A C 1
ATOM 5974 O O . PHE A 1 777 ? 4.491 -5.672 -3.441 1.00 91.06 777 PHE A O 1
ATOM 5981 N N . GLN A 1 778 ? 2.460 -4.763 -3.145 1.00 88.75 778 GLN A N 1
ATOM 5982 C CA . GLN A 1 778 ? 1.814 -5.469 -4.255 1.00 88.75 778 GLN A CA 1
ATOM 5983 C C . GLN A 1 778 ? 2.354 -5.030 -5.623 1.00 88.75 778 GLN A C 1
ATOM 5985 O O . GLN A 1 778 ? 2.628 -5.881 -6.472 1.00 88.75 778 GLN A O 1
ATOM 5990 N N . ALA A 1 779 ? 2.565 -3.726 -5.832 1.00 84.38 779 ALA A N 1
ATOM 5991 C CA . ALA A 1 779 ? 3.155 -3.200 -7.064 1.00 84.38 779 ALA A CA 1
ATOM 5992 C C . ALA A 1 779 ? 4.601 -3.690 -7.281 1.00 84.38 779 ALA A C 1
ATOM 5994 O O . ALA A 1 779 ? 4.954 -4.099 -8.386 1.00 84.38 779 ALA A O 1
ATOM 5995 N N . GLU A 1 780 ? 5.413 -3.710 -6.220 1.00 83.25 780 GLU A N 1
ATOM 5996 C CA . GLU A 1 780 ? 6.819 -4.148 -6.238 1.00 83.25 780 GLU A CA 1
ATOM 5997 C C . GLU A 1 780 ? 6.986 -5.685 -6.093 1.00 83.25 780 GLU A C 1
ATOM 5999 O O . GLU A 1 780 ? 8.106 -6.201 -6.110 1.00 83.25 780 GLU A O 1
ATOM 6004 N N . ARG A 1 781 ? 5.878 -6.438 -5.956 1.00 83.75 781 ARG A N 1
ATOM 6005 C CA . ARG A 1 781 ? 5.820 -7.904 -5.743 1.00 83.75 781 ARG A CA 1
ATOM 6006 C C . ARG A 1 781 ? 6.595 -8.401 -4.510 1.00 83.75 781 ARG A C 1
ATOM 6008 O O . ARG A 1 781 ? 7.219 -9.463 -4.529 1.00 83.75 781 ARG A O 1
ATOM 6015 N N . ILE A 1 782 ? 6.544 -7.641 -3.421 1.00 83.62 782 ILE A N 1
ATOM 6016 C CA . ILE A 1 782 ? 7.230 -7.912 -2.152 1.00 83.62 782 ILE A CA 1
ATOM 6017 C C . ILE A 1 782 ? 6.275 -8.684 -1.218 1.00 83.62 782 ILE A C 1
ATOM 6019 O O . ILE A 1 782 ? 5.566 -8.105 -0.399 1.00 83.62 782 ILE A O 1
ATOM 6023 N N . ARG A 1 783 ? 6.214 -10.013 -1.384 1.00 84.88 783 ARG A N 1
ATOM 6024 C CA . ARG A 1 783 ? 5.188 -10.881 -0.759 1.00 84.88 783 ARG A CA 1
ATOM 6025 C C . ARG A 1 783 ? 5.334 -11.067 0.759 1.00 84.88 783 ARG A C 1
ATOM 6027 O O . ARG A 1 783 ? 4.327 -11.225 1.446 1.00 84.88 783 ARG A O 1
ATOM 6034 N N . LEU A 1 784 ? 6.561 -11.059 1.282 1.00 85.19 784 LEU A N 1
ATOM 6035 C CA . LEU A 1 784 ? 6.843 -11.289 2.706 1.00 85.19 784 LEU A CA 1
ATOM 6036 C C . LEU A 1 784 ? 6.251 -10.165 3.570 1.00 85.19 784 LEU A C 1
ATOM 6038 O O . LEU A 1 784 ? 5.420 -10.403 4.447 1.00 85.19 784 LEU A O 1
ATOM 6042 N N . GLU A 1 785 ? 6.616 -8.923 3.268 1.00 89.38 785 GLU A N 1
ATOM 6043 C CA . GLU A 1 785 ? 6.129 -7.742 3.972 1.00 89.38 785 GLU A CA 1
ATOM 6044 C C . GLU A 1 785 ? 4.651 -7.442 3.667 1.00 89.38 785 GLU A C 1
ATOM 6046 O O . GLU A 1 785 ? 3.937 -6.985 4.560 1.00 89.38 785 GLU A O 1
ATOM 6051 N N . GLU A 1 786 ? 4.150 -7.781 2.469 1.00 92.06 786 GLU A N 1
ATOM 6052 C CA . GLU A 1 786 ? 2.712 -7.740 2.154 1.00 92.06 786 GLU A CA 1
ATOM 6053 C C . GLU A 1 786 ? 1.899 -8.593 3.144 1.00 92.06 786 GLU A C 1
ATOM 6055 O O . GLU A 1 786 ? 0.912 -8.113 3.704 1.00 92.06 786 GLU A O 1
ATOM 6060 N N . SER A 1 787 ? 2.332 -9.831 3.421 1.00 93.44 787 SER A N 1
ATOM 6061 C CA . SER A 1 787 ? 1.686 -10.705 4.412 1.00 93.44 787 SER A CA 1
ATOM 6062 C C . SER A 1 787 ? 1.693 -10.088 5.816 1.00 93.44 787 SER A C 1
ATOM 6064 O O . SER A 1 787 ? 0.659 -10.043 6.493 1.00 93.44 787 SER A O 1
ATOM 6066 N N . GLN A 1 788 ? 2.839 -9.563 6.258 1.00 91.00 788 GLN A N 1
ATOM 6067 C CA . GLN A 1 788 ? 2.973 -8.965 7.591 1.00 91.00 788 GLN A CA 1
ATOM 6068 C C . GLN A 1 788 ? 2.069 -7.736 7.765 1.00 91.00 788 GLN A C 1
ATOM 6070 O O . GLN A 1 788 ? 1.387 -7.626 8.794 1.00 91.00 788 GLN A O 1
ATOM 6075 N N . ALA A 1 789 ? 2.018 -6.868 6.749 1.00 93.94 789 ALA A N 1
ATOM 6076 C CA . ALA A 1 789 ? 1.194 -5.667 6.729 1.00 93.94 789 ALA A CA 1
ATOM 6077 C C . ALA A 1 789 ? -0.308 -5.988 6.627 1.00 93.94 789 ALA A C 1
ATOM 6079 O O . ALA A 1 789 ? -1.101 -5.381 7.347 1.00 93.94 789 ALA A O 1
ATOM 6080 N N . LEU A 1 790 ? -0.715 -6.977 5.817 1.00 95.50 790 LEU A N 1
ATOM 6081 C CA . LEU A 1 790 ? -2.110 -7.441 5.731 1.00 95.50 790 LEU A CA 1
ATOM 6082 C C . LEU A 1 790 ? -2.624 -7.981 7.069 1.00 95.50 790 LEU A C 1
ATOM 6084 O O . LEU A 1 790 ? -3.739 -7.655 7.478 1.00 95.50 790 LEU A O 1
ATOM 6088 N N . GLY A 1 791 ? -1.810 -8.761 7.787 1.00 91.44 791 GLY A N 1
ATOM 6089 C CA . GLY A 1 791 ? -2.178 -9.256 9.113 1.00 91.44 791 GLY A CA 1
ATOM 6090 C C . GLY A 1 791 ? -2.377 -8.135 10.137 1.00 91.44 791 GLY A C 1
ATOM 6091 O O . GLY A 1 791 ? -3.341 -8.167 10.902 1.00 91.44 791 GLY A O 1
ATOM 6092 N N . LEU A 1 792 ? -1.517 -7.112 10.109 1.00 92.88 792 LEU A N 1
ATOM 6093 C CA . LEU A 1 792 ? -1.619 -5.934 10.978 1.00 92.88 792 LEU A CA 1
ATOM 6094 C C . LEU A 1 792 ? -2.805 -5.028 10.596 1.00 92.88 792 LEU A C 1
ATOM 6096 O O . LEU A 1 792 ? -3.487 -4.474 11.460 1.00 92.88 792 LEU A O 1
ATOM 6100 N N . LEU A 1 793 ? -3.107 -4.915 9.300 1.00 95.44 793 LEU A N 1
ATOM 6101 C CA . LEU A 1 793 ? -4.314 -4.253 8.809 1.00 95.44 793 LEU A CA 1
ATOM 6102 C C . LEU A 1 793 ? -5.577 -5.005 9.270 1.00 95.44 793 LEU A C 1
ATOM 6104 O O . LEU A 1 793 ? -6.574 -4.372 9.622 1.00 95.44 793 LEU A O 1
ATOM 6108 N N . GLY A 1 794 ? -5.519 -6.338 9.356 1.00 92.12 794 GLY A N 1
ATOM 6109 C CA . GLY A 1 794 ? -6.548 -7.174 9.977 1.00 92.12 794 GLY A CA 1
ATOM 6110 C C . GLY A 1 794 ? -6.828 -6.785 11.434 1.00 92.12 794 GLY A C 1
ATOM 6111 O O . GLY A 1 794 ? -7.986 -6.559 11.792 1.00 92.12 794 GLY A O 1
ATOM 6112 N N . GLU A 1 795 ? -5.787 -6.602 12.255 1.00 89.00 795 GLU A N 1
ATOM 6113 C CA . GLU A 1 795 ? -5.927 -6.083 13.628 1.00 89.00 795 GLU A CA 1
ATOM 6114 C C . GLU A 1 795 ? -6.581 -4.689 13.659 1.00 89.00 795 GLU A C 1
ATOM 6116 O O . GLU A 1 795 ? -7.459 -4.429 14.488 1.00 89.00 795 GLU A O 1
ATOM 6121 N N . CYS A 1 796 ? -6.219 -3.803 12.723 1.00 88.81 796 CYS A N 1
ATOM 6122 C CA . CYS A 1 796 ? -6.820 -2.471 12.612 1.00 88.81 796 CYS A CA 1
ATOM 6123 C C . CYS A 1 796 ? -8.322 -2.542 12.299 1.00 88.81 796 CYS A C 1
ATOM 6125 O O . CYS A 1 796 ? -9.129 -1.909 12.984 1.00 88.81 796 CYS A O 1
ATOM 6127 N N . PHE A 1 797 ? -8.732 -3.343 11.308 1.00 89.12 797 PHE A N 1
ATOM 6128 C CA . PHE A 1 797 ? -10.153 -3.535 10.999 1.00 89.12 797 PHE A CA 1
ATOM 6129 C C . PHE A 1 797 ? -10.916 -4.190 12.153 1.00 89.12 797 PHE A C 1
ATOM 6131 O O . PHE A 1 797 ? -12.057 -3.799 12.415 1.00 89.12 797 PHE A O 1
ATOM 6138 N N . PHE A 1 798 ? -10.287 -5.110 12.889 1.00 87.75 798 PHE A N 1
ATOM 6139 C CA . PHE A 1 798 ? -10.875 -5.698 14.088 1.00 87.75 798 PHE A CA 1
ATOM 6140 C C . PHE A 1 798 ? -11.144 -4.637 15.166 1.00 87.75 798 PHE A C 1
ATOM 6142 O O . PHE A 1 798 ? -12.263 -4.549 15.677 1.00 87.75 798 PHE A O 1
ATOM 6149 N N . ALA A 1 799 ? -10.161 -3.781 15.462 1.00 80.94 799 ALA A N 1
ATOM 6150 C CA . ALA A 1 799 ? -10.292 -2.701 16.441 1.00 80.94 799 ALA A CA 1
ATOM 6151 C C . ALA A 1 799 ? -11.292 -1.602 16.015 1.00 80.94 799 ALA A C 1
ATOM 6153 O O . ALA A 1 799 ? -11.927 -0.986 16.872 1.00 80.94 799 ALA A O 1
ATOM 6154 N N . LEU A 1 800 ? -11.497 -1.400 14.706 1.00 82.19 800 LEU A N 1
ATOM 6155 C CA . LEU A 1 800 ? -12.568 -0.560 14.144 1.00 82.19 800 LEU A CA 1
ATOM 6156 C C . LEU A 1 800 ? -13.951 -1.251 14.125 1.00 82.19 800 LEU A C 1
ATOM 6158 O O . LEU A 1 800 ? -14.945 -0.629 13.756 1.00 82.19 800 LEU A O 1
ATOM 6162 N N . GLY A 1 801 ? -14.040 -2.524 14.526 1.00 81.38 801 GLY A N 1
ATOM 6163 C CA . GLY A 1 801 ? -15.284 -3.296 14.613 1.00 81.38 801 GLY A CA 1
ATOM 6164 C C . GLY A 1 801 ? -15.688 -4.055 13.342 1.00 81.38 801 GLY A C 1
ATOM 6165 O O . GLY A 1 801 ? -16.708 -4.747 13.357 1.00 81.38 801 GLY A O 1
ATOM 6166 N N . ASN A 1 802 ? -14.903 -3.990 12.261 1.00 88.19 802 ASN A N 1
ATOM 6167 C CA . ASN A 1 802 ? -15.156 -4.724 11.017 1.00 88.19 802 ASN A CA 1
ATOM 6168 C C . ASN A 1 802 ? -14.537 -6.133 11.068 1.00 88.19 802 ASN A C 1
ATOM 6170 O O . ASN A 1 802 ? -13.438 -6.395 10.576 1.00 88.19 802 ASN A O 1
ATOM 6174 N N . ARG A 1 803 ? -15.269 -7.040 11.716 1.00 87.56 803 ARG A N 1
ATOM 6175 C CA . ARG A 1 803 ? -14.821 -8.395 12.074 1.00 87.56 803 ARG A CA 1
ATOM 6176 C C . ARG A 1 803 ? -14.605 -9.309 10.870 1.00 87.56 803 ARG A C 1
ATOM 6178 O O . ARG A 1 803 ? -13.604 -10.016 10.829 1.00 87.56 803 ARG A O 1
ATOM 6185 N N . ASP A 1 804 ? -15.512 -9.276 9.896 1.00 88.69 804 ASP A N 1
ATOM 6186 C CA . ASP A 1 804 ? -15.434 -10.152 8.722 1.00 88.69 804 ASP A CA 1
ATOM 6187 C C . ASP A 1 804 ? -14.216 -9.794 7.859 1.00 88.69 804 ASP A C 1
ATOM 6189 O O . ASP A 1 804 ? -13.447 -10.676 7.476 1.00 88.69 804 ASP A O 1
ATOM 6193 N N . ARG A 1 805 ? -13.967 -8.491 7.652 1.00 92.00 805 ARG A N 1
ATOM 6194 C CA . ARG A 1 805 ? -12.786 -8.015 6.918 1.00 92.00 805 ARG A CA 1
ATOM 6195 C C . ARG A 1 805 ? -11.480 -8.328 7.650 1.00 92.00 805 ARG A C 1
ATOM 6197 O O . ARG A 1 805 ? -10.496 -8.661 7.002 1.00 92.00 805 ARG A O 1
ATOM 6204 N N . ALA A 1 806 ? -11.469 -8.265 8.982 1.00 90.25 806 ALA A N 1
ATOM 6205 C CA . ALA A 1 806 ? -10.300 -8.646 9.774 1.00 90.25 806 ALA A CA 1
ATOM 6206 C C . ALA A 1 806 ? -9.921 -10.126 9.585 1.00 90.25 806 ALA A C 1
ATOM 6208 O O . ALA A 1 806 ? -8.756 -10.438 9.346 1.00 90.25 806 ALA A O 1
ATOM 6209 N N . ILE A 1 807 ? -10.909 -11.029 9.631 1.00 92.00 807 ILE A N 1
ATOM 6210 C CA . ILE A 1 807 ? -10.703 -12.466 9.388 1.00 92.00 807 ILE A CA 1
ATOM 6211 C C . ILE A 1 807 ? -10.202 -12.707 7.959 1.00 92.00 807 ILE A C 1
ATOM 6213 O O . ILE A 1 807 ? -9.245 -13.456 7.772 1.00 92.00 807 ILE A O 1
ATOM 6217 N N . GLU A 1 808 ? -10.816 -12.058 6.965 1.00 94.94 808 GLU A N 1
ATOM 6218 C CA . GLU A 1 808 ? -10.428 -12.170 5.555 1.00 94.94 808 GLU A CA 1
ATOM 6219 C C . GLU A 1 808 ? -8.964 -11.754 5.329 1.00 94.94 808 GLU A C 1
ATOM 6221 O O . GLU A 1 808 ? -8.207 -12.487 4.697 1.00 94.94 808 GLU A O 1
ATOM 6226 N N . LEU A 1 809 ? -8.540 -10.617 5.890 1.00 94.69 809 LEU A N 1
ATOM 6227 C CA . LEU A 1 809 ? -7.173 -10.104 5.751 1.00 94.69 809 LEU A CA 1
ATOM 6228 C C . LEU A 1 809 ? -6.136 -11.001 6.439 1.00 94.69 809 LEU A C 1
ATOM 6230 O O . LEU A 1 809 ? -5.093 -11.287 5.851 1.00 94.69 809 LEU A O 1
ATOM 6234 N N . CYS A 1 810 ? -6.425 -11.520 7.638 1.00 93.06 810 CYS A N 1
ATOM 6235 C CA . CYS A 1 810 ? -5.544 -12.496 8.283 1.00 93.06 810 CYS A CA 1
ATOM 6236 C C . CYS A 1 810 ? -5.462 -13.811 7.485 1.00 93.06 810 CYS A C 1
ATOM 6238 O O . CYS A 1 810 ? -4.383 -14.389 7.378 1.00 93.06 810 CYS A O 1
ATOM 6240 N N . GLN A 1 811 ? -6.562 -14.274 6.880 1.00 94.44 811 GLN A N 1
ATOM 6241 C CA . GLN A 1 811 ? -6.558 -15.454 6.003 1.00 94.44 811 GLN A CA 1
ATOM 6242 C C . GLN A 1 811 ? -5.764 -15.224 4.711 1.00 94.44 811 GLN A C 1
ATOM 6244 O O . GLN A 1 811 ? -5.028 -16.117 4.292 1.00 94.44 811 GLN A O 1
ATOM 6249 N N . GLN A 1 812 ? -5.857 -14.034 4.111 1.00 95.88 812 GLN A N 1
ATOM 6250 C CA . GLN A 1 812 ? -5.019 -13.640 2.974 1.00 95.88 812 GLN A CA 1
ATOM 6251 C C . GLN A 1 812 ? -3.537 -13.642 3.363 1.00 95.88 812 GLN A C 1
ATOM 6253 O O . GLN A 1 812 ? -2.740 -14.292 2.691 1.00 95.88 812 GLN A O 1
ATOM 6258 N N . ALA A 1 813 ? -3.174 -13.021 4.490 1.00 94.19 813 ALA A N 1
ATOM 6259 C CA . ALA A 1 813 ? -1.805 -13.016 5.005 1.00 94.19 813 ALA A CA 1
ATOM 6260 C C . ALA A 1 813 ? -1.240 -14.435 5.225 1.00 94.19 813 ALA A C 1
ATOM 6262 O O . ALA A 1 813 ? -0.118 -14.725 4.801 1.00 94.19 813 ALA A O 1
ATOM 6263 N N . ILE A 1 814 ? -2.031 -15.346 5.812 1.00 93.75 814 ILE A N 1
ATOM 6264 C CA . ILE A 1 814 ? -1.668 -16.767 5.969 1.00 93.75 814 ILE A CA 1
ATOM 6265 C C . ILE A 1 814 ? -1.448 -17.433 4.604 1.00 93.75 814 ILE A C 1
ATOM 6267 O O . ILE A 1 814 ? -0.455 -18.133 4.431 1.00 93.75 814 ILE A O 1
ATOM 6271 N N . GLY A 1 815 ? -2.335 -17.206 3.629 1.00 94.62 815 GLY A N 1
ATOM 6272 C CA . GLY A 1 815 ? -2.205 -17.768 2.281 1.00 94.62 815 GLY A CA 1
ATOM 6273 C C . GLY A 1 815 ? -0.929 -17.316 1.565 1.00 94.62 815 GLY A C 1
ATOM 6274 O O . GLY A 1 815 ? -0.238 -18.140 0.972 1.00 94.62 815 GLY A O 1
ATOM 6275 N N . ILE A 1 816 ? -0.569 -16.035 1.689 1.00 91.06 816 ILE A N 1
ATOM 6276 C CA . ILE A 1 816 ? 0.679 -15.482 1.138 1.00 91.06 816 ILE A CA 1
ATOM 6277 C C . ILE A 1 816 ? 1.899 -16.087 1.844 1.00 91.06 816 ILE A C 1
ATOM 6279 O O . ILE A 1 816 ? 2.845 -16.508 1.186 1.00 91.06 816 ILE A O 1
ATOM 6283 N N . ALA A 1 817 ? 1.873 -16.184 3.177 1.00 88.38 817 ALA A N 1
ATOM 6284 C CA . ALA A 1 817 ? 2.974 -16.770 3.941 1.00 88.38 817 ALA A CA 1
ATOM 6285 C C . ALA A 1 817 ? 3.164 -18.271 3.625 1.00 88.38 817 ALA A C 1
ATOM 6287 O O . ALA A 1 817 ? 4.292 -18.757 3.573 1.00 88.38 817 ALA A O 1
ATOM 6288 N N . GLN A 1 818 ? 2.078 -18.999 3.332 1.00 88.81 818 GLN A N 1
ATOM 6289 C CA . GLN A 1 818 ? 2.121 -20.380 2.835 1.00 88.81 818 GLN A CA 1
ATOM 6290 C C . GLN A 1 818 ? 2.693 -20.488 1.415 1.00 88.81 818 GLN A C 1
ATOM 6292 O O . GLN A 1 818 ? 3.464 -21.410 1.156 1.00 88.81 818 GLN A O 1
ATOM 6297 N N . GLU A 1 819 ? 2.363 -19.556 0.515 1.00 87.56 819 GLU A N 1
ATOM 6298 C CA . GLU A 1 819 ? 2.899 -19.496 -0.856 1.00 87.56 819 GLU A CA 1
ATOM 6299 C C . GLU A 1 819 ? 4.429 -19.352 -0.869 1.00 87.56 819 GLU A C 1
ATOM 6301 O O . GLU A 1 819 ? 5.105 -20.071 -1.601 1.00 87.56 819 GLU A O 1
ATOM 6306 N N . ILE A 1 820 ? 4.975 -18.475 -0.018 1.00 82.00 820 ILE A N 1
ATOM 6307 C CA . ILE A 1 820 ? 6.426 -18.232 0.100 1.00 82.00 820 ILE A CA 1
ATOM 6308 C C . ILE A 1 820 ? 7.127 -19.129 1.138 1.00 82.00 820 ILE A C 1
ATOM 6310 O O . ILE A 1 820 ? 8.330 -18.997 1.348 1.00 82.00 820 ILE A O 1
ATOM 6314 N N . ASN A 1 821 ? 6.394 -20.043 1.789 1.00 80.75 821 ASN A N 1
ATOM 6315 C CA . ASN A 1 821 ? 6.886 -20.931 2.854 1.00 80.75 821 ASN A CA 1
ATOM 6316 C C . ASN A 1 821 ? 7.518 -20.190 4.068 1.00 80.75 821 ASN A C 1
ATOM 6318 O O . ASN A 1 821 ? 8.374 -20.738 4.767 1.00 80.75 821 ASN A O 1
ATOM 6322 N N . ASP A 1 822 ? 7.056 -18.970 4.367 1.00 80.75 822 ASP A N 1
ATOM 6323 C CA . ASP A 1 822 ? 7.425 -18.214 5.573 1.00 80.75 822 ASP A CA 1
ATOM 6324 C C . ASP A 1 822 ? 6.683 -18.766 6.800 1.00 80.75 822 ASP A C 1
ATOM 6326 O O . ASP A 1 822 ? 5.552 -18.395 7.119 1.00 80.75 822 ASP A O 1
ATOM 6330 N N . ARG A 1 823 ? 7.346 -19.665 7.528 1.00 82.50 823 ARG A N 1
ATOM 6331 C CA . ARG A 1 823 ? 6.801 -20.277 8.749 1.00 82.50 823 ARG A CA 1
ATOM 6332 C C . ARG A 1 823 ? 6.567 -19.271 9.875 1.00 82.50 823 ARG A C 1
ATOM 6334 O O . ARG A 1 823 ? 5.625 -19.457 10.646 1.00 82.50 823 ARG A O 1
ATOM 6341 N N . THR A 1 824 ? 7.383 -18.224 9.958 1.00 80.62 824 THR A N 1
ATOM 6342 C CA . THR A 1 824 ? 7.301 -17.194 11.000 1.00 80.62 824 THR A CA 1
ATOM 6343 C C . THR A 1 824 ? 6.073 -16.314 10.770 1.00 80.62 824 THR A C 1
ATOM 6345 O O . THR A 1 824 ? 5.278 -16.103 11.687 1.00 80.62 824 THR A O 1
ATOM 6348 N N . GLY A 1 825 ? 5.840 -15.886 9.526 1.00 83.44 825 GLY A N 1
ATOM 6349 C CA . GLY A 1 825 ? 4.628 -15.176 9.117 1.00 83.44 825 GLY A CA 1
ATOM 6350 C C . GLY A 1 825 ? 3.358 -16.021 9.224 1.00 83.44 825 GLY A C 1
ATOM 6351 O O . GLY A 1 825 ? 2.317 -15.490 9.618 1.00 83.44 825 GLY A O 1
ATOM 6352 N N . ILE A 1 826 ? 3.412 -17.334 8.954 1.00 88.31 826 ILE A N 1
ATOM 6353 C CA . ILE A 1 826 ? 2.270 -18.231 9.216 1.00 88.31 826 ILE A CA 1
ATOM 6354 C C . ILE A 1 826 ? 1.948 -18.251 10.718 1.00 88.31 826 ILE A C 1
ATOM 6356 O O . ILE A 1 826 ? 0.792 -18.040 11.086 1.00 88.31 826 ILE A O 1
ATOM 6360 N N . ALA A 1 827 ? 2.948 -18.459 11.584 1.00 87.75 827 ALA A N 1
ATOM 6361 C CA . ALA A 1 827 ? 2.753 -18.505 13.035 1.00 87.75 827 ALA A CA 1
ATOM 6362 C C . ALA A 1 827 ? 2.175 -17.186 13.576 1.00 87.75 827 ALA A C 1
ATOM 6364 O O . ALA A 1 827 ? 1.147 -17.192 14.255 1.00 87.75 827 ALA A O 1
ATOM 6365 N N . LEU A 1 828 ? 2.762 -16.047 13.186 1.00 89.00 828 LEU A N 1
ATOM 6366 C CA . LEU A 1 828 ? 2.305 -14.710 13.573 1.00 89.00 828 LEU A CA 1
ATOM 6367 C C . LEU A 1 828 ? 0.857 -14.436 13.140 1.00 89.00 828 LEU A C 1
ATOM 6369 O O . LEU A 1 828 ? 0.044 -13.957 13.934 1.00 89.00 828 LEU A O 1
ATOM 6373 N N . ASN A 1 829 ? 0.504 -14.748 11.891 1.00 91.81 829 ASN A N 1
ATOM 6374 C CA . ASN A 1 829 ? -0.844 -14.490 11.390 1.00 91.81 829 ASN A CA 1
ATOM 6375 C C . ASN A 1 829 ? -1.886 -15.486 11.933 1.00 91.81 829 ASN A C 1
ATOM 6377 O O . ASN A 1 829 ? -3.047 -15.105 12.103 1.00 91.81 829 ASN A O 1
ATOM 6381 N N . TYR A 1 830 ? -1.490 -16.710 12.302 1.00 93.75 830 TYR A N 1
ATOM 6382 C CA . TYR A 1 830 ? -2.333 -17.589 13.115 1.00 93.75 830 TYR A CA 1
ATOM 6383 C C . TYR A 1 830 ? -2.558 -17.019 14.522 1.00 93.75 830 TYR A C 1
ATOM 6385 O O . TYR A 1 830 ? -3.708 -16.968 14.953 1.00 93.75 830 TYR A O 1
ATOM 6393 N N . SER A 1 831 ? -1.537 -16.501 15.212 1.00 92.25 831 SER A N 1
ATOM 6394 C CA . SER A 1 831 ? -1.711 -15.837 16.518 1.00 92.25 831 SER A CA 1
ATOM 6395 C C . SER A 1 831 ? -2.709 -14.673 16.443 1.00 92.25 831 SER A C 1
ATOM 6397 O O . SER A 1 831 ? -3.659 -14.615 17.229 1.00 92.25 831 SER A O 1
ATOM 6399 N N . ARG A 1 832 ? -2.582 -13.807 15.426 1.00 92.50 832 ARG A N 1
ATOM 6400 C CA . ARG A 1 832 ? -3.529 -12.710 15.134 1.00 92.50 832 ARG A CA 1
ATOM 6401 C C . ARG A 1 832 ? -4.961 -13.206 14.923 1.00 92.50 832 ARG A C 1
ATOM 6403 O O . ARG A 1 832 ? -5.899 -12.706 15.547 1.00 92.50 832 ARG A O 1
ATOM 6410 N N . LEU A 1 833 ? -5.139 -14.221 14.079 1.00 92.81 833 LEU A N 1
ATOM 6411 C CA . LEU A 1 833 ? -6.447 -14.813 13.798 1.00 92.81 833 LEU A CA 1
ATOM 6412 C C . LEU A 1 833 ? -7.045 -15.510 15.038 1.00 92.81 833 LEU A C 1
ATOM 6414 O O . LEU A 1 833 ? -8.251 -15.430 15.278 1.00 92.81 833 LEU A O 1
ATOM 6418 N N . GLY A 1 834 ? -6.205 -16.142 15.858 1.00 90.69 834 GLY A N 1
ATOM 6419 C CA . GLY A 1 834 ? -6.570 -16.731 17.144 1.00 90.69 834 GLY A CA 1
ATOM 6420 C C . GLY A 1 834 ? -7.079 -15.692 18.145 1.00 90.69 834 GLY A C 1
ATOM 6421 O O . GLY A 1 834 ? -8.112 -15.918 18.775 1.00 90.69 834 GLY A O 1
ATOM 6422 N N . HIS A 1 835 ? -6.424 -14.528 18.229 1.00 88.56 835 HIS A N 1
ATOM 6423 C CA . HIS A 1 835 ? -6.874 -13.389 19.041 1.00 88.56 835 HIS A CA 1
ATOM 6424 C C . HIS A 1 835 ? -8.245 -12.873 18.580 1.00 88.56 835 HIS A C 1
ATOM 6426 O O . HIS A 1 835 ? -9.148 -12.689 19.398 1.00 88.56 835 HIS A O 1
ATOM 6432 N N . ILE A 1 836 ? -8.442 -12.716 17.265 1.00 87.25 836 ILE A N 1
ATOM 6433 C CA . ILE A 1 836 ? -9.736 -12.315 16.691 1.00 87.25 836 ILE A CA 1
ATOM 6434 C C . ILE A 1 836 ? -10.835 -13.325 17.063 1.00 87.25 836 ILE A C 1
ATOM 6436 O O . ILE A 1 836 ? -11.900 -12.922 17.531 1.00 87.25 836 ILE A O 1
ATOM 6440 N N . TYR A 1 837 ? -10.601 -14.635 16.921 1.00 89.81 837 TYR A N 1
ATOM 6441 C CA . TYR A 1 837 ? -11.597 -15.645 17.309 1.00 89.81 837 TYR A CA 1
ATOM 6442 C C . TYR A 1 837 ? -11.861 -15.700 18.821 1.00 89.81 837 TYR A C 1
ATOM 6444 O O . TYR A 1 837 ? -13.005 -15.930 19.221 1.00 89.81 837 TYR A O 1
ATOM 6452 N N . TYR A 1 838 ? -10.844 -15.465 19.656 1.00 87.94 838 TYR A N 1
ATOM 6453 C CA . TYR A 1 838 ? -10.986 -15.390 21.112 1.00 87.94 838 TYR A CA 1
ATOM 6454 C C . TYR A 1 838 ? -11.929 -14.251 21.529 1.00 87.94 838 TYR A C 1
ATOM 6456 O O . TYR A 1 838 ? -12.903 -14.496 22.241 1.00 87.94 838 TYR A O 1
ATOM 6464 N N . GLU A 1 839 ? -11.717 -13.039 21.009 1.00 84.19 839 GLU A N 1
ATOM 6465 C CA . GLU A 1 839 ? -12.575 -11.876 21.281 1.00 84.19 839 GLU A CA 1
ATOM 6466 C C . GLU A 1 839 ? -14.000 -12.028 20.704 1.00 84.19 839 GLU A C 1
ATOM 6468 O O . GLU A 1 839 ? -14.964 -11.462 21.223 1.00 84.19 839 GLU A O 1
ATOM 6473 N N . LEU A 1 840 ? -14.168 -12.829 19.645 1.00 83.12 840 LEU A N 1
ATOM 6474 C CA . LEU A 1 840 ? -15.481 -13.230 19.119 1.00 83.12 840 LEU A CA 1
ATOM 6475 C C . LEU A 1 840 ? -16.156 -14.349 19.933 1.00 83.12 840 LEU A C 1
ATOM 6477 O O . LEU A 1 840 ? -17.295 -14.714 19.639 1.00 83.12 840 LEU A O 1
ATOM 6481 N N . VAL A 1 841 ? -15.481 -14.880 20.958 1.00 85.88 841 VAL A N 1
ATOM 6482 C CA . VAL A 1 841 ? -15.914 -16.012 21.795 1.00 85.88 841 VAL A CA 1
ATOM 6483 C C . VAL A 1 841 ? -16.089 -17.320 20.991 1.00 85.88 841 VAL A C 1
ATOM 6485 O O . VAL A 1 841 ? -16.694 -18.285 21.463 1.00 85.88 841 VAL A O 1
ATOM 6488 N N . ASP A 1 842 ? -15.486 -17.420 19.798 1.00 89.25 842 ASP A N 1
ATOM 6489 C CA . ASP A 1 842 ? -15.353 -18.674 19.038 1.00 89.25 842 ASP A CA 1
ATOM 6490 C C . ASP A 1 842 ? -14.135 -19.459 19.554 1.00 89.25 842 ASP A C 1
ATOM 6492 O O . ASP A 1 842 ? -13.128 -19.674 18.874 1.00 89.25 842 ASP A O 1
ATOM 6496 N N . LEU A 1 843 ? -14.230 -19.878 20.819 1.00 88.19 843 LEU A N 1
ATOM 6497 C CA . LEU A 1 843 ? -13.141 -20.533 21.548 1.00 88.19 843 LEU A CA 1
ATOM 6498 C C . LEU A 1 843 ? -12.702 -21.858 20.902 1.00 88.19 843 LEU A C 1
ATOM 6500 O O . LEU A 1 843 ? -11.595 -22.321 21.159 1.00 88.19 843 LEU A O 1
ATOM 6504 N N . GLN A 1 844 ? -13.539 -22.481 20.062 1.00 92.31 844 GLN A N 1
ATOM 6505 C CA . GLN A 1 844 ? -13.155 -23.689 19.326 1.00 92.31 844 GLN A CA 1
ATOM 6506 C C . GLN A 1 844 ? -12.170 -23.369 18.201 1.00 92.31 844 GLN A C 1
ATOM 6508 O O . GLN A 1 844 ? -11.138 -24.034 18.102 1.00 92.31 844 GLN A O 1
ATOM 6513 N N . ARG A 1 845 ? -12.453 -22.344 17.385 1.00 92.94 845 ARG A N 1
ATOM 6514 C CA . ARG A 1 845 ? -11.531 -21.914 16.324 1.00 92.94 845 ARG A CA 1
ATOM 6515 C C . ARG A 1 845 ? -10.295 -21.223 16.879 1.00 92.94 845 ARG A C 1
ATOM 6517 O O . ARG A 1 845 ? -9.207 -21.494 16.384 1.00 92.94 845 ARG A O 1
ATOM 6524 N N . ALA A 1 846 ? -10.448 -20.412 17.929 1.00 91.94 846 ALA A N 1
ATOM 6525 C CA . ALA A 1 846 ? -9.322 -19.783 18.616 1.00 91.94 846 ALA A CA 1
ATOM 6526 C C . ALA A 1 846 ? -8.306 -20.834 19.088 1.00 91.94 846 ALA A C 1
ATOM 6528 O O . ALA A 1 846 ? -7.137 -20.760 18.726 1.00 91.94 846 ALA A O 1
ATOM 6529 N N . ILE A 1 847 ? -8.757 -21.868 19.814 1.00 93.38 847 ILE A N 1
ATOM 6530 C CA . ILE A 1 847 ? -7.873 -22.940 20.295 1.00 93.38 847 ILE A CA 1
ATOM 6531 C C . ILE A 1 847 ? -7.223 -23.700 19.136 1.00 93.38 847 ILE A C 1
ATOM 6533 O O . ILE A 1 847 ? -6.029 -23.957 19.212 1.00 93.38 847 ILE A O 1
ATOM 6537 N N . ALA A 1 848 ? -7.963 -24.048 18.077 1.00 95.25 848 ALA A N 1
ATOM 6538 C CA . ALA A 1 848 ? -7.391 -24.780 16.944 1.00 95.25 848 ALA A CA 1
ATOM 6539 C C . ALA A 1 848 ? -6.239 -23.999 16.287 1.00 95.25 848 ALA A C 1
ATOM 6541 O O . ALA A 1 848 ? -5.121 -24.500 16.204 1.00 95.25 848 ALA A O 1
ATOM 6542 N N . VAL A 1 849 ? -6.490 -22.739 15.922 1.00 94.69 849 VAL A N 1
ATOM 6543 C CA . VAL A 1 849 ? -5.500 -21.879 15.257 1.00 94.69 849 VAL A CA 1
ATOM 6544 C C . VAL A 1 849 ? -4.308 -21.565 16.174 1.00 94.69 849 VAL A C 1
ATOM 6546 O O . VAL A 1 849 ? -3.169 -21.549 15.715 1.00 94.69 849 VAL A O 1
ATOM 6549 N N . LEU A 1 850 ? -4.531 -21.372 17.479 1.00 93.56 850 LEU A N 1
ATOM 6550 C CA . LEU A 1 850 ? -3.446 -21.134 18.439 1.00 93.56 850 LEU A CA 1
ATOM 6551 C C . LEU A 1 850 ? -2.606 -22.384 18.729 1.00 93.56 850 LEU A C 1
ATOM 6553 O O . LEU A 1 850 ? -1.432 -22.257 19.063 1.00 93.56 850 LEU A O 1
ATOM 6557 N N . GLN A 1 851 ? -3.170 -23.587 18.592 1.00 94.75 851 GLN A N 1
ATOM 6558 C CA . GLN A 1 851 ? -2.392 -24.827 18.661 1.00 94.75 851 GLN A CA 1
ATOM 6559 C C . GLN A 1 851 ? -1.507 -25.009 17.422 1.00 94.75 851 GLN A C 1
ATOM 6561 O O . GLN A 1 851 ? -0.363 -25.436 17.570 1.00 94.75 851 GLN A O 1
ATOM 6566 N N . ASP A 1 852 ? -1.992 -24.628 16.236 1.00 93.69 852 ASP A N 1
ATOM 6567 C CA . ASP A 1 852 ? -1.184 -24.614 15.010 1.00 93.69 852 ASP A CA 1
ATOM 6568 C C . ASP A 1 852 ? -0.062 -23.558 15.089 1.00 93.69 852 ASP A C 1
ATOM 6570 O O . ASP A 1 852 ? 1.081 -23.849 14.734 1.00 93.69 852 ASP A O 1
ATOM 6574 N N . ALA A 1 853 ? -0.347 -22.362 15.626 1.00 92.69 853 ALA A N 1
ATOM 6575 C CA . ALA A 1 853 ? 0.664 -21.333 15.897 1.00 92.69 853 ALA A CA 1
ATOM 6576 C C . ALA A 1 853 ? 1.729 -21.814 16.898 1.00 92.69 853 ALA A C 1
ATOM 6578 O O . ALA A 1 853 ? 2.922 -21.729 16.614 1.00 92.69 853 ALA A O 1
ATOM 6579 N N . LEU A 1 854 ? 1.307 -22.381 18.037 1.00 93.06 854 LEU A N 1
ATOM 6580 C CA . LEU A 1 854 ? 2.208 -22.919 19.061 1.00 93.06 854 LEU A CA 1
ATOM 6581 C C . LEU A 1 854 ? 3.150 -23.984 18.486 1.00 93.06 854 LEU A C 1
ATOM 6583 O O . LEU A 1 854 ? 4.354 -23.921 18.717 1.00 93.06 854 LEU A O 1
ATOM 6587 N N . ALA A 1 855 ? 2.621 -24.925 17.701 1.00 91.62 855 ALA A N 1
ATOM 6588 C CA . ALA A 1 855 ? 3.430 -25.956 17.060 1.00 91.62 855 ALA A CA 1
ATOM 6589 C C . ALA A 1 855 ? 4.442 -25.372 16.057 1.00 91.62 855 ALA A C 1
ATOM 6591 O O . ALA A 1 855 ? 5.519 -25.937 15.881 1.00 91.62 855 ALA A O 1
ATOM 6592 N N . LEU A 1 856 ? 4.138 -24.250 15.395 1.00 87.62 856 LEU A N 1
ATOM 6593 C CA . LEU A 1 856 ? 5.107 -23.565 14.536 1.00 87.62 856 LEU A CA 1
ATOM 6594 C C . LEU A 1 856 ? 6.197 -22.864 15.353 1.00 87.62 856 LEU A C 1
ATOM 6596 O O . LEU A 1 856 ? 7.367 -23.061 15.042 1.00 87.62 856 LEU A O 1
ATOM 6600 N N . TYR A 1 857 ? 5.849 -22.131 16.416 1.00 84.44 857 TYR A N 1
ATOM 6601 C CA . TYR A 1 857 ? 6.837 -21.485 17.291 1.00 84.44 857 TYR A CA 1
ATOM 6602 C C . TYR A 1 857 ? 7.781 -22.500 17.958 1.00 84.44 857 TYR A C 1
ATOM 6604 O O . TYR A 1 857 ? 8.994 -22.303 17.935 1.00 84.44 857 TYR A O 1
ATOM 6612 N N . GLU A 1 858 ? 7.259 -23.640 18.433 1.00 84.50 858 GLU A N 1
ATOM 6613 C CA . GLU A 1 858 ? 8.064 -24.763 18.952 1.00 84.50 858 GLU A CA 1
ATOM 6614 C C . GLU A 1 858 ? 9.063 -25.313 17.913 1.00 84.50 858 GLU A C 1
ATOM 6616 O O . GLU A 1 858 ? 10.171 -25.709 18.267 1.00 84.50 858 GLU A O 1
ATOM 6621 N N . ASN A 1 859 ? 8.692 -25.342 16.627 1.00 82.81 859 ASN A N 1
ATOM 6622 C CA . ASN A 1 859 ? 9.570 -25.790 15.537 1.00 82.81 859 ASN A CA 1
ATOM 6623 C C . ASN A 1 859 ? 10.569 -24.715 15.065 1.00 82.81 859 ASN A C 1
ATOM 6625 O O . ASN A 1 859 ? 11.512 -25.050 14.346 1.00 82.81 859 ASN A O 1
ATOM 6629 N N . LEU A 1 860 ? 10.345 -23.447 15.418 1.00 73.19 860 LEU A N 1
ATOM 6630 C CA . LEU A 1 860 ? 11.197 -22.300 15.082 1.00 73.19 860 LEU A CA 1
ATOM 6631 C C . LEU A 1 860 ? 12.142 -21.897 16.229 1.00 73.19 860 LEU A C 1
ATOM 6633 O O . LEU A 1 860 ? 12.984 -21.029 16.026 1.00 73.19 860 LEU A O 1
ATOM 6637 N N . ASP A 1 861 ? 12.000 -22.513 17.409 1.00 72.56 861 ASP A N 1
ATOM 6638 C CA . ASP A 1 861 ? 12.646 -22.108 18.673 1.00 72.56 861 ASP A CA 1
ATOM 6639 C C . ASP A 1 861 ? 12.331 -20.647 19.079 1.00 72.56 861 ASP A C 1
ATOM 6641 O O . ASP A 1 861 ? 13.071 -19.995 19.818 1.00 72.56 861 ASP A O 1
ATOM 6645 N N . ASP A 1 862 ? 11.189 -20.117 18.618 1.00 72.31 862 ASP A N 1
ATOM 6646 C CA . ASP A 1 862 ? 10.691 -18.797 19.012 1.00 72.31 862 ASP A CA 1
ATOM 6647 C C . ASP A 1 862 ? 9.993 -18.888 20.373 1.00 72.31 862 ASP A C 1
ATOM 6649 O O . ASP A 1 862 ? 8.772 -19.014 20.499 1.00 72.31 862 ASP A O 1
ATOM 6653 N N . ARG A 1 863 ? 10.813 -18.798 21.419 1.00 78.25 863 ARG A N 1
ATOM 6654 C CA . ARG A 1 863 ? 10.382 -18.770 22.821 1.00 78.25 863 ARG A CA 1
ATOM 6655 C C . ARG A 1 863 ? 9.442 -17.591 23.130 1.00 78.25 863 ARG A C 1
ATOM 6657 O O . ARG A 1 863 ? 8.633 -17.695 24.050 1.00 78.25 863 ARG A O 1
ATOM 6664 N N . GLY A 1 864 ? 9.518 -16.483 22.387 1.00 73.31 864 GLY A N 1
ATOM 6665 C CA . GLY A 1 864 ? 8.625 -15.335 22.564 1.00 73.31 864 GLY A CA 1
ATOM 6666 C C . GLY A 1 864 ? 7.207 -15.663 22.100 1.00 73.31 864 GLY A C 1
ATOM 6667 O O . GLY A 1 864 ? 6.270 -15.637 22.901 1.00 73.31 864 GLY A O 1
ATOM 6668 N N . GLY A 1 865 ? 7.075 -16.068 20.835 1.00 77.94 865 GLY A N 1
ATOM 6669 C CA . GLY A 1 865 ? 5.807 -16.505 20.250 1.00 77.94 865 GLY A CA 1
ATOM 6670 C C . GLY A 1 865 ? 5.208 -17.734 20.943 1.00 77.94 865 GLY A C 1
ATOM 6671 O O . GLY A 1 865 ? 3.991 -17.809 21.125 1.00 77.94 865 GLY A O 1
ATOM 6672 N N . GLU A 1 866 ? 6.046 -18.666 21.418 1.00 85.06 866 GLU A N 1
ATOM 6673 C CA . GLU A 1 866 ? 5.605 -19.798 22.243 1.00 85.06 866 GLU A CA 1
ATOM 6674 C C . GLU A 1 866 ? 4.913 -19.312 23.528 1.00 85.06 866 GLU A C 1
ATOM 6676 O O . GLU A 1 866 ? 3.820 -19.781 23.849 1.00 85.06 866 GLU A O 1
ATOM 6681 N N . ALA A 1 867 ? 5.502 -18.349 24.249 1.00 82.69 867 ALA A N 1
ATOM 6682 C CA . ALA A 1 867 ? 4.909 -17.791 25.465 1.00 82.69 867 ALA A CA 1
ATOM 6683 C C . ALA A 1 867 ? 3.582 -17.059 25.186 1.00 82.69 867 ALA A C 1
ATOM 6685 O O . ALA A 1 867 ? 2.594 -17.324 25.876 1.00 82.69 867 ALA A O 1
ATOM 6686 N N . ASP A 1 868 ? 3.530 -16.215 24.150 1.00 83.06 868 ASP A N 1
ATOM 6687 C CA . ASP A 1 868 ? 2.321 -15.475 23.757 1.00 83.06 868 ASP A CA 1
ATOM 6688 C C . ASP A 1 868 ? 1.164 -16.433 23.388 1.00 83.06 868 ASP A C 1
ATOM 6690 O O . ASP A 1 868 ? 0.037 -16.298 23.882 1.00 83.06 868 ASP A O 1
ATOM 6694 N N . ALA A 1 869 ? 1.443 -17.465 22.581 1.00 87.38 869 ALA A N 1
ATOM 6695 C CA . ALA A 1 869 ? 0.453 -18.471 22.191 1.00 87.38 869 ALA A CA 1
ATOM 6696 C C . ALA A 1 869 ? -0.047 -19.297 23.393 1.00 87.38 869 ALA A C 1
ATOM 6698 O O . ALA A 1 869 ? -1.245 -19.585 23.500 1.00 87.38 869 ALA A O 1
ATOM 6699 N N . LEU A 1 870 ? 0.842 -19.653 24.328 1.00 90.62 870 LEU A N 1
ATOM 6700 C CA . LEU A 1 870 ? 0.487 -20.356 25.567 1.00 90.62 870 LEU A CA 1
ATOM 6701 C C . LEU A 1 870 ? -0.381 -19.502 26.503 1.00 90.62 870 LEU A C 1
ATOM 6703 O O . LEU A 1 870 ? -1.314 -20.031 27.110 1.00 90.62 870 LEU A O 1
ATOM 6707 N N . GLU A 1 871 ? -0.114 -18.200 26.612 1.00 87.69 871 GLU A N 1
ATOM 6708 C CA . GLU A 1 871 ? -0.910 -17.266 27.420 1.00 87.69 871 GLU A CA 1
ATOM 6709 C C . GLU A 1 871 ? -2.331 -17.103 26.857 1.00 87.69 871 GLU A C 1
ATOM 6711 O O . GLU A 1 871 ? -3.311 -17.167 27.606 1.00 87.69 871 GLU A O 1
ATOM 6716 N N . MET A 1 872 ? -2.479 -16.994 25.534 1.00 84.81 872 MET A N 1
ATOM 6717 C CA . MET A 1 872 ? -3.797 -16.957 24.887 1.00 84.81 872 MET A CA 1
ATOM 6718 C C . MET A 1 872 ? -4.543 -18.299 24.982 1.00 84.81 872 MET A C 1
ATOM 6720 O O . MET A 1 872 ? -5.765 -18.322 25.169 1.00 84.81 872 MET A O 1
ATOM 6724 N N . LEU A 1 873 ? -3.831 -19.431 24.920 1.00 89.44 873 LEU A N 1
ATOM 6725 C CA . LEU A 1 873 ? -4.416 -20.749 25.183 1.00 89.44 873 LEU A CA 1
ATOM 6726 C C . LEU A 1 873 ? -4.889 -20.871 26.640 1.00 89.44 873 LEU A C 1
ATOM 6728 O O . LEU A 1 873 ? -6.007 -21.343 26.856 1.00 89.44 873 LEU A O 1
ATOM 6732 N N . ASP A 1 874 ? -4.119 -20.402 27.630 1.00 89.12 874 ASP A N 1
ATOM 6733 C CA . ASP A 1 874 ? -4.565 -20.330 29.030 1.00 89.12 874 ASP A CA 1
ATOM 6734 C C . ASP A 1 874 ? -5.892 -19.557 29.136 1.00 89.12 874 ASP A C 1
ATOM 6736 O O . ASP A 1 874 ? -6.877 -20.108 29.633 1.00 89.12 874 ASP A O 1
ATOM 6740 N N . GLN A 1 875 ? -5.971 -18.342 28.580 1.00 85.69 875 GLN A N 1
ATOM 6741 C CA . GLN A 1 875 ? -7.201 -17.533 28.571 1.00 85.69 875 GLN A CA 1
ATOM 6742 C C . GLN A 1 875 ? -8.399 -18.281 27.950 1.00 85.69 875 GLN A C 1
ATOM 6744 O O . GLN A 1 875 ? -9.477 -18.347 28.551 1.00 85.69 875 GLN A O 1
ATOM 6749 N N . CYS A 1 876 ? -8.212 -18.936 26.798 1.00 82.50 876 CYS A N 1
ATOM 6750 C CA . CYS A 1 876 ? -9.253 -19.754 26.167 1.00 82.50 876 CYS A CA 1
ATOM 6751 C C . CYS A 1 876 ? -9.719 -20.915 27.068 1.00 82.50 876 CYS A C 1
ATOM 6753 O O . CYS A 1 876 ? -10.920 -21.166 27.214 1.00 82.50 876 CYS A O 1
ATOM 6755 N N . TYR A 1 877 ? -8.784 -21.640 27.694 1.00 84.56 877 TYR A N 1
ATOM 6756 C CA . TYR A 1 877 ? -9.103 -22.782 28.556 1.00 84.56 877 TYR A CA 1
ATOM 6757 C C . TYR A 1 877 ? -9.690 -22.369 29.918 1.00 84.56 877 TYR A C 1
ATOM 6759 O O . TYR A 1 877 ? -10.506 -23.123 30.463 1.00 84.56 877 TYR A O 1
ATOM 6767 N N . GLN A 1 878 ? -9.369 -21.174 30.431 1.00 82.94 878 GLN A N 1
ATOM 6768 C CA . GLN A 1 878 ? -10.036 -20.565 31.589 1.00 82.94 878 GLN A CA 1
ATOM 6769 C C . GLN A 1 878 ? -11.518 -20.303 31.311 1.00 82.94 878 GLN A C 1
ATOM 6771 O O . GLN A 1 878 ? -12.364 -20.733 32.098 1.00 82.94 878 GLN A O 1
ATOM 6776 N N . LEU A 1 879 ? -11.847 -19.666 30.179 1.00 78.38 879 LEU A N 1
ATOM 6777 C CA . LEU A 1 879 ? -13.238 -19.392 29.789 1.00 78.38 879 LEU A CA 1
ATOM 6778 C C . LEU A 1 879 ? -14.053 -20.680 29.575 1.00 78.38 879 LEU A C 1
ATOM 6780 O O . LEU A 1 879 ? -15.235 -20.728 29.912 1.00 78.38 879 LEU A O 1
ATOM 6784 N N . LEU A 1 880 ? -13.416 -21.756 29.099 1.00 81.19 880 LEU A N 1
ATOM 6785 C CA . LEU A 1 880 ? -14.022 -23.093 29.010 1.00 81.19 880 LEU A CA 1
ATOM 6786 C C . LEU A 1 880 ? -14.100 -23.850 30.355 1.00 81.19 880 LEU A C 1
ATOM 6788 O O . LEU A 1 880 ? -14.571 -24.989 30.382 1.00 81.19 880 LEU A O 1
ATOM 6792 N N . GLY A 1 881 ? -13.615 -23.274 31.460 1.00 78.69 881 GLY A N 1
ATOM 6793 C CA . GLY A 1 881 ? -13.618 -23.890 32.793 1.00 78.69 881 GLY A CA 1
ATOM 6794 C C . GLY A 1 881 ? -12.647 -25.067 32.973 1.00 78.69 881 GLY A C 1
ATOM 6795 O O . GLY A 1 881 ? -12.725 -25.785 33.973 1.00 78.69 881 GLY A O 1
ATOM 6796 N N . LYS A 1 882 ? -11.721 -25.290 32.034 1.00 85.06 882 LYS A N 1
ATOM 6797 C CA . LYS A 1 882 ? -10.786 -26.430 32.013 1.00 85.06 882 LYS A CA 1
ATOM 6798 C C . LYS A 1 882 ? -9.499 -26.107 32.782 1.00 85.06 882 LYS A C 1
ATOM 6800 O O . LYS A 1 882 ? -8.426 -25.982 32.192 1.00 85.06 882 LYS A O 1
ATOM 6805 N N . ARG A 1 883 ? -9.626 -25.985 34.109 1.00 79.06 883 ARG A N 1
ATOM 6806 C CA . ARG A 1 883 ? -8.557 -25.526 35.023 1.00 79.06 883 ARG A CA 1
ATOM 6807 C C . ARG A 1 883 ? -7.216 -26.242 34.849 1.00 79.06 883 ARG A C 1
ATOM 6809 O O . ARG A 1 883 ? -6.213 -25.560 34.715 1.00 79.06 883 ARG A O 1
ATOM 6816 N N . GLU A 1 884 ? -7.197 -27.572 34.761 1.00 81.69 884 GLU A N 1
ATOM 6817 C CA . GLU A 1 884 ? -5.944 -28.346 34.653 1.00 81.69 884 GLU A CA 1
ATOM 6818 C C . GLU A 1 884 ? -5.099 -27.949 33.425 1.00 81.69 884 GLU A C 1
ATOM 6820 O O . GLU A 1 884 ? -3.905 -27.700 33.558 1.00 81.69 884 GLU A O 1
ATOM 6825 N N . ARG A 1 885 ? -5.719 -27.803 32.241 1.00 84.94 885 ARG A N 1
ATOM 6826 C CA . ARG A 1 885 ? -5.016 -27.351 31.020 1.00 84.94 885 ARG A CA 1
ATOM 6827 C C . ARG A 1 885 ? -4.603 -25.885 31.087 1.00 84.94 885 ARG A C 1
ATOM 6829 O O . ARG A 1 885 ? -3.538 -25.520 30.610 1.00 84.94 885 ARG A O 1
ATOM 6836 N N . SER A 1 886 ? -5.455 -25.048 31.671 1.00 83.25 886 SER A N 1
ATOM 6837 C CA . SER A 1 886 ? -5.161 -23.634 31.908 1.00 83.25 886 SER A CA 1
ATOM 6838 C C . SER A 1 886 ? -3.917 -23.466 32.798 1.00 83.25 886 SER A C 1
ATOM 6840 O O . SER A 1 886 ? -2.991 -22.738 32.451 1.00 83.25 886 SER A O 1
ATOM 6842 N N . GLU A 1 887 ? -3.838 -24.208 33.905 1.00 81.12 887 GLU A N 1
ATOM 6843 C CA . GLU A 1 887 ? -2.684 -24.214 34.810 1.00 81.12 887 GLU A CA 1
ATOM 6844 C C . GLU A 1 887 ? -1.417 -24.784 34.152 1.00 81.12 887 GLU A C 1
ATOM 6846 O O . GLU A 1 887 ? -0.328 -24.255 34.378 1.00 81.12 887 GLU A O 1
ATOM 6851 N N . GLU A 1 888 ? -1.547 -25.808 33.301 1.00 89.88 888 GLU A N 1
ATOM 6852 C CA . GLU A 1 888 ? -0.448 -26.367 32.504 1.00 89.88 888 GLU A CA 1
ATOM 6853 C C . GLU A 1 888 ? 0.170 -25.325 31.557 1.00 89.88 888 GLU A C 1
ATOM 6855 O O . GLU A 1 888 ? 1.377 -25.073 31.636 1.00 89.88 888 GLU A O 1
ATOM 6860 N N . PHE A 1 889 ? -0.644 -24.681 30.711 1.00 87.69 889 PHE A N 1
ATOM 6861 C CA . PHE A 1 889 ? -0.162 -23.669 29.763 1.00 87.69 889 PHE A CA 1
ATOM 6862 C C . PHE A 1 889 ? 0.402 -22.436 30.477 1.00 87.69 889 PHE A C 1
ATOM 6864 O O . PHE A 1 889 ? 1.490 -21.981 30.129 1.00 87.69 889 PHE A O 1
ATOM 6871 N N . ARG A 1 890 ? -0.255 -21.959 31.544 1.00 85.88 890 ARG A N 1
ATOM 6872 C CA . ARG A 1 890 ? 0.236 -20.832 32.355 1.00 85.88 890 ARG A CA 1
ATOM 6873 C C . ARG A 1 890 ? 1.582 -21.120 33.011 1.00 85.88 890 ARG A C 1
ATOM 6875 O O . ARG A 1 890 ? 2.434 -20.236 33.083 1.00 85.88 890 ARG A O 1
ATOM 6882 N N . ARG A 1 891 ? 1.783 -22.340 33.526 1.00 85.81 891 ARG A N 1
ATOM 6883 C CA . ARG A 1 891 ? 3.069 -22.748 34.109 1.00 85.81 891 ARG A CA 1
ATOM 6884 C C . ARG A 1 891 ? 4.160 -22.741 33.042 1.00 85.81 891 ARG A C 1
ATOM 6886 O O . ARG A 1 891 ? 5.213 -22.162 33.289 1.00 85.81 891 ARG A O 1
ATOM 6893 N N . ARG A 1 892 ? 3.887 -23.326 31.870 1.00 91.00 892 ARG A N 1
ATOM 6894 C CA . ARG A 1 892 ? 4.835 -23.367 30.751 1.00 91.00 892 ARG A CA 1
ATOM 6895 C C . ARG A 1 892 ? 5.200 -21.955 30.281 1.00 91.00 892 ARG A C 1
ATOM 6897 O O . ARG A 1 892 ? 6.377 -21.629 30.286 1.00 91.00 892 ARG A O 1
ATOM 6904 N N . ALA A 1 893 ? 4.225 -21.086 30.004 1.00 83.38 893 ALA A N 1
ATOM 6905 C CA . ALA A 1 893 ? 4.479 -19.695 29.608 1.00 83.38 893 ALA A CA 1
ATOM 6906 C C . ALA A 1 893 ? 5.382 -18.949 30.609 1.00 83.38 893 ALA A C 1
ATOM 6908 O O . ALA A 1 893 ? 6.366 -18.326 30.220 1.00 83.38 893 ALA A O 1
ATOM 6909 N N . ARG A 1 894 ? 5.114 -19.081 31.917 1.00 80.94 894 ARG A N 1
ATOM 6910 C CA . ARG A 1 894 ? 5.937 -18.473 32.981 1.00 80.94 894 ARG A CA 1
ATOM 6911 C C . ARG A 1 894 ? 7.358 -19.031 33.060 1.00 80.94 894 ARG A C 1
ATOM 6913 O O . ARG A 1 894 ? 8.269 -18.289 33.421 1.00 80.94 894 ARG A O 1
ATOM 6920 N N . GLU A 1 895 ? 7.554 -20.318 32.771 1.00 85.06 895 GLU A N 1
ATOM 6921 C CA . GLU A 1 895 ? 8.891 -20.917 32.667 1.00 85.06 895 GLU A CA 1
ATOM 6922 C C . GLU A 1 895 ? 9.674 -20.253 31.518 1.00 85.06 895 GLU A C 1
ATOM 6924 O O . GLU A 1 895 ? 10.800 -19.811 31.739 1.00 85.06 895 GLU A O 1
ATOM 6929 N N . ILE A 1 896 ? 9.038 -20.034 30.360 1.00 79.19 896 ILE A N 1
ATOM 6930 C CA . ILE A 1 896 ? 9.657 -19.375 29.196 1.00 79.19 896 ILE A CA 1
ATOM 6931 C C . ILE A 1 896 ? 9.938 -17.884 29.441 1.00 79.19 896 ILE A C 1
ATOM 6933 O O . ILE A 1 896 ? 11.054 -17.420 29.218 1.00 79.19 896 ILE A O 1
ATOM 6937 N N . ARG A 1 897 ? 8.962 -17.119 29.953 1.00 75.88 897 ARG A N 1
ATOM 6938 C CA . ARG A 1 897 ? 9.140 -15.689 30.284 1.00 75.88 897 ARG A CA 1
ATOM 6939 C C . ARG A 1 897 ? 10.314 -15.472 31.247 1.00 75.88 897 ARG A C 1
ATOM 6941 O O . ARG A 1 897 ? 11.076 -14.521 31.086 1.00 75.88 897 ARG A O 1
ATOM 6948 N N . ARG A 1 898 ? 10.509 -16.389 32.207 1.00 72.62 898 ARG A N 1
ATOM 6949 C CA . ARG A 1 898 ? 11.663 -16.383 33.121 1.00 72.62 898 ARG A CA 1
ATOM 6950 C C . ARG A 1 898 ? 12.986 -16.654 32.398 1.00 72.62 898 ARG A C 1
ATOM 6952 O O . ARG A 1 898 ? 13.970 -15.991 32.710 1.00 72.62 898 ARG A O 1
ATOM 6959 N N . GLU A 1 899 ? 13.030 -17.597 31.456 1.00 75.44 899 GLU A N 1
ATOM 6960 C CA . GLU A 1 899 ? 14.226 -17.846 30.631 1.00 75.44 899 GLU A CA 1
ATOM 6961 C C . GLU A 1 899 ? 14.605 -16.625 29.781 1.00 75.44 899 GLU A C 1
ATOM 6963 O O . GLU A 1 899 ? 15.784 -16.291 29.683 1.00 75.44 899 GLU A O 1
ATOM 6968 N N . LEU A 1 900 ? 13.611 -15.912 29.242 1.00 62.81 900 LEU A N 1
ATOM 6969 C CA . LEU A 1 900 ? 13.790 -14.678 28.466 1.00 62.81 900 LEU A CA 1
ATOM 6970 C C . LEU A 1 900 ? 14.183 -13.450 29.312 1.00 62.81 900 LEU A C 1
ATOM 6972 O O . LEU A 1 900 ? 14.325 -12.356 28.770 1.00 62.81 900 LEU A O 1
ATOM 6976 N N . GLY A 1 901 ? 14.310 -13.581 30.639 1.00 57.56 901 GLY A N 1
ATOM 6977 C CA . GLY A 1 901 ? 14.539 -12.446 31.545 1.00 57.56 901 GLY A CA 1
ATOM 6978 C C . GLY A 1 901 ? 13.358 -11.466 31.633 1.00 57.56 901 GLY A C 1
ATOM 6979 O O . GLY A 1 901 ? 13.478 -10.406 32.245 1.00 57.56 901 GLY A O 1
ATOM 6980 N N . GLN A 1 902 ? 12.210 -11.824 31.053 1.00 57.91 902 GLN A N 1
ATOM 6981 C CA . GLN A 1 902 ? 10.965 -11.062 31.066 1.00 57.91 902 GLN A CA 1
ATOM 6982 C C . GLN A 1 902 ? 10.177 -11.380 32.346 1.00 57.91 902 GLN A C 1
ATOM 6984 O O . GLN A 1 902 ? 9.061 -11.899 32.299 1.00 57.91 902 GLN A O 1
ATOM 6989 N N . GLU A 1 903 ? 10.758 -11.096 33.518 1.00 46.19 903 GLU A N 1
ATOM 6990 C CA . GLU A 1 903 ? 9.992 -11.153 34.766 1.00 46.19 903 GLU A CA 1
ATOM 6991 C C . GLU A 1 903 ? 8.931 -10.044 34.770 1.00 46.19 903 GLU A C 1
ATOM 6993 O O . GLU A 1 903 ? 9.232 -8.858 34.935 1.00 46.19 903 GLU A O 1
ATOM 6998 N N . GLU A 1 904 ? 7.658 -10.428 34.635 1.00 39.50 904 GLU A N 1
ATOM 6999 C CA . GLU A 1 904 ? 6.585 -9.567 35.115 1.00 39.50 904 GLU A CA 1
ATOM 7000 C C . GLU A 1 904 ? 6.759 -9.376 36.633 1.00 39.50 904 GLU A C 1
ATOM 7002 O O . GLU A 1 904 ? 6.789 -10.373 37.365 1.00 39.50 904 GLU A O 1
ATOM 7007 N N . PRO A 1 905 ? 6.846 -8.130 37.145 1.00 36.06 905 PRO A N 1
ATOM 7008 C CA . PRO A 1 905 ? 6.729 -7.897 38.576 1.00 36.06 905 PRO A CA 1
ATOM 7009 C C . PRO A 1 905 ? 5.362 -8.412 39.029 1.00 36.06 905 PRO A C 1
ATOM 7011 O O . PRO A 1 905 ? 4.364 -8.151 38.355 1.00 36.06 905 PRO A O 1
ATOM 7014 N N . GLU A 1 906 ? 5.359 -9.152 40.140 1.00 35.44 906 GLU A N 1
ATOM 7015 C CA . GLU A 1 906 ? 4.274 -10.029 40.595 1.00 35.44 906 GLU A CA 1
ATOM 7016 C C . GLU A 1 906 ? 2.868 -9.543 40.212 1.00 35.44 906 GLU A C 1
ATOM 7018 O O . GLU A 1 906 ? 2.447 -8.439 40.562 1.00 35.44 906 GLU A O 1
ATOM 7023 N N . SER A 1 907 ? 2.115 -10.403 39.519 1.00 39.47 907 SER A N 1
ATOM 7024 C CA . SER A 1 907 ? 0.708 -10.166 39.207 1.00 39.47 907 SER A CA 1
ATOM 7025 C C . SER A 1 907 ? -0.090 -10.028 40.510 1.00 39.47 907 SER A C 1
ATOM 7027 O O . SER A 1 907 ? -0.475 -11.036 41.106 1.00 39.47 907 SER A O 1
ATOM 7029 N N . PHE A 1 908 ? -0.306 -8.790 40.962 1.00 49.28 908 PHE A N 1
ATOM 7030 C CA . PHE A 1 908 ? -1.014 -8.482 42.204 1.00 49.28 908 PHE A CA 1
ATOM 7031 C C . PHE A 1 908 ? -2.407 -9.127 42.197 1.00 49.28 908 PHE A C 1
ATOM 7033 O O . PHE A 1 908 ? -3.256 -8.789 41.370 1.00 49.28 908 PHE A O 1
ATOM 7040 N N . GLU A 1 909 ? -2.652 -10.049 43.130 1.00 53.66 909 GLU A N 1
ATOM 7041 C CA . GLU A 1 909 ? -3.972 -10.647 43.311 1.00 53.66 909 GLU A CA 1
ATOM 7042 C C . GLU A 1 909 ? -4.915 -9.589 43.900 1.00 53.66 909 GLU A C 1
ATOM 7044 O O . GLU A 1 909 ? -4.774 -9.172 45.052 1.00 53.66 909 GLU A O 1
ATOM 7049 N N . LEU A 1 910 ? -5.853 -9.104 43.080 1.00 70.31 910 LEU A N 1
ATOM 7050 C CA . LEU A 1 910 ? -6.822 -8.103 43.510 1.00 70.31 910 LEU A CA 1
ATOM 7051 C C . LEU A 1 910 ? -7.805 -8.723 44.506 1.00 70.31 910 LEU A C 1
ATOM 7053 O O . LEU A 1 910 ? -8.528 -9.670 44.193 1.00 70.31 910 LEU A O 1
ATOM 7057 N N . LYS A 1 911 ? -7.859 -8.140 45.700 1.00 79.56 911 LYS A N 1
ATOM 7058 C CA . LYS A 1 911 ? -8.884 -8.426 46.701 1.00 79.56 911 LYS A CA 1
ATOM 7059 C C . LYS A 1 911 ? -10.199 -7.780 46.269 1.00 79.56 911 LYS A C 1
ATOM 7061 O O . LYS A 1 911 ? -10.196 -6.778 45.558 1.00 79.56 911 LYS A O 1
ATOM 7066 N N . VAL A 1 912 ? -11.324 -8.311 46.737 1.00 81.94 912 VAL A N 1
ATOM 7067 C CA . VAL A 1 912 ? -12.660 -7.745 46.496 1.00 81.94 912 VAL A CA 1
ATOM 7068 C C . VAL A 1 912 ? -13.294 -7.374 47.832 1.00 81.94 912 VAL A C 1
ATOM 7070 O O . VAL A 1 912 ? -13.180 -8.134 48.795 1.00 81.94 912 VAL A O 1
ATOM 7073 N N . PHE A 1 913 ? -13.967 -6.224 47.897 1.00 83.88 913 PHE A N 1
ATOM 7074 C CA . PHE A 1 913 ? -14.812 -5.849 49.032 1.00 83.88 913 PHE A CA 1
ATOM 7075 C C . PHE A 1 913 ? -16.235 -5.509 48.581 1.00 83.88 913 PHE A C 1
ATOM 7077 O O . PHE A 1 913 ? -16.438 -4.808 47.589 1.00 83.88 913 PHE A O 1
ATOM 7084 N N . GLU A 1 914 ? -17.217 -5.989 49.342 1.00 85.25 914 GLU A N 1
ATOM 7085 C CA . GLU A 1 914 ? -18.613 -5.572 49.221 1.00 85.25 914 GLU A CA 1
ATOM 7086 C C . GLU A 1 914 ? -18.838 -4.231 49.931 1.00 85.25 914 GLU A C 1
ATOM 7088 O O . GLU A 1 914 ? -18.319 -3.983 51.024 1.00 85.25 914 GLU A O 1
ATOM 7093 N N . PHE A 1 915 ? -19.669 -3.377 49.341 1.00 79.81 915 PHE A N 1
ATOM 7094 C CA . PHE A 1 915 ? -20.122 -2.129 49.943 1.00 79.81 915 PHE A CA 1
ATOM 7095 C C . PHE A 1 915 ? -21.561 -1.805 49.533 1.00 79.81 915 PHE A C 1
ATOM 7097 O O . PHE A 1 915 ? -22.059 -2.261 48.506 1.00 79.81 915 PHE A O 1
ATOM 7104 N N . VAL A 1 916 ? -22.247 -0.987 50.333 1.00 75.50 916 VAL A N 1
ATOM 7105 C CA . VAL A 1 916 ? -23.600 -0.509 50.019 1.00 75.50 916 VAL A CA 1
ATOM 7106 C C . VAL A 1 916 ? -23.525 0.948 49.584 1.00 75.50 916 VAL A C 1
ATOM 7108 O O . VAL A 1 916 ? -23.234 1.819 50.402 1.00 75.50 916 VAL A O 1
ATOM 7111 N N . THR A 1 917 ? -23.840 1.220 48.316 1.00 68.12 917 THR A N 1
ATOM 7112 C CA . THR A 1 917 ? -24.058 2.587 47.830 1.00 68.12 917 THR A CA 1
ATOM 7113 C C . THR A 1 917 ? -25.557 2.913 47.867 1.00 68.12 917 THR A C 1
ATOM 7115 O O . THR A 1 917 ? -26.380 2.145 47.348 1.00 68.12 917 THR A O 1
ATOM 7118 N N . PRO A 1 918 ? -25.971 4.046 48.457 1.00 62.97 918 PRO A N 1
ATOM 7119 C CA . PRO A 1 918 ? -27.317 4.564 48.266 1.00 62.97 918 PRO A CA 1
ATOM 7120 C C . PRO A 1 918 ? -27.504 5.097 46.828 1.00 62.97 918 PRO A C 1
ATOM 7122 O O . PRO A 1 918 ? -26.646 4.974 45.952 1.00 62.97 918 PRO A O 1
ATOM 7125 N N . THR A 1 919 ? -28.669 5.666 46.548 1.00 58.66 919 THR A N 1
ATOM 7126 C CA . THR A 1 919 ? -29.046 6.385 45.325 1.00 58.66 919 THR A CA 1
ATOM 7127 C C . THR A 1 919 ? -30.067 7.426 45.759 1.00 58.66 919 THR A C 1
ATOM 7129 O O . THR A 1 919 ? -31.061 7.062 46.390 1.00 58.66 919 THR A O 1
ATOM 7132 N N . VAL A 1 920 ? -29.825 8.704 45.474 1.00 54.88 920 VAL A N 1
ATOM 7133 C CA . VAL A 1 920 ? -30.683 9.817 45.911 1.00 54.88 920 VAL A CA 1
ATOM 7134 C C . VAL A 1 920 ? -31.480 10.416 44.761 1.00 54.88 920 VAL A C 1
ATOM 7136 O O . VAL A 1 920 ? -31.057 10.362 43.611 1.00 54.88 920 VAL A O 1
ATOM 7139 N N . ASP A 1 921 ? -32.643 10.983 45.077 1.00 52.50 921 ASP A N 1
ATOM 7140 C CA . ASP A 1 921 ? -33.394 11.822 44.145 1.00 52.50 921 ASP A CA 1
ATOM 7141 C C . ASP A 1 921 ? -32.841 13.264 44.084 1.00 52.50 921 ASP A C 1
ATOM 7143 O O . ASP A 1 921 ? -31.942 13.647 44.832 1.00 52.50 921 ASP A O 1
ATOM 7147 N N . ARG A 1 922 ? -33.437 14.109 43.230 1.00 49.62 922 ARG A N 1
ATOM 7148 C CA . ARG A 1 922 ? -33.102 15.547 43.094 1.00 49.62 922 ARG A CA 1
ATOM 7149 C C . ARG A 1 922 ? -33.267 16.377 44.379 1.00 49.62 922 ARG A C 1
ATOM 7151 O O . ARG A 1 922 ? -32.948 17.563 44.382 1.00 49.62 922 ARG A O 1
ATOM 7158 N N . ARG A 1 923 ? -33.830 15.803 45.446 1.00 48.47 923 ARG A N 1
ATOM 7159 C CA . ARG A 1 923 ? -34.012 16.418 46.768 1.00 48.47 923 ARG A CA 1
ATOM 7160 C C . ARG A 1 923 ? -33.114 15.763 47.820 1.00 48.47 923 ARG A C 1
ATOM 7162 O O . ARG A 1 923 ? -33.306 16.017 49.007 1.00 48.47 923 ARG A O 1
ATOM 7169 N N . GLY A 1 924 ? -32.156 14.932 47.402 1.00 49.91 924 GLY A N 1
ATOM 7170 C CA . GLY A 1 924 ? -31.261 14.189 48.280 1.00 49.91 924 GLY A CA 1
ATOM 7171 C C . GLY A 1 924 ? -31.978 13.223 49.219 1.00 49.91 924 GLY A C 1
ATOM 7172 O O . GLY A 1 924 ? -31.486 12.961 50.310 1.00 49.91 924 GLY A O 1
ATOM 7173 N N . VAL A 1 925 ? -33.156 12.719 48.849 1.00 53.66 925 VAL A N 1
ATOM 7174 C CA . VAL A 1 925 ? -33.826 11.650 49.598 1.00 53.66 925 VAL A CA 1
ATOM 7175 C C . VAL A 1 925 ? -33.363 10.318 49.023 1.00 53.66 925 VAL A C 1
ATOM 7177 O O . VAL A 1 925 ? -33.363 10.140 47.805 1.00 53.66 925 VAL A O 1
ATOM 7180 N N . VAL A 1 926 ? -32.960 9.370 49.877 1.00 61.59 926 VAL A N 1
ATOM 7181 C CA . VAL A 1 926 ? -32.526 8.035 49.429 1.00 61.59 926 VAL A CA 1
ATOM 7182 C C . VAL A 1 926 ? -33.699 7.317 48.761 1.00 61.59 926 VAL A C 1
ATOM 7184 O O . VAL A 1 926 ? -34.638 6.878 49.422 1.00 61.59 926 VAL A O 1
ATOM 7187 N N . ALA A 1 927 ? -33.631 7.196 47.439 1.00 62.38 927 ALA A N 1
ATOM 7188 C CA . ALA A 1 927 ? -34.629 6.539 46.606 1.00 62.38 927 ALA A CA 1
ATOM 7189 C C . ALA A 1 927 ? -34.428 5.015 46.555 1.00 62.38 927 ALA A C 1
ATOM 7191 O O . ALA A 1 927 ? -35.392 4.262 46.416 1.00 62.38 927 ALA A O 1
ATOM 7192 N N . ARG A 1 928 ? -33.176 4.547 46.648 1.00 65.06 928 ARG A N 1
ATOM 7193 C CA . ARG A 1 928 ? -32.795 3.124 46.634 1.00 65.06 928 ARG A CA 1
ATOM 7194 C C . ARG A 1 928 ? -31.403 2.948 47.247 1.00 65.06 928 ARG A C 1
ATOM 7196 O O . ARG A 1 928 ? -30.608 3.874 47.194 1.00 65.06 928 ARG A O 1
ATOM 7203 N N . SER A 1 929 ? -31.084 1.754 47.737 1.00 70.56 929 SER A N 1
ATOM 7204 C CA . SER A 1 929 ? -29.701 1.337 48.015 1.00 70.56 929 SER A CA 1
ATOM 7205 C C . SER A 1 929 ? -29.366 0.072 47.228 1.00 70.56 929 SER A C 1
ATOM 7207 O O . SER A 1 929 ? -30.266 -0.708 46.896 1.00 70.56 929 SER A O 1
ATOM 7209 N N . ARG A 1 930 ? -28.088 -0.115 46.893 1.00 68.19 930 ARG A N 1
ATOM 7210 C CA . ARG A 1 930 ? -27.564 -1.288 46.181 1.00 68.19 930 ARG A CA 1
ATOM 7211 C C . ARG A 1 930 ? -26.277 -1.757 46.851 1.00 68.19 930 ARG A C 1
ATOM 7213 O O . ARG A 1 930 ? -25.427 -0.929 47.167 1.00 68.19 930 ARG A O 1
ATOM 7220 N N . THR A 1 931 ? -26.134 -3.065 47.029 1.00 79.88 931 THR A N 1
ATOM 7221 C CA . THR A 1 931 ? -24.831 -3.678 47.313 1.00 79.88 931 THR A CA 1
ATOM 7222 C C . THR A 1 931 ? -24.062 -3.797 46.000 1.00 79.88 931 THR A C 1
ATOM 7224 O O . THR A 1 931 ? -24.657 -4.155 44.982 1.00 79.88 931 THR A O 1
ATOM 7227 N N . LEU A 1 932 ? -22.778 -3.460 46.021 1.00 75.00 932 LEU A N 1
ATOM 7228 C CA . LEU A 1 932 ? -21.835 -3.566 44.912 1.00 75.00 932 LEU A CA 1
ATOM 7229 C C . LEU A 1 932 ? -20.515 -4.152 45.431 1.00 75.00 932 LEU A C 1
ATOM 7231 O O . LEU A 1 932 ? -20.247 -4.129 46.632 1.00 75.00 932 LEU A O 1
ATOM 7235 N N . GLU A 1 933 ? -19.691 -4.646 44.515 1.00 82.38 933 GLU A N 1
ATOM 7236 C CA . GLU A 1 933 ? -18.346 -5.161 44.777 1.00 82.38 933 GLU A CA 1
ATOM 7237 C C . GLU A 1 933 ? -17.314 -4.288 44.053 1.00 82.38 933 GLU A C 1
ATOM 7239 O O . GLU A 1 933 ? -17.547 -3.870 42.916 1.00 82.38 933 GLU A O 1
ATOM 7244 N N . ALA A 1 934 ? -16.171 -4.023 44.691 1.00 78.38 934 ALA A N 1
ATOM 7245 C CA . ALA A 1 934 ? -15.027 -3.365 44.059 1.00 78.38 934 ALA A CA 1
ATOM 7246 C C . ALA A 1 934 ? -13.731 -4.138 44.313 1.00 78.38 934 ALA A C 1
ATOM 7248 O O . ALA A 1 934 ? -13.486 -4.637 45.415 1.00 78.38 934 ALA A O 1
ATOM 7249 N N . SER A 1 935 ? -12.890 -4.199 43.281 1.00 85.12 935 SER A N 1
ATOM 7250 C CA . SER A 1 935 ? -11.559 -4.801 43.338 1.00 85.12 935 SER A CA 1
ATOM 7251 C C . SER A 1 935 ? -10.522 -3.781 43.816 1.00 85.12 935 SER A C 1
ATOM 7253 O O . SER A 1 935 ? -10.571 -2.615 43.425 1.00 85.12 935 SER A O 1
ATOM 7255 N N . TYR A 1 936 ? -9.562 -4.201 44.635 1.00 85.69 936 TYR A N 1
ATOM 7256 C CA . TYR A 1 936 ? -8.504 -3.345 45.173 1.00 85.69 936 TYR A CA 1
ATOM 7257 C C . TYR A 1 936 ? -7.227 -4.139 45.487 1.00 85.69 936 TYR A C 1
ATOM 7259 O O . TYR A 1 936 ? -7.254 -5.365 45.590 1.00 85.69 936 TYR A O 1
ATOM 7267 N N . PHE A 1 937 ? -6.108 -3.441 45.670 1.00 85.12 937 PHE A N 1
ATOM 7268 C CA . PHE A 1 937 ? -4.914 -3.994 46.317 1.00 85.12 937 PHE A CA 1
ATOM 7269 C C . PHE A 1 937 ? -4.523 -3.155 47.540 1.00 85.12 937 PHE A C 1
ATOM 7271 O O . PHE A 1 937 ? -4.992 -2.029 47.712 1.00 85.12 937 PHE A O 1
ATOM 7278 N N . GLU A 1 938 ? -3.674 -3.704 48.403 1.00 86.06 938 GLU A N 1
ATOM 7279 C CA . GLU A 1 938 ? -3.143 -3.022 49.587 1.00 86.06 938 GLU A CA 1
ATOM 7280 C C . GLU A 1 938 ? -1.652 -2.753 49.388 1.00 86.06 938 GLU A C 1
ATOM 7282 O O . GLU A 1 938 ? -0.875 -3.689 49.218 1.00 86.06 938 GLU A O 1
ATOM 7287 N N . GLU A 1 939 ? -1.250 -1.484 49.427 1.00 84.88 939 GLU A N 1
ATOM 7288 C CA . GLU A 1 939 ? 0.159 -1.088 49.483 1.00 84.88 939 GLU A CA 1
ATOM 7289 C C . GLU A 1 939 ? 0.562 -0.926 50.968 1.00 84.88 939 GLU A C 1
ATOM 7291 O O . GLU A 1 939 ? -0.023 -0.084 51.664 1.00 84.88 939 GLU A O 1
ATOM 7296 N N . PRO A 1 940 ? 1.490 -1.740 51.509 1.00 83.69 940 PRO A N 1
ATOM 7297 C CA . PRO A 1 940 ? 1.849 -1.704 52.925 1.00 83.69 940 PRO A CA 1
ATOM 7298 C C . PRO A 1 940 ? 2.703 -0.475 53.275 1.00 83.69 940 PRO A C 1
ATOM 7300 O O . PRO A 1 940 ? 3.743 -0.225 52.674 1.00 83.69 940 PRO A O 1
ATOM 7303 N N . LEU A 1 941 ? 2.300 0.263 54.313 1.00 83.69 941 LEU A N 1
ATOM 7304 C CA . LEU A 1 941 ? 2.967 1.469 54.824 1.00 83.69 941 LEU A CA 1
ATOM 7305 C C . LEU A 1 941 ? 3.311 1.303 56.318 1.00 83.69 941 LEU A C 1
ATOM 7307 O O . LEU A 1 941 ? 2.965 2.123 57.172 1.00 83.69 941 LEU A O 1
ATOM 7311 N N . GLY A 1 942 ? 3.993 0.201 56.641 1.00 77.44 942 GLY A N 1
ATOM 7312 C CA . GLY A 1 942 ? 4.368 -0.161 58.009 1.00 77.44 942 GLY A CA 1
ATOM 7313 C C . GLY A 1 942 ? 3.214 -0.806 58.779 1.00 77.44 942 GLY A C 1
ATOM 7314 O O . GLY A 1 942 ? 2.813 -1.919 58.459 1.00 77.44 942 GLY A O 1
ATOM 7315 N N . GLU A 1 943 ? 2.716 -0.127 59.817 1.00 74.56 943 GLU A N 1
ATOM 7316 C CA . GLU A 1 943 ? 1.526 -0.555 60.581 1.00 74.56 943 GLU A CA 1
ATOM 7317 C C . GLU A 1 943 ? 0.206 -0.130 59.905 1.00 74.56 943 GLU A C 1
ATOM 7319 O O . GLU A 1 943 ? -0.860 -0.619 60.266 1.00 74.56 943 GLU A O 1
ATOM 7324 N N . GLU A 1 944 ? 0.285 0.757 58.909 1.00 78.12 944 GLU A N 1
ATOM 7325 C CA . GLU A 1 944 ? -0.832 1.224 58.085 1.00 78.12 944 GLU A CA 1
ATOM 7326 C C . GLU A 1 944 ? -0.784 0.581 56.691 1.00 78.12 944 GLU A C 1
ATOM 7328 O O . GLU A 1 944 ? 0.251 0.072 56.253 1.00 78.12 944 GLU A O 1
ATOM 7333 N N . CYS A 1 945 ? -1.882 0.669 55.944 1.00 86.19 945 CYS A N 1
ATOM 7334 C CA . CYS A 1 945 ? -1.908 0.333 54.520 1.00 86.19 945 CYS A CA 1
ATOM 7335 C C . CYS A 1 945 ? -2.593 1.434 53.705 1.00 86.19 945 CYS A C 1
ATOM 7337 O O . CYS A 1 945 ? -3.338 2.267 54.231 1.00 86.19 945 CYS A O 1
ATOM 7339 N N . LEU A 1 946 ? -2.322 1.443 52.405 1.00 88.06 946 LEU A N 1
ATOM 7340 C CA . LEU A 1 946 ? -3.011 2.262 51.422 1.00 88.06 946 LEU A CA 1
ATOM 7341 C C . LEU A 1 946 ? -3.828 1.330 50.520 1.00 88.06 946 LEU A C 1
ATOM 7343 O O . LEU A 1 946 ? -3.289 0.667 49.636 1.00 88.06 946 LEU A O 1
ATOM 7347 N N . GLU A 1 947 ? -5.135 1.263 50.771 1.00 90.31 947 GLU A N 1
ATOM 7348 C CA . GLU A 1 947 ? -6.078 0.524 49.929 1.00 90.31 947 GLU A CA 1
ATOM 7349 C C . GLU A 1 947 ? -6.269 1.263 48.593 1.00 90.31 947 GLU A C 1
ATOM 7351 O O . GLU A 1 947 ? -6.768 2.392 48.565 1.00 90.31 947 GLU A O 1
ATOM 7356 N N . MET A 1 948 ? -5.877 0.632 47.488 1.00 89.19 948 MET A N 1
ATOM 7357 C CA . MET A 1 948 ? -5.889 1.181 46.131 1.00 89.19 948 MET A CA 1
ATOM 7358 C C . MET A 1 948 ? -6.952 0.470 45.287 1.00 89.19 948 MET A C 1
ATOM 7360 O O . MET A 1 948 ? -6.761 -0.665 44.851 1.00 89.19 948 MET A O 1
ATOM 7364 N N . VAL A 1 949 ? -8.085 1.136 45.067 1.00 87.56 949 VAL A N 1
ATOM 7365 C CA . VAL A 1 949 ? -9.254 0.599 44.354 1.00 87.56 949 VAL A CA 1
ATOM 7366 C C . VAL A 1 949 ? -9.046 0.682 42.847 1.00 87.56 949 VAL A C 1
ATOM 7368 O O . VAL A 1 949 ? -8.605 1.713 42.339 1.00 87.56 949 VAL A O 1
ATOM 7371 N N . ALA A 1 950 ? -9.374 -0.397 42.138 1.00 86.12 950 ALA A N 1
ATOM 7372 C CA . ALA A 1 950 ? -9.326 -0.484 40.686 1.00 86.12 950 ALA A CA 1
ATOM 7373 C C . ALA A 1 950 ? -10.532 0.228 40.056 1.00 86.12 950 ALA A C 1
ATOM 7375 O O . ALA A 1 950 ? -11.682 -0.127 40.315 1.00 86.12 950 ALA A O 1
ATOM 7376 N N . ILE A 1 951 ? -10.265 1.203 39.191 1.00 81.06 951 ILE A N 1
ATOM 7377 C CA . ILE A 1 951 ? -11.263 1.939 38.419 1.00 81.06 951 ILE A CA 1
ATOM 7378 C C . ILE A 1 951 ? -11.205 1.451 36.961 1.00 81.06 951 ILE A C 1
ATOM 7380 O O . ILE A 1 951 ? -10.157 1.574 36.316 1.00 81.06 951 ILE A O 1
ATOM 7384 N N . PRO A 1 952 ? -12.296 0.882 36.412 1.00 73.94 952 PRO A N 1
ATOM 7385 C CA . PRO A 1 952 ? -12.319 0.402 35.035 1.00 73.94 952 PRO A CA 1
ATOM 7386 C C . PRO A 1 952 ? -12.312 1.566 34.045 1.00 73.94 952 PRO A C 1
ATOM 7388 O O . PRO A 1 952 ? -13.125 2.481 34.160 1.00 73.94 952 PRO A O 1
ATOM 7391 N N . GLY A 1 953 ? -11.447 1.504 33.032 1.00 72.88 953 GLY A N 1
ATOM 7392 C CA . GLY A 1 953 ? -11.430 2.487 31.949 1.00 72.88 953 GLY A CA 1
ATOM 7393 C C . GLY A 1 953 ? -12.747 2.526 31.164 1.00 72.88 953 GLY A C 1
ATOM 7394 O O . GLY A 1 953 ? -13.456 1.524 31.058 1.00 72.88 953 GLY A O 1
ATOM 7395 N N . GLY A 1 954 ? -13.079 3.684 30.599 1.00 69.19 954 GLY A N 1
ATOM 7396 C CA . GLY A 1 954 ? -14.358 3.923 29.930 1.00 69.19 954 GLY A CA 1
ATOM 7397 C C . GLY A 1 954 ? -14.415 5.253 29.183 1.00 69.19 954 GLY A C 1
ATOM 7398 O O . GLY A 1 954 ? -13.401 5.927 29.000 1.00 69.19 954 GLY A O 1
ATOM 7399 N N . LYS A 1 955 ? -15.613 5.628 28.720 1.00 66.69 955 LYS A N 1
ATOM 7400 C CA . LYS A 1 955 ? -15.887 6.928 28.087 1.00 66.69 955 LYS A CA 1
ATOM 7401 C C . LYS A 1 955 ? -17.014 7.645 28.831 1.00 66.69 955 LYS A C 1
ATOM 7403 O O . LYS A 1 955 ? -17.987 6.996 29.207 1.00 66.69 955 LYS A O 1
ATOM 7408 N N . PHE A 1 956 ? -16.908 8.960 29.012 1.00 66.06 956 PHE A N 1
ATOM 7409 C CA . PHE A 1 956 ? -17.943 9.787 29.646 1.00 66.06 956 PHE A CA 1
ATOM 7410 C C . PHE A 1 956 ? -18.020 11.186 29.017 1.00 66.06 956 PHE A C 1
ATOM 7412 O O . PHE A 1 956 ? -17.098 11.603 28.319 1.00 66.06 956 PHE A O 1
ATOM 7419 N N . LEU A 1 957 ? -19.125 11.903 29.246 1.00 62.31 957 LEU A N 1
ATOM 7420 C CA . LEU A 1 957 ? -19.278 13.294 28.814 1.00 62.31 957 LEU A CA 1
ATOM 7421 C C . LEU A 1 957 ? -18.758 14.255 29.893 1.00 62.31 957 LEU A C 1
ATOM 7423 O O . LEU A 1 957 ? -19.207 14.219 31.043 1.00 62.31 957 LEU A O 1
ATOM 7427 N N . MET A 1 958 ? -17.834 15.130 29.498 1.00 64.75 958 MET A N 1
ATOM 7428 C CA . MET A 1 958 ? -17.231 16.180 30.322 1.00 64.75 958 MET A CA 1
ATOM 7429 C C . MET A 1 958 ? -17.587 17.556 29.740 1.00 64.75 958 MET A C 1
ATOM 7431 O O . MET A 1 958 ? -17.578 17.726 28.524 1.00 64.75 958 MET A O 1
ATOM 7435 N N . GLY A 1 959 ? -17.911 18.536 30.588 1.00 57.19 959 GLY A N 1
ATOM 7436 C CA . GLY A 1 959 ? -18.443 19.847 30.176 1.00 57.19 959 GLY A CA 1
ATOM 7437 C C . GLY A 1 959 ? -19.923 20.051 30.532 1.00 57.19 959 GLY A C 1
ATOM 7438 O O . GLY A 1 959 ? -20.565 19.159 31.099 1.00 57.19 959 GLY A O 1
ATOM 7439 N N . SER A 1 960 ? -20.452 21.236 30.217 1.00 55.94 960 SER A N 1
ATOM 7440 C CA . SER A 1 960 ? -21.811 21.662 30.593 1.00 55.94 960 SER A CA 1
ATOM 7441 C C . SER A 1 960 ? -22.857 21.229 29.544 1.00 55.94 960 SER A C 1
ATOM 7443 O O . SER A 1 960 ? -22.551 21.263 28.348 1.00 55.94 960 SER A O 1
ATOM 7445 N N . PRO A 1 961 ? -24.072 20.790 29.941 1.00 55.41 961 PRO A N 1
ATOM 7446 C CA . PRO A 1 961 ? -25.154 20.474 29.000 1.00 55.41 961 PRO A CA 1
ATOM 7447 C C . PRO A 1 961 ? -25.574 21.700 28.174 1.00 55.41 961 PRO A C 1
ATOM 7449 O O . PRO A 1 961 ? -25.592 22.809 28.694 1.00 55.41 961 PRO A O 1
ATOM 7452 N N . GLU A 1 962 ? -25.977 21.504 26.915 1.00 47.19 962 GLU A N 1
ATOM 7453 C CA . GLU A 1 962 ? -26.327 22.607 25.995 1.00 47.19 962 GLU A CA 1
ATOM 7454 C C . GLU A 1 962 ? -27.596 23.400 26.384 1.00 47.19 962 GLU A C 1
ATOM 7456 O O . GLU A 1 962 ? -27.834 24.475 25.838 1.00 47.19 962 GLU A O 1
ATOM 7461 N N . GLU A 1 963 ? -28.421 22.885 27.304 1.00 45.72 963 GLU A N 1
ATOM 7462 C CA . GLU A 1 963 ? -29.729 23.461 27.668 1.00 45.72 963 GLU A CA 1
ATOM 7463 C C . GLU A 1 963 ? -29.702 24.407 28.889 1.00 45.72 963 GLU A C 1
ATOM 7465 O O . GLU A 1 963 ? -30.745 24.952 29.256 1.00 45.72 963 GLU A O 1
ATOM 7470 N N . GLU A 1 964 ? -28.547 24.616 29.532 1.00 47.03 964 GLU A N 1
ATOM 7471 C CA . GLU A 1 964 ? -28.409 25.509 30.694 1.00 47.03 964 GLU A CA 1
ATOM 7472 C C . GLU A 1 964 ? -27.490 26.705 30.380 1.00 47.03 964 GLU A C 1
ATOM 7474 O O . GLU A 1 964 ? -26.438 26.542 29.764 1.00 47.03 964 GLU A O 1
ATOM 7479 N N . ASP A 1 965 ? -27.879 27.912 30.821 1.00 41.47 965 ASP A N 1
ATOM 7480 C CA . ASP A 1 965 ? -27.103 29.157 30.662 1.00 41.47 965 ASP A CA 1
ATOM 7481 C C . ASP A 1 965 ? -25.793 29.103 31.482 1.00 41.47 965 ASP A C 1
ATOM 7483 O O . ASP A 1 965 ? -25.707 29.632 32.596 1.00 41.47 965 ASP A O 1
ATOM 7487 N N . GLY A 1 966 ? -24.770 28.449 30.931 1.00 42.00 966 GLY A N 1
ATOM 7488 C CA . GLY A 1 966 ? -23.424 28.400 31.498 1.00 42.00 966 GLY A CA 1
ATOM 7489 C C . GLY A 1 966 ? -22.777 29.786 31.596 1.00 42.00 966 GLY A C 1
ATOM 7490 O O . GLY A 1 966 ? -23.040 30.694 30.801 1.00 42.00 966 GLY A O 1
ATOM 7491 N N . GLY A 1 967 ? -21.894 29.958 32.579 1.00 46.53 967 GLY A N 1
ATOM 7492 C CA . GLY A 1 967 ? -21.068 31.153 32.714 1.00 46.53 967 GLY A CA 1
ATOM 7493 C C . GLY A 1 967 ? -20.128 31.361 31.519 1.00 46.53 967 GLY A C 1
ATOM 7494 O O . GLY A 1 967 ? -19.866 30.452 30.735 1.00 46.53 967 GLY A O 1
ATOM 7495 N N . SER A 1 968 ? -19.552 32.564 31.408 1.00 44.66 968 SER A N 1
ATOM 7496 C CA . SER A 1 968 ? -18.708 33.005 30.274 1.00 44.66 968 SER A CA 1
ATOM 7497 C C . SER A 1 968 ? -17.472 32.149 29.966 1.00 44.66 968 SER A C 1
ATOM 7499 O O . SER A 1 968 ? -16.816 32.371 28.947 1.00 44.66 968 SER A O 1
ATOM 7501 N N . ASP A 1 969 ? -17.144 31.212 30.851 1.00 47.12 969 ASP A N 1
ATOM 7502 C CA . ASP A 1 969 ? -15.887 30.471 30.884 1.00 47.12 969 ASP A CA 1
ATOM 7503 C C . ASP A 1 969 ? -16.091 28.970 30.577 1.00 47.12 969 ASP A C 1
ATOM 7505 O O . ASP A 1 969 ? -15.146 28.188 30.673 1.00 47.12 969 ASP A O 1
ATOM 7509 N N . GLU A 1 970 ? -17.318 28.558 30.233 1.00 53.50 970 GLU A N 1
ATOM 7510 C CA . GLU A 1 970 ? -17.727 27.159 30.044 1.00 53.50 970 GLU A CA 1
ATOM 7511 C C . GLU A 1 970 ? -17.739 26.719 28.568 1.00 53.50 970 GLU A C 1
ATOM 7513 O O . GLU A 1 970 ? -17.752 27.534 27.643 1.00 53.50 970 GLU A O 1
ATOM 7518 N N . GLN A 1 971 ? -17.723 25.401 28.338 1.00 50.12 971 GLN A N 1
ATOM 7519 C CA . GLN A 1 971 ? -17.807 24.771 27.014 1.00 50.12 971 GLN A CA 1
ATOM 7520 C C . GLN A 1 971 ? -18.828 23.615 27.008 1.00 50.12 971 GLN A C 1
ATOM 7522 O O . GLN A 1 971 ? -19.067 23.022 28.069 1.00 50.12 971 GLN A O 1
ATOM 7527 N N . PRO A 1 972 ? -19.392 23.265 25.831 1.00 57.38 972 PRO A N 1
ATOM 7528 C CA . PRO A 1 972 ? -20.329 22.152 25.688 1.00 57.38 972 PRO A CA 1
ATOM 7529 C C . PRO A 1 972 ? -19.748 20.801 26.123 1.00 57.38 972 PRO A C 1
ATOM 7531 O O . PRO A 1 972 ? -18.530 20.593 26.141 1.00 57.38 972 PRO A O 1
ATOM 7534 N N . GLN A 1 973 ? -20.639 19.854 26.416 1.00 62.38 973 GLN A N 1
ATOM 7535 C CA . GLN A 1 973 ? -20.270 18.463 26.662 1.00 62.38 973 GLN A CA 1
ATOM 7536 C C . GLN A 1 973 ? -19.494 17.850 25.488 1.00 62.38 973 GLN A C 1
ATOM 7538 O O . GLN A 1 973 ? -19.937 17.872 24.343 1.00 62.38 973 GLN A O 1
ATOM 7543 N N . HIS A 1 974 ? -18.358 17.229 25.798 1.00 59.38 974 HIS A N 1
ATOM 7544 C CA . HIS A 1 974 ? -17.554 16.453 24.859 1.00 59.38 974 HIS A CA 1
ATOM 7545 C C . HIS A 1 974 ? -17.192 15.088 25.454 1.00 59.38 974 HIS A C 1
ATOM 7547 O O . HIS A 1 974 ? -17.171 14.900 26.672 1.00 59.38 974 HIS A O 1
ATOM 7553 N N . LEU A 1 975 ? -16.933 14.110 24.585 1.00 62.09 975 LEU A N 1
ATOM 7554 C CA . LEU A 1 975 ? -16.650 12.734 24.985 1.00 62.09 975 LEU A CA 1
ATOM 7555 C C . LEU A 1 975 ? -15.167 12.564 25.344 1.00 62.09 975 LEU A C 1
ATOM 7557 O O . LEU A 1 975 ? -14.299 12.733 24.490 1.00 62.09 975 LEU A O 1
ATOM 7561 N N . VAL A 1 976 ? -14.893 12.173 26.586 1.00 61.12 976 VAL A N 1
ATOM 7562 C CA . VAL A 1 976 ? -13.550 11.893 27.112 1.00 61.12 976 VAL A CA 1
ATOM 7563 C C . VAL A 1 976 ? -13.398 10.392 27.342 1.00 61.12 976 VAL A C 1
ATOM 7565 O O . VAL A 1 976 ? -14.337 9.734 27.798 1.00 61.12 976 VAL A O 1
ATOM 7568 N N . ARG A 1 977 ? -12.220 9.839 27.034 1.00 65.94 977 ARG A N 1
ATOM 7569 C CA . ARG A 1 977 ? -11.832 8.460 27.366 1.00 65.94 977 ARG A CA 1
ATOM 7570 C C . ARG A 1 977 ? -10.870 8.477 28.553 1.00 65.94 977 ARG A C 1
ATOM 7572 O O . ARG A 1 977 ? -9.992 9.328 28.615 1.00 65.94 977 ARG A O 1
ATOM 7579 N N . VAL A 1 978 ? -11.038 7.534 29.472 1.00 65.62 978 VAL A N 1
ATOM 7580 C CA . VAL A 1 978 ? -10.154 7.316 30.623 1.00 65.62 978 VAL A CA 1
ATOM 7581 C C . VAL A 1 978 ? -9.693 5.861 30.579 1.00 65.62 978 VAL A C 1
ATOM 7583 O O . VAL A 1 978 ? -10.524 4.963 30.444 1.00 65.62 978 VAL A O 1
ATOM 7586 N N . GLU A 1 979 ? -8.385 5.621 30.642 1.00 67.62 979 GLU A N 1
ATOM 7587 C CA . GLU A 1 979 ? -7.819 4.266 30.732 1.00 67.62 979 GLU A CA 1
ATOM 7588 C C . GLU A 1 979 ? -7.968 3.691 32.152 1.00 67.62 979 GLU A C 1
ATOM 7590 O O . GLU A 1 979 ? -8.170 4.456 33.094 1.00 67.62 979 GLU A O 1
ATOM 7595 N N . PRO A 1 980 ? -7.882 2.361 32.356 1.00 74.75 980 PRO A N 1
ATOM 7596 C CA . PRO A 1 980 ? -7.952 1.777 33.693 1.00 74.75 980 PRO A CA 1
ATOM 7597 C C . PRO A 1 980 ? -6.840 2.298 34.620 1.00 74.75 980 PRO A C 1
ATOM 7599 O O . PRO A 1 980 ? -5.669 2.385 34.241 1.00 74.75 980 PRO A O 1
ATOM 7602 N N . PHE A 1 981 ? -7.193 2.608 35.865 1.00 79.50 981 PHE A N 1
ATOM 7603 C CA . PHE A 1 981 ? -6.256 3.121 36.867 1.00 79.50 981 PHE A CA 1
ATOM 7604 C C . PHE A 1 981 ? -6.653 2.682 38.275 1.00 79.50 981 PHE A C 1
ATOM 7606 O O . PHE A 1 981 ? -7.765 2.219 38.512 1.00 79.50 981 PHE A O 1
ATOM 7613 N N . PHE A 1 982 ? -5.738 2.838 39.224 1.00 86.19 982 PHE A N 1
ATOM 7614 C CA . PHE A 1 982 ? -5.993 2.646 40.645 1.00 86.19 982 PHE A CA 1
ATOM 7615 C C . PHE A 1 982 ? -6.010 3.992 41.364 1.00 86.19 982 PHE A C 1
ATOM 7617 O O . PHE A 1 982 ? -5.185 4.855 41.059 1.00 86.19 982 PHE A O 1
ATOM 7624 N N . ILE A 1 983 ? -6.884 4.157 42.357 1.00 86.88 983 ILE A N 1
ATOM 7625 C CA . ILE A 1 983 ? -6.949 5.349 43.217 1.00 86.88 983 ILE A CA 1
ATOM 7626 C C . ILE A 1 983 ? -7.175 4.956 44.680 1.00 86.88 983 ILE A C 1
ATOM 7628 O O . ILE A 1 983 ? -7.825 3.950 44.965 1.00 86.88 983 ILE A O 1
ATOM 7632 N N . SER A 1 984 ? -6.640 5.732 45.625 1.00 88.50 984 SER A N 1
ATOM 7633 C CA . SER A 1 984 ? -6.804 5.429 47.050 1.00 88.50 984 SER A CA 1
ATOM 7634 C C . SER A 1 984 ? -8.282 5.447 47.475 1.00 88.50 984 SER A C 1
ATOM 7636 O O . SER A 1 984 ? -9.022 6.391 47.179 1.00 88.50 984 SER A O 1
ATOM 7638 N N . LYS A 1 985 ? -8.716 4.406 48.198 1.00 87.25 985 LYS A N 1
ATOM 7639 C CA . LYS A 1 985 ? -10.098 4.181 48.674 1.00 87.25 985 LYS A CA 1
ATOM 7640 C C . LYS A 1 985 ? -10.622 5.314 49.557 1.00 87.25 985 LYS A C 1
ATOM 7642 O O . LYS A 1 985 ? -11.783 5.711 49.460 1.00 87.25 985 LYS A O 1
ATOM 7647 N N . VAL A 1 986 ? -9.732 5.874 50.371 1.00 84.38 986 VAL A N 1
ATOM 7648 C CA . VAL A 1 986 ? -9.937 7.040 51.243 1.00 84.38 986 VAL A CA 1
ATOM 7649 C C . VAL A 1 986 ? -8.942 8.160 50.889 1.00 84.38 986 VAL A C 1
ATOM 7651 O O . VAL A 1 986 ? -7.963 7.907 50.172 1.00 84.38 986 VAL A O 1
ATOM 7654 N N . PRO A 1 987 ? -9.165 9.405 51.355 1.00 83.00 987 PRO A N 1
ATOM 7655 C CA . PRO A 1 987 ? -8.133 10.440 51.380 1.00 83.00 987 PRO A CA 1
ATOM 7656 C C . PRO A 1 987 ? -6.878 9.968 52.117 1.00 83.00 987 PRO A C 1
ATOM 7658 O O . PRO A 1 987 ? -6.980 9.160 53.040 1.00 83.00 987 PRO A O 1
ATOM 7661 N N . ILE A 1 988 ? -5.709 10.515 51.767 1.00 87.62 988 ILE A N 1
ATOM 7662 C CA . ILE A 1 988 ? -4.479 10.223 52.518 1.00 87.62 988 ILE A CA 1
ATOM 7663 C C . ILE A 1 988 ? -4.658 10.638 53.987 1.00 87.62 988 ILE A C 1
ATOM 7665 O O . ILE A 1 988 ? -5.179 11.720 54.278 1.00 87.62 988 ILE A O 1
ATOM 7669 N N . THR A 1 989 ? -4.238 9.782 54.918 1.00 88.38 989 THR A N 1
ATOM 7670 C CA . THR A 1 989 ? -4.353 10.028 56.363 1.00 88.38 989 THR A CA 1
ATOM 7671 C C . THR A 1 989 ? -3.094 10.666 56.949 1.00 88.38 989 THR A C 1
ATOM 7673 O O . THR A 1 989 ? -1.996 10.585 56.391 1.00 88.38 989 THR A O 1
ATOM 7676 N N . GLN A 1 990 ? -3.216 11.278 58.128 1.00 87.56 990 GLN A N 1
ATOM 7677 C CA . GLN A 1 990 ? -2.064 11.831 58.854 1.00 87.56 990 GLN A CA 1
ATOM 7678 C C . GLN A 1 990 ? -1.085 10.739 59.330 1.00 87.56 990 GLN A C 1
ATOM 7680 O O . GLN A 1 990 ? 0.091 11.028 59.567 1.00 87.56 990 GLN A O 1
ATOM 7685 N N . ALA A 1 991 ? -1.524 9.483 59.476 1.00 89.25 991 ALA A N 1
ATOM 7686 C CA . ALA A 1 991 ? -0.644 8.330 59.683 1.00 89.25 991 ALA A CA 1
ATOM 7687 C C . ALA A 1 991 ? 0.168 7.983 58.430 1.00 89.25 991 ALA A C 1
ATOM 7689 O O . ALA A 1 991 ? 1.401 8.006 58.490 1.00 89.25 991 ALA A O 1
ATOM 7690 N N . GLN A 1 992 ? -0.497 7.794 57.288 1.00 91.19 992 GLN A N 1
ATOM 7691 C CA . GLN A 1 992 ? 0.156 7.536 55.999 1.00 91.19 992 GLN A CA 1
ATOM 7692 C C . GLN A 1 992 ? 1.143 8.662 55.630 1.00 91.19 992 GLN A C 1
ATOM 7694 O O . GLN A 1 992 ? 2.277 8.393 55.231 1.00 91.19 992 GLN A O 1
ATOM 7699 N N . TRP A 1 993 ? 0.772 9.928 55.864 1.00 90.69 993 TRP A N 1
ATOM 7700 C CA . TRP A 1 993 ? 1.666 11.080 55.689 1.00 90.69 993 TRP A CA 1
ATOM 7701 C C . TRP A 1 993 ? 2.936 10.989 56.540 1.00 90.69 993 TRP A C 1
ATOM 7703 O O . TRP A 1 993 ? 4.042 11.138 56.022 1.00 90.69 993 TRP A O 1
ATOM 7713 N N . ARG A 1 994 ? 2.804 10.726 57.847 1.00 90.44 994 ARG A N 1
ATOM 7714 C CA . ARG A 1 994 ? 3.957 10.616 58.759 1.00 90.44 994 ARG A CA 1
ATOM 7715 C C . ARG A 1 994 ? 4.852 9.422 58.443 1.00 90.44 994 ARG A C 1
ATOM 7717 O O . ARG A 1 994 ? 6.039 9.497 58.754 1.00 90.44 994 ARG A O 1
ATOM 7724 N N . PHE A 1 995 ? 4.319 8.353 57.852 1.00 90.12 995 PHE A N 1
ATOM 7725 C CA . PHE A 1 995 ? 5.128 7.251 57.335 1.00 90.12 995 PHE A CA 1
ATOM 7726 C C . PHE A 1 995 ? 5.962 7.711 56.132 1.00 90.12 995 PHE A C 1
ATOM 7728 O O . PHE A 1 995 ? 7.190 7.671 56.191 1.00 90.12 995 PHE A O 1
ATOM 7735 N N . VAL A 1 996 ? 5.323 8.253 55.089 1.00 89.31 996 VAL A N 1
ATOM 7736 C CA . VAL A 1 996 ? 6.019 8.675 53.859 1.00 89.31 996 VAL A CA 1
ATOM 7737 C C . VAL A 1 996 ? 7.002 9.827 54.103 1.00 89.31 996 VAL A C 1
ATOM 7739 O O . VAL A 1 996 ? 8.087 9.844 53.527 1.00 89.31 996 VAL A O 1
ATOM 7742 N N . ALA A 1 997 ? 6.713 10.737 55.036 1.00 88.38 997 ALA A N 1
ATOM 7743 C CA . ALA A 1 997 ? 7.642 11.797 55.441 1.00 88.38 997 ALA A CA 1
ATOM 7744 C C . ALA A 1 997 ? 8.940 11.281 56.109 1.00 88.38 997 ALA A C 1
ATOM 7746 O O . ALA A 1 997 ? 9.914 12.031 56.194 1.00 88.38 997 ALA A O 1
ATOM 7747 N N . ARG A 1 998 ? 8.981 10.021 56.579 1.00 88.38 998 ARG A N 1
ATOM 7748 C CA . ARG A 1 998 ? 10.191 9.361 57.119 1.00 88.38 998 ARG A CA 1
ATOM 7749 C C . ARG A 1 998 ? 10.996 8.596 56.066 1.00 88.38 998 ARG A C 1
ATOM 7751 O O . ARG A 1 998 ? 12.129 8.219 56.353 1.00 88.38 998 ARG A O 1
ATOM 7758 N N . ILE A 1 999 ? 10.425 8.351 54.887 1.00 87.88 999 ILE A N 1
ATOM 7759 C CA . ILE A 1 999 ? 11.143 7.774 53.744 1.00 87.88 999 ILE A CA 1
ATOM 7760 C C . ILE A 1 999 ? 12.213 8.779 53.292 1.00 87.88 999 ILE A C 1
ATOM 7762 O O . ILE A 1 999 ? 12.046 9.989 53.475 1.00 87.88 999 ILE A O 1
ATOM 7766 N N . GLU A 1 1000 ? 13.318 8.277 52.736 1.00 84.88 1000 GLU A N 1
ATOM 7767 C CA . GLU A 1 1000 ? 14.429 9.089 52.229 1.00 84.88 1000 GLU A CA 1
ATOM 7768 C C . GLU A 1 1000 ? 13.933 10.220 51.309 1.00 84.88 1000 GLU A C 1
ATOM 7770 O O . GLU A 1 1000 ? 13.063 10.013 50.464 1.00 84.88 1000 GLU A O 1
ATOM 7775 N N . GLN A 1 1001 ? 14.471 11.426 51.499 1.00 83.06 1001 GLN A N 1
ATOM 7776 C CA . GLN A 1 1001 ? 14.103 12.602 50.713 1.00 83.06 1001 GLN A CA 1
ATOM 7777 C C . GLN A 1 1001 ? 14.520 12.456 49.248 1.00 83.06 1001 GLN A C 1
ATOM 7779 O O . GLN A 1 1001 ? 15.632 12.016 48.960 1.00 83.06 1001 GLN A O 1
ATOM 7784 N N . VAL A 1 1002 ? 13.639 12.876 48.334 1.00 77.25 1002 VAL A N 1
ATOM 7785 C CA . VAL A 1 1002 ? 13.939 12.947 46.899 1.00 77.25 1002 VAL A CA 1
ATOM 7786 C C . VAL A 1 1002 ? 14.468 14.339 46.556 1.00 77.25 1002 VAL A C 1
ATOM 7788 O O . VAL A 1 1002 ? 15.627 14.459 46.171 1.00 77.25 1002 VAL A O 1
ATOM 7791 N N . ALA A 1 1003 ? 13.676 15.399 46.765 1.00 69.69 1003 ALA A N 1
ATOM 7792 C CA . ALA A 1 1003 ? 14.128 16.776 46.527 1.00 69.69 1003 ALA A CA 1
ATOM 7793 C C . ALA A 1 1003 ? 13.707 17.770 47.624 1.00 69.69 1003 ALA A C 1
ATOM 7795 O O . ALA A 1 1003 ? 14.466 18.683 47.949 1.00 69.69 1003 ALA A O 1
ATOM 7796 N N . TRP A 1 1004 ? 12.540 17.592 48.242 1.00 71.81 1004 TRP A N 1
ATOM 7797 C CA . TRP A 1 1004 ? 11.912 18.572 49.136 1.00 71.81 1004 TRP A CA 1
ATOM 7798 C C . TRP A 1 1004 ? 11.718 18.053 50.567 1.00 71.81 1004 TRP A C 1
ATOM 7800 O O . TRP A 1 1004 ? 11.512 16.861 50.796 1.00 71.81 1004 TRP A O 1
ATOM 7810 N N . GLU A 1 1005 ? 11.754 18.942 51.563 1.00 79.06 1005 GLU A N 1
ATOM 7811 C CA . GLU A 1 1005 ? 11.527 18.553 52.960 1.00 79.06 1005 GLU A CA 1
ATOM 7812 C C . GLU A 1 1005 ? 10.023 18.437 53.265 1.00 79.06 1005 GLU A C 1
ATOM 7814 O O . GLU A 1 1005 ? 9.305 19.432 53.410 1.00 79.06 1005 GLU A O 1
ATOM 7819 N N . LEU A 1 1006 ? 9.545 17.198 53.407 1.00 81.50 1006 LEU A N 1
ATOM 7820 C CA . LEU A 1 1006 ? 8.210 16.900 53.918 1.00 81.50 1006 LEU A CA 1
ATOM 7821 C C . LEU A 1 1006 ? 8.132 17.135 55.430 1.00 81.50 1006 LEU A C 1
ATOM 7823 O O . LEU A 1 1006 ? 8.627 16.341 56.229 1.00 81.50 1006 LEU A O 1
ATOM 7827 N N . GLY A 1 1007 ? 7.432 18.196 55.831 1.00 77.19 1007 GLY A N 1
ATOM 7828 C CA . GLY A 1 1007 ? 7.077 18.412 57.231 1.00 77.19 1007 GLY A CA 1
ATOM 7829 C C . GLY A 1 1007 ? 6.195 17.278 57.766 1.00 77.19 1007 GLY A C 1
ATOM 7830 O O . GLY A 1 1007 ? 5.209 16.896 57.139 1.00 77.19 1007 GLY A O 1
ATOM 7831 N N . THR A 1 1008 ? 6.514 16.762 58.954 1.00 75.44 1008 THR A N 1
ATOM 7832 C CA . THR A 1 1008 ? 5.808 15.624 59.576 1.00 75.44 1008 THR A CA 1
ATOM 7833 C C . THR A 1 1008 ? 4.401 15.947 60.081 1.00 75.44 1008 THR A C 1
ATOM 7835 O O . THR A 1 1008 ? 3.659 15.034 60.435 1.00 75.44 1008 THR A O 1
ATOM 7838 N N . ASP A 1 1009 ? 4.035 17.228 60.128 1.00 78.19 1009 ASP A N 1
ATOM 7839 C CA . ASP A 1 1009 ? 2.794 17.712 60.725 1.00 78.19 1009 ASP A CA 1
ATOM 7840 C C . ASP A 1 1009 ? 2.064 18.695 59.784 1.00 78.19 1009 ASP A C 1
ATOM 7842 O O . ASP A 1 1009 ? 2.170 19.915 59.943 1.00 78.19 1009 ASP A O 1
ATOM 7846 N N . PRO A 1 1010 ? 1.376 18.180 58.750 1.00 73.19 1010 PRO A N 1
ATOM 7847 C CA . PRO A 1 1010 ? 0.766 19.000 57.702 1.00 73.19 1010 PRO A CA 1
ATOM 7848 C C . PRO A 1 1010 ? -0.502 19.726 58.174 1.00 73.19 1010 PRO A C 1
ATOM 7850 O O . PRO A 1 1010 ? -0.818 20.808 57.688 1.00 73.19 1010 PRO A O 1
ATOM 7853 N N . SER A 1 1011 ? -1.218 19.154 59.143 1.00 76.00 1011 SER A N 1
ATOM 7854 C CA . SER A 1 1011 ? -2.632 19.445 59.395 1.00 76.00 1011 SER A CA 1
ATOM 7855 C C . SER A 1 1011 ? -2.886 20.300 60.634 1.00 76.00 1011 SER A C 1
ATOM 7857 O O . SER A 1 1011 ? -2.074 20.368 61.556 1.00 76.00 1011 SER A O 1
ATOM 7859 N N . ARG A 1 1012 ? -4.024 20.997 60.685 1.00 69.00 1012 ARG A N 1
ATOM 7860 C CA . ARG A 1 1012 ? -4.411 21.836 61.829 1.00 69.00 1012 ARG A CA 1
ATOM 7861 C C . ARG A 1 1012 ? -5.007 20.994 62.955 1.00 69.00 1012 ARG A C 1
ATOM 7863 O O . ARG A 1 1012 ? -4.730 21.257 64.126 1.00 69.00 1012 ARG A O 1
ATOM 7870 N N . TYR A 1 1013 ? -5.819 20.009 62.601 1.00 71.81 1013 TYR A N 1
ATOM 7871 C CA . TYR A 1 1013 ? -6.501 19.093 63.505 1.00 71.81 1013 TYR A CA 1
ATOM 7872 C C . TYR A 1 1013 ? -5.737 17.777 63.545 1.00 71.81 1013 TYR A C 1
ATOM 7874 O O . TYR A 1 1013 ? -5.314 17.290 62.505 1.00 71.81 1013 TYR A O 1
ATOM 7882 N N . LYS A 1 1014 ? -5.509 17.224 64.739 1.00 79.94 1014 LYS A N 1
ATOM 7883 C CA . LYS A 1 1014 ? -4.631 16.060 64.916 1.00 79.94 1014 LYS A CA 1
ATOM 7884 C C . LYS A 1 1014 ? -5.442 14.781 65.043 1.00 79.94 1014 LYS A C 1
ATOM 7886 O O . LYS A 1 1014 ? -6.368 14.729 65.851 1.00 79.94 1014 LYS A O 1
ATOM 7891 N N . GLY A 1 1015 ? -5.053 13.752 64.305 1.00 80.81 1015 GLY A N 1
ATOM 7892 C CA . GLY A 1 1015 ? -5.528 12.390 64.516 1.00 80.81 1015 GLY A CA 1
ATOM 7893 C C . GLY A 1 1015 ? -5.067 11.459 63.407 1.00 80.81 1015 GLY A C 1
ATOM 7894 O O . GLY A 1 1015 ? -5.160 11.792 62.233 1.00 80.81 1015 GLY A O 1
ATOM 7895 N N . ASP A 1 1016 ? -4.582 10.286 63.787 1.00 84.12 1016 ASP A N 1
ATOM 7896 C CA . ASP A 1 1016 ? -3.904 9.349 62.891 1.00 84.12 1016 ASP A CA 1
ATOM 7897 C C . ASP A 1 1016 ? -4.796 8.913 61.710 1.00 84.12 1016 ASP A C 1
ATOM 7899 O O . ASP A 1 1016 ? -4.345 8.951 60.567 1.00 84.12 1016 ASP A O 1
ATOM 7903 N N . ASN A 1 1017 ? -6.084 8.651 61.975 1.00 81.88 1017 ASN A N 1
ATOM 7904 C CA . ASN A 1 1017 ? -7.115 8.310 60.981 1.00 81.88 1017 ASN A CA 1
ATOM 7905 C C . ASN A 1 1017 ? -7.915 9.529 60.450 1.00 81.88 1017 ASN A C 1
ATOM 7907 O O . ASN A 1 1017 ? -9.051 9.396 59.988 1.00 81.88 1017 ASN A O 1
ATOM 7911 N N . ARG A 1 1018 ? -7.372 10.746 60.561 1.00 79.25 1018 ARG A N 1
ATOM 7912 C CA . ARG A 1 1018 ? -7.954 11.959 59.959 1.00 79.25 1018 ARG A CA 1
ATOM 7913 C C . ARG A 1 1018 ? -7.270 12.251 58.623 1.00 79.25 1018 ARG A C 1
ATOM 7915 O O . ARG A 1 1018 ? -6.099 11.888 58.464 1.00 79.25 1018 ARG A O 1
ATOM 7922 N N . PRO A 1 1019 ? -7.965 12.891 57.664 1.00 77.19 1019 PRO A N 1
ATOM 7923 C CA . PRO A 1 1019 ? -7.351 13.265 56.398 1.00 77.19 1019 PRO A CA 1
ATOM 7924 C C . PRO A 1 1019 ? -6.186 14.232 56.629 1.00 77.19 1019 PRO A C 1
ATOM 7926 O O . PRO A 1 1019 ? -6.141 14.955 57.631 1.00 77.19 1019 PRO A O 1
ATOM 7929 N N . VAL A 1 1020 ? -5.257 14.281 55.676 1.00 79.62 1020 VAL A N 1
ATOM 7930 C CA . VAL A 1 1020 ? -4.347 15.421 55.569 1.00 79.62 1020 VAL A CA 1
ATOM 7931 C C . VAL A 1 1020 ? -5.141 16.640 55.117 1.00 79.62 1020 VAL A C 1
ATOM 7933 O O . VAL A 1 1020 ? -5.680 16.641 54.016 1.00 79.62 1020 VAL A O 1
ATOM 7936 N N . GLU A 1 1021 ? -5.172 17.703 55.913 1.00 68.50 1021 GLU A N 1
ATOM 7937 C CA . GLU A 1 1021 ? -5.445 19.052 55.414 1.00 68.50 1021 GLU A CA 1
ATOM 7938 C C . GLU A 1 1021 ? -4.178 19.924 55.430 1.00 68.50 1021 GLU A C 1
ATOM 7940 O O . GLU A 1 1021 ? -3.282 19.682 56.237 1.00 68.50 1021 GLU A O 1
ATOM 7945 N N . ASN A 1 1022 ? -4.141 20.970 54.592 1.00 71.69 1022 ASN A N 1
ATOM 7946 C CA . ASN A 1 1022 ? -3.109 22.024 54.555 1.00 71.69 1022 ASN A CA 1
ATOM 7947 C C . ASN A 1 1022 ? -1.732 21.644 53.977 1.00 71.69 1022 ASN A C 1
ATOM 7949 O O . ASN A 1 1022 ? -0.683 22.085 54.453 1.00 71.69 1022 ASN A O 1
ATOM 7953 N N . VAL A 1 1023 ? -1.758 20.877 52.888 1.00 70.44 1023 VAL A N 1
ATOM 7954 C CA . VAL A 1 1023 ? -0.587 20.498 52.080 1.00 70.44 1023 VAL A CA 1
ATOM 7955 C C . VAL A 1 1023 ? -0.392 21.432 50.875 1.00 70.44 1023 VAL A C 1
ATOM 7957 O O . VAL A 1 1023 ? -1.363 21.883 50.266 1.00 70.44 1023 VAL A O 1
ATOM 7960 N N . ARG A 1 1024 ? 0.860 21.730 50.497 1.00 70.94 1024 ARG A N 1
ATOM 7961 C CA . ARG A 1 1024 ? 1.176 22.466 49.254 1.00 70.94 1024 ARG A CA 1
ATOM 7962 C C . ARG A 1 1024 ? 1.308 21.497 48.081 1.00 70.94 1024 ARG A C 1
ATOM 7964 O O . ARG A 1 1024 ? 1.660 20.336 48.267 1.00 70.94 1024 ARG A O 1
ATOM 7971 N N . TRP A 1 1025 ? 1.153 22.006 46.857 1.00 69.75 1025 TRP A N 1
ATOM 7972 C CA . TRP A 1 1025 ? 1.398 21.245 45.621 1.00 69.75 1025 TRP A CA 1
ATOM 7973 C C . TRP A 1 1025 ? 2.783 20.561 45.622 1.00 69.75 1025 TRP A C 1
ATOM 7975 O O . TRP A 1 1025 ? 2.900 19.390 45.272 1.00 69.75 1025 TRP A O 1
ATOM 7985 N N . TYR A 1 1026 ? 3.820 21.257 46.097 1.00 71.06 1026 TYR A N 1
ATOM 7986 C CA . TYR A 1 1026 ? 5.177 20.714 46.235 1.00 71.06 1026 TYR A CA 1
ATOM 7987 C C . TYR A 1 1026 ? 5.277 19.577 47.264 1.00 71.06 1026 TYR A C 1
ATOM 7989 O O . TYR A 1 1026 ? 5.937 18.575 47.003 1.00 71.06 1026 TYR A O 1
ATOM 7997 N N . ASP A 1 1027 ? 4.572 19.691 48.394 1.00 77.50 1027 ASP A N 1
ATOM 7998 C CA . ASP A 1 1027 ? 4.570 18.655 49.432 1.00 77.50 1027 ASP A CA 1
ATOM 7999 C C . ASP A 1 1027 ? 3.886 17.371 48.918 1.00 77.50 1027 ASP A C 1
ATOM 8001 O O . ASP A 1 1027 ? 4.362 16.268 49.170 1.00 77.50 1027 ASP A O 1
ATOM 8005 N N . ILE A 1 1028 ? 2.807 17.501 48.134 1.00 78.06 1028 ILE A N 1
ATOM 8006 C CA . ILE A 1 1028 ? 2.105 16.358 47.525 1.00 78.06 1028 ILE A CA 1
ATOM 8007 C C . ILE A 1 1028 ? 2.990 15.623 46.504 1.00 78.06 1028 ILE A C 1
ATOM 8009 O O . ILE A 1 1028 ? 3.005 14.392 46.476 1.00 78.06 1028 ILE A O 1
ATOM 8013 N N . ASN A 1 1029 ? 3.730 16.350 45.662 1.00 75.62 1029 ASN A N 1
ATOM 8014 C CA . ASN A 1 1029 ? 4.598 15.722 44.661 1.00 75.62 1029 ASN A CA 1
ATOM 8015 C C . ASN A 1 1029 ? 5.800 15.018 45.301 1.00 75.62 1029 ASN A C 1
ATOM 8017 O O . ASN A 1 1029 ? 6.120 13.903 44.901 1.00 75.62 1029 ASN A O 1
ATOM 8021 N N . GLU A 1 1030 ? 6.405 15.605 46.337 1.00 82.31 1030 GLU A N 1
ATOM 8022 C CA . GLU A 1 1030 ? 7.434 14.928 47.137 1.00 82.31 1030 GLU A CA 1
ATOM 8023 C C . GLU A 1 1030 ? 6.868 13.678 47.835 1.00 82.31 1030 GLU A C 1
ATOM 8025 O O . GLU A 1 1030 ? 7.523 12.639 47.841 1.00 82.31 1030 GLU A O 1
ATOM 8030 N N . PHE A 1 1031 ? 5.634 13.726 48.359 1.00 87.75 1031 PHE A N 1
ATOM 8031 C CA . PHE A 1 1031 ? 4.959 12.546 48.921 1.00 87.75 1031 PHE A CA 1
ATOM 8032 C C . PHE A 1 1031 ? 4.807 11.436 47.869 1.00 87.75 1031 PHE A C 1
ATOM 8034 O O . PHE A 1 1031 ? 5.159 10.287 48.132 1.00 87.75 1031 PHE A O 1
ATOM 8041 N N . CYS A 1 1032 ? 4.349 11.776 46.660 1.00 85.56 1032 CYS A N 1
ATOM 8042 C CA . CYS A 1 1032 ? 4.214 10.817 45.561 1.00 85.56 1032 CYS A CA 1
ATOM 8043 C C . CYS A 1 1032 ? 5.573 10.253 45.113 1.00 85.56 1032 CYS A C 1
ATOM 8045 O O . CYS A 1 1032 ? 5.678 9.052 44.867 1.00 85.56 1032 CYS A O 1
ATOM 8047 N N . ALA A 1 1033 ? 6.619 11.084 45.052 1.00 78.19 1033 ALA A N 1
ATOM 8048 C CA . ALA A 1 1033 ? 7.973 10.666 44.692 1.00 78.19 1033 ALA A CA 1
ATOM 8049 C C . ALA A 1 1033 ? 8.566 9.699 45.731 1.00 78.19 1033 ALA A C 1
ATOM 8051 O O . ALA A 1 1033 ? 8.975 8.596 45.374 1.00 78.19 1033 ALA A O 1
ATOM 8052 N N . ARG A 1 1034 ? 8.516 10.041 47.027 1.00 87.88 1034 ARG A N 1
ATOM 8053 C CA . ARG A 1 1034 ? 8.988 9.159 48.112 1.00 87.88 1034 ARG A CA 1
ATOM 8054 C C . ARG A 1 1034 ? 8.228 7.836 48.165 1.00 87.88 1034 ARG A C 1
ATOM 8056 O O . ARG A 1 1034 ? 8.849 6.785 48.303 1.00 87.88 1034 ARG A O 1
ATOM 8063 N N . LEU A 1 1035 ? 6.901 7.874 48.020 1.00 85.75 1035 LEU A N 1
ATOM 8064 C CA . LEU A 1 1035 ? 6.078 6.666 47.934 1.00 85.75 1035 LEU A CA 1
ATOM 8065 C C . LEU A 1 1035 ? 6.475 5.809 46.720 1.00 85.75 1035 LEU A C 1
ATOM 8067 O O . LEU A 1 1035 ? 6.597 4.591 46.844 1.00 85.75 1035 LEU A O 1
ATOM 8071 N N . SER A 1 1036 ? 6.746 6.437 45.571 1.00 82.31 1036 SER A N 1
ATOM 8072 C CA . SER A 1 1036 ? 7.168 5.724 44.361 1.00 82.31 1036 SER A CA 1
ATOM 8073 C C . SER A 1 1036 ? 8.532 5.057 44.521 1.00 82.31 1036 SER A C 1
ATOM 8075 O O . SER A 1 1036 ? 8.687 3.879 44.207 1.00 82.31 1036 SER A O 1
ATOM 8077 N N . ARG A 1 1037 ? 9.508 5.777 45.083 1.00 79.69 1037 ARG A N 1
ATOM 8078 C CA . ARG A 1 1037 ? 10.858 5.265 45.349 1.00 79.69 1037 ARG A CA 1
ATOM 8079 C C . ARG A 1 1037 ? 10.874 4.123 46.367 1.00 79.69 1037 ARG A C 1
ATOM 8081 O O . ARG A 1 1037 ? 11.704 3.228 46.264 1.00 79.69 1037 ARG A O 1
ATOM 8088 N N . HIS A 1 1038 ? 9.962 4.136 47.339 1.00 82.75 1038 HIS A N 1
ATOM 8089 C CA . HIS A 1 1038 ? 9.846 3.082 48.350 1.00 82.75 1038 HIS A CA 1
ATOM 8090 C C . HIS A 1 1038 ? 9.201 1.792 47.827 1.00 82.75 1038 HIS A C 1
ATOM 8092 O O . HIS A 1 1038 ? 9.606 0.706 48.230 1.00 82.75 1038 HIS A O 1
ATOM 8098 N N . THR A 1 1039 ? 8.217 1.919 46.935 1.00 75.88 1039 THR A N 1
ATOM 8099 C CA . THR A 1 1039 ? 7.406 0.803 46.406 1.00 75.88 1039 THR A CA 1
ATOM 8100 C C . THR A 1 1039 ? 7.896 0.277 45.053 1.00 75.88 1039 THR A C 1
ATOM 8102 O O . THR A 1 1039 ? 7.402 -0.737 44.565 1.00 75.88 1039 THR A O 1
ATOM 8105 N N . GLY A 1 1040 ? 8.813 0.991 44.390 1.00 70.50 1040 GLY A N 1
ATOM 8106 C CA . GLY A 1 1040 ? 9.200 0.733 42.998 1.00 70.50 1040 GLY A CA 1
ATOM 8107 C C . GLY A 1 1040 ? 8.092 1.025 41.972 1.00 70.50 1040 GLY A C 1
ATOM 8108 O O . GLY A 1 1040 ? 8.254 0.728 40.790 1.00 70.50 1040 GLY A O 1
ATOM 8109 N N . CYS A 1 1041 ? 6.960 1.597 42.397 1.00 70.12 1041 CYS A N 1
ATOM 8110 C CA . CYS A 1 1041 ? 5.757 1.777 41.586 1.00 70.12 1041 CYS A CA 1
ATOM 8111 C C . CYS A 1 1041 ? 5.440 3.267 41.383 1.00 70.12 1041 CYS A C 1
ATOM 8113 O O . CYS A 1 1041 ? 5.534 4.055 42.311 1.00 70.12 1041 CYS A O 1
ATOM 8115 N N . LYS A 1 1042 ? 5.024 3.688 40.181 1.00 74.06 1042 LYS A N 1
ATOM 8116 C CA . LYS A 1 1042 ? 4.806 5.116 39.870 1.00 74.06 1042 LYS A CA 1
ATOM 8117 C C . LYS A 1 1042 ? 3.467 5.631 40.428 1.00 74.06 1042 LYS A C 1
ATOM 8119 O O . LYS A 1 1042 ? 2.414 5.396 39.831 1.00 74.06 1042 LYS A O 1
ATOM 8124 N N . TYR A 1 1043 ? 3.522 6.359 41.542 1.00 81.12 1043 TYR A N 1
ATOM 8125 C CA . TYR A 1 1043 ? 2.393 7.055 42.170 1.00 81.12 1043 TYR A CA 1
ATOM 8126 C C . TYR A 1 1043 ? 2.345 8.538 41.768 1.00 81.12 1043 TYR A C 1
ATOM 8128 O O . TYR A 1 1043 ? 3.377 9.191 41.615 1.00 81.12 1043 TYR A O 1
ATOM 8136 N N . ARG A 1 1044 ? 1.137 9.086 41.592 1.00 80.38 1044 ARG A N 1
ATOM 8137 C CA . ARG A 1 1044 ? 0.895 10.484 41.182 1.00 80.38 1044 ARG A CA 1
ATOM 8138 C C . ARG A 1 1044 ? -0.440 11.020 41.706 1.00 80.38 1044 ARG A C 1
ATOM 8140 O O . ARG A 1 1044 ? -1.238 10.274 42.264 1.00 80.38 1044 ARG A O 1
ATOM 8147 N N . LEU A 1 1045 ? -0.718 12.302 41.471 1.00 74.00 1045 LEU A N 1
ATOM 8148 C CA . LEU A 1 1045 ? -2.084 12.832 41.545 1.00 74.00 1045 LEU A CA 1
ATOM 8149 C C . LEU A 1 1045 ? -2.949 12.293 40.380 1.00 74.00 1045 LEU A C 1
ATOM 8151 O O . LEU A 1 1045 ? -2.421 12.057 39.283 1.00 74.00 1045 LEU A O 1
ATOM 8155 N N . PRO A 1 1046 ? -4.270 12.113 40.579 1.00 72.50 1046 PRO A N 1
ATOM 8156 C CA . PRO A 1 1046 ? -5.195 11.855 39.480 1.00 72.50 1046 PRO A CA 1
ATOM 8157 C C . PRO A 1 1046 ? -5.310 13.085 38.566 1.00 72.50 1046 PRO A C 1
ATOM 8159 O O . PRO A 1 1046 ? -5.232 14.233 39.015 1.00 72.50 1046 PRO A O 1
ATOM 8162 N N . SER A 1 1047 ? -5.515 12.845 37.273 1.00 70.31 1047 SER A N 1
ATOM 8163 C CA . SER A 1 1047 ? -5.926 13.870 36.313 1.00 70.31 1047 SER A CA 1
ATOM 8164 C C . SER A 1 1047 ? -7.370 14.318 36.569 1.00 70.31 1047 SER A C 1
ATOM 8166 O O . SER A 1 1047 ? -8.127 13.669 37.291 1.00 70.31 1047 SER A O 1
ATOM 8168 N N . GLU A 1 1048 ? -7.776 15.433 35.961 1.00 68.44 1048 GLU A N 1
ATOM 8169 C CA . GLU A 1 1048 ? -9.154 15.928 36.069 1.00 68.44 1048 GLU A CA 1
ATOM 8170 C C . GLU A 1 1048 ? -10.156 14.951 35.434 1.00 68.44 1048 GLU A C 1
ATOM 8172 O O . GLU A 1 1048 ? -11.199 14.687 36.022 1.00 68.44 1048 GLU A O 1
ATOM 8177 N N . ALA A 1 1049 ? -9.802 14.328 34.304 1.00 68.50 1049 ALA A N 1
ATOM 8178 C CA . ALA A 1 1049 ? -10.625 13.305 33.661 1.00 68.50 1049 ALA A CA 1
ATOM 8179 C C . ALA A 1 1049 ? -10.782 12.046 34.533 1.00 68.50 1049 ALA A C 1
ATOM 8181 O O . ALA A 1 1049 ? -11.898 11.565 34.706 1.00 68.50 1049 ALA A O 1
ATOM 8182 N N . GLU A 1 1050 ? -9.696 11.542 35.132 1.00 73.62 1050 GLU A N 1
ATOM 8183 C CA . GLU A 1 1050 ? -9.750 10.419 36.082 1.00 73.62 1050 GLU A CA 1
ATOM 8184 C C . GLU A 1 1050 ? -10.568 10.764 37.333 1.00 73.62 1050 GLU A C 1
ATOM 8186 O O . GLU A 1 1050 ? -11.337 9.931 37.808 1.00 73.62 1050 GLU A O 1
ATOM 8191 N N . TRP A 1 1051 ? -10.438 11.989 37.857 1.00 75.00 1051 TRP A N 1
ATOM 8192 C CA . TRP A 1 1051 ? -11.199 12.454 39.018 1.00 75.00 1051 TRP A CA 1
ATOM 8193 C C . TRP A 1 1051 ? -12.698 12.555 38.720 1.00 75.00 1051 TRP A C 1
ATOM 8195 O O . TRP A 1 1051 ? -13.505 11.960 39.431 1.00 75.00 1051 TRP A O 1
ATOM 8205 N N . GLU A 1 1052 ? -13.079 13.258 37.650 1.00 70.94 1052 GLU A N 1
ATOM 8206 C CA . GLU A 1 1052 ? -14.475 13.392 37.220 1.00 70.94 1052 GLU A CA 1
ATOM 8207 C C . GLU A 1 1052 ? -15.097 12.028 36.903 1.00 70.94 1052 GLU A C 1
ATOM 8209 O O . GLU A 1 1052 ? -16.215 11.745 37.330 1.00 70.94 1052 GLU A O 1
ATOM 8214 N N . TYR A 1 1053 ? -14.363 11.145 36.225 1.00 73.38 1053 TYR A N 1
ATOM 8215 C CA . TYR A 1 1053 ? -14.818 9.791 35.927 1.00 73.38 1053 TYR A CA 1
ATOM 8216 C C . TYR A 1 1053 ? -14.999 8.946 37.201 1.00 73.38 1053 TYR A C 1
ATOM 8218 O O . TYR A 1 1053 ? -16.038 8.303 37.368 1.00 73.38 1053 TYR A O 1
ATOM 8226 N N . ALA A 1 1054 ? -14.048 9.001 38.143 1.00 75.69 1054 ALA A N 1
ATOM 8227 C CA . ALA A 1 1054 ? -14.164 8.338 39.444 1.00 75.69 1054 ALA A CA 1
ATOM 8228 C C . ALA A 1 1054 ? -15.316 8.894 40.299 1.00 75.69 1054 ALA A C 1
ATOM 8230 O O . ALA A 1 1054 ? -15.905 8.137 41.069 1.00 75.69 1054 ALA A O 1
ATOM 8231 N N . CYS A 1 1055 ? -15.657 10.180 40.166 1.00 68.94 1055 CYS A N 1
ATOM 8232 C CA . CYS A 1 1055 ? -16.814 10.801 40.817 1.00 68.94 1055 CYS A CA 1
ATOM 8233 C C . CYS A 1 1055 ? -18.152 10.380 40.185 1.00 68.94 1055 CYS A C 1
ATOM 8235 O O . CYS A 1 1055 ? -19.076 10.034 40.917 1.00 68.94 1055 CYS A O 1
ATOM 8237 N N . ARG A 1 1056 ? -18.255 10.411 38.847 1.00 63.16 1056 ARG A N 1
ATOM 8238 C CA . ARG A 1 1056 ? -19.504 10.212 38.075 1.00 63.16 1056 ARG A CA 1
ATOM 8239 C C . ARG A 1 1056 ? -19.873 8.736 37.854 1.00 63.16 1056 ARG A C 1
ATOM 8241 O O . ARG A 1 1056 ? -21.021 8.426 37.565 1.00 63.16 1056 ARG A O 1
ATOM 8248 N N . ALA A 1 1057 ? -18.909 7.825 37.993 1.00 53.38 1057 ALA A N 1
ATOM 8249 C CA . ALA A 1 1057 ? -19.090 6.392 38.242 1.00 53.38 1057 ALA A CA 1
ATOM 8250 C C . ALA A 1 1057 ? -20.249 5.677 37.501 1.00 53.38 1057 ALA A C 1
ATOM 8252 O O . ALA A 1 1057 ? -21.189 5.157 38.105 1.00 53.38 1057 ALA A O 1
ATOM 8253 N N . GLY A 1 1058 ? -20.133 5.579 36.173 1.00 49.25 1058 GLY A N 1
ATOM 8254 C CA . GLY A 1 1058 ? -20.914 4.633 35.363 1.00 49.25 1058 GLY A CA 1
ATOM 8255 C C . GLY A 1 1058 ? -22.372 5.013 35.082 1.00 49.25 1058 GLY A C 1
ATOM 8256 O O . GLY A 1 1058 ? -23.112 4.185 34.545 1.00 49.25 1058 GLY A O 1
ATOM 8257 N N . THR A 1 1059 ? -22.807 6.234 35.401 1.00 43.91 1059 THR A N 1
ATOM 8258 C CA . THR A 1 1059 ? -24.138 6.723 35.024 1.00 43.91 1059 THR A CA 1
ATOM 8259 C C . THR A 1 1059 ? -24.120 7.500 33.706 1.00 43.91 1059 THR A C 1
ATOM 8261 O O . THR A 1 1059 ? -23.315 8.396 33.476 1.00 43.91 1059 THR A O 1
ATOM 8264 N N . SER A 1 1060 ? -25.081 7.191 32.833 1.00 40.44 1060 SER A N 1
ATOM 8265 C CA . SER A 1 1060 ? -25.476 8.039 31.697 1.00 40.44 1060 SER A CA 1
ATOM 8266 C C . SER A 1 1060 ? -26.629 8.991 32.056 1.00 40.44 1060 SER A C 1
ATOM 8268 O O . SER A 1 1060 ? -27.227 9.610 31.179 1.00 40.44 1060 SER A O 1
ATOM 8270 N N . SER A 1 1061 ? -26.975 9.087 33.346 1.00 40.41 1061 SER A N 1
ATOM 8271 C CA . SER A 1 1061 ? -28.102 9.863 33.870 1.00 40.41 1061 SER A CA 1
ATOM 8272 C C . SER A 1 1061 ? -27.687 10.670 35.106 1.00 40.41 1061 SER A C 1
ATOM 8274 O O . SER A 1 1061 ? -27.012 10.084 35.952 1.00 40.41 1061 SER A O 1
ATOM 8276 N N . PRO A 1 1062 ? -28.153 11.917 35.308 1.00 40.91 1062 PRO A N 1
ATOM 8277 C CA . PRO A 1 1062 ? -27.498 12.861 36.229 1.00 40.91 1062 PRO A CA 1
ATOM 8278 C C . PRO A 1 1062 ? -27.832 12.708 37.734 1.00 40.91 1062 PRO A C 1
ATOM 8280 O O . PRO A 1 1062 ? -27.750 13.699 38.459 1.00 40.91 1062 PRO A O 1
ATOM 8283 N N . PHE A 1 1063 ? -28.333 11.545 38.192 1.00 47.03 1063 PHE A N 1
ATOM 8284 C CA . PHE A 1 1063 ? -28.847 11.375 39.571 1.00 47.03 1063 PHE A CA 1
ATOM 8285 C C . PHE A 1 1063 ? -28.587 9.981 40.217 1.00 47.03 1063 PHE A C 1
ATOM 8287 O O . PHE A 1 1063 ? -29.501 9.162 40.362 1.00 47.03 1063 PHE A O 1
ATOM 8294 N N . ALA A 1 1064 ? -27.356 9.722 40.664 1.00 37.56 1064 ALA A N 1
ATOM 8295 C CA . ALA A 1 1064 ? -26.918 8.639 41.553 1.00 37.56 1064 ALA A CA 1
ATOM 8296 C C . ALA A 1 1064 ? -26.008 9.155 42.693 1.00 37.56 1064 ALA A C 1
ATOM 8298 O O . ALA A 1 1064 ? -25.654 10.324 42.761 1.00 37.56 1064 ALA A O 1
ATOM 8299 N N . TYR A 1 1065 ? -25.685 8.327 43.690 1.00 39.84 1065 TYR A N 1
ATOM 8300 C CA . TYR A 1 1065 ? -25.101 8.846 44.937 1.00 39.84 1065 TYR A CA 1
ATOM 8301 C C . TYR A 1 1065 ? -23.663 9.363 44.774 1.00 39.84 1065 TYR A C 1
ATOM 8303 O O . TYR A 1 1065 ? -22.818 8.713 44.167 1.00 39.84 1065 TYR A O 1
ATOM 8311 N N . GLY A 1 1066 ? -23.425 10.549 45.336 1.00 48.41 1066 GLY A N 1
ATOM 8312 C CA . GLY A 1 1066 ? -22.391 11.494 44.906 1.00 48.41 1066 GLY A CA 1
ATOM 8313 C C . GLY A 1 1066 ? -23.034 12.790 44.396 1.00 48.41 1066 GLY A C 1
ATOM 8314 O O . GLY A 1 1066 ? -22.619 13.878 44.774 1.00 48.41 1066 GLY A O 1
ATOM 8315 N N . GLU A 1 1067 ? -24.148 12.677 43.666 1.00 43.44 1067 GLU A N 1
ATOM 8316 C CA . GLU A 1 1067 ? -24.741 13.782 42.902 1.00 43.44 1067 GLU A CA 1
ATOM 8317 C C . GLU A 1 1067 ? -25.699 14.692 43.700 1.00 43.44 1067 GLU A C 1
ATOM 8319 O O . GLU A 1 1067 ? -26.118 15.747 43.220 1.00 43.44 1067 GLU A O 1
ATOM 8324 N N . THR A 1 1068 ? -26.059 14.361 44.945 1.00 40.47 1068 THR A N 1
ATOM 8325 C CA . THR A 1 1068 ? -26.732 15.331 45.836 1.00 40.47 1068 THR A CA 1
ATOM 8326 C C . THR A 1 1068 ? -26.523 15.010 47.317 1.00 40.47 1068 THR A C 1
ATOM 8328 O O . THR A 1 1068 ? -27.352 14.370 47.962 1.00 40.47 1068 THR A O 1
ATOM 8331 N N . LEU A 1 1069 ? -25.423 15.502 47.891 1.00 42.62 1069 LEU A N 1
ATOM 8332 C CA . LEU A 1 1069 ? -25.273 15.600 49.346 1.00 42.62 1069 LEU A CA 1
ATOM 8333 C C . LEU A 1 1069 ? -26.192 16.711 49.876 1.00 42.62 1069 LEU A C 1
ATOM 8335 O O . LEU A 1 1069 ? -25.845 17.893 49.856 1.00 42.62 1069 LEU A O 1
ATOM 8339 N N . THR A 1 1070 ? -27.387 16.343 50.334 1.00 41.41 1070 THR A N 1
ATOM 8340 C CA . THR A 1 1070 ? -28.281 17.266 51.043 1.00 41.41 1070 THR A CA 1
ATOM 8341 C C . THR A 1 1070 ? -27.952 17.355 52.523 1.00 41.41 1070 THR A C 1
ATOM 8343 O O . THR A 1 1070 ? -27.208 16.544 53.079 1.00 41.41 1070 THR A O 1
ATOM 8346 N N . ARG A 1 1071 ? -28.527 18.374 53.174 1.00 38.56 1071 ARG A N 1
ATOM 8347 C CA . ARG A 1 1071 ? -28.274 18.664 54.586 1.00 38.56 1071 ARG A CA 1
ATOM 8348 C C . ARG A 1 1071 ? -28.517 17.474 55.506 1.00 38.56 1071 ARG A C 1
ATOM 8350 O O . ARG A 1 1071 ? -27.719 17.245 56.410 1.00 38.56 1071 ARG A O 1
ATOM 8357 N N . ASP A 1 1072 ? -29.562 16.710 55.222 1.00 38.44 1072 ASP A N 1
ATOM 8358 C CA . ASP A 1 1072 ? -30.067 15.667 56.111 1.00 38.44 1072 ASP A CA 1
ATOM 8359 C C . ASP A 1 1072 ? -29.266 14.353 56.029 1.00 38.44 1072 ASP A C 1
ATOM 8361 O O . ASP A 1 1072 ? -29.272 13.578 56.980 1.00 38.44 1072 ASP A O 1
ATOM 8365 N N . LEU A 1 1073 ? -28.544 14.103 54.927 1.00 42.22 1073 LEU A N 1
ATOM 8366 C CA . LEU A 1 1073 ? -27.775 12.863 54.718 1.00 42.22 1073 LEU A CA 1
ATOM 8367 C C . LEU A 1 1073 ? -26.343 12.891 55.261 1.00 42.22 1073 LEU A C 1
ATOM 8369 O O . LEU A 1 1073 ? -25.702 11.848 55.359 1.00 42.22 1073 LEU A O 1
ATOM 8373 N N . ALA A 1 1074 ? -25.829 14.077 55.574 1.00 42.91 1074 ALA A N 1
ATOM 8374 C CA . ALA A 1 1074 ? -24.438 14.276 55.979 1.00 42.91 1074 ALA A CA 1
ATOM 8375 C C . ALA A 1 1074 ? -24.289 15.412 57.009 1.00 42.91 1074 ALA A C 1
ATOM 8377 O O . ALA A 1 1074 ? -23.243 16.050 57.103 1.00 42.91 1074 ALA A O 1
ATOM 8378 N N . SER A 1 1075 ? -25.349 15.659 57.788 1.00 37.28 1075 SER A N 1
ATOM 8379 C CA . SER A 1 1075 ? -25.375 16.587 58.928 1.00 37.28 1075 SER A CA 1
ATOM 8380 C C . SER A 1 1075 ? -24.896 18.017 58.618 1.00 37.28 1075 SER A C 1
ATOM 8382 O O . SER A 1 1075 ? -24.325 18.686 59.480 1.00 37.28 1075 SER A O 1
ATOM 8384 N N . TYR A 1 1076 ? -25.145 18.521 57.403 1.00 38.62 1076 TYR A N 1
ATOM 8385 C CA . TYR A 1 1076 ? -24.767 19.889 57.034 1.00 38.62 1076 TYR A CA 1
ATOM 8386 C C . TYR A 1 1076 ? -25.759 20.913 57.611 1.00 38.62 1076 TYR A C 1
ATOM 8388 O O . TYR A 1 1076 ? -26.750 21.244 56.953 1.00 38.62 1076 TYR A O 1
ATOM 8396 N N . ASP A 1 1077 ? -25.461 21.525 58.761 1.00 32.06 1077 ASP A N 1
ATOM 8397 C CA . ASP A 1 1077 ? -26.092 22.802 59.128 1.00 32.06 1077 ASP A CA 1
ATOM 8398 C C . ASP A 1 1077 ? -25.092 23.964 59.211 1.00 32.06 1077 ASP A C 1
ATOM 8400 O O . ASP A 1 1077 ? -24.087 23.915 59.908 1.00 32.06 1077 ASP A O 1
ATOM 8404 N N . THR A 1 1078 ? -25.422 25.036 58.486 1.00 33.44 1078 THR A N 1
ATOM 8405 C CA . THR A 1 1078 ? -24.734 26.343 58.394 1.00 33.44 1078 THR A CA 1
ATOM 8406 C C . THR A 1 1078 ? -23.197 26.354 58.279 1.00 33.44 1078 THR A C 1
ATOM 8408 O O . THR A 1 1078 ? -22.477 26.268 59.267 1.00 33.44 1078 THR A O 1
ATOM 8411 N N . ASP A 1 1079 ? -22.719 26.648 57.065 1.00 36.31 1079 ASP A N 1
ATOM 8412 C CA . ASP A 1 1079 ? -21.388 27.185 56.709 1.00 36.31 1079 ASP A CA 1
ATOM 8413 C C . ASP A 1 1079 ? -20.130 26.347 57.030 1.00 36.31 1079 ASP A C 1
ATOM 8415 O O . ASP A 1 1079 ? -19.107 26.543 56.376 1.00 36.31 1079 ASP A O 1
ATOM 8419 N N . PHE A 1 1080 ? -20.182 25.378 57.947 1.00 39.72 1080 PHE A N 1
ATOM 8420 C CA . PHE A 1 1080 ? -19.062 24.494 58.291 1.00 39.72 1080 PHE A CA 1
ATOM 8421 C C . PHE A 1 1080 ? -19.548 23.065 58.534 1.00 39.72 1080 PHE A C 1
ATOM 8423 O O . PHE A 1 1080 ? -20.593 22.845 59.133 1.00 39.72 1080 PHE A O 1
ATOM 8430 N N . THR A 1 1081 ? -18.784 22.082 58.067 1.00 38.78 1081 THR A N 1
ATOM 8431 C CA . THR A 1 1081 ? -19.309 20.723 57.872 1.00 38.78 1081 THR A CA 1
ATOM 8432 C C . THR A 1 1081 ? -19.235 19.788 59.076 1.00 38.78 1081 THR A C 1
ATOM 8434 O O . THR A 1 1081 ? -19.847 18.727 59.051 1.00 38.78 1081 THR A O 1
ATOM 8437 N N . TYR A 1 1082 ? -18.416 20.104 60.081 1.00 43.47 1082 TYR A N 1
ATOM 8438 C CA . TYR A 1 1082 ? -17.933 19.083 61.009 1.00 43.47 1082 TYR A CA 1
ATOM 8439 C C . TYR A 1 1082 ? -17.916 19.577 62.457 1.00 43.47 1082 TYR A C 1
ATOM 8441 O O . TYR A 1 1082 ? -17.037 20.340 62.868 1.00 43.47 1082 TYR A O 1
ATOM 8449 N N . ALA A 1 1083 ? -18.887 19.082 63.220 1.00 31.81 1083 ALA A N 1
ATOM 8450 C CA . ALA A 1 1083 ? -18.896 19.019 64.672 1.00 31.81 1083 ALA A CA 1
ATOM 8451 C C . ALA A 1 1083 ? -19.365 17.610 65.071 1.00 31.81 1083 ALA A C 1
ATOM 8453 O O . ALA A 1 1083 ? -20.292 17.079 64.460 1.00 31.81 1083 ALA A O 1
ATOM 8454 N N . GLU A 1 1084 ? -18.744 17.013 66.091 1.00 36.41 1084 GLU A N 1
ATOM 8455 C CA . GLU A 1 1084 ? -19.330 15.857 66.789 1.00 36.41 1084 GLU A CA 1
ATOM 8456 C C . GLU A 1 1084 ? -20.701 16.248 67.380 1.00 36.41 1084 GLU A C 1
ATOM 8458 O O . GLU A 1 1084 ? -20.961 17.437 67.589 1.00 36.41 1084 GLU A O 1
ATOM 8463 N N . GLU A 1 1085 ? -21.579 15.262 67.609 1.00 36.91 1085 GLU A N 1
ATOM 8464 C CA . GLU A 1 1085 ? -23.021 15.453 67.849 1.00 36.91 1085 GLU A CA 1
ATOM 8465 C C . GLU A 1 1085 ? -23.389 16.670 68.731 1.00 36.91 1085 GLU A C 1
ATOM 8467 O O . GLU A 1 1085 ? -22.812 16.866 69.810 1.00 36.91 1085 GLU A O 1
ATOM 8472 N N . PRO A 1 1086 ? -24.403 17.471 68.338 1.00 36.44 1086 PRO A N 1
ATOM 8473 C CA . PRO A 1 1086 ? -24.796 18.670 69.068 1.00 36.44 1086 PRO A CA 1
ATOM 8474 C C . PRO A 1 1086 ? -25.486 18.329 70.398 1.00 36.44 1086 PRO A C 1
ATOM 8476 O O . PRO A 1 1086 ? -26.711 18.315 70.512 1.00 36.44 1086 PRO A O 1
ATOM 8479 N N . THR A 1 1087 ? -24.694 18.121 71.448 1.00 41.50 1087 THR A N 1
ATOM 8480 C CA . THR A 1 1087 ? -25.200 18.108 72.827 1.00 41.50 1087 THR A CA 1
ATOM 8481 C C . THR A 1 1087 ? -25.618 19.520 73.264 1.00 41.50 1087 THR A C 1
ATOM 8483 O O . THR A 1 1087 ? -25.033 20.524 72.854 1.00 41.50 1087 THR A O 1
ATOM 8486 N N . GLU A 1 1088 ? -26.642 19.625 74.120 1.00 38.81 1088 GLU A N 1
ATOM 8487 C CA . GLU A 1 1088 ? -27.395 20.867 74.412 1.00 38.81 1088 GLU A CA 1
ATOM 8488 C C . GLU A 1 1088 ? -26.598 22.033 75.059 1.00 38.81 1088 GLU A C 1
ATOM 8490 O O . GLU A 1 1088 ? -27.175 23.049 75.458 1.00 38.81 1088 GLU A O 1
ATOM 8495 N N . ARG A 1 1089 ? -25.269 21.932 75.198 1.00 37.72 1089 ARG A N 1
ATOM 8496 C CA . ARG A 1 1089 ? -24.409 22.930 75.858 1.00 37.72 1089 ARG A CA 1
ATOM 8497 C C . ARG A 1 1089 ? -23.139 23.270 75.059 1.00 37.72 1089 ARG A C 1
ATOM 8499 O O . ARG A 1 1089 ? -22.045 22.975 75.512 1.00 37.72 1089 ARG A O 1
ATOM 8506 N N . LYS A 1 1090 ? -23.330 23.970 73.926 1.00 33.38 1090 LYS A N 1
ATOM 8507 C CA . LYS A 1 1090 ? -22.442 24.974 73.263 1.00 33.38 1090 LYS A CA 1
ATOM 8508 C C . LYS A 1 1090 ? -20.908 24.846 73.465 1.00 33.38 1090 LYS A C 1
ATOM 8510 O O . LYS A 1 1090 ? -20.433 24.998 74.588 1.00 33.38 1090 LYS A O 1
ATOM 8515 N N . PRO A 1 1091 ? -20.112 24.908 72.374 1.00 33.00 1091 PRO A N 1
ATOM 8516 C CA . PRO A 1 1091 ? -19.965 26.196 71.677 1.00 33.00 1091 PRO A CA 1
ATOM 8517 C C . PRO A 1 1091 ? -19.956 26.140 70.140 1.00 33.00 1091 PRO A C 1
ATOM 8519 O O . PRO A 1 1091 ? -19.724 25.115 69.515 1.00 33.00 1091 PRO A O 1
ATOM 8522 N N . LYS A 1 1092 ? -20.180 27.311 69.533 1.00 39.84 1092 LYS A N 1
ATOM 8523 C CA . LYS A 1 1092 ? -20.439 27.537 68.098 1.00 39.84 1092 LYS A CA 1
ATOM 8524 C C . LYS A 1 1092 ? -19.192 27.440 67.193 1.00 39.84 1092 LYS A C 1
ATOM 8526 O O . LYS A 1 1092 ? -19.123 28.155 66.202 1.00 39.84 1092 LYS A O 1
ATOM 8531 N N . ASP A 1 1093 ? -18.178 26.669 67.593 1.00 40.22 1093 ASP A N 1
ATOM 8532 C CA . ASP A 1 1093 ? -16.850 26.720 66.961 1.00 40.22 1093 ASP A CA 1
ATOM 8533 C C . ASP A 1 1093 ? -15.995 25.445 67.132 1.00 40.22 1093 ASP A C 1
ATOM 8535 O O . ASP A 1 1093 ? -14.766 25.494 67.072 1.00 40.22 1093 ASP A O 1
ATOM 8539 N N . SER A 1 1094 ? -16.623 24.275 67.305 1.00 40.25 1094 SER A N 1
ATOM 8540 C CA . SER A 1 1094 ? -15.954 22.961 67.289 1.00 40.25 1094 SER A CA 1
ATOM 8541 C C . SER A 1 1094 ? -15.545 22.519 65.875 1.00 40.25 1094 SER A C 1
ATOM 8543 O O . SER A 1 1094 ? -15.768 21.376 65.491 1.00 40.25 1094 SER A O 1
ATOM 8545 N N . ARG A 1 1095 ? -14.919 23.418 65.102 1.00 51.28 1095 ARG A N 1
ATOM 8546 C CA . ARG A 1 1095 ? -14.346 23.116 63.782 1.00 51.28 1095 ARG A CA 1
ATOM 8547 C C . ARG A 1 1095 ? -13.301 22.012 63.966 1.00 51.28 1095 ARG A C 1
ATOM 8549 O O . ARG A 1 1095 ? -12.248 22.301 64.530 1.00 51.28 1095 ARG A O 1
ATOM 8556 N N . GLN A 1 1096 ? -13.567 20.787 63.525 1.00 51.16 1096 GLN A N 1
ATOM 8557 C CA . GLN A 1 1096 ? -12.608 19.676 63.527 1.00 51.16 1096 GLN A CA 1
ATOM 8558 C C . GLN A 1 1096 ? -12.831 18.781 62.310 1.00 51.16 1096 GLN A C 1
ATOM 8560 O O . GLN A 1 1096 ? -13.966 18.573 61.917 1.00 51.16 1096 GLN A O 1
ATOM 8565 N N . THR A 1 1097 ? -11.776 18.212 61.729 1.00 54.56 1097 THR A N 1
ATOM 8566 C CA . THR A 1 1097 ? -11.920 17.186 60.681 1.00 54.56 1097 THR A CA 1
ATOM 8567 C C . THR A 1 1097 ? -12.521 15.901 61.270 1.00 54.56 1097 THR A C 1
ATOM 8569 O O . THR A 1 1097 ? -12.143 15.508 62.376 1.00 54.56 1097 THR A O 1
ATOM 8572 N N . ILE A 1 1098 ? -13.443 15.244 60.558 1.00 62.97 1098 ILE A N 1
ATOM 8573 C CA . ILE A 1 1098 ? -13.865 13.873 60.899 1.00 62.97 1098 ILE A CA 1
ATOM 8574 C C . ILE A 1 1098 ? -12.800 12.861 60.456 1.00 62.97 1098 ILE A C 1
ATOM 8576 O O . ILE A 1 1098 ? -11.912 13.187 59.665 1.00 62.97 1098 ILE A O 1
ATOM 8580 N N . ASN A 1 1099 ? -12.879 11.635 60.975 1.00 70.69 1099 ASN A N 1
ATOM 8581 C CA . ASN A 1 1099 ? -12.054 10.531 60.485 1.00 70.69 1099 ASN A CA 1
ATOM 8582 C C . ASN A 1 1099 ? -12.414 10.197 59.027 1.00 70.69 1099 ASN A C 1
ATOM 8584 O O . ASN A 1 1099 ? -13.547 10.433 58.606 1.00 70.69 1099 ASN A O 1
ATOM 8588 N N . VAL A 1 1100 ? -11.476 9.611 58.280 1.00 75.44 1100 VAL A N 1
ATOM 8589 C CA . VAL A 1 1100 ? -11.781 9.071 56.945 1.00 75.44 1100 VAL A CA 1
ATOM 8590 C C . VAL A 1 1100 ? -12.649 7.805 57.034 1.00 75.44 1100 VAL A C 1
ATOM 8592 O O . VAL A 1 1100 ? -12.723 7.144 58.075 1.00 75.44 1100 VAL A O 1
ATOM 8595 N N . GLY A 1 1101 ? -13.330 7.477 55.938 1.00 70.88 1101 GLY A N 1
ATOM 8596 C CA . GLY A 1 1101 ? -14.238 6.340 55.799 1.00 70.88 1101 GLY A CA 1
ATOM 8597 C C . GLY A 1 1101 ? -15.609 6.529 56.455 1.00 70.88 1101 GLY A C 1
ATOM 8598 O O . GLY A 1 1101 ? -16.308 5.541 56.660 1.00 70.88 1101 GLY A O 1
ATOM 8599 N N . GLN A 1 1102 ? -15.988 7.757 56.830 1.00 68.75 1102 GLN A N 1
ATOM 8600 C CA . GLN A 1 1102 ? -17.258 8.030 57.522 1.00 68.75 1102 GLN A CA 1
ATOM 8601 C C . GLN A 1 1102 ? -18.411 8.366 56.567 1.00 68.75 1102 GLN A C 1
ATOM 8603 O O . GLN A 1 1102 ? -19.570 8.153 56.925 1.00 68.75 1102 GLN A O 1
ATOM 8608 N N . LEU A 1 1103 ? -18.128 8.872 55.361 1.00 67.38 1103 LEU A N 1
ATOM 8609 C CA . LEU A 1 1103 ? -19.147 9.051 54.325 1.00 67.38 1103 LEU A CA 1
ATOM 8610 C C . LEU A 1 1103 ? -19.301 7.763 53.498 1.00 67.38 1103 LEU A C 1
ATOM 8612 O O . LEU A 1 1103 ? -18.296 7.113 53.194 1.00 67.38 1103 LEU A O 1
ATOM 8616 N N . PRO A 1 1104 ? -20.536 7.391 53.104 1.00 64.19 1104 PRO A N 1
ATOM 8617 C CA . PRO A 1 1104 ? -20.776 6.169 52.346 1.00 64.19 1104 PRO A CA 1
ATOM 8618 C C . PRO A 1 1104 ? -20.077 6.211 50.974 1.00 64.19 1104 PRO A C 1
ATOM 8620 O O . PRO A 1 1104 ? -19.977 7.285 50.372 1.00 64.19 1104 PRO A O 1
ATOM 8623 N N . PRO A 1 1105 ? -19.608 5.058 50.470 1.00 73.31 1105 PRO A N 1
ATOM 8624 C CA . PRO A 1 1105 ? -18.887 4.982 49.208 1.00 73.31 1105 PRO A CA 1
ATOM 8625 C C . PRO A 1 1105 ? -19.763 5.279 47.989 1.00 73.31 1105 PRO A C 1
ATOM 8627 O O . PRO A 1 1105 ? -20.962 4.992 47.976 1.00 73.31 1105 PRO A O 1
ATOM 8630 N N . ASN A 1 1106 ? -19.127 5.812 46.945 1.00 71.88 1106 ASN A N 1
ATOM 8631 C CA . ASN A 1 1106 ? -19.723 5.957 45.617 1.00 71.88 1106 ASN A CA 1
ATOM 8632 C C . ASN A 1 1106 ? -19.819 4.604 44.878 1.00 71.88 1106 ASN A C 1
ATOM 8634 O O . ASN A 1 1106 ? -19.421 3.565 45.403 1.00 71.88 1106 ASN A O 1
ATOM 8638 N N . ALA A 1 1107 ? -20.303 4.601 43.631 1.00 72.12 1107 ALA A N 1
ATOM 8639 C CA . ALA A 1 1107 ? -20.509 3.366 42.864 1.00 72.12 1107 ALA A CA 1
ATOM 8640 C C . ALA A 1 1107 ? -19.224 2.586 42.487 1.00 72.12 1107 ALA A C 1
ATOM 8642 O O . ALA A 1 1107 ? -19.339 1.456 42.020 1.00 72.12 1107 ALA A O 1
ATOM 8643 N N . PHE A 1 1108 ? -18.025 3.133 42.732 1.00 75.94 1108 PHE A N 1
ATOM 8644 C CA . PHE A 1 1108 ? -16.745 2.415 42.623 1.00 75.94 1108 PHE A CA 1
ATOM 8645 C C . PHE A 1 1108 ? -16.152 1.993 43.981 1.00 75.94 1108 PHE A C 1
ATOM 8647 O O . PHE A 1 1108 ? -15.051 1.459 44.018 1.00 75.94 1108 PHE A O 1
ATOM 8654 N N . GLY A 1 1109 ? -16.837 2.221 45.106 1.00 77.69 1109 GLY A N 1
ATOM 8655 C CA . GLY A 1 1109 ? -16.332 1.846 46.432 1.00 77.69 1109 GLY A CA 1
ATOM 8656 C C . GLY A 1 1109 ? -15.434 2.900 47.095 1.00 77.69 1109 GLY A C 1
ATOM 8657 O O . GLY A 1 1109 ? -14.815 2.616 48.120 1.00 77.69 1109 GLY A O 1
ATOM 8658 N N . LEU A 1 1110 ? -15.357 4.118 46.544 1.00 79.94 1110 LEU A N 1
ATOM 8659 C CA . LEU A 1 1110 ? -14.565 5.216 47.107 1.00 79.94 1110 LEU A CA 1
ATOM 8660 C C . LEU A 1 1110 ? -15.379 5.974 48.168 1.00 79.94 1110 LEU A C 1
ATOM 8662 O O . LEU A 1 1110 ? -16.362 6.642 47.837 1.00 79.94 1110 LEU A O 1
ATOM 8666 N N . CYS A 1 1111 ? -14.967 5.893 49.436 1.00 76.25 1111 CYS A N 1
ATOM 8667 C CA . CYS A 1 1111 ? -15.544 6.665 50.549 1.00 76.25 1111 CYS A CA 1
ATOM 8668 C C . CYS A 1 1111 ? -15.057 8.120 50.514 1.00 76.25 1111 CYS A C 1
ATOM 8670 O O . CYS A 1 1111 ? -14.001 8.380 49.951 1.00 76.25 1111 CYS A O 1
ATOM 8672 N N . ASP A 1 1112 ? -15.762 9.061 51.151 1.00 68.56 1112 ASP A N 1
ATOM 8673 C CA . ASP A 1 1112 ? -15.383 10.490 51.246 1.00 68.56 1112 ASP A CA 1
ATOM 8674 C C . ASP A 1 1112 ? -15.001 11.148 49.897 1.00 68.56 1112 ASP A C 1
ATOM 8676 O O . ASP A 1 1112 ? -13.973 11.824 49.770 1.00 68.56 1112 ASP A O 1
ATOM 8680 N N . MET A 1 1113 ? -15.806 10.910 48.860 1.00 67.69 1113 MET A N 1
ATOM 8681 C CA . MET A 1 1113 ? -15.700 11.599 47.571 1.00 67.69 1113 MET A CA 1
ATOM 8682 C C . MET A 1 1113 ? -16.733 12.726 47.482 1.00 67.69 1113 MET A C 1
ATOM 8684 O O . MET A 1 1113 ? -17.905 12.538 47.811 1.00 67.69 1113 MET A O 1
ATOM 8688 N N . HIS A 1 1114 ? -16.299 13.889 46.994 1.00 54.91 1114 HIS A N 1
ATOM 8689 C CA . HIS A 1 1114 ? -17.146 15.052 46.734 1.00 54.91 1114 HIS A CA 1
ATOM 8690 C C . HIS A 1 1114 ? -16.990 15.469 45.271 1.00 54.91 1114 HIS A C 1
ATOM 8692 O O . HIS A 1 1114 ? -15.911 15.895 44.867 1.00 54.91 1114 HIS A O 1
ATOM 8698 N N . GLY A 1 1115 ? -18.076 15.382 44.507 1.00 50.16 1115 GLY A N 1
ATOM 8699 C CA . GLY A 1 1115 ? -18.225 16.027 43.206 1.00 50.16 1115 GLY A CA 1
ATOM 8700 C C . GLY A 1 1115 ? -19.630 16.604 43.136 1.00 50.16 1115 GLY A C 1
ATOM 8701 O O . GLY A 1 1115 ? -20.602 15.881 43.349 1.00 50.16 1115 GLY A O 1
ATOM 8702 N N . ASN A 1 1116 ? -19.760 17.910 42.926 1.00 42.44 1116 ASN A N 1
ATOM 8703 C CA . ASN A 1 1116 ? -21.081 18.514 42.767 1.00 42.44 1116 ASN A CA 1
ATOM 8704 C C . ASN A 1 1116 ? -21.542 18.301 41.313 1.00 42.44 1116 ASN A C 1
ATOM 8706 O O . ASN A 1 1116 ? -20.767 18.565 40.401 1.00 42.44 1116 ASN A O 1
ATOM 8710 N N . VAL A 1 1117 ? -22.799 17.897 41.073 1.00 37.88 1117 VAL A N 1
ATOM 8711 C CA . VAL A 1 1117 ? -23.378 17.780 39.700 1.00 37.88 1117 VAL A CA 1
ATOM 8712 C C . VAL A 1 1117 ? -23.180 19.058 38.895 1.00 37.88 1117 VAL A C 1
ATOM 8714 O O . VAL A 1 1117 ? -23.003 19.035 37.683 1.00 37.88 1117 VAL A O 1
ATOM 8717 N N . TRP A 1 1118 ? -23.185 20.174 39.615 1.00 40.19 1118 TRP A N 1
ATOM 8718 C CA . TRP A 1 1118 ? -23.046 21.531 39.117 1.00 40.19 1118 TRP A CA 1
ATOM 8719 C C . TRP A 1 1118 ? -21.580 22.000 39.064 1.00 40.19 1118 TRP A C 1
ATOM 8721 O O . TRP A 1 1118 ? -21.317 23.196 39.187 1.00 40.19 1118 TRP A O 1
ATOM 8731 N N . GLU A 1 1119 ? -20.600 21.095 38.928 1.00 43.66 1119 GLU A N 1
ATOM 8732 C CA . GLU A 1 1119 ? -19.224 21.472 38.566 1.00 43.66 1119 GLU A CA 1
ATOM 8733 C C . GLU A 1 1119 ? -19.124 21.805 37.075 1.00 43.66 1119 GLU A C 1
ATOM 8735 O O . GLU A 1 1119 ? -18.570 21.080 36.252 1.00 43.66 1119 GLU A O 1
ATOM 8740 N N . TRP A 1 1120 ? -19.647 22.990 36.771 1.00 46.66 1120 TRP A N 1
ATOM 8741 C CA . TRP A 1 1120 ? -19.385 23.761 35.569 1.00 46.66 1120 TRP A CA 1
ATOM 8742 C C . TRP A 1 1120 ? -17.874 23.836 35.279 1.00 46.66 1120 TRP A C 1
ATOM 8744 O O . TRP A 1 1120 ? -17.073 24.279 36.118 1.00 46.66 1120 TRP A O 1
ATOM 8754 N N . CYS A 1 1121 ? -17.461 23.415 34.080 1.00 44.16 1121 CYS A N 1
ATOM 8755 C CA . CYS A 1 1121 ? -16.059 23.374 33.640 1.00 44.16 1121 CYS A CA 1
ATOM 8756 C C . CYS A 1 1121 ? -15.524 24.760 33.222 1.00 44.16 1121 CYS A C 1
ATOM 8758 O O . CYS A 1 1121 ? -14.970 24.928 32.141 1.00 44.16 1121 CYS A O 1
ATOM 8760 N N . ALA A 1 1122 ? -15.666 25.753 34.102 1.00 40.94 1122 ALA A N 1
ATOM 8761 C CA . ALA A 1 1122 ? -15.000 27.046 33.992 1.00 40.94 1122 ALA A CA 1
ATOM 8762 C C . ALA A 1 1122 ? -13.489 26.911 34.273 1.00 40.94 1122 ALA A C 1
ATOM 8764 O O . ALA A 1 1122 ? -13.056 27.057 35.423 1.00 40.94 1122 ALA A O 1
ATOM 8765 N N . ASP A 1 1123 ? -12.708 26.611 33.234 1.00 44.06 1123 ASP A N 1
ATOM 8766 C CA . ASP A 1 1123 ? -11.244 26.735 33.192 1.00 44.06 1123 ASP A CA 1
ATOM 8767 C C . ASP A 1 1123 ? -10.862 27.659 32.011 1.00 44.06 1123 ASP A C 1
ATOM 8769 O O . ASP A 1 1123 ? -11.249 27.363 30.879 1.00 44.06 1123 ASP A O 1
ATOM 8773 N N . PRO A 1 1124 ? -10.090 28.753 32.193 1.00 38.50 1124 PRO A N 1
ATOM 8774 C CA . PRO A 1 1124 ? -9.565 29.560 31.080 1.00 38.50 1124 PRO A CA 1
ATOM 8775 C C . PRO A 1 1124 ? -8.732 28.784 30.034 1.00 38.50 1124 PRO A C 1
ATOM 8777 O O . PRO A 1 1124 ? -8.447 29.326 28.962 1.00 38.50 1124 PRO A O 1
ATOM 8780 N N . TRP A 1 1125 ? -8.340 27.536 30.307 1.00 46.59 1125 TRP A N 1
ATOM 8781 C CA . TRP A 1 1125 ? -7.540 26.687 29.418 1.00 46.59 1125 TRP A CA 1
ATOM 8782 C C . TRP A 1 1125 ? -8.356 25.700 28.546 1.00 46.59 1125 TRP A C 1
ATOM 8784 O O . TRP A 1 1125 ? -7.770 24.948 27.769 1.00 46.59 1125 TRP A O 1
ATOM 8794 N N . HIS A 1 1126 ? -9.695 25.760 28.583 1.00 43.00 1126 HIS A N 1
ATOM 8795 C CA . HIS A 1 1126 ? -10.670 24.847 27.940 1.00 43.00 1126 HIS A CA 1
ATOM 8796 C C . HIS A 1 1126 ? -10.552 24.581 26.418 1.00 43.00 1126 HIS A C 1
ATOM 8798 O O . HIS A 1 1126 ? -11.284 23.751 25.884 1.00 43.00 1126 HIS A O 1
ATOM 8804 N N . LYS A 1 1127 ? -9.699 25.291 25.667 1.00 31.16 1127 LYS A N 1
ATOM 8805 C CA . LYS A 1 1127 ? -9.776 25.331 24.190 1.00 31.16 1127 LYS A CA 1
ATOM 8806 C C . LYS A 1 1127 ? -9.147 24.155 23.440 1.00 31.16 1127 LYS A C 1
ATOM 8808 O O . LYS A 1 1127 ? -9.236 24.145 22.215 1.00 31.16 1127 LYS A O 1
ATOM 8813 N N . ASN A 1 1128 ? -8.479 23.209 24.107 1.00 35.75 1128 ASN A N 1
ATOM 8814 C CA . ASN A 1 1128 ? -7.833 22.102 23.390 1.00 35.75 1128 ASN A CA 1
ATOM 8815 C C . ASN A 1 1128 ? -7.593 20.834 24.239 1.00 35.75 1128 ASN A C 1
ATOM 8817 O O . ASN A 1 1128 ? -6.452 20.416 24.440 1.00 35.75 1128 ASN A O 1
ATOM 8821 N N . TYR A 1 1129 ? -8.664 20.168 24.693 1.00 41.31 1129 TYR A N 1
ATOM 8822 C CA . TYR A 1 1129 ? -8.562 18.859 25.369 1.00 41.31 1129 TYR A CA 1
ATOM 8823 C C . TYR A 1 1129 ? -7.863 17.772 24.524 1.00 41.31 1129 TYR A C 1
ATOM 8825 O O . TYR A 1 1129 ? -7.340 16.814 25.081 1.00 41.31 1129 TYR A O 1
ATOM 8833 N N . ARG A 1 1130 ? -7.746 17.969 23.200 1.00 35.66 1130 ARG A N 1
ATOM 8834 C CA . ARG A 1 1130 ? -6.976 17.123 22.265 1.00 35.66 1130 ARG A CA 1
ATOM 8835 C C . ARG A 1 1130 ? -5.461 17.059 22.548 1.00 35.66 1130 ARG A C 1
ATOM 8837 O O . ARG A 1 1130 ? -4.769 16.300 21.883 1.00 35.66 1130 ARG A O 1
ATOM 8844 N N . GLY A 1 1131 ? -4.957 17.864 23.488 1.00 37.00 1131 GLY A N 1
ATOM 8845 C CA . GLY A 1 1131 ? -3.572 17.854 23.976 1.00 37.00 1131 GLY A CA 1
ATOM 8846 C C . GLY A 1 1131 ? -3.464 17.991 25.501 1.00 37.00 1131 GLY A C 1
ATOM 8847 O O . GLY A 1 1131 ? -2.466 18.505 26.006 1.00 37.00 1131 GLY A O 1
ATOM 8848 N N . ALA A 1 1132 ? -4.499 17.599 26.253 1.00 36.06 1132 ALA A N 1
ATOM 8849 C CA . ALA A 1 1132 ? -4.415 17.521 27.709 1.00 36.06 1132 ALA A CA 1
ATOM 8850 C C . ALA A 1 1132 ? -3.656 16.236 28.113 1.00 36.06 1132 ALA A C 1
ATOM 8852 O O . ALA A 1 1132 ? -4.031 15.156 27.661 1.00 36.06 1132 ALA A O 1
ATOM 8853 N N . PRO A 1 1133 ? -2.598 16.300 28.944 1.00 36.66 1133 PRO A N 1
ATOM 8854 C CA . PRO A 1 1133 ? -1.770 15.133 29.227 1.00 36.66 1133 PRO A CA 1
ATOM 8855 C C . PRO A 1 1133 ? -2.489 14.098 30.103 1.00 36.66 1133 PRO A C 1
ATOM 8857 O O . PRO A 1 1133 ? -2.671 14.289 31.307 1.00 36.66 1133 PRO A O 1
ATOM 8860 N N . GLU A 1 1134 ? -2.782 12.947 29.501 1.00 39.06 1134 GLU A N 1
ATOM 8861 C CA . GLU A 1 1134 ? -3.397 11.761 30.124 1.00 39.06 1134 GLU A CA 1
ATOM 8862 C C . GLU A 1 1134 ? -2.570 11.186 31.294 1.00 39.06 1134 GLU A C 1
ATOM 8864 O O . GLU A 1 1134 ? -3.077 10.486 32.164 1.00 39.06 1134 GLU A O 1
ATOM 8869 N N . SER A 1 1135 ? -1.282 11.531 31.362 1.00 36.56 1135 SER A N 1
ATOM 8870 C CA . SER A 1 1135 ? -0.320 11.078 32.375 1.00 36.56 1135 SER A CA 1
ATOM 8871 C C . SER A 1 1135 ? -0.345 11.866 33.695 1.00 36.56 1135 SER A C 1
ATOM 8873 O O . SER A 1 1135 ? 0.486 11.620 34.572 1.00 36.56 1135 SER A O 1
ATOM 8875 N N . GLY A 1 1136 ? -1.251 12.839 33.847 1.00 40.12 1136 GLY A N 1
ATOM 8876 C CA . GLY A 1 1136 ? -1.286 13.738 35.008 1.00 40.12 1136 GLY A CA 1
ATOM 8877 C C . GLY A 1 1136 ? -0.160 14.785 35.027 1.00 40.12 1136 GLY A C 1
ATOM 8878 O O . GLY A 1 1136 ? 0.088 15.394 36.068 1.00 40.12 1136 GLY A O 1
ATOM 8879 N N . ARG A 1 1137 ? 0.532 15.007 33.895 1.00 41.12 1137 ARG A N 1
ATOM 8880 C CA . ARG A 1 1137 ? 1.569 16.049 33.761 1.00 41.12 1137 ARG A CA 1
ATOM 8881 C C . ARG A 1 1137 ? 0.976 17.461 33.922 1.00 41.12 1137 ARG A C 1
ATOM 8883 O O . ARG A 1 1137 ? -0.212 17.709 33.705 1.00 41.12 1137 ARG A O 1
ATOM 8890 N N . ILE A 1 1138 ? 1.837 18.405 34.300 1.00 42.38 1138 ILE A N 1
ATOM 8891 C CA . ILE A 1 1138 ? 1.506 19.834 34.396 1.00 42.38 1138 ILE A CA 1
ATOM 8892 C C . ILE A 1 1138 ? 1.185 20.371 32.997 1.00 42.38 1138 ILE A C 1
ATOM 8894 O O . ILE A 1 1138 ? 1.993 20.215 32.087 1.00 42.38 1138 ILE A O 1
ATOM 8898 N N . TRP A 1 1139 ? 0.062 21.075 32.843 1.00 38.88 1139 TRP A N 1
ATOM 8899 C CA . TRP A 1 1139 ? -0.221 21.837 31.625 1.00 38.88 1139 TRP A CA 1
ATOM 8900 C C . TRP A 1 1139 ? 0.224 23.299 31.809 1.00 38.88 1139 TRP A C 1
ATOM 8902 O O . TRP A 1 1139 ? -0.480 24.103 32.418 1.00 38.88 1139 TRP A O 1
ATOM 8912 N N . ASP A 1 1140 ? 1.424 23.629 31.324 1.00 41.91 1140 ASP A N 1
ATOM 8913 C CA . ASP A 1 1140 ? 1.967 24.994 31.201 1.00 41.91 1140 ASP A CA 1
ATOM 8914 C C . ASP A 1 1140 ? 2.579 25.115 29.799 1.00 41.91 1140 ASP A C 1
ATOM 8916 O O . ASP A 1 1140 ? 3.388 24.278 29.396 1.00 41.91 1140 ASP A O 1
ATOM 8920 N N . LYS A 1 1141 ? 2.229 26.178 29.067 1.00 38.06 1141 LYS A N 1
ATOM 8921 C CA . LYS A 1 1141 ? 2.677 26.437 27.686 1.00 38.06 1141 LYS A CA 1
ATOM 8922 C C . LYS A 1 1141 ? 4.199 26.511 27.480 1.00 38.06 1141 LYS A C 1
ATOM 8924 O O . LYS A 1 1141 ? 4.633 26.527 26.334 1.00 38.06 1141 LYS A O 1
ATOM 8929 N N . LYS A 1 1142 ? 5.014 26.606 28.537 1.00 36.59 1142 LYS A N 1
ATOM 8930 C CA . LYS A 1 1142 ? 6.486 26.497 28.457 1.00 36.59 1142 LYS A CA 1
ATOM 8931 C C . LYS A 1 1142 ? 7.028 25.108 28.818 1.00 36.59 1142 LYS A C 1
ATOM 8933 O O . LYS A 1 1142 ? 8.161 24.803 28.452 1.00 36.59 1142 LYS A O 1
ATOM 8938 N N . LEU A 1 1143 ? 6.248 24.287 29.526 1.00 42.44 1143 LEU A N 1
ATOM 8939 C CA . LEU A 1 1143 ? 6.630 22.937 29.972 1.00 42.44 1143 LEU A CA 1
ATOM 8940 C C . LEU A 1 1143 ? 6.294 21.846 28.941 1.00 42.44 1143 LEU A C 1
ATOM 8942 O O . LEU A 1 1143 ? 6.793 20.732 29.056 1.00 42.44 1143 LEU A O 1
ATOM 8946 N N . ASP A 1 1144 ? 5.561 22.195 27.881 1.00 38.34 1144 ASP A N 1
ATOM 8947 C CA . ASP A 1 1144 ? 5.283 21.358 26.697 1.00 38.34 1144 ASP A CA 1
ATOM 8948 C C . ASP A 1 1144 ? 6.527 21.103 25.804 1.00 38.34 1144 ASP A C 1
ATOM 8950 O O . ASP A 1 1144 ? 6.442 20.645 24.672 1.00 38.34 1144 ASP A O 1
ATOM 8954 N N . SER A 1 1145 ? 7.718 21.430 26.314 1.00 37.50 1145 SER A N 1
ATOM 8955 C CA . SER A 1 1145 ? 9.025 21.275 25.664 1.00 37.50 1145 SER A CA 1
ATOM 8956 C C . SER A 1 1145 ? 9.703 19.926 25.953 1.00 37.50 1145 SER A C 1
ATOM 8958 O O . SER A 1 1145 ? 10.838 19.714 25.535 1.00 37.50 1145 SER A O 1
ATOM 8960 N N . GLY A 1 1146 ? 9.040 19.018 26.680 1.00 39.88 1146 GLY A N 1
ATOM 8961 C CA . GLY A 1 1146 ? 9.552 17.668 26.968 1.00 39.88 1146 GLY A CA 1
ATOM 8962 C C . GLY A 1 1146 ? 10.705 17.600 27.980 1.00 39.88 1146 GLY A C 1
ATOM 8963 O O . GLY A 1 1146 ? 11.288 16.542 28.160 1.00 39.88 1146 GLY A O 1
ATOM 8964 N N . VAL A 1 1147 ? 11.031 18.700 28.667 1.00 37.34 1147 VAL A N 1
ATOM 8965 C CA . VAL A 1 1147 ? 12.226 18.801 29.534 1.00 37.34 1147 VAL A CA 1
ATOM 8966 C C . VAL A 1 1147 ? 12.140 17.936 30.809 1.00 37.34 1147 VAL A C 1
ATOM 8968 O O . VAL A 1 1147 ? 13.164 17.624 31.408 1.00 37.34 1147 VAL A O 1
ATOM 8971 N N . TYR A 1 1148 ? 10.939 17.515 31.224 1.00 41.72 1148 TYR A N 1
ATOM 8972 C CA . TYR A 1 1148 ? 10.693 16.949 32.558 1.00 41.72 1148 TYR A CA 1
ATOM 8973 C C . TYR A 1 1148 ? 9.864 15.651 32.536 1.00 41.72 1148 TYR A C 1
ATOM 8975 O O . TYR A 1 1148 ? 8.715 15.609 32.982 1.00 41.72 1148 TYR A O 1
ATOM 8983 N N . GLU A 1 1149 ? 10.435 14.572 31.996 1.00 37.16 1149 GLU A N 1
ATOM 8984 C CA . GLU A 1 1149 ? 9.746 13.274 31.857 1.00 37.16 1149 GLU A CA 1
ATOM 8985 C C . GLU A 1 1149 ? 9.723 12.438 33.151 1.00 37.16 1149 GLU A C 1
ATOM 8987 O O . GLU A 1 1149 ? 8.741 11.740 33.430 1.00 37.16 1149 GLU A O 1
ATOM 8992 N N . ASN A 1 1150 ? 10.774 12.550 33.971 1.00 45.72 1150 ASN A N 1
ATOM 8993 C CA . ASN A 1 1150 ? 10.884 11.911 35.283 1.00 45.72 1150 ASN A CA 1
ATOM 8994 C C . ASN A 1 1150 ? 10.739 12.960 36.395 1.00 45.72 1150 ASN A C 1
ATOM 8996 O O . ASN A 1 1150 ? 11.556 13.875 36.507 1.00 45.72 1150 ASN A O 1
ATOM 9000 N N . LEU A 1 1151 ? 9.711 12.816 37.237 1.00 46.19 1151 LEU A N 1
ATOM 9001 C CA . LEU A 1 1151 ? 9.414 13.779 38.295 1.00 46.19 1151 LEU A CA 1
ATOM 9002 C C . LEU A 1 1151 ? 10.571 13.911 39.300 1.00 46.19 1151 LEU A C 1
ATOM 9004 O O . LEU A 1 1151 ? 10.853 15.028 39.708 1.00 46.19 1151 LEU A O 1
ATOM 9008 N N . GLU A 1 1152 ? 11.281 12.830 39.645 1.00 45.34 1152 GLU A N 1
ATOM 9009 C CA . GLU A 1 1152 ? 12.365 12.867 40.644 1.00 45.34 1152 GLU A CA 1
ATOM 9010 C C . GLU A 1 1152 ? 13.541 13.753 40.210 1.00 45.34 1152 GLU A C 1
ATOM 9012 O O . GLU A 1 1152 ? 14.019 14.578 40.988 1.00 45.34 1152 GLU A O 1
ATOM 9017 N N . THR A 1 1153 ? 13.979 13.632 38.954 1.00 49.34 1153 THR A N 1
ATOM 9018 C CA . THR A 1 1153 ? 15.067 14.451 38.388 1.00 49.34 1153 THR A CA 1
ATOM 9019 C C . THR A 1 1153 ? 14.625 15.874 38.054 1.00 49.34 1153 THR A C 1
ATOM 9021 O O . THR A 1 1153 ? 15.452 16.778 38.016 1.00 49.34 1153 THR A O 1
ATOM 9024 N N . SER A 1 1154 ? 13.326 16.082 37.829 1.00 51.41 1154 SER A N 1
ATOM 9025 C CA . SER A 1 1154 ? 12.742 17.370 37.425 1.00 51.41 1154 SER A CA 1
ATOM 9026 C C . SER A 1 1154 ? 12.333 18.256 38.601 1.00 51.41 1154 SER A C 1
ATOM 9028 O O . SER A 1 1154 ? 12.244 19.478 38.471 1.00 51.41 1154 SER A O 1
ATOM 9030 N N . LEU A 1 1155 ? 12.049 17.647 39.756 1.00 55.22 1155 LEU A N 1
ATOM 9031 C CA . LEU A 1 1155 ? 11.528 18.332 40.936 1.00 55.22 1155 LEU A CA 1
ATOM 9032 C C . LEU A 1 1155 ? 12.436 19.485 41.418 1.00 55.22 1155 LEU A C 1
ATOM 9034 O O . LEU A 1 1155 ? 11.879 20.536 41.725 1.00 55.22 1155 LEU A O 1
ATOM 9038 N N . PRO A 1 1156 ? 13.786 19.389 41.418 1.00 58.75 1156 PRO A N 1
ATOM 9039 C CA . PRO A 1 1156 ? 14.654 20.504 41.811 1.00 58.75 1156 PRO A CA 1
ATOM 9040 C C . PRO A 1 1156 ? 14.494 21.768 40.950 1.00 58.75 1156 PRO A C 1
ATOM 9042 O O . PRO A 1 1156 ? 14.471 22.870 41.495 1.00 58.75 1156 PRO A O 1
ATOM 9045 N N . GLU A 1 1157 ? 14.340 21.632 39.629 1.00 59.09 1157 GLU A N 1
ATOM 9046 C CA . GLU A 1 1157 ? 14.141 22.782 38.730 1.00 59.09 1157 GLU A CA 1
ATOM 9047 C C . GLU A 1 1157 ? 12.705 23.324 38.820 1.00 59.09 1157 GLU A C 1
ATOM 9049 O O . GLU A 1 1157 ? 12.495 24.537 38.858 1.00 59.09 1157 GLU A O 1
ATOM 9054 N N . LEU A 1 1158 ? 11.710 22.441 38.973 1.00 55.91 1158 LEU A N 1
ATOM 9055 C CA . LEU A 1 1158 ? 10.310 22.820 39.212 1.00 55.91 1158 LEU A CA 1
ATOM 9056 C C . LEU A 1 1158 ? 10.098 23.563 40.543 1.00 55.91 1158 LEU A C 1
ATOM 9058 O O . LEU A 1 1158 ? 9.190 24.392 40.632 1.00 55.91 1158 LEU A O 1
ATOM 9062 N N . LEU A 1 1159 ? 10.921 23.278 41.559 1.00 54.03 1159 LEU A N 1
ATOM 9063 C CA . LEU A 1 1159 ? 10.935 23.952 42.865 1.00 54.03 1159 LEU A CA 1
ATOM 9064 C C . LEU A 1 1159 ? 11.579 25.347 42.826 1.00 54.03 1159 LEU A C 1
ATOM 9066 O O . LEU A 1 1159 ? 11.331 26.148 43.726 1.00 54.03 1159 LEU A O 1
ATOM 9070 N N . ALA A 1 1160 ? 12.381 25.651 41.801 1.00 54.88 1160 ALA A N 1
ATOM 9071 C CA . ALA A 1 1160 ? 12.992 26.967 41.603 1.00 54.88 1160 ALA A CA 1
ATOM 9072 C C . ALA A 1 1160 ? 12.075 27.969 40.860 1.00 54.88 1160 ALA A C 1
ATOM 9074 O O . ALA A 1 1160 ? 12.398 29.154 40.778 1.00 54.88 1160 ALA A O 1
ATOM 9075 N N . ASP A 1 1161 ? 10.935 27.517 40.323 1.00 57.22 1161 ASP A N 1
ATOM 9076 C CA . ASP A 1 1161 ? 9.963 28.339 39.589 1.00 57.22 1161 ASP A CA 1
ATOM 9077 C C . ASP A 1 1161 ? 8.807 28.785 40.507 1.00 57.22 1161 ASP A C 1
ATOM 9079 O O . ASP A 1 1161 ? 7.892 28.016 40.801 1.00 57.22 1161 ASP A O 1
ATOM 9083 N N . GLU A 1 1162 ? 8.821 30.052 40.939 1.00 50.78 1162 GLU A N 1
ATOM 9084 C CA . GLU A 1 1162 ? 7.865 30.638 41.904 1.00 50.78 1162 GLU A CA 1
ATOM 9085 C C . GLU A 1 1162 ? 6.411 30.792 41.387 1.00 50.78 1162 GLU A C 1
ATOM 9087 O O . GLU A 1 1162 ? 5.573 31.426 42.036 1.00 50.78 1162 GLU A O 1
ATOM 9092 N N . ARG A 1 1163 ? 6.068 30.240 40.216 1.00 52.94 1163 ARG A N 1
ATOM 9093 C CA . ARG A 1 1163 ? 4.717 30.357 39.641 1.00 52.94 1163 ARG A CA 1
ATOM 9094 C C . ARG A 1 1163 ? 3.651 29.619 40.465 1.00 52.94 1163 ARG A C 1
ATOM 9096 O O . ARG A 1 1163 ? 3.893 28.514 40.955 1.00 52.94 1163 ARG A O 1
ATOM 9103 N N . PRO A 1 1164 ? 2.423 30.166 40.562 1.00 48.81 1164 PRO A N 1
ATOM 9104 C CA . PRO A 1 1164 ? 1.303 29.465 41.182 1.00 48.81 1164 PRO A CA 1
ATOM 9105 C C . PRO A 1 1164 ? 0.880 28.247 40.341 1.00 48.81 1164 PRO A C 1
ATOM 9107 O O . PRO A 1 1164 ? 0.715 28.352 39.126 1.00 48.81 1164 PRO A O 1
ATOM 9110 N N . ARG A 1 1165 ? 0.674 27.093 40.992 1.00 55.56 1165 ARG A N 1
ATOM 9111 C CA . ARG A 1 1165 ? 0.261 25.823 40.362 1.00 55.56 1165 ARG A CA 1
ATOM 9112 C C . ARG A 1 1165 ? -1.015 25.277 41.008 1.00 55.56 1165 ARG A C 1
ATOM 9114 O O . ARG A 1 1165 ? -1.147 25.279 42.228 1.00 55.56 1165 ARG A O 1
ATOM 9121 N N . VAL A 1 1166 ? -1.950 24.793 40.196 1.00 53.84 1166 VAL A N 1
ATOM 9122 C CA . VAL A 1 1166 ? -3.248 24.282 40.665 1.00 53.84 1166 VAL A CA 1
ATOM 9123 C C . VAL A 1 1166 ? -3.087 22.909 41.330 1.00 53.84 1166 VAL A C 1
ATOM 9125 O O . VAL A 1 1166 ? -2.485 22.004 40.752 1.00 53.84 1166 VAL A O 1
ATOM 9128 N N . ILE A 1 1167 ? -3.664 22.728 42.523 1.00 56.19 1167 ILE A N 1
ATOM 9129 C CA . ILE A 1 1167 ? -3.842 21.401 43.133 1.00 56.19 1167 ILE A CA 1
ATOM 9130 C C . ILE A 1 1167 ? -5.079 20.754 42.494 1.00 56.19 1167 ILE A C 1
ATOM 9132 O O . ILE A 1 1167 ? -6.183 21.297 42.582 1.00 56.19 1167 ILE A O 1
ATOM 9136 N N . ARG A 1 1168 ? -4.866 19.616 41.825 1.00 57.50 1168 ARG A N 1
ATOM 9137 C CA . ARG A 1 1168 ? -5.882 18.786 41.154 1.00 57.50 1168 ARG A CA 1
ATOM 9138 C C . ARG A 1 1168 ? -6.097 17.499 41.959 1.00 57.50 1168 ARG A C 1
ATOM 9140 O O . ARG A 1 1168 ? -5.147 17.012 42.567 1.00 57.50 1168 ARG A O 1
ATOM 9147 N N . GLY A 1 1169 ? -7.323 16.974 41.993 1.00 55.38 1169 GLY A N 1
ATOM 9148 C CA . GLY A 1 1169 ? -7.669 15.806 42.822 1.00 55.38 1169 GLY A CA 1
ATOM 9149 C C . GLY A 1 1169 ? -7.803 16.123 44.320 1.00 55.38 1169 GLY A C 1
ATOM 9150 O O . GLY A 1 1169 ? -7.529 15.273 45.172 1.00 55.38 1169 GLY A O 1
ATOM 9151 N N . GLY A 1 1170 ? -8.168 17.369 44.644 1.00 56.16 1170 GLY A N 1
ATOM 9152 C CA . GLY A 1 1170 ? -8.333 17.851 46.014 1.00 56.16 1170 GLY A CA 1
ATOM 9153 C C . GLY A 1 1170 ? -9.623 17.324 46.643 1.00 56.16 1170 GLY A C 1
ATOM 9154 O O . GLY A 1 1170 ? -10.698 17.866 46.410 1.00 56.16 1170 GLY A O 1
ATOM 9155 N N . CYS A 1 1171 ? -9.529 16.278 47.460 1.00 54.06 1171 CYS A N 1
ATOM 9156 C CA . CYS A 1 1171 ? -10.685 15.478 47.876 1.00 54.06 1171 CYS A CA 1
ATOM 9157 C C . CYS A 1 1171 ? -11.622 16.136 48.899 1.00 54.06 1171 CYS A C 1
ATOM 9159 O O . CYS A 1 1171 ? -12.669 15.578 49.209 1.00 54.06 1171 CYS A O 1
ATOM 9161 N N . TRP A 1 1172 ? -11.223 17.252 49.507 1.00 52.47 1172 TRP A N 1
ATOM 9162 C CA . TRP A 1 1172 ? -11.871 17.771 50.710 1.00 52.47 1172 TRP A CA 1
ATOM 9163 C C . TRP A 1 1172 ? -11.561 19.255 50.901 1.00 52.47 1172 TRP A C 1
ATOM 9165 O O . TRP A 1 1172 ? -10.475 19.696 50.537 1.00 52.47 1172 TRP A O 1
ATOM 9175 N N . ASN A 1 1173 ? -12.477 20.025 51.491 1.00 51.53 1173 ASN A N 1
ATOM 9176 C CA . ASN A 1 1173 ? -12.253 21.413 51.900 1.00 51.53 1173 ASN A CA 1
ATOM 9177 C C . ASN A 1 1173 ? -13.020 21.705 53.204 1.00 51.53 1173 ASN A C 1
ATOM 9179 O O . ASN A 1 1173 ? -14.068 21.111 53.461 1.00 51.53 1173 ASN A O 1
ATOM 9183 N N . ASN A 1 1174 ? -12.540 22.655 54.014 1.00 45.84 1174 ASN A N 1
ATOM 9184 C CA . ASN A 1 1174 ? -13.212 23.078 55.252 1.00 45.84 1174 ASN A CA 1
ATOM 9185 C C . ASN A 1 1174 ? -14.594 23.725 55.015 1.00 45.84 1174 ASN A C 1
ATOM 9187 O O . ASN A 1 1174 ? -15.392 23.830 55.948 1.00 45.84 1174 ASN A O 1
ATOM 9191 N N . HIS A 1 1175 ? -14.859 24.139 53.774 1.00 47.28 1175 HIS A N 1
ATOM 9192 C CA . HIS A 1 1175 ? -16.118 24.692 53.312 1.00 47.28 1175 HIS A CA 1
ATOM 9193 C C . HIS A 1 1175 ? -16.646 23.826 52.154 1.00 47.28 1175 HIS A C 1
ATOM 9195 O O . HIS A 1 1175 ? -16.009 23.754 51.100 1.00 47.28 1175 HIS A O 1
ATOM 9201 N N . PRO A 1 1176 ? -17.806 23.169 52.296 1.00 42.50 1176 PRO A N 1
ATOM 9202 C CA . PRO A 1 1176 ? -18.199 22.085 51.397 1.00 42.50 1176 PRO A CA 1
ATOM 9203 C C . PRO A 1 1176 ? -18.737 22.539 50.038 1.00 42.50 1176 PRO A C 1
ATOM 9205 O O . PRO A 1 1176 ? -18.713 21.763 49.092 1.00 42.50 1176 PRO A O 1
ATOM 9208 N N . ARG A 1 1177 ? -19.129 23.814 49.883 1.00 42.84 1177 ARG A N 1
ATOM 9209 C CA . ARG A 1 1177 ? -19.356 24.414 48.546 1.00 42.84 1177 ARG A CA 1
ATOM 9210 C C . ARG A 1 1177 ? -18.049 24.674 47.774 1.00 42.84 1177 ARG A C 1
ATOM 9212 O O . ARG A 1 1177 ? -18.080 25.247 46.687 1.00 42.84 1177 ARG A O 1
ATOM 9219 N N . SER A 1 1178 ? -16.912 24.329 48.376 1.00 44.16 1178 SER A N 1
ATOM 9220 C CA . SER A 1 1178 ? -15.561 24.597 47.885 1.00 44.16 1178 SER A CA 1
ATOM 9221 C C . SER A 1 1178 ? -14.701 23.324 47.806 1.00 44.16 1178 SER A C 1
ATOM 9223 O O . SER A 1 1178 ? -13.494 23.430 47.578 1.00 44.16 1178 SER A O 1
ATOM 9225 N N . CYS A 1 1179 ? -15.295 22.137 47.987 1.00 48.19 1179 CYS A N 1
ATOM 9226 C CA . CYS A 1 1179 ? -14.764 20.904 47.400 1.00 48.19 1179 CYS A CA 1
ATOM 9227 C C . CYS A 1 1179 ? -14.981 21.001 45.883 1.00 48.19 1179 CYS A C 1
ATOM 9229 O O . CYS A 1 1179 ? -16.087 21.342 45.464 1.00 48.19 1179 CYS A O 1
ATOM 9231 N N . ARG A 1 1180 ? -13.921 20.800 45.095 1.00 50.03 1180 ARG A N 1
ATOM 9232 C CA . ARG A 1 1180 ? -13.914 20.888 43.627 1.00 50.03 1180 ARG A CA 1
ATOM 9233 C C . ARG A 1 1180 ? -12.821 19.983 43.073 1.00 50.03 1180 ARG A C 1
ATOM 9235 O O . ARG A 1 1180 ? -11.802 19.812 43.746 1.00 50.03 1180 ARG A O 1
ATOM 9242 N N . SER A 1 1181 ? -12.959 19.514 41.835 1.00 47.72 1181 SER A N 1
ATOM 9243 C CA . SER A 1 1181 ? -11.913 18.747 41.129 1.00 47.72 1181 SER A CA 1
ATOM 9244 C C . SER A 1 1181 ? -10.554 19.471 41.073 1.00 47.72 1181 SER A C 1
ATOM 9246 O O . SER A 1 1181 ? -9.490 18.842 41.140 1.00 47.72 1181 SER A O 1
ATOM 9248 N N . ALA A 1 1182 ? -10.589 20.808 41.052 1.00 48.28 1182 ALA A N 1
ATOM 9249 C CA . ALA A 1 1182 ? -9.437 21.693 41.174 1.00 48.28 1182 ALA A CA 1
ATOM 9250 C C . ALA A 1 1182 ? -9.762 22.957 41.995 1.00 48.28 1182 ALA A C 1
ATOM 9252 O O . ALA A 1 1182 ? -10.843 23.541 41.864 1.00 48.28 1182 ALA A O 1
ATOM 9253 N N . ASN A 1 1183 ? -8.809 23.452 42.796 1.00 49.44 1183 ASN A N 1
ATOM 9254 C CA . ASN A 1 1183 ? -8.955 24.773 43.418 1.00 49.44 1183 ASN A CA 1
ATOM 9255 C C . ASN A 1 1183 ? -8.705 25.882 42.381 1.00 49.44 1183 ASN A C 1
ATOM 9257 O O . ASN A 1 1183 ? -7.569 26.093 41.960 1.00 49.44 1183 ASN A O 1
ATOM 9261 N N . ARG A 1 1184 ? -9.775 26.578 41.974 1.00 49.38 1184 ARG A N 1
ATOM 9262 C CA . ARG A 1 1184 ? -9.749 27.618 40.925 1.00 49.38 1184 ARG A CA 1
ATOM 9263 C C . ARG A 1 1184 ? -9.663 29.053 41.461 1.00 49.38 1184 ARG A C 1
ATOM 9265 O O . ARG A 1 1184 ? -9.583 29.991 40.670 1.00 49.38 1184 ARG A O 1
ATOM 9272 N N . ASN A 1 1185 ? -9.672 29.252 42.781 1.00 41.88 1185 ASN A N 1
ATOM 9273 C CA . ASN A 1 1185 ? -9.318 30.556 43.334 1.00 41.88 1185 ASN A CA 1
ATOM 9274 C C . ASN A 1 1185 ? -7.817 30.772 43.127 1.00 41.88 1185 ASN A C 1
ATOM 9276 O O . ASN A 1 1185 ? -7.016 29.897 43.445 1.00 41.88 1185 ASN A O 1
ATOM 9280 N N . TRP A 1 1186 ? -7.436 31.957 42.650 1.00 40.88 1186 TRP A N 1
ATOM 9281 C CA . TRP A 1 1186 ? -6.051 32.349 42.349 1.00 40.88 1186 TRP A CA 1
ATOM 9282 C C . TRP A 1 1186 ? -5.194 32.576 43.621 1.00 40.88 1186 TRP A C 1
ATOM 9284 O O . TRP A 1 1186 ? -4.222 33.332 43.615 1.00 40.88 1186 TRP A O 1
ATOM 9294 N N . ASP A 1 1187 ? -5.559 31.910 44.720 1.00 37.53 1187 ASP A N 1
ATOM 9295 C CA . ASP A 1 1187 ? -4.895 31.915 46.017 1.00 37.53 1187 ASP A CA 1
ATOM 9296 C C . ASP A 1 1187 ? -3.575 31.133 45.938 1.00 37.53 1187 ASP A C 1
ATOM 9298 O O . ASP A 1 1187 ? -3.490 29.936 46.207 1.00 37.53 1187 ASP A O 1
ATOM 9302 N N . ILE A 1 1188 ? -2.543 31.877 45.543 1.00 41.16 1188 ILE A N 1
ATOM 9303 C CA . ILE A 1 1188 ? -1.102 31.606 45.614 1.00 41.16 1188 ILE A CA 1
ATOM 9304 C C . ILE A 1 1188 ? -0.747 30.443 46.583 1.00 41.16 1188 ILE A C 1
ATOM 9306 O O . ILE A 1 1188 ? -0.683 30.651 47.801 1.00 41.16 1188 ILE A O 1
ATOM 9310 N N . PRO A 1 1189 ? -0.396 29.237 46.082 1.00 42.25 1189 PRO A N 1
ATOM 9311 C CA . PRO A 1 1189 ? -0.084 28.055 46.901 1.00 42.25 1189 PRO A CA 1
ATOM 9312 C C . PRO A 1 1189 ? 1.328 28.093 47.523 1.00 42.25 1189 PRO A C 1
ATOM 9314 O O . PRO A 1 1189 ? 1.906 27.061 47.862 1.00 42.25 1189 PRO A O 1
ATOM 9317 N N . VAL A 1 1190 ? 1.886 29.292 47.704 1.00 40.34 1190 VAL A N 1
ATOM 9318 C CA . VAL A 1 1190 ? 3.092 29.537 48.512 1.00 40.34 1190 VAL A CA 1
ATOM 9319 C C . VAL A 1 1190 ? 2.738 29.532 50.012 1.00 40.34 1190 VAL A C 1
ATOM 9321 O O . VAL A 1 1190 ? 3.609 29.331 50.855 1.00 40.34 1190 VAL A O 1
ATOM 9324 N N . ASN A 1 1191 ? 1.456 29.711 50.367 1.00 44.16 1191 ASN A N 1
ATOM 9325 C CA . ASN A 1 1191 ? 1.007 29.924 51.745 1.00 44.16 1191 ASN A CA 1
ATOM 9326 C C . ASN A 1 1191 ? 0.120 28.789 52.301 1.00 44.16 1191 ASN A C 1
ATOM 9328 O O . ASN A 1 1191 ? -0.760 28.271 51.616 1.00 44.16 1191 ASN A O 1
ATOM 9332 N N . ARG A 1 1192 ? 0.321 28.443 53.584 1.00 45.94 1192 ARG A N 1
ATOM 9333 C CA . ARG A 1 1192 ? -0.352 27.351 54.332 1.00 45.94 1192 ARG A CA 1
ATOM 9334 C C . ARG A 1 1192 ? -1.822 27.651 54.701 1.00 45.94 1192 ARG A C 1
ATOM 9336 O O . ARG A 1 1192 ? -2.186 27.596 55.880 1.00 45.94 1192 ARG A O 1
ATOM 9343 N N . TYR A 1 1193 ? -2.660 27.998 53.725 1.00 47.22 1193 TYR A N 1
ATOM 9344 C CA . TYR A 1 1193 ? -4.090 28.281 53.948 1.00 47.22 1193 TYR A CA 1
ATOM 9345 C C . TYR A 1 1193 ? -5.050 27.472 53.067 1.00 47.22 1193 TYR A C 1
ATOM 9347 O O . TYR A 1 1193 ? -6.268 27.623 53.187 1.00 47.22 1193 TYR A O 1
ATOM 9355 N N . VAL A 1 1194 ? -4.538 26.558 52.242 1.00 51.47 1194 VAL A N 1
ATOM 9356 C CA . VAL A 1 1194 ? -5.370 25.664 51.432 1.00 51.47 1194 VAL A CA 1
ATOM 9357 C C . VAL A 1 1194 ? -5.856 24.522 52.325 1.00 51.47 1194 VAL A C 1
ATOM 9359 O O . VAL A 1 1194 ? -5.139 23.558 52.548 1.00 51.47 1194 VAL A O 1
ATOM 9362 N N . SER A 1 1195 ? -7.067 24.616 52.884 1.00 58.88 1195 SER A N 1
ATOM 9363 C CA . SER A 1 1195 ? -7.615 23.600 53.809 1.00 58.88 1195 SER A CA 1
ATOM 9364 C C . SER A 1 1195 ? -8.075 22.321 53.091 1.00 58.88 1195 SER A C 1
ATOM 9366 O O . SER A 1 1195 ? -9.189 21.857 53.316 1.00 58.88 1195 SER A O 1
ATOM 9368 N N . GLN A 1 1196 ? -7.233 21.791 52.202 1.00 62.50 1196 GLN A N 1
ATOM 9369 C CA . GLN A 1 1196 ? -7.530 20.680 51.308 1.00 62.50 1196 GLN A CA 1
ATOM 9370 C C . GLN A 1 1196 ? -6.640 19.468 51.576 1.00 62.50 1196 GLN A C 1
ATOM 9372 O O . GLN A 1 1196 ? -5.484 19.616 51.983 1.00 62.50 1196 GLN A O 1
ATOM 9377 N N . GLY A 1 1197 ? -7.217 18.292 51.335 1.00 70.44 1197 GLY A N 1
ATOM 9378 C CA . GLY A 1 1197 ? -6.526 17.006 51.251 1.00 70.44 1197 GLY A CA 1
ATOM 9379 C C . GLY A 1 1197 ? -6.473 16.484 49.819 1.00 70.44 1197 GLY A C 1
ATOM 9380 O O . GLY A 1 1197 ? -6.998 17.119 48.906 1.00 70.44 1197 GLY A O 1
ATOM 9381 N N . PHE A 1 1198 ? -5.846 15.328 49.620 1.00 77.44 1198 PHE A N 1
ATOM 9382 C CA . PHE A 1 1198 ? -5.621 14.733 48.301 1.00 77.44 1198 PHE A CA 1
ATOM 9383 C C . PHE A 1 1198 ? -5.736 13.202 48.334 1.00 77.44 1198 PHE A C 1
ATOM 9385 O O . PHE A 1 1198 ? -5.753 12.579 49.401 1.00 77.44 1198 PHE A O 1
ATOM 9392 N N . ARG A 1 1199 ? -5.785 12.606 47.140 1.00 83.25 1199 ARG A N 1
ATOM 9393 C CA . ARG A 1 1199 ? -5.630 11.165 46.894 1.00 83.25 1199 ARG A CA 1
ATOM 9394 C C . ARG A 1 1199 ? -4.448 10.915 45.975 1.00 83.25 1199 ARG A C 1
ATOM 9396 O O . ARG A 1 1199 ? -4.059 11.803 45.220 1.00 83.25 1199 ARG A O 1
ATOM 9403 N N . VAL A 1 1200 ? -3.934 9.691 45.999 1.00 85.19 1200 VAL A N 1
ATOM 9404 C CA . VAL A 1 1200 ? -2.958 9.225 45.010 1.00 85.19 1200 VAL A CA 1
ATOM 9405 C C . VAL A 1 1200 ? -3.601 8.250 44.036 1.00 85.19 1200 VAL A C 1
ATOM 9407 O O . VAL A 1 1200 ? -4.512 7.499 44.391 1.00 85.19 1200 VAL A O 1
ATOM 9410 N N . ALA A 1 1201 ? -3.102 8.280 42.807 1.00 83.44 1201 ALA A N 1
ATOM 9411 C CA . ALA A 1 1201 ? -3.464 7.403 41.714 1.00 83.44 1201 ALA A CA 1
ATOM 9412 C C . ALA A 1 1201 ? -2.217 6.716 41.135 1.00 83.44 1201 ALA A C 1
ATOM 9414 O O . ALA A 1 1201 ? -1.095 7.224 41.238 1.00 83.44 1201 ALA A O 1
ATOM 9415 N N . ARG A 1 1202 ? -2.428 5.558 40.511 1.00 81.12 1202 ARG A N 1
ATOM 9416 C CA . ARG A 1 1202 ? -1.411 4.734 39.844 1.00 81.12 1202 ARG A CA 1
ATOM 9417 C C . ARG A 1 1202 ? -2.025 4.168 38.567 1.00 81.12 1202 ARG A C 1
ATOM 9419 O O . ARG A 1 1202 ? -3.094 3.569 38.625 1.00 81.12 1202 ARG A O 1
ATOM 9426 N N . SER A 1 1203 ? -1.371 4.345 37.421 1.00 67.50 1203 SER A N 1
ATOM 9427 C CA . SER A 1 1203 ? -1.859 3.767 36.160 1.00 67.50 1203 SER A CA 1
ATOM 9428 C C . SER A 1 1203 ? -1.853 2.235 36.231 1.00 67.50 1203 SER A C 1
ATOM 9430 O O . SER A 1 1203 ? -0.912 1.646 36.771 1.00 67.50 1203 SER A O 1
ATOM 9432 N N . ALA A 1 1204 ? -2.880 1.584 35.684 1.00 59.06 1204 ALA A N 1
ATOM 9433 C CA . ALA A 1 1204 ? -2.868 0.136 35.504 1.00 59.06 1204 ALA A CA 1
ATOM 9434 C C . ALA A 1 1204 ? -1.988 -0.241 34.298 1.00 59.06 1204 ALA A C 1
ATOM 9436 O O . ALA A 1 1204 ? -1.913 0.512 33.327 1.00 59.06 1204 ALA A O 1
ATOM 9437 N N . ARG A 1 1205 ? -1.327 -1.407 34.334 1.00 47.66 1205 ARG A N 1
ATOM 9438 C CA . ARG A 1 1205 ? -0.702 -1.970 33.124 1.00 47.66 1205 ARG A CA 1
ATOM 9439 C C . ARG A 1 1205 ? -1.791 -2.499 32.180 1.00 47.66 1205 ARG A C 1
ATOM 9441 O O . ARG A 1 1205 ? -2.875 -2.884 32.619 1.00 47.66 1205 ARG A O 1
ATOM 9448 N N . SER A 1 1206 ? -1.488 -2.525 30.883 1.00 35.03 1206 SER A N 1
ATOM 9449 C CA . SER A 1 1206 ? -2.403 -2.903 29.790 1.00 35.03 1206 SER A CA 1
ATOM 9450 C C . SER A 1 1206 ? -2.997 -4.316 29.902 1.00 35.03 1206 SER A C 1
ATOM 9452 O O . SER A 1 1206 ? -4.030 -4.589 29.292 1.00 35.03 1206 SER A O 1
ATOM 9454 N N . THR A 1 1207 ? -2.409 -5.185 30.727 1.00 32.12 1207 THR A N 1
ATOM 9455 C CA . THR A 1 1207 ? -2.859 -6.553 31.032 1.00 32.12 1207 THR A CA 1
ATOM 9456 C C . THR A 1 1207 ? -4.149 -6.649 31.860 1.00 32.12 1207 THR A C 1
ATOM 9458 O O . THR A 1 1207 ? -4.646 -7.748 32.081 1.00 32.12 1207 THR A O 1
ATOM 9461 N N . LEU A 1 1208 ? -4.770 -5.529 32.259 1.00 33.97 1208 LEU A N 1
ATOM 9462 C CA . LEU A 1 1208 ? -6.114 -5.510 32.870 1.00 33.97 1208 LEU A CA 1
ATOM 9463 C C . LEU A 1 1208 ? -7.283 -5.538 31.858 1.00 33.97 1208 LEU A C 1
ATOM 9465 O O . LEU A 1 1208 ? -8.434 -5.287 32.227 1.00 33.97 1208 LEU A O 1
ATOM 9469 N N . ARG A 1 1209 ? -7.028 -5.888 30.589 1.00 30.59 1209 ARG A N 1
ATOM 9470 C CA . ARG A 1 1209 ? -8.097 -6.272 29.653 1.00 30.59 1209 ARG A CA 1
ATOM 9471 C C . ARG A 1 1209 ? -8.726 -7.597 30.110 1.00 30.59 1209 ARG A C 1
ATOM 9473 O O . ARG A 1 1209 ? -8.055 -8.614 30.207 1.00 30.59 1209 ARG A O 1
ATOM 9480 N N . CYS A 1 1210 ? -10.035 -7.566 30.363 1.00 26.61 1210 CYS A N 1
ATOM 9481 C CA . CYS A 1 1210 ? -10.880 -8.730 30.656 1.00 26.61 1210 CYS A CA 1
ATOM 9482 C C . CYS A 1 1210 ? -10.630 -9.492 31.978 1.00 26.61 1210 CYS A C 1
ATOM 9484 O O . CYS A 1 1210 ? -10.679 -10.720 32.009 1.00 26.61 1210 CYS A O 1
ATOM 9486 N N . GLN A 1 1211 ? -10.614 -8.783 33.115 1.00 25.45 1211 GLN A N 1
ATOM 9487 C CA . GLN A 1 1211 ? -11.441 -9.277 34.230 1.00 25.45 1211 GLN A CA 1
ATOM 9488 C C . GLN A 1 1211 ? -12.881 -8.795 34.024 1.00 25.45 1211 GLN A C 1
ATOM 9490 O O . GLN A 1 1211 ? -13.154 -7.597 33.943 1.00 25.45 1211 GLN A O 1
ATOM 9495 N N . SER A 1 1212 ? -13.809 -9.744 33.887 1.00 26.17 1212 SER A N 1
ATOM 9496 C CA . SER A 1 1212 ? -15.230 -9.441 33.718 1.00 26.17 1212 SER A CA 1
ATOM 9497 C C . SER A 1 1212 ? -15.809 -8.883 35.017 1.00 26.17 1212 SER A C 1
ATOM 9499 O O . SER A 1 1212 ? -16.028 -9.612 35.983 1.00 26.17 1212 SER A O 1
ATOM 9501 N N . TRP A 1 1213 ? -16.094 -7.580 35.032 1.00 29.92 1213 TRP A N 1
ATOM 9502 C CA . TRP A 1 1213 ? -16.844 -6.948 36.114 1.00 29.92 1213 TRP A CA 1
ATOM 9503 C C . TRP A 1 1213 ? -18.242 -7.564 36.167 1.00 29.92 1213 TRP A C 1
ATOM 9505 O O . TRP A 1 1213 ? -19.110 -7.266 35.342 1.00 29.92 1213 TRP A O 1
ATOM 9515 N N . ARG A 1 1214 ? -18.461 -8.466 37.128 1.00 24.77 1214 ARG A N 1
ATOM 9516 C CA . ARG A 1 1214 ? -19.775 -9.057 37.360 1.00 24.77 1214 ARG A CA 1
ATOM 9517 C C . ARG A 1 1214 ? -20.705 -7.987 37.911 1.00 24.77 1214 ARG A C 1
ATOM 9519 O O . ARG A 1 1214 ? -20.746 -7.742 39.111 1.00 24.77 1214 ARG A O 1
ATOM 9526 N N . ILE A 1 1215 ? -21.540 -7.427 37.040 1.00 25.14 1215 ILE A N 1
ATOM 9527 C CA . ILE A 1 1215 ? -22.814 -6.866 37.484 1.00 25.14 1215 ILE A CA 1
ATOM 9528 C C . ILE A 1 1215 ? -23.664 -8.046 37.963 1.00 25.14 1215 ILE A C 1
ATOM 9530 O O . ILE A 1 1215 ? -24.396 -8.662 37.186 1.00 25.14 1215 ILE A O 1
ATOM 9534 N N . VAL A 1 1216 ? -23.559 -8.368 39.252 1.00 25.39 1216 VAL A N 1
ATOM 9535 C CA . VAL A 1 1216 ? -24.526 -9.219 39.946 1.00 25.39 1216 VAL A CA 1
ATOM 9536 C C . VAL A 1 1216 ? -25.807 -8.398 40.109 1.00 25.39 1216 VAL A C 1
ATOM 9538 O O . VAL A 1 1216 ? -26.043 -7.761 41.132 1.00 25.39 1216 VAL A O 1
ATOM 9541 N N . ASN A 1 1217 ? -26.629 -8.367 39.060 1.00 23.16 1217 ASN A N 1
ATOM 9542 C CA . ASN A 1 1217 ? -28.045 -8.046 39.216 1.00 23.16 1217 ASN A CA 1
ATOM 9543 C C . ASN A 1 1217 ? -28.800 -9.329 39.621 1.00 23.16 1217 ASN A C 1
ATOM 9545 O O . ASN A 1 1217 ? -28.407 -10.411 39.179 1.00 23.16 1217 ASN A O 1
ATOM 9549 N N . PRO A 1 1218 ? -29.832 -9.208 40.476 1.00 32.31 1218 PRO A N 1
ATOM 9550 C CA . PRO A 1 1218 ? -30.538 -10.340 41.081 1.00 32.31 1218 PRO A CA 1
ATOM 9551 C C . PRO A 1 1218 ? -31.444 -11.106 40.106 1.00 32.31 1218 PRO A C 1
ATOM 9553 O O . PRO A 1 1218 ? -31.972 -10.469 39.164 1.00 32.31 1218 PRO A O 1
#

Sequence (1218 aa):
MAVSAEAQEWEEKSAQRRVTAFVRRYGRSYWDLAAHTALPLAVTPELAYCLRENFVREAPWVAIADLLLSPLCKVVGDGLYEMSEAVRQRAIAHLLSDDRFGEERLWRLAEFMEDYIAAQLPKNRRAERELGPMPRWTALGYIRSGESAKKLRQQVEAALRSPDVEVREQAALFVDVREDALLSAGLELLVGQVRGEKHFGLPRLRDPLLRTFSGHDSAVNAVVVTPDGQRVVSTSNDRTLKVWDLESGRELLTLTGHDAAVNAVVVTPDGQRVVSGSFDCTLKIWNLESGRELQTLIEHNTGSVWAVAVTLDGQRAVSASEDSTLRVWDLRSGSELQTLSGHDAAVNAVVVTLDGQRAVSASEDSTLRVWDLRSGSELQTLSGHESGVWAVAVTPDGQRAVSGSEDSTLRVWDLGSKRELQTLSGHESAVRAVAVTPDGQRAVSGSEDSTLRVWDLMSERELQTFSGHESAVRTVAVTPDGRLAVSGSDDGTLKVWDLGRGGGMEEISVRVVTIAIEEVAPPSKELERLLAEARAKGNRDTEALTLGELGNTYLDSGEVERAIQTFFDCMEVSEQIAASDVRAKALGSLGKCYARLYDWGQATTFLVWAVELHRELGDRVGEAISLGELGICHVEVGELDKAASLYEESLLAARETGRRSVEASALNGLAKCAYLRGNYDVAIANYRASLAISNEIEDRPREALTLIGLGHCFVATGVQEQAIQAIKTLEHALEIAREDRLRPLIAHALHGLGHAYVQLTNIEQARNLLEESIAIFQAERIRLEESQALGLLGECFFALGNRDRAIELCQQAIGIAQEINDRTGIALNYSRLGHIYYELVDLQRAIAVLQDALALYENLDDRGGEADALEMLDQCYQLLGKRERSEEFRRRAREIRRELGQEEPESFELKVFEFVTPTVDRRGVVARSRTLEASYFEEPLGEECLEMVAIPGGKFLMGSPEEEDGGSDEQPQHLVRVEPFFISKVPITQAQWRFVARIEQVAWELGTDPSRYKGDNRPVENVRWYDINEFCARLSRHTGCKYRLPSEAEWEYACRAGTSSPFAYGETLTRDLASYDTDFTYAEEPTERKPKDSRQTINVGQLPPNAFGLCDMHGNVWEWCADPWHKNYRGAPESGRIWDKKLDSGVYENLETSLPELLADERPRVIRGGCWNNHPRSCRSANRNWDIPVNRYVSQGFRVARSARSTLRCQSWRIVNP

Radius of gyration: 40.62 Å; chains: 1; bounding box: 94×91×123 Å

pLDDT: mean 71.31, std 22.66, range [20.84, 96.38]

Foldseek 3Di:
DDDDVVVVVVVVVVVVVVVVVVCVPPHPVCVVVLVVDPDLDAQDPVNVVVCCVAAPVPDDCPVSVVVSPPPPPVPDDPVRHDDDPVLVVVLSVVLVVDPDYDDVSVVVNVVSVQVVVLVCCVVDVVSCVPQPNDDDDDDDDDDPDPVLVVVVVVVLVVQCPDPDPVSVVVSVVPPDDDPVVCVVSVHDDDDDDDDDDDDDDDDDDDAQFPDKAFDFPFFWQEKEAFQVLQWIWTFFQSQWIWIAGPVVSDTPDIAHDGPGGWREWDAALVSQWMWTWFPSQKIWIAGPPVSDTPDIAHDSPPWGWQYKEAANVSQWMWTFTQVQWIWIAGPVVSDTPDIQHDGPGGWRYKYAANVNQWMWTFFQSQWIWIAGPVVSDTPAIAHDGPGGWREKDAFNVNQWMWTWAQSQWIWIAGPPVSDTPDIQHDGPGGWQEWDAFNVRQWMWTWFQSQKIWIAGPVPSDTQDIHHDGPGGWRYWYAGNVRQWIWTTGRSNMITIGGPPDSDDDDDDDDDDDDDDDDDDPDPLVVLVVQLVVCVVVVPLVSNLVSLLVNLVVCVVVVVLVSSLVSLVVSLVSCVVVVVLVSNLSSLLSNLVSCVVVLVLVSNLVSLVVSLVSCVVVVVLLSNLSSLLSNLVSCVQVLVLVSSLVSLVSSLVSCVVVVVLLSNLSSLQSNLSSCVLLVVLVSNLVSLVVSLVSCVVVVVLLSNLVSLLSNLSSLLSVLDLVSLVVSLVSLVVSCVSCVVVVVLLSVLSSLLSNLSSCVSVVVLVSSLVSLVVSLVSCVVVVVLLVNLVSLQSNLVSCVSVVNLVSSLVSLVVSLVSCVVSVPLVSNLVSLLSNLVSCVVVVVLVSSLVSLVVSLVSCVVSVVLPSNLSSLQSNLVSCVVVVNVVSSVVSPVSSVVSCVVVVNDDDDPFDWDKDKFKFFWADPQRDGPGIDIFMWTWGWDDLDVDTFTKTKDAKDKDWDWDDPPDDADPQTDHTDIDTAHIWIWTLKFAFLQSLLSLQPQDWLADRQDSDQDPADDRQFHRFQDFPLNQLRSQVSSCVVRVARKDFADLVRLVCLQCPPDPDQTTPLADDDCVQQVDDPFFRDDDDDDPDDDPDRQHTDGIPPAGDGNNNRGLAHDYSPQHPRDNVPPPPVPDDSVNDFDDPVPVPVPPPDCSVCSNVVVVDQDAGKDAQFRDFRGRVQDYRIRPPPPRSVDRPGRTTHMMMGGDPPVPPDPDRDPPDD

InterPro domains:
  IPR001680 WD40 repeat [PF00400] (209-245)
  IPR001680 WD40 repeat [PF00400] (250-287)
  IPR001680 WD40 repeat [PF00400] (292-330)
  IPR001680 WD40 repeat [PF00400] (335-372)
  IPR001680 WD40 repeat [PF00400] (377-414)
  IPR001680 WD40 repeat [PF00400] (420-456)
  IPR001680 WD40 repeat [PF00400] (462-498)
  IPR001680 WD40 repeat [PS50082] (213-254)
  IPR001680 WD40 repeat [PS50082] (255-296)
  IPR001680 WD40 repeat [PS50082] (298-339)
  IPR001680 WD40 repeat [PS50082] (340-381)
  IPR001680 WD40 repeat [PS50082] (382-423)
  IPR001680 WD40 repeat [PS50082] (424-465)
  IPR001680 WD40 repeat [PS50082] (466-499)
  IPR001680 WD40 repeat [SM00320] (206-245)
  IPR001680 WD40 repeat [SM00320] (248-287)
  IPR001680 WD40 repeat [SM00320] (290-330)
  IPR001680 WD40 repeat [SM00320] (333-372)
  IPR001680 WD40 repeat [SM00320] (375-414)
  IPR001680 WD40 repeat [SM00320] (417-456)